Protein AF-A0A660Y8M9-F1 (afdb_monomer)

Sequence (947 aa):
TPVVTVMLRGKTYPSGSPDHHALIYLNDILVGDQVWDDQALVKSVSDRESPFRLSSAKLVDGENWLGVVLPGDEASAGAGDAVYLNWFEVEYPRLYWAEDDYIEFTKPKTGPNGLYHFVIGGFTSPNIEVYKKGISKITGTAIQFVEGKQQKEGYYQVSFQDAIYQEHTEYIALTPDRKKSPVSVSIDSCSHWKSPEWGADYLLITHENFYETAERLAQFRRSQSLQVQLVDVQDIYDEFNDGITSPEAIHRFLKYAYTHWDPAPTYVLLIGDGTWDYKSAIHHGHNFIPVPMVQTYKWGSAATDHIYALVSGDDLLPDLLVGRLPVSTNTELEPILDKIIQSESQPKMGRWRGKALFIGGAGSQFRDQCEGLISDFVPPEFDVTRLYLDKDAPKAYFGGTQDLIDTIDEGVSLITFLGHGGGAIWSDASLMRFGDVKRLHNAKRLPFILSFTCFTGAFDEARGSLGEEFLAAANRGAIGFLGSSGLGWVWNDYWFAQSLMFALFQEENETLGSSIAAGKIDFLSKHSGVTAHDIVHMFSLLGDPATRLGFPSGDIKVALDSKAYSKGSPVRVEGALRVPASGTAEVRAFDAEGASFGRQDVSLTDGQFSASLLIPESASRGIGQVKVYAQSSESEGADWIGQAKLAVDTLLVTGIQLFPEAPLYSDSVWVQAEVWDQRDIKAIWCVFPSKEDSVAMLLNEGLWRTERPLVGTSPGEEVPFHLSVLDAENAIHTTSSFRFRVRRGGELVVEDVFLAGEQEVLLSARIGNYGDGPSEADEVVFFLGDPANGGERIGAARVPSLTAGEPYVPFSEELEYRSAPGTGPGTTSSEAASAIVSVPLRALEGRVDWPLIGEQTIFVQVCGRTYSNWITVDRFDVTPEAGIGGAATGADRNLRLSIGPDEVSAPGVLRIVGDPDVVVSTQPDFSPVRLPGYPEGAVYTVSFSDS

pLDDT: mean 82.8, std 19.84, range [25.81, 98.88]

Mean predicted aligned error: 15.91 Å

Secondary structure (DSSP, 8-state):
--EEEEEEEE----SSSS-EEEEEEETTEEEEEEEE-TT-EEEEEE-SSSTTPPPGGGS-SS---EEEE----STTGGG---EEEEEEEEE----SB-BTTEEEEES-TTPPSEEEEEEEEEESSS--EEEETTTEEE-S-EEEEE---TTPPPEEEEEEEEEE-STT-EEEEE-GGGPPPPS---------TT-TT---SEEEEE-HHHHHHHHHHHHHHHHTT--EEEEEHHHHHHHHHTT---HHHHHHHHHHHHHHSSSPP-EEEEES---TTTTSSS--S--SS---EEEETTTEEEE-SGGGG--SSSSS--SSEEEEE--SSHHHHHHHHHHHHHHHHS---SGGGGEEEEEE-SSHHHHHHHHHHHHHHS-TTSEEEEEE--TTS-TTTB--HHHHHHHHHH--SEEEEES-EETTEETTTT-EEHHHHTT---TT---EEEEESSSTT-TTSTT--HHHHHHHSTTSS-SEEEEESS---TTHHHHHHHHHHHHHTSTT--BHHHHHHHHHHHHHHH--SHHHHHHHHHEEEES-TT-B--PPB---EEEES-SEE-TT-EEEEEEE-SS---EEEEEEEE-TT--EEEEEEEEEBTTEEEEEEEPPTTSPSEEEEEEEEEEESSSTT-EEEEEEEEEESS-EEEEEEEESSS-BTT--BEEEEEEE-TT-EEEEEEEEGGGTEEEEEEEETTEEEESS-B--PPTT-EEEEEEEEEETTS-EEEPPPEEEEPB----EEEEEEEEE-SSS-EEEEEEEE-SSSPPPPEEEEEEES-GGGTPEEEEEEEEPP--S----------------------------SEEEEEEE----SS------EEEEEEEEEETTEEEEEEEEEE-----SS--PPPP---SSS--EE---TTS-SS--------STT-----PPEEEE---TTS-TTS-EEEE----

Foldseek 3Di:
DKKKKWKKFWQFQFPDVQQFWKFKDKLNQGQFTDTHHDRDIDMGMADPPDPSHDDPVSDDDPDMDIDIDGPCPGPRPPVPTDMDTPDMDMDDDDDLEDDPQKDKDDPPLPDDFFKDKDKHKHAPDQQKWKDFPPPGTDPPWDKDWDCDDDPDHIIIMIIDMDGGDDSPTMMMMGHPVPDDDPPDDDDDDADPLLDLAAAWQEEEEFAPQCQVVCVLVQVLVVVVVTRYDYHHVQNLCVPQPVSDQDVVSLLSSLLSQQVRYVVRYAFYEYEFFEAPPLPDPVPLLGHTHYFDWDQAGRNGTFTFPQSSQCNDDPDSAGVHQYAYARDNHVLLVNLLSVLLSCCPVFADDDLQLLEEEEEAAEDVLSVVLSVVLCVPQRDPLGHYAAAYCHPPPDPRRHDAQVVVQVVVQVAHAEYEYQYEAEFAADYPRRRDGLVSQLVHNNQSRAYEYEYQYAQQVLSNDSVGGVQNSQSSHHRTHHNKYWDFRGGGDNVLSSLLSSLLSNLLPDPVQFWQRSSNSSSLVSQPQPDDDRNNSNVSGGTHMHHGRRRGSLRAAAFKDKDWPAQEDEAQDKTKIKIFGPAFAWFKKWKWKAAPVRHTQDIDIFIQGGRITMDIGHHHPPGDFFKIKMKMKTDGPPDRRHIHIYMDIHGYQDKDKDPWAWVVNAAALQDFIKIKIQIGDPQAFPWKWKAFPVVRDIFTWDDDPRMTMGPGGDHRDDAFDWTWIWMWTQGPVRDTDIDPIDIHTHWNAWDKDWDDFAWDDDQFTKGKIKIAGATQAKDAKWKKWKFFPDVVVVTHTQDMDIGHIFGYDGDDDDDDDDDDDDDDDDDDDDDDDDDHGMDIDIDTRDDPPDDDPPVQPDWTWMWMAIPRDIDIDTDRDDDDDPDPDDDDDDDWDDPDDFGWDFAAQVGDPDDDADDDDDDPPDDDDDGWDWDWDDDPPDDGRRTIGTDDDDD

Radius of gyration: 37.7 Å; Cα contacts (8 Å, |Δi|>4): 2106; chains: 1; bounding box: 96×72×108 Å

Nearest PDB structures (foldseek):
  4tkx-assembly1_L  TM=6.629E-01  e=9.336E-23  Porphyromonas gingivalis
  6xi3-assembly1_AAA  TM=2.956E-01  e=1.641E-10  Marinobacter nauticus ATCC 49840
  6ej9-assembly1_A  TM=6.302E-01  e=2.362E+00  Homo sapiens
  6ej8-assembly1_A  TM=5.516E-01  e=1.721E+00  Homo sapiens
  6eja-assembly1_A  TM=5.578E-01  e=2.241E+00  Homo sapiens

Solvent-accessible surface area (backbone atoms only — not comparable to full-atom values): 52775 Å² total; per-residue (Å²): 110,28,32,41,37,38,34,38,26,35,50,39,70,42,68,59,81,58,34,44,54,42,40,29,24,48,63,88,37,61,35,36,78,47,73,43,52,50,64,42,78,45,79,41,65,8,31,88,87,33,96,30,48,52,55,65,89,61,62,57,89,79,85,75,49,80,43,79,42,69,82,65,78,50,95,16,43,88,70,58,79,47,71,43,81,76,52,72,49,78,51,61,91,73,74,63,52,27,55,92,33,34,38,76,48,60,72,63,88,91,55,76,74,42,81,44,76,51,68,34,36,50,19,86,54,83,61,67,46,39,34,39,67,100,74,46,74,63,75,87,60,49,73,45,81,45,83,45,66,92,93,44,76,56,30,19,28,45,30,47,72,52,76,42,81,58,94,84,51,42,32,39,40,30,30,75,88,67,58,83,72,76,97,73,85,80,90,81,81,84,76,66,82,90,43,59,88,42,50,18,44,30,38,37,38,24,32,75,92,43,44,77,68,49,47,58,54,46,54,53,46,38,74,71,76,39,45,60,42,81,40,50,48,64,54,38,13,44,75,55,41,81,55,44,87,48,39,66,11,52,40,52,46,50,32,46,39,52,74,50,24,64,53,39,48,44,33,35,32,36,44,31,13,21,25,82,59,67,85,48,90,76,64,89,78,38,69,60,40,55,51,43,69,43,82,33,87,78,71,32,81,24,48,31,57,42,66,67,10,47,60,61,88,96,63,91,55,62,71,36,24,52,15,28,44,66,33,80,44,63,84,38,42,52,39,34,51,52,50,58,52,39,54,72,77,59,43,65,83,56,71,30,38,41,18,37,37,39,33,14,19,76,41,65,66,30,40,53,52,44,52,48,47,47,73,75,48,49,62,84,51,45,45,80,44,62,39,24,51,22,87,85,47,61,76,91,30,44,56,50,44,65,56,51,44,54,49,43,41,72,25,26,27,36,35,39,39,33,38,55,42,35,33,53,31,39,26,92,85,59,46,42,39,68,79,50,53,73,71,42,67,15,53,77,32,46,18,39,36,41,41,42,22,19,18,25,34,22,56,38,43,97,84,54,15,40,39,48,51,26,39,42,34,68,68,22,44,32,65,28,28,36,12,16,23,34,83,56,43,87,62,61,41,48,52,41,48,50,26,32,42,51,25,56,71,38,89,89,27,56,21,50,16,54,12,50,44,48,8,47,46,52,28,55,75,76,41,75,58,72,69,47,56,36,50,55,34,22,48,32,42,42,24,57,19,78,42,61,67,66,61,49,42,74,55,34,50,49,44,57,83,59,44,29,40,51,64,69,38,72,47,43,39,39,36,38,43,86,54,79,40,41,33,42,29,40,43,35,31,27,28,43,82,62,51,74,62,33,76,48,80,36,65,25,51,72,19,31,37,67,49,76,38,53,38,48,83,82,55,47,71,32,65,20,36,37,40,34,43,33,38,45,74,80,50,94,74,50,43,31,24,17,48,35,72,32,11,28,73,37,65,32,77,44,76,72,44,48,41,57,78,75,29,42,37,87,44,60,40,32,52,33,28,32,75,34,56,78,62,48,79,70,47,39,29,45,35,26,73,88,71,79,44,71,31,52,38,44,80,53,99,80,31,34,28,40,74,57,56,52,69,88,53,50,61,63,36,75,46,46,30,29,45,39,36,29,34,64,87,70,50,78,46,70,54,74,75,47,72,49,60,23,33,50,33,40,35,79,43,83,43,73,77,46,79,42,70,94,90,55,59,20,49,30,34,34,37,36,26,79,9,75,27,54,31,73,65,46,58,38,36,36,20,48,40,56,64,93,78,73,28,48,77,77,44,63,44,76,42,70,59,29,50,45,70,76,82,93,71,96,64,87,77,89,79,79,88,73,85,83,88,82,85,86,82,91,83,92,80,94,71,78,51,50,47,69,49,64,33,74,68,69,78,64,92,71,83,77,85,70,82,54,77,52,79,40,53,39,24,42,31,45,93,87,48,78,44,79,46,77,49,70,47,85,63,89,80,80,77,80,77,89,83,88,84,82,88,88,85,74,95,56,105,63,73,82,59,82,49,62,79,85,72,74,92,65,97,76,83,89,79,88,86,65,71,97,87,65,84,84,88,74,87,63,54,76,46,69,47,77,53,95,94,56,66,82,59,36,29,46,50,60,51,79,80,97,126

Structure (mmCIF, N/CA/C/O backbone):
data_AF-A0A660Y8M9-F1
#
_entry.id   AF-A0A660Y8M9-F1
#
loop_
_atom_site.group_PDB
_atom_site.id
_atom_site.type_symbol
_atom_site.label_atom_id
_atom_site.label_alt_id
_atom_site.label_comp_id
_atom_site.label_asym_id
_atom_site.label_entity_id
_atom_site.label_seq_id
_atom_site.pdbx_PDB_ins_code
_atom_site.Cartn_x
_atom_site.Cartn_y
_atom_site.Cartn_z
_atom_site.occupancy
_atom_site.B_iso_or_equiv
_atom_site.auth_seq_id
_atom_site.auth_comp_id
_atom_site.auth_asym_id
_atom_site.auth_atom_id
_atom_site.pdbx_PDB_model_num
ATOM 1 N N . THR A 1 1 ? 20.859 17.075 -45.872 1.00 79.56 1 THR A N 1
ATOM 2 C CA . THR A 1 1 ? 21.191 17.809 -44.640 1.00 79.56 1 THR A CA 1
ATOM 3 C C . THR A 1 1 ? 21.002 16.858 -43.488 1.00 79.56 1 THR A C 1
ATOM 5 O O . THR A 1 1 ? 20.074 16.062 -43.594 1.00 79.56 1 THR A O 1
ATOM 8 N N . PRO A 1 2 ? 21.885 16.855 -42.481 1.00 89.56 2 PRO A N 1
ATOM 9 C CA . PRO A 1 2 ? 21.642 16.127 -41.249 1.00 89.56 2 PRO A CA 1
ATOM 10 C C . PRO A 1 2 ? 20.318 16.563 -40.613 1.00 89.56 2 PRO A C 1
ATOM 12 O O . PRO A 1 2 ? 19.949 17.730 -40.737 1.00 89.56 2 PRO A O 1
ATOM 15 N N . VAL A 1 3 ? 19.633 15.638 -39.957 1.00 92.12 3 VAL A N 1
ATOM 16 C CA . VAL A 1 3 ? 18.477 15.892 -39.105 1.00 92.12 3 VAL A CA 1
ATOM 17 C C . VAL A 1 3 ? 18.879 15.524 -37.687 1.00 92.12 3 VAL A C 1
ATOM 19 O O . VAL A 1 3 ? 19.321 14.401 -37.457 1.00 92.12 3 VAL A O 1
ATOM 22 N N . VAL A 1 4 ? 18.761 16.463 -36.753 1.00 94.31 4 VAL A N 1
ATOM 23 C CA . VAL A 1 4 ? 19.013 16.218 -35.328 1.00 94.31 4 VAL A CA 1
ATOM 24 C C . VAL A 1 4 ? 17.680 16.247 -34.607 1.00 94.31 4 VAL A C 1
ATOM 26 O O . VAL A 1 4 ? 16.990 17.261 -34.643 1.00 94.31 4 VAL A O 1
ATOM 29 N N . THR A 1 5 ? 17.320 15.154 -33.949 1.00 95.94 5 THR A N 1
ATOM 30 C CA . THR A 1 5 ? 16.122 15.084 -33.112 1.00 95.94 5 THR A CA 1
ATOM 31 C C . THR A 1 5 ? 16.538 14.857 -31.672 1.00 95.94 5 THR A C 1
ATOM 33 O O . THR A 1 5 ? 17.334 13.964 -31.400 1.00 95.94 5 THR A O 1
ATOM 36 N N . VAL A 1 6 ? 16.012 15.651 -30.744 1.00 96.56 6 VAL A N 1
ATOM 37 C CA . VAL A 1 6 ? 16.320 15.551 -29.313 1.00 96.56 6 VAL A CA 1
ATOM 38 C C . VAL A 1 6 ? 15.019 15.544 -28.531 1.00 96.56 6 VAL A C 1
ATOM 40 O O . VAL A 1 6 ? 14.171 16.412 -28.726 1.00 96.56 6 VAL A O 1
ATOM 43 N N . MET A 1 7 ? 14.869 14.561 -27.651 1.00 96.50 7 MET A N 1
ATOM 44 C CA . MET A 1 7 ? 13.738 14.444 -26.743 1.00 96.50 7 MET A CA 1
ATOM 45 C C . MET A 1 7 ? 14.196 14.774 -25.326 1.00 96.50 7 MET A C 1
ATOM 47 O O . MET A 1 7 ? 15.053 14.082 -24.766 1.00 96.50 7 MET A O 1
ATOM 51 N N . LEU A 1 8 ? 13.607 15.814 -24.745 1.00 94.31 8 LEU A N 1
ATOM 52 C CA . LEU A 1 8 ? 13.849 16.235 -23.369 1.00 94.31 8 LEU A CA 1
ATOM 53 C C . LEU A 1 8 ? 12.577 16.071 -22.538 1.00 94.31 8 LEU A C 1
ATOM 55 O O . LEU A 1 8 ? 11.473 15.950 -23.072 1.00 94.31 8 LEU A O 1
ATOM 59 N N . ARG A 1 9 ? 12.741 16.067 -21.219 1.00 90.25 9 ARG A N 1
ATOM 60 C CA . ARG A 1 9 ? 11.638 16.112 -20.262 1.00 90.25 9 ARG A CA 1
ATOM 61 C C . ARG A 1 9 ? 11.937 17.114 -19.160 1.00 90.25 9 ARG A C 1
ATOM 63 O O . ARG A 1 9 ? 13.045 17.089 -18.624 1.00 90.25 9 ARG A O 1
ATOM 70 N N . GLY A 1 10 ? 10.960 17.924 -18.770 1.00 87.44 10 GLY A N 1
ATOM 71 C CA . GLY A 1 10 ? 11.074 18.723 -17.549 1.00 87.44 10 GLY A CA 1
ATOM 72 C C . GLY A 1 10 ? 11.268 17.832 -16.316 1.00 87.44 10 GLY A C 1
ATOM 73 O O . GLY A 1 10 ? 10.621 16.788 -16.184 1.00 87.44 10 GLY A O 1
ATOM 74 N N . LYS A 1 11 ? 12.195 18.195 -15.425 1.00 83.88 11 LYS A N 1
ATOM 75 C CA . LYS A 1 11 ? 12.365 17.537 -14.117 1.00 83.88 11 LYS A CA 1
ATOM 76 C C . LYS A 1 11 ? 11.693 18.341 -13.012 1.00 83.88 11 LYS A C 1
ATOM 78 O O . LYS A 1 11 ? 11.084 17.755 -12.120 1.00 83.88 11 LYS A O 1
ATOM 83 N N . THR A 1 12 ? 11.878 19.652 -13.025 1.00 76.81 12 THR A N 1
ATOM 84 C CA . THR A 1 12 ? 11.382 20.561 -11.988 1.00 76.81 12 THR A CA 1
ATOM 85 C C . THR A 1 12 ? 9.964 21.040 -12.295 1.00 76.81 12 THR A C 1
ATOM 87 O O . THR A 1 12 ? 9.396 20.684 -13.317 1.00 76.81 12 THR A O 1
ATOM 90 N N . TYR A 1 13 ? 9.371 21.773 -11.352 1.00 74.56 13 TYR A N 1
ATOM 91 C CA . TYR A 1 13 ? 8.044 22.382 -11.496 1.00 74.56 13 TYR A CA 1
ATOM 92 C C . TYR A 1 13 ? 8.093 23.831 -10.962 1.00 74.56 13 TYR A C 1
ATOM 94 O O . TYR A 1 13 ? 7.508 24.123 -9.908 1.00 74.56 13 TYR A O 1
ATOM 102 N N . PRO A 1 14 ? 8.958 24.701 -11.525 1.00 66.62 14 PRO A N 1
ATOM 103 C CA . PRO A 1 14 ? 9.130 26.058 -11.025 1.00 66.62 14 PRO A CA 1
ATOM 104 C C . PRO A 1 14 ? 7.883 26.919 -11.296 1.00 66.62 14 PRO A C 1
ATOM 106 O O . PRO A 1 14 ? 7.032 26.604 -12.114 1.00 66.62 14 PRO A O 1
ATOM 109 N N . SER A 1 15 ? 7.724 28.024 -10.566 1.00 61.47 15 SER A N 1
ATOM 110 C CA . SER A 1 15 ? 6.578 28.917 -10.767 1.00 61.47 15 SER A CA 1
ATOM 111 C C . SER A 1 15 ? 6.763 29.768 -12.027 1.00 61.47 15 SER A C 1
ATOM 113 O O . SER A 1 15 ? 7.664 30.604 -12.044 1.00 61.47 15 SER A O 1
ATOM 115 N N . GLY A 1 16 ? 5.901 29.625 -13.029 1.00 64.94 16 GLY A N 1
ATOM 116 C CA . GLY A 1 16 ? 5.933 30.398 -14.277 1.00 64.94 16 GLY A CA 1
ATOM 117 C C . GLY A 1 16 ? 5.236 29.636 -15.401 1.00 64.94 16 GLY A C 1
ATOM 118 O O . GLY A 1 16 ? 4.817 28.510 -15.179 1.00 64.94 16 GLY A O 1
ATOM 119 N N . SER A 1 17 ? 5.055 30.272 -16.557 1.00 71.25 17 SER A N 1
ATOM 120 C CA . SER A 1 17 ? 4.674 29.588 -17.797 1.00 71.25 17 SER A CA 1
ATOM 121 C C . SER A 1 17 ? 5.155 30.424 -18.992 1.00 71.25 17 SER A C 1
ATOM 123 O O . SER A 1 17 ? 4.740 31.590 -19.092 1.00 71.25 17 SER A O 1
ATOM 125 N N . PRO A 1 18 ? 6.044 29.898 -19.863 1.00 76.12 18 PRO A N 1
ATOM 126 C CA . PRO A 1 18 ? 6.728 28.602 -19.761 1.00 76.12 18 PRO A CA 1
ATOM 127 C C . PRO A 1 18 ? 7.673 28.517 -18.544 1.00 76.12 18 PRO A C 1
ATOM 129 O O . PRO A 1 18 ? 8.187 29.537 -18.077 1.00 76.12 18 PRO A O 1
ATOM 132 N N . ASP A 1 19 ? 7.886 27.321 -18.001 1.00 78.94 19 ASP A N 1
ATOM 133 C CA . ASP A 1 19 ? 8.683 27.099 -16.788 1.00 78.94 19 ASP A CA 1
ATOM 134 C C . ASP A 1 19 ? 10.072 26.474 -17.058 1.00 78.94 19 ASP A C 1
ATOM 136 O O . ASP A 1 19 ? 10.961 26.588 -16.207 1.00 78.94 19 ASP A O 1
ATOM 140 N N . HIS A 1 20 ? 10.280 25.938 -18.267 1.00 87.31 20 HIS A N 1
ATOM 141 C CA . HIS A 1 20 ? 11.532 25.391 -18.789 1.00 87.31 20 HIS A CA 1
ATOM 142 C C . HIS A 1 20 ? 11.974 26.089 -20.081 1.00 87.31 20 HIS A C 1
ATOM 144 O O . HIS A 1 20 ? 11.162 26.324 -20.977 1.00 87.31 20 HIS A O 1
ATOM 150 N N . HIS A 1 21 ? 13.285 26.314 -20.226 1.00 91.06 21 HIS A N 1
ATOM 151 C CA . HIS A 1 21 ? 13.906 26.762 -21.478 1.00 91.06 21 HIS A CA 1
ATOM 152 C C . HIS A 1 21 ? 15.229 26.018 -21.707 1.00 91.06 21 HIS A C 1
ATOM 154 O O . HIS A 1 21 ? 16.137 26.069 -20.879 1.00 91.06 21 HIS A O 1
ATOM 160 N N . ALA A 1 22 ? 15.359 25.314 -22.835 1.00 92.81 22 ALA A N 1
ATOM 161 C CA . ALA A 1 22 ? 16.558 24.561 -23.188 1.00 92.81 22 ALA A CA 1
ATOM 162 C C . ALA A 1 22 ? 17.096 24.921 -24.577 1.00 92.81 22 ALA A C 1
ATOM 164 O O . ALA A 1 22 ? 16.439 24.724 -25.602 1.00 92.81 22 ALA A O 1
ATOM 165 N N . LEU A 1 23 ? 18.360 25.340 -24.599 1.00 95.12 23 LEU A N 1
ATOM 166 C CA . LEU A 1 23 ? 19.163 25.528 -25.800 1.00 95.12 23 LEU A CA 1
ATOM 167 C C . LEU A 1 23 ? 19.993 24.269 -26.058 1.00 95.12 23 LEU A C 1
ATOM 169 O O . LEU A 1 23 ? 20.750 23.809 -25.202 1.00 95.12 23 LEU A O 1
ATOM 173 N N . ILE A 1 24 ? 19.863 23.706 -27.251 1.00 96.69 24 ILE A N 1
ATOM 174 C CA . ILE A 1 24 ? 20.450 22.421 -27.622 1.00 96.69 24 ILE A CA 1
ATOM 175 C C . ILE A 1 24 ? 21.529 22.658 -28.668 1.00 96.69 24 ILE A C 1
ATOM 177 O O . ILE A 1 24 ? 21.263 23.228 -29.725 1.00 96.69 24 ILE A O 1
ATOM 181 N N . TYR A 1 25 ? 22.737 22.176 -28.402 1.00 96.06 25 TYR A N 1
ATOM 182 C CA . TYR A 1 25 ? 23.909 22.349 -29.250 1.00 96.06 25 TYR A CA 1
ATOM 183 C C . TYR A 1 25 ? 24.465 21.005 -29.709 1.00 96.06 25 TYR A C 1
ATOM 185 O O . TYR A 1 25 ? 24.567 20.076 -28.915 1.00 96.06 25 TYR A O 1
ATOM 193 N N . LEU A 1 26 ? 24.899 20.918 -30.966 1.00 94.94 26 LEU A N 1
ATOM 194 C CA . LEU A 1 26 ? 25.715 19.817 -31.475 1.00 94.94 26 LEU A CA 1
ATOM 195 C C . LEU A 1 26 ? 27.014 20.385 -32.054 1.00 94.94 26 LEU A C 1
ATOM 197 O O . LEU A 1 26 ? 26.974 21.160 -33.011 1.00 94.94 26 LEU A O 1
ATOM 201 N N . ASN A 1 27 ? 28.158 20.024 -31.466 1.00 92.75 27 ASN A N 1
ATOM 202 C CA . ASN A 1 27 ? 29.480 20.590 -31.783 1.00 92.75 27 ASN A CA 1
ATOM 203 C C . ASN A 1 27 ? 29.478 22.131 -31.800 1.00 92.75 27 ASN A C 1
ATOM 205 O O . ASN A 1 27 ? 29.869 22.755 -32.790 1.00 92.75 27 ASN A O 1
ATOM 209 N N . ASP A 1 28 ? 28.970 22.735 -30.723 1.00 90.12 28 ASP A N 1
ATOM 210 C CA . ASP A 1 28 ? 28.823 24.188 -30.535 1.00 90.12 28 ASP A CA 1
ATOM 211 C C . ASP A 1 28 ? 27.866 24.890 -31.519 1.00 90.12 28 ASP A C 1
ATOM 213 O O . ASP A 1 28 ? 27.766 26.119 -31.533 1.00 90.12 28 ASP A O 1
ATOM 217 N N . ILE A 1 29 ? 27.130 24.140 -32.346 1.00 93.62 29 ILE A N 1
ATOM 218 C CA . ILE A 1 29 ? 26.091 24.683 -33.225 1.00 93.62 29 ILE A CA 1
ATOM 219 C C . ILE A 1 29 ? 24.740 24.529 -32.550 1.00 93.62 29 ILE A C 1
ATOM 221 O O . ILE A 1 29 ? 24.348 23.411 -32.235 1.00 93.62 29 ILE A O 1
ATOM 225 N N . LEU A 1 30 ? 24.022 25.638 -32.366 1.00 95.06 30 LEU A N 1
ATOM 226 C CA . LEU A 1 30 ? 22.648 25.614 -31.875 1.00 95.06 30 LEU A CA 1
ATOM 227 C C . LEU A 1 30 ? 21.774 24.853 -32.881 1.00 95.06 30 LEU A C 1
ATOM 229 O O . LEU A 1 30 ? 21.647 25.272 -34.032 1.00 95.06 30 LEU A O 1
ATOM 233 N N . VAL A 1 31 ? 21.217 23.730 -32.438 1.00 95.31 31 VAL A N 1
ATOM 234 C CA . VAL A 1 31 ? 20.316 22.844 -33.187 1.00 95.31 31 VAL A CA 1
ATOM 235 C C . VAL A 1 31 ? 18.908 22.817 -32.589 1.00 95.31 31 VAL A C 1
ATOM 237 O O . VAL A 1 31 ? 18.003 22.241 -33.176 1.00 95.31 31 VAL A O 1
ATOM 240 N N . GLY A 1 32 ? 18.673 23.459 -31.450 1.00 94.69 32 GLY A N 1
ATOM 241 C CA . GLY A 1 32 ? 17.330 23.583 -30.900 1.00 94.69 32 GLY A CA 1
ATOM 242 C C . GLY A 1 32 ? 17.235 24.662 -29.839 1.00 94.69 32 GLY A C 1
ATOM 243 O O . GLY A 1 32 ? 18.204 24.924 -29.138 1.00 94.69 32 GLY A O 1
ATOM 244 N N . ASP A 1 33 ? 16.055 25.249 -29.737 1.00 94.62 33 ASP A N 1
ATOM 245 C CA . ASP A 1 33 ? 15.663 26.251 -28.752 1.00 94.62 33 ASP A CA 1
ATOM 246 C C . ASP A 1 33 ? 14.213 25.911 -28.391 1.00 94.62 33 ASP A C 1
ATOM 248 O O . ASP A 1 33 ? 13.348 25.901 -29.273 1.00 94.62 33 ASP A O 1
ATOM 252 N N . GLN A 1 34 ? 13.994 25.441 -27.165 1.00 93.12 34 GLN A N 1
ATOM 253 C CA . GLN A 1 34 ? 12.720 24.876 -26.728 1.00 93.12 34 GLN A CA 1
ATOM 254 C C . GLN A 1 34 ? 12.289 25.482 -25.405 1.00 93.12 34 GLN A C 1
ATOM 256 O O . GLN A 1 34 ? 13.069 25.484 -24.456 1.00 93.12 34 GLN A O 1
ATOM 261 N N . VAL A 1 35 ? 11.020 25.876 -25.333 1.00 90.88 35 VAL A N 1
ATOM 262 C CA . VAL A 1 35 ? 10.342 26.263 -24.095 1.00 90.88 35 VAL A CA 1
ATOM 263 C C . VAL A 1 35 ? 9.124 25.375 -23.884 1.00 90.88 35 VAL A C 1
ATOM 265 O O . VAL A 1 35 ? 8.421 25.045 -24.842 1.00 90.88 35 VAL A O 1
ATOM 268 N N . TRP A 1 36 ? 8.897 24.942 -22.651 1.00 90.38 36 TRP A N 1
ATOM 269 C CA . TRP A 1 36 ? 7.735 24.132 -22.286 1.00 90.38 36 TRP A CA 1
ATOM 270 C C . TRP A 1 36 ? 7.407 24.307 -20.806 1.00 90.38 36 TRP A C 1
ATOM 272 O O . TRP A 1 36 ? 8.152 24.961 -20.081 1.00 90.38 36 TRP A O 1
ATOM 282 N N . ASP A 1 37 ? 6.275 23.737 -20.400 1.00 85.50 37 ASP A N 1
ATOM 283 C CA . ASP A 1 37 ? 5.803 23.748 -19.022 1.00 85.50 37 ASP A CA 1
ATOM 284 C C . ASP A 1 37 ? 5.874 22.365 -18.387 1.00 85.50 37 ASP A C 1
ATOM 286 O O . ASP A 1 37 ? 5.661 21.340 -19.052 1.00 85.50 37 ASP A O 1
ATOM 290 N N . ASP A 1 38 ? 6.078 22.356 -17.075 1.00 83.06 38 ASP A N 1
ATOM 291 C CA . ASP A 1 38 ? 5.980 21.206 -16.203 1.00 83.06 38 ASP A CA 1
ATOM 292 C C . ASP A 1 38 ? 6.954 20.076 -16.594 1.00 83.06 38 ASP A C 1
ATOM 294 O O . ASP A 1 38 ? 7.883 20.187 -17.398 1.00 83.06 38 ASP A O 1
ATOM 298 N N . GLN A 1 39 ? 6.698 18.880 -16.068 1.00 85.56 39 GLN A N 1
ATOM 299 C CA . GLN A 1 39 ? 7.431 17.667 -16.422 1.00 85.56 39 GLN A CA 1
ATOM 300 C C . GLN A 1 39 ? 7.008 17.074 -17.784 1.00 85.56 39 GLN A C 1
ATOM 302 O O . GLN A 1 39 ? 7.039 15.845 -17.967 1.00 85.56 39 GLN A O 1
ATOM 307 N N . ALA A 1 40 ? 6.582 17.916 -18.732 1.00 87.00 40 ALA A N 1
ATOM 308 C CA . ALA A 1 40 ? 6.181 17.503 -20.071 1.00 87.00 40 ALA A CA 1
ATOM 309 C C . ALA A 1 40 ? 7.374 16.987 -20.891 1.00 87.00 40 ALA A C 1
ATOM 311 O O . ALA A 1 40 ? 8.535 17.331 -20.646 1.00 87.00 40 ALA A O 1
ATOM 312 N N . LEU A 1 41 ? 7.076 16.125 -21.868 1.00 90.56 41 LEU A N 1
ATOM 313 C CA . LEU A 1 41 ? 8.034 15.720 -22.894 1.00 90.56 41 LEU A CA 1
ATOM 314 C C . LEU A 1 41 ? 8.056 16.772 -24.001 1.00 90.56 41 LEU A C 1
ATOM 316 O O . LEU A 1 41 ? 7.004 17.144 -24.518 1.00 90.56 41 LEU A O 1
ATOM 320 N N . VAL A 1 42 ? 9.252 17.181 -24.412 1.00 93.81 42 VAL A N 1
ATOM 321 C CA . VAL A 1 42 ? 9.452 18.109 -25.525 1.00 93.81 42 VAL A CA 1
ATOM 322 C C . VAL A 1 42 ? 10.358 17.481 -26.578 1.00 93.81 42 VAL A C 1
ATOM 324 O O . VAL A 1 42 ? 11.417 16.923 -26.278 1.00 93.81 42 VAL A O 1
ATOM 327 N N . LYS A 1 43 ? 9.932 17.571 -27.839 1.00 95.75 43 LYS A N 1
ATOM 328 C CA . LYS A 1 43 ? 10.675 17.070 -28.996 1.00 95.75 43 LYS A CA 1
ATOM 329 C C . LYS A 1 43 ? 11.201 18.244 -29.813 1.00 95.75 43 LYS A C 1
ATOM 331 O O . LYS A 1 43 ? 10.427 18.946 -30.453 1.00 95.75 43 LYS A O 1
ATOM 336 N N . SER A 1 44 ? 12.518 18.399 -29.854 1.00 94.44 44 SER A N 1
ATOM 337 C CA . SER A 1 44 ? 13.202 19.358 -30.720 1.00 94.44 44 SER A CA 1
ATOM 338 C C . SER A 1 44 ? 13.670 18.678 -32.002 1.00 94.44 44 SER A C 1
ATOM 340 O O . SER A 1 44 ? 14.302 17.622 -31.937 1.00 94.44 44 SER A O 1
ATOM 342 N N . VAL A 1 45 ? 13.384 19.272 -33.163 1.00 94.25 45 VAL A N 1
ATOM 343 C CA . VAL A 1 45 ? 13.826 18.767 -34.473 1.00 94.25 45 VAL A CA 1
ATOM 344 C C . VAL A 1 45 ? 14.562 19.869 -35.238 1.00 94.25 45 VAL A C 1
ATOM 346 O O . VAL A 1 45 ? 13.999 20.913 -35.568 1.00 94.25 45 VAL A O 1
ATOM 349 N N . SER A 1 46 ? 15.827 19.615 -35.561 1.00 92.81 46 SER A N 1
ATOM 350 C CA . SER A 1 46 ? 16.633 20.392 -36.502 1.00 92.81 46 SER A CA 1
ATOM 351 C C . SER A 1 46 ? 16.679 19.666 -37.833 1.00 92.81 46 SER A C 1
ATOM 353 O O . SER A 1 46 ? 17.463 18.734 -38.001 1.00 92.81 46 SER A O 1
ATOM 355 N N . ASP A 1 47 ? 15.841 20.067 -38.781 1.00 88.56 47 ASP A N 1
ATOM 356 C CA . ASP A 1 47 ? 15.866 19.558 -40.148 1.00 88.56 47 ASP A CA 1
ATOM 357 C C . ASP A 1 47 ? 16.218 20.668 -41.156 1.00 88.56 47 ASP A C 1
ATOM 359 O O . ASP A 1 47 ? 16.828 21.683 -40.817 1.00 88.56 47 ASP A O 1
ATOM 363 N N . ARG A 1 48 ? 15.893 20.462 -42.436 1.00 83.69 48 ARG A N 1
ATOM 364 C CA . ARG A 1 48 ? 16.179 21.442 -43.492 1.00 83.69 48 ARG A CA 1
ATOM 365 C C . ARG A 1 48 ? 15.361 22.732 -43.355 1.00 83.69 48 ARG A C 1
ATOM 367 O O . ARG A 1 48 ? 15.860 23.777 -43.776 1.00 83.69 48 ARG A O 1
ATOM 374 N N . GLU A 1 49 ? 14.156 22.637 -42.805 1.00 85.50 49 GLU A N 1
ATOM 375 C CA . GLU A 1 49 ? 13.209 23.745 -42.652 1.00 85.50 49 GLU A CA 1
ATOM 376 C C . GLU A 1 49 ? 13.412 24.475 -41.313 1.00 85.50 49 GLU A C 1
ATOM 378 O O . GLU A 1 49 ? 12.975 25.610 -41.146 1.00 85.50 49 GLU A O 1
ATOM 383 N N . SER A 1 50 ? 14.131 23.857 -40.369 1.00 85.81 50 SER A N 1
ATOM 384 C CA . SER A 1 50 ? 14.485 24.472 -39.090 1.00 85.81 50 SER A CA 1
ATOM 385 C C . SER A 1 50 ? 15.435 25.678 -39.244 1.00 85.81 50 SER A C 1
ATOM 387 O O . SER A 1 50 ? 16.435 25.602 -39.974 1.00 85.81 50 SER A O 1
ATOM 389 N N . PRO A 1 51 ? 15.215 26.780 -38.494 1.00 86.50 51 PRO A N 1
ATOM 390 C CA . PRO A 1 51 ? 16.161 27.899 -38.428 1.00 86.50 51 PRO A CA 1
ATOM 391 C C . PRO A 1 51 ? 17.501 27.502 -37.782 1.00 86.50 51 PRO A C 1
ATOM 393 O O . PRO A 1 51 ? 18.512 28.170 -37.996 1.00 86.50 51 PRO A O 1
ATOM 396 N N . PHE A 1 52 ? 17.531 26.381 -37.054 1.00 88.00 52 PHE A N 1
ATOM 397 C CA . PHE A 1 52 ? 18.699 25.841 -36.354 1.00 88.00 52 PHE A CA 1
ATOM 398 C C . PHE A 1 52 ? 19.365 24.687 -37.119 1.00 88.00 52 PHE A C 1
ATOM 400 O O . PHE A 1 52 ? 19.945 23.778 -36.526 1.00 88.00 52 PHE A O 1
ATOM 407 N N . ARG A 1 53 ? 19.248 24.675 -38.453 1.00 85.62 53 ARG A N 1
ATOM 408 C CA . ARG A 1 53 ? 19.735 23.576 -39.300 1.00 85.62 53 ARG A CA 1
ATOM 409 C C . ARG A 1 53 ? 21.238 23.319 -39.161 1.00 85.62 53 ARG A C 1
ATOM 411 O O . ARG A 1 53 ? 22.071 24.222 -39.298 1.00 85.62 53 ARG A O 1
ATOM 418 N N . LEU A 1 54 ? 21.599 22.047 -39.023 1.00 88.69 54 LEU A N 1
ATOM 419 C CA . LEU A 1 54 ? 22.991 21.608 -39.012 1.00 88.69 54 LEU A CA 1
ATOM 420 C C . LEU A 1 54 ? 23.536 21.434 -40.439 1.00 88.69 54 LEU A C 1
ATOM 422 O O . LEU A 1 54 ? 22.930 20.786 -41.289 1.00 88.69 54 LEU A O 1
ATOM 426 N N . SER A 1 55 ? 24.729 21.961 -40.716 1.00 87.12 55 SER A N 1
ATOM 427 C CA . SER A 1 55 ? 25.469 21.617 -41.938 1.00 87.12 55 SER A CA 1
ATOM 428 C C . SER A 1 55 ? 26.240 20.312 -41.744 1.00 87.12 55 SER A C 1
ATOM 430 O O . SER A 1 55 ? 26.891 20.141 -40.718 1.00 87.12 55 SER A O 1
ATOM 432 N N . SER A 1 56 ? 26.278 19.432 -42.753 1.00 84.81 56 SER A N 1
ATOM 433 C CA . SER A 1 56 ? 27.111 18.214 -42.716 1.00 84.81 56 SER A CA 1
ATOM 434 C C . SER A 1 56 ? 28.586 18.499 -42.411 1.00 84.81 56 SER A C 1
ATOM 436 O O . SER A 1 56 ? 29.249 17.652 -41.836 1.00 84.81 56 SER A O 1
ATOM 438 N N . ALA A 1 57 ? 29.096 19.691 -42.745 1.00 86.00 57 ALA A N 1
ATOM 439 C CA . ALA A 1 57 ? 30.474 20.096 -42.448 1.00 86.00 57 ALA A CA 1
ATOM 440 C C . ALA A 1 57 ? 30.745 20.372 -40.954 1.00 86.00 57 ALA A C 1
ATOM 442 O O . ALA A 1 57 ? 31.877 20.675 -40.586 1.00 86.00 57 ALA A O 1
ATOM 443 N N . LYS A 1 58 ? 29.703 20.360 -40.116 1.00 88.81 58 LYS A N 1
ATOM 444 C CA . LYS A 1 58 ? 29.788 20.551 -38.664 1.00 88.81 58 LYS A CA 1
ATOM 445 C C . LYS A 1 58 ? 29.777 19.237 -37.894 1.00 88.81 58 LYS A C 1
ATOM 447 O O . LYS A 1 58 ? 30.146 19.244 -36.726 1.00 88.81 58 LYS A O 1
ATOM 452 N N . LEU A 1 59 ? 29.395 18.135 -38.539 1.00 89.31 59 LEU A N 1
ATOM 453 C CA . LEU A 1 59 ? 29.665 16.801 -38.021 1.00 89.31 59 LEU A CA 1
ATOM 454 C C . LEU A 1 59 ? 31.140 16.499 -38.257 1.00 89.31 59 LEU A C 1
ATOM 456 O O . LEU A 1 59 ? 31.658 16.736 -39.353 1.00 89.31 59 LEU A O 1
ATOM 460 N N . VAL A 1 60 ? 31.809 16.018 -37.221 1.00 87.50 60 VAL A N 1
ATOM 461 C CA . VAL A 1 60 ? 33.211 15.615 -37.299 1.00 87.50 60 VAL A CA 1
ATOM 462 C C . VAL A 1 60 ? 33.299 14.100 -37.290 1.00 87.50 60 VAL A C 1
ATOM 464 O O . VAL A 1 60 ? 32.450 13.416 -36.721 1.00 87.50 60 VAL A O 1
ATOM 467 N N . ASP A 1 61 ? 34.322 13.590 -37.962 1.00 80.75 61 ASP A N 1
ATOM 468 C CA . ASP A 1 61 ? 34.687 12.183 -37.889 1.00 80.75 61 ASP A CA 1
ATOM 469 C C . ASP A 1 61 ? 35.143 11.855 -36.456 1.00 80.75 61 ASP A C 1
ATOM 471 O O . ASP A 1 61 ? 35.917 12.616 -35.869 1.00 80.75 61 ASP A O 1
ATOM 475 N N . GLY A 1 62 ? 34.632 10.768 -35.876 1.00 84.75 62 GLY A N 1
ATOM 476 C CA . GLY A 1 62 ? 34.857 10.422 -34.469 1.00 84.75 62 GLY A CA 1
ATOM 477 C C . GLY A 1 62 ? 33.878 11.082 -33.484 1.00 84.75 62 GLY A C 1
ATOM 478 O O . GLY A 1 62 ? 32.658 11.000 -33.641 1.00 84.75 62 GLY A O 1
ATOM 479 N N . GLU A 1 63 ? 34.403 11.673 -32.407 1.00 88.62 63 GLU A N 1
ATOM 480 C CA . GLU A 1 63 ? 33.598 12.162 -31.278 1.00 88.62 63 GLU A CA 1
ATOM 481 C C . GLU A 1 63 ? 32.844 13.460 -31.604 1.00 88.62 63 GLU A C 1
ATOM 483 O O . GLU A 1 63 ? 33.435 14.463 -32.000 1.00 88.62 63 GLU A O 1
ATOM 488 N N . ASN A 1 64 ? 31.529 13.452 -31.374 1.00 91.38 64 ASN A N 1
ATOM 489 C CA . ASN A 1 64 ? 30.647 14.613 -31.496 1.00 91.38 64 ASN A CA 1
ATOM 490 C C . ASN A 1 64 ? 29.997 14.895 -30.128 1.00 91.38 64 ASN A C 1
ATOM 492 O O . ASN A 1 64 ? 29.702 13.961 -29.383 1.00 91.38 64 ASN A O 1
ATOM 496 N N . TRP A 1 65 ? 29.751 16.166 -29.803 1.00 93.31 65 TRP A N 1
ATOM 497 C CA . TRP A 1 65 ? 29.268 16.601 -28.486 1.00 93.31 65 TRP A CA 1
ATOM 498 C C . TRP A 1 65 ? 27.867 17.205 -28.566 1.00 93.31 65 TRP A C 1
ATOM 500 O O . TRP A 1 65 ? 27.679 18.235 -29.215 1.00 93.31 65 TRP A O 1
ATOM 510 N N . LEU A 1 66 ? 26.904 16.587 -27.875 1.00 94.69 66 LEU A N 1
ATOM 511 C CA . LEU A 1 66 ? 25.580 17.159 -27.626 1.00 94.69 66 LEU A CA 1
ATOM 512 C C . LEU A 1 66 ? 25.600 17.920 -26.293 1.00 94.69 66 LEU A C 1
ATOM 514 O O . LEU A 1 66 ? 25.881 17.335 -25.249 1.00 94.69 66 LEU A O 1
ATOM 518 N N . GLY A 1 67 ? 25.288 19.211 -26.329 1.00 95.00 67 GLY A N 1
ATOM 519 C CA . GLY A 1 67 ? 25.137 20.059 -25.150 1.00 95.00 67 GLY A CA 1
ATOM 520 C C . GLY A 1 67 ? 23.690 20.502 -24.977 1.00 95.00 67 GLY A C 1
ATOM 521 O O . GLY A 1 67 ? 23.054 20.913 -25.942 1.00 95.00 67 GLY A O 1
ATOM 522 N N . VAL A 1 68 ? 23.181 20.455 -23.748 1.00 94.69 68 VAL A N 1
ATOM 523 C CA . VAL A 1 68 ? 21.899 21.065 -23.371 1.00 94.69 68 VAL A CA 1
ATOM 524 C C . VAL A 1 68 ? 22.202 22.142 -22.339 1.00 94.69 68 VAL A C 1
ATOM 526 O O . VAL A 1 68 ? 22.821 21.863 -21.313 1.00 94.69 68 VAL A O 1
ATOM 529 N N . VAL A 1 69 ? 21.817 23.377 -22.639 1.00 93.25 69 VAL A N 1
ATOM 530 C CA . VAL A 1 69 ? 22.055 24.553 -21.803 1.00 93.25 69 VAL A CA 1
ATOM 531 C C . VAL A 1 69 ? 20.710 25.101 -21.358 1.00 93.25 69 VAL A C 1
ATOM 533 O O . VAL A 1 69 ? 19.866 25.404 -22.195 1.00 93.25 69 VAL A O 1
ATOM 536 N N . LEU A 1 70 ? 20.537 25.246 -20.046 1.00 90.94 70 LEU A N 1
ATOM 537 C CA . LEU A 1 70 ? 19.396 25.926 -19.439 1.00 90.94 70 LEU A CA 1
ATOM 538 C C . LEU A 1 70 ? 19.846 27.360 -19.114 1.00 90.94 70 LEU A C 1
ATOM 540 O O . LEU A 1 70 ? 20.638 27.539 -18.181 1.00 90.94 70 LEU A O 1
ATOM 544 N N . PRO A 1 71 ? 19.465 28.375 -19.913 1.00 88.06 71 PRO A N 1
ATOM 545 C CA . PRO A 1 71 ? 20.007 29.729 -19.794 1.00 88.06 71 PRO A CA 1
ATOM 546 C C . PRO A 1 71 ? 19.550 30.462 -18.524 1.00 88.06 71 PRO A C 1
ATOM 548 O O . PRO A 1 71 ? 20.228 31.398 -18.097 1.00 88.06 71 PRO A O 1
ATOM 551 N N . GLY A 1 72 ? 18.451 30.025 -17.896 1.00 79.94 72 GLY A N 1
ATOM 552 C CA . GLY A 1 72 ? 17.928 30.619 -16.661 1.00 79.94 72 GLY A CA 1
ATOM 553 C C . GLY A 1 72 ? 17.379 32.038 -16.847 1.00 79.94 72 GLY A C 1
ATOM 554 O O . GLY A 1 72 ? 17.418 32.837 -15.912 1.00 79.94 72 GLY A O 1
ATOM 555 N N . ASP A 1 73 ? 16.935 32.365 -18.059 1.00 77.06 73 ASP A N 1
ATOM 556 C CA . ASP A 1 73 ? 16.342 33.646 -18.451 1.00 77.06 73 ASP A CA 1
ATOM 557 C C . ASP A 1 73 ? 14.817 33.694 -18.276 1.00 77.06 73 ASP A C 1
ATOM 559 O O . ASP A 1 73 ? 14.245 34.786 -18.257 1.00 77.06 73 ASP A O 1
ATOM 563 N N . GLU A 1 74 ? 14.170 32.547 -18.070 1.00 66.88 74 GLU A N 1
ATOM 564 C CA . GLU A 1 74 ? 12.759 32.490 -17.707 1.00 66.88 74 GLU A CA 1
ATOM 565 C C . GLU A 1 74 ? 12.516 33.067 -16.307 1.00 66.88 74 GLU A C 1
ATOM 567 O O . GLU A 1 74 ? 13.284 32.858 -15.358 1.00 66.88 74 GLU A O 1
ATOM 572 N N . ALA A 1 75 ? 11.402 33.793 -16.155 1.00 55.94 75 ALA A N 1
ATOM 573 C CA . ALA A 1 75 ? 11.026 34.474 -14.910 1.00 55.94 75 ALA A CA 1
ATOM 574 C C . ALA A 1 75 ? 10.896 33.519 -13.696 1.00 55.94 75 ALA A C 1
ATOM 576 O O . ALA A 1 75 ? 10.854 33.973 -12.549 1.00 55.94 75 ALA A O 1
ATOM 577 N N . SER A 1 76 ? 10.861 32.208 -13.953 1.00 52.91 76 SER A N 1
ATOM 578 C CA . SER A 1 76 ? 10.728 31.083 -13.027 1.00 52.91 76 SER A CA 1
ATOM 579 C C . SER A 1 76 ? 12.057 30.532 -12.472 1.00 52.91 76 SER A C 1
ATOM 581 O O . SER A 1 76 ? 12.032 29.743 -11.522 1.00 52.91 76 SER A O 1
ATOM 583 N N . ALA A 1 77 ? 13.226 30.967 -12.974 1.00 51.25 77 ALA A N 1
ATOM 584 C CA . ALA A 1 77 ? 14.550 30.392 -12.662 1.00 51.25 77 ALA A CA 1
ATOM 585 C C . ALA A 1 77 ? 14.986 30.460 -11.174 1.00 51.25 77 ALA A C 1
ATOM 587 O O . ALA A 1 77 ? 16.033 29.932 -10.793 1.00 51.25 77 ALA A O 1
ATOM 588 N N . GLY A 1 78 ? 14.176 31.064 -10.298 1.00 50.72 78 GLY A N 1
ATOM 589 C CA . GLY A 1 78 ? 14.416 31.148 -8.856 1.00 50.72 78 GLY A CA 1
ATOM 590 C C . GLY A 1 78 ? 14.392 29.811 -8.099 1.00 50.72 78 GLY A C 1
ATOM 591 O O . GLY A 1 78 ? 14.919 29.761 -6.988 1.00 50.72 78 GLY A O 1
ATOM 592 N N . ALA A 1 79 ? 13.830 28.735 -8.671 1.00 56.50 79 ALA A N 1
ATOM 593 C CA . ALA A 1 79 ? 13.803 27.397 -8.056 1.00 56.50 79 ALA A CA 1
ATOM 594 C C . ALA A 1 79 ? 14.849 26.407 -8.624 1.00 56.50 79 ALA A C 1
ATOM 596 O O . ALA A 1 79 ? 14.972 25.297 -8.108 1.00 56.50 79 ALA A O 1
ATOM 597 N N . GLY A 1 80 ? 15.650 26.822 -9.614 1.00 70.44 80 GLY A N 1
ATOM 598 C CA . GLY A 1 80 ? 16.560 25.949 -10.360 1.00 70.44 80 GLY A CA 1
ATOM 599 C C . GLY A 1 80 ? 15.814 25.144 -11.428 1.00 70.44 80 GLY A C 1
ATOM 600 O O . GLY A 1 80 ? 14.994 24.297 -11.099 1.00 70.44 80 GLY A O 1
ATOM 601 N N . ASP A 1 81 ? 16.102 25.421 -12.700 1.00 82.12 81 ASP A N 1
ATOM 602 C CA . ASP A 1 81 ? 15.602 24.660 -13.850 1.00 82.12 81 ASP A CA 1
ATOM 603 C C . ASP A 1 81 ? 16.432 23.371 -14.011 1.00 82.12 81 ASP A C 1
ATOM 605 O O . ASP A 1 81 ? 17.668 23.407 -13.975 1.00 82.12 81 ASP A O 1
ATOM 609 N N . ALA A 1 82 ? 15.768 22.222 -14.153 1.00 85.81 82 ALA A N 1
ATOM 610 C CA . ALA A 1 82 ? 16.411 20.967 -14.511 1.00 85.81 82 ALA A CA 1
ATOM 611 C C . ALA A 1 82 ? 15.574 20.171 -15.515 1.00 85.81 82 ALA A C 1
ATOM 613 O O . ALA A 1 82 ? 14.351 20.083 -15.409 1.00 85.81 82 ALA A O 1
ATOM 614 N N . VAL A 1 83 ? 16.262 19.495 -16.437 1.00 88.31 83 VAL A N 1
ATOM 615 C CA . VAL A 1 83 ? 15.650 18.678 -17.490 1.00 88.31 83 VAL A CA 1
ATOM 616 C C . VAL A 1 83 ? 16.373 17.338 -17.608 1.00 88.31 83 VAL A C 1
ATOM 618 O O . VAL A 1 83 ? 17.570 17.235 -17.334 1.00 88.31 83 VAL A O 1
ATOM 621 N N . TYR A 1 84 ? 15.653 16.304 -18.025 1.00 89.12 84 TYR A N 1
ATOM 622 C CA . TYR A 1 84 ? 16.209 15.002 -18.370 1.00 89.12 84 TYR A CA 1
ATOM 623 C C . TYR A 1 84 ? 16.353 14.866 -19.886 1.00 89.12 84 TYR A C 1
ATOM 625 O O . TYR A 1 84 ? 15.429 15.186 -20.634 1.00 89.12 84 TYR A O 1
ATOM 633 N N . LEU A 1 85 ? 17.492 14.335 -20.338 1.00 91.75 85 LEU A N 1
ATOM 634 C CA . LEU A 1 85 ? 17.640 13.838 -21.704 1.00 91.75 85 LEU A CA 1
ATOM 635 C C . LEU A 1 85 ? 17.005 12.449 -21.783 1.00 91.75 85 LEU A C 1
ATOM 637 O O . LEU A 1 85 ? 17.424 11.543 -21.067 1.00 91.75 85 LEU A O 1
ATOM 641 N N . ASN A 1 86 ? 16.012 12.287 -22.652 1.00 89.38 86 ASN A N 1
ATOM 642 C CA . ASN A 1 86 ? 15.391 10.990 -22.899 1.00 89.38 86 ASN A CA 1
ATOM 643 C C . ASN A 1 86 ? 16.174 10.240 -23.987 1.00 89.38 86 ASN A C 1
ATOM 645 O O . ASN A 1 86 ? 16.760 9.191 -23.736 1.00 89.38 86 ASN A O 1
ATOM 649 N N . TRP A 1 87 ? 16.263 10.827 -25.181 1.00 93.38 87 TRP A N 1
ATOM 650 C CA . TRP A 1 87 ? 17.063 10.305 -26.288 1.00 93.38 87 TRP A CA 1
ATOM 651 C C . TRP A 1 87 ? 17.425 11.419 -27.270 1.00 93.38 87 TRP A C 1
ATOM 653 O O . TRP A 1 87 ? 16.817 12.492 -27.275 1.00 93.38 87 TRP A O 1
ATOM 663 N N . PHE A 1 88 ? 18.403 11.149 -28.131 1.00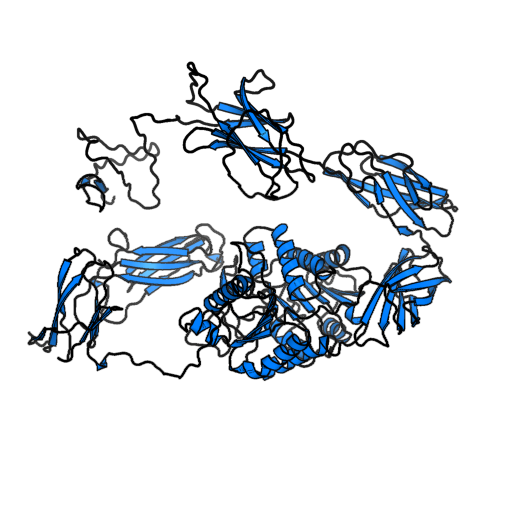 95.31 88 PHE A N 1
ATOM 664 C CA . PHE A 1 88 ? 18.657 11.957 -29.315 1.00 95.31 88 PHE A CA 1
ATOM 665 C C . PHE A 1 88 ? 19.048 11.079 -30.502 1.00 95.31 88 PHE A C 1
ATOM 667 O O . PHE A 1 88 ? 19.571 9.980 -30.333 1.00 95.31 88 PHE A O 1
ATOM 674 N N . GLU A 1 89 ? 18.793 11.579 -31.703 1.00 94.75 89 GLU A N 1
ATOM 675 C CA . GLU A 1 89 ? 19.092 10.917 -32.966 1.00 94.75 89 GLU A CA 1
ATOM 676 C C . GLU A 1 89 ? 19.697 11.923 -33.948 1.00 94.75 89 GLU A C 1
ATOM 678 O O . GLU A 1 89 ? 19.261 13.073 -34.024 1.00 94.75 89 GLU A O 1
ATOM 683 N N . VAL A 1 90 ? 20.700 11.481 -34.712 1.00 91.50 90 VAL A N 1
ATOM 684 C CA . VAL A 1 90 ? 21.299 12.257 -35.802 1.00 91.50 90 VAL A CA 1
ATOM 685 C C . VAL A 1 90 ? 21.237 11.436 -37.087 1.00 91.50 90 VAL A C 1
ATOM 687 O O . VAL A 1 90 ? 22.027 10.516 -37.291 1.00 91.50 90 VAL A O 1
ATOM 690 N N . GLU A 1 91 ? 20.320 11.785 -37.984 1.00 89.06 91 GLU A N 1
ATOM 691 C CA . GLU A 1 91 ? 20.227 11.189 -39.319 1.00 89.06 91 GLU A CA 1
ATOM 692 C C . GLU A 1 91 ? 21.056 12.028 -40.298 1.00 89.06 91 GLU A C 1
ATOM 694 O O . GLU A 1 91 ? 20.845 13.230 -40.410 1.00 89.06 91 GLU A O 1
ATOM 699 N N . TYR A 1 92 ? 21.997 11.445 -41.046 1.00 85.75 92 TYR A N 1
ATOM 700 C CA . TYR A 1 92 ? 22.787 12.197 -42.029 1.00 85.75 92 TYR A CA 1
ATOM 701 C C . TYR A 1 92 ? 23.172 11.355 -43.254 1.00 85.75 92 TYR A C 1
ATOM 703 O O . TYR A 1 92 ? 23.359 10.143 -43.147 1.00 85.75 92 TYR A O 1
ATOM 711 N N . PRO A 1 93 ? 23.326 11.973 -44.444 1.00 82.88 93 PRO A N 1
ATOM 712 C CA . PRO A 1 93 ? 23.847 11.270 -45.609 1.00 82.88 93 PRO A CA 1
ATOM 713 C C . PRO A 1 93 ? 25.288 10.821 -45.365 1.00 82.88 93 PRO A C 1
ATOM 715 O O . PRO A 1 93 ? 26.155 11.650 -45.082 1.00 82.88 93 PRO A O 1
ATOM 718 N N . ARG A 1 94 ? 25.551 9.527 -45.549 1.00 83.06 94 ARG A N 1
ATOM 719 C CA . ARG A 1 94 ? 26.898 8.950 -45.503 1.00 83.06 94 ARG A CA 1
ATOM 720 C C . ARG A 1 94 ? 27.229 8.220 -46.797 1.00 83.06 94 ARG A C 1
ATOM 722 O O . ARG A 1 94 ? 26.334 7.784 -47.521 1.00 83.06 94 ARG A O 1
ATOM 729 N N . LEU A 1 95 ? 28.517 8.099 -47.097 1.00 88.31 95 LEU A N 1
ATOM 730 C CA . LEU A 1 95 ? 28.981 7.300 -48.230 1.00 88.31 95 LEU A CA 1
ATOM 731 C C . LEU A 1 95 ? 28.795 5.805 -47.936 1.00 88.31 95 LEU A C 1
ATOM 733 O O . LEU A 1 95 ? 28.875 5.382 -46.786 1.00 88.31 95 LEU A O 1
ATOM 737 N N . TYR A 1 96 ? 28.617 4.995 -48.984 1.00 93.56 96 TYR A N 1
ATOM 738 C CA . TYR A 1 96 ? 28.754 3.536 -48.896 1.00 93.56 96 TYR A CA 1
ATOM 739 C C . TYR A 1 96 ? 30.236 3.166 -48.754 1.00 93.56 96 TYR A C 1
ATOM 741 O O . TYR A 1 96 ? 30.886 2.691 -49.688 1.00 93.56 96 TYR A O 1
ATOM 749 N N . TRP A 1 97 ? 30.782 3.470 -47.585 1.00 94.62 97 TRP A N 1
ATOM 750 C CA . TRP A 1 97 ? 32.184 3.322 -47.247 1.00 94.62 97 TRP A CA 1
ATOM 751 C C . TRP A 1 97 ? 32.303 2.659 -45.880 1.00 94.62 97 TRP A C 1
ATOM 753 O O . TRP A 1 97 ? 31.719 3.140 -44.912 1.00 94.62 97 TRP A O 1
ATOM 763 N N . ALA A 1 98 ? 33.009 1.535 -45.829 1.00 95.06 98 ALA A N 1
ATOM 764 C CA . ALA A 1 98 ? 33.286 0.826 -44.597 1.00 95.06 98 ALA A CA 1
ATOM 765 C C . ALA A 1 98 ? 34.348 1.547 -43.777 1.00 95.06 98 ALA A C 1
ATOM 767 O O . ALA A 1 98 ? 35.331 2.061 -44.312 1.00 95.06 98 ALA A O 1
ATOM 768 N N . GLU A 1 99 ? 34.130 1.554 -42.472 1.00 91.62 99 GLU A N 1
ATOM 769 C CA . GLU A 1 99 ? 35.041 2.086 -41.472 1.00 91.62 99 GLU A CA 1
ATOM 770 C C . GLU A 1 99 ? 35.357 0.957 -40.498 1.00 91.62 99 GLU A C 1
ATOM 772 O O . GLU A 1 99 ? 34.462 0.202 -40.112 1.00 91.62 99 GLU A O 1
ATOM 777 N N . ASP A 1 100 ? 36.640 0.765 -40.189 1.00 93.31 100 ASP A N 1
ATOM 778 C CA . ASP A 1 100 ? 37.124 -0.395 -39.434 1.00 93.31 100 ASP A CA 1
ATOM 779 C C . ASP A 1 100 ? 36.563 -1.732 -39.946 1.00 93.31 100 ASP A C 1
ATOM 781 O O . ASP A 1 100 ? 36.133 -2.592 -39.174 1.00 93.31 100 ASP A O 1
ATOM 785 N N . ASP A 1 101 ? 36.546 -1.893 -41.275 1.00 96.88 101 ASP A N 1
ATOM 786 C CA . ASP A 1 101 ? 36.019 -3.075 -41.963 1.00 96.88 101 ASP A CA 1
ATOM 787 C C . ASP A 1 101 ? 34.545 -3.397 -41.658 1.00 96.88 101 ASP A C 1
ATOM 789 O O . ASP A 1 101 ? 34.130 -4.558 -41.718 1.00 96.88 101 ASP A O 1
ATOM 793 N N . TYR A 1 102 ? 33.738 -2.383 -41.341 1.00 96.44 102 TYR A N 1
ATOM 794 C CA . TYR A 1 102 ? 32.327 -2.534 -40.999 1.00 96.44 102 TYR A CA 1
ATOM 795 C C . TYR A 1 102 ? 31.459 -1.418 -41.592 1.00 96.44 102 TYR A C 1
ATOM 797 O O . TYR A 1 102 ? 31.842 -0.250 -41.624 1.00 96.44 102 TYR A O 1
ATOM 805 N N . ILE A 1 103 ? 30.250 -1.764 -42.040 1.00 95.69 103 ILE A N 1
ATOM 806 C CA . ILE A 1 103 ? 29.218 -0.796 -42.427 1.00 95.69 103 ILE A CA 1
ATOM 807 C C . ILE A 1 103 ? 27.813 -1.403 -42.318 1.00 95.69 103 ILE A C 1
ATOM 809 O O . ILE A 1 103 ? 27.547 -2.468 -42.870 1.00 95.69 103 ILE A O 1
ATOM 813 N N . GLU A 1 104 ? 26.886 -0.685 -41.677 1.00 95.12 104 GLU A N 1
ATOM 814 C CA . GLU A 1 104 ? 25.434 -0.905 -41.812 1.00 95.12 104 GLU A CA 1
ATOM 815 C C . GLU A 1 104 ? 24.835 0.061 -42.830 1.00 95.12 104 GLU A C 1
ATOM 817 O O . GLU A 1 104 ? 25.158 1.244 -42.839 1.00 95.12 104 GLU A O 1
ATOM 822 N N . PHE A 1 105 ? 23.982 -0.382 -43.734 1.00 93.31 105 PHE A N 1
ATOM 823 C CA . PHE A 1 105 ? 23.472 0.524 -44.757 1.00 93.31 105 PHE A CA 1
ATOM 824 C C . PHE A 1 105 ? 22.117 0.090 -45.284 1.00 93.31 105 PHE A C 1
ATOM 826 O O . PHE A 1 105 ? 21.724 -1.067 -45.196 1.00 93.31 105 PHE A O 1
ATOM 833 N N . THR A 1 106 ? 21.413 1.042 -45.875 1.00 92.25 106 THR A N 1
ATOM 834 C CA . THR A 1 106 ? 20.122 0.842 -46.531 1.00 92.25 106 THR A CA 1
ATOM 835 C C . THR A 1 106 ? 20.217 1.306 -47.980 1.00 92.25 106 THR A C 1
ATOM 837 O O . THR A 1 106 ? 21.223 1.892 -48.405 1.00 92.25 106 THR A O 1
ATOM 840 N N . LYS A 1 107 ? 19.169 1.065 -48.775 1.00 90.56 107 LYS A N 1
ATOM 841 C CA . LYS A 1 107 ? 18.999 1.819 -50.025 1.00 90.56 107 LYS A CA 1
ATOM 842 C C . LYS A 1 107 ? 18.852 3.318 -49.709 1.00 90.56 107 LYS A C 1
ATOM 844 O O . LYS A 1 107 ? 18.411 3.657 -48.613 1.00 90.56 107 LYS A O 1
ATOM 849 N N . PRO A 1 108 ? 19.136 4.229 -50.654 1.00 85.88 108 PRO A N 1
ATOM 850 C CA . PRO A 1 108 ? 18.836 5.642 -50.454 1.00 85.88 108 PRO A CA 1
ATOM 851 C C . PRO A 1 108 ? 17.364 5.827 -50.052 1.00 85.88 108 PRO A C 1
ATOM 853 O O . PRO A 1 108 ? 16.480 5.256 -50.696 1.00 85.88 108 PRO A O 1
ATOM 856 N N . LYS A 1 109 ? 17.097 6.624 -49.007 1.00 80.56 109 LYS A N 1
ATOM 857 C CA . LYS A 1 109 ? 15.741 6.838 -48.456 1.00 80.56 109 LYS A CA 1
ATOM 858 C C . LYS A 1 109 ? 14.747 7.278 -49.538 1.00 80.56 109 LYS A C 1
ATOM 860 O O . LYS A 1 109 ? 13.653 6.742 -49.634 1.00 80.56 109 LYS A O 1
ATOM 865 N N . THR A 1 110 ? 15.182 8.162 -50.436 1.00 79.62 110 THR A N 1
ATOM 866 C CA . THR A 1 110 ? 14.398 8.663 -51.580 1.00 79.62 110 THR A CA 1
ATOM 867 C C . THR A 1 110 ? 14.438 7.764 -52.825 1.00 79.62 110 THR A C 1
ATOM 869 O O . THR A 1 110 ? 13.874 8.115 -53.860 1.00 79.62 110 THR A O 1
ATOM 872 N N . GLY A 1 111 ? 15.125 6.621 -52.769 1.00 83.06 111 GLY A N 1
ATOM 873 C CA . GLY A 1 111 ? 15.262 5.700 -53.894 1.00 83.06 111 GLY A CA 1
ATOM 874 C C . GLY A 1 111 ? 14.001 4.847 -54.114 1.00 83.06 111 GLY A C 1
ATOM 875 O O . GLY A 1 111 ? 13.436 4.342 -53.136 1.00 83.06 111 GLY A O 1
ATOM 876 N N . PRO A 1 112 ? 13.572 4.617 -55.374 1.00 88.38 112 PRO A N 1
ATOM 877 C CA . PRO A 1 112 ? 12.373 3.837 -55.686 1.00 88.38 112 PRO A CA 1
ATOM 878 C C . PRO A 1 112 ? 12.530 2.355 -55.323 1.00 88.38 112 PRO A C 1
ATOM 880 O O . PRO A 1 112 ? 13.637 1.828 -55.284 1.00 88.38 112 PRO A O 1
ATOM 883 N N . ASN A 1 113 ? 11.432 1.632 -55.119 1.00 91.38 113 ASN A N 1
ATOM 884 C CA . ASN A 1 113 ? 11.508 0.172 -55.014 1.00 91.38 113 ASN A CA 1
ATOM 885 C C . ASN A 1 113 ? 12.018 -0.432 -56.333 1.00 91.38 113 ASN A C 1
ATOM 887 O O . ASN A 1 113 ? 11.612 -0.001 -57.414 1.00 91.38 113 ASN A O 1
ATOM 891 N N . GLY A 1 114 ? 12.902 -1.426 -56.258 1.00 93.81 114 GLY A N 1
ATOM 892 C CA . GLY A 1 114 ? 13.474 -2.040 -57.454 1.00 93.81 114 GLY A CA 1
ATOM 893 C C . GLY A 1 114 ? 14.822 -2.715 -57.241 1.00 93.81 114 GLY A C 1
ATOM 894 O O . GLY A 1 114 ? 15.223 -3.013 -56.119 1.00 93.81 114 GLY A O 1
ATOM 895 N N . LEU A 1 115 ? 15.507 -2.984 -58.352 1.00 95.00 115 LEU A N 1
ATOM 896 C CA . LEU A 1 115 ? 16.830 -3.601 -58.358 1.00 95.00 115 LEU A CA 1
ATOM 897 C C . LEU A 1 115 ? 17.906 -2.548 -58.079 1.00 95.00 115 LEU A C 1
ATOM 899 O O . LEU A 1 115 ? 18.056 -1.595 -58.844 1.00 95.00 115 LEU A O 1
ATOM 903 N N . TYR A 1 116 ? 18.683 -2.763 -57.025 1.00 95.12 116 TYR A N 1
ATOM 904 C CA . TYR A 1 116 ? 19.819 -1.926 -56.663 1.00 95.12 116 TYR A CA 1
ATOM 905 C C . TYR A 1 116 ? 21.126 -2.636 -56.974 1.00 95.12 116 TYR A C 1
ATOM 907 O O . TYR A 1 116 ? 21.245 -3.844 -56.791 1.00 95.12 116 TYR A O 1
ATOM 915 N N . HIS A 1 117 ? 22.118 -1.867 -57.416 1.00 95.88 117 HIS A N 1
ATOM 916 C CA . HIS A 1 117 ? 23.506 -2.302 -57.487 1.00 95.88 117 HIS A CA 1
ATOM 917 C C . HIS A 1 117 ? 24.312 -1.517 -56.458 1.00 95.88 117 HIS A C 1
ATOM 919 O O . HIS A 1 117 ? 24.489 -0.307 -56.605 1.00 95.88 117 HIS A O 1
ATOM 925 N N . PHE A 1 118 ? 24.774 -2.198 -55.414 1.00 96.38 118 PHE A N 1
ATOM 926 C CA . PHE A 1 118 ? 25.611 -1.590 -54.387 1.00 96.38 118 PHE A CA 1
ATOM 927 C C . PHE A 1 118 ? 27.078 -1.783 -54.732 1.00 96.38 118 PHE A C 1
ATOM 929 O O . PHE A 1 118 ? 27.488 -2.868 -55.146 1.00 96.38 118 PHE A O 1
ATOM 936 N N . VAL A 1 119 ? 27.860 -0.728 -54.514 1.00 96.94 119 VAL A N 1
ATOM 937 C CA . VAL A 1 119 ? 29.321 -0.745 -54.555 1.00 96.94 119 VAL A CA 1
ATOM 938 C C . VAL A 1 119 ? 29.800 -0.083 -53.274 1.00 96.94 119 VAL A C 1
ATOM 940 O O . VAL A 1 119 ? 29.486 1.081 -53.030 1.00 96.94 119 VAL A O 1
ATOM 943 N N . ILE A 1 120 ? 30.508 -0.841 -52.446 1.00 97.25 120 ILE A N 1
ATOM 944 C CA . ILE A 1 120 ? 30.883 -0.441 -51.090 1.00 97.25 120 ILE A CA 1
ATOM 945 C C . ILE A 1 120 ? 32.396 -0.559 -50.966 1.00 97.25 120 ILE A C 1
ATOM 947 O O . ILE A 1 120 ? 32.932 -1.657 -51.111 1.00 97.25 120 ILE A O 1
ATOM 951 N N . GLY A 1 121 ? 33.072 0.565 -50.739 1.00 95.56 121 GLY A N 1
ATOM 952 C CA . GLY A 1 121 ? 34.529 0.636 -50.568 1.00 95.56 121 GLY A CA 1
ATOM 953 C C . GLY A 1 121 ? 34.953 0.680 -49.101 1.00 95.56 121 GLY A C 1
ATOM 954 O O . GLY A 1 121 ? 34.109 0.593 -48.217 1.00 95.56 121 GLY A O 1
ATOM 955 N N . GLY A 1 122 ? 36.250 0.862 -48.847 1.00 94.88 122 GLY A N 1
ATOM 956 C CA . GLY A 1 122 ? 36.787 1.129 -47.505 1.00 94.88 122 GLY A CA 1
ATOM 957 C C . GLY A 1 122 ? 37.291 -0.077 -46.712 1.00 94.88 122 GLY A C 1
ATOM 958 O O . GLY A 1 122 ? 37.796 0.109 -45.613 1.00 94.88 122 GLY A O 1
ATOM 959 N N . PHE A 1 123 ? 37.224 -1.293 -47.258 1.00 97.38 123 PHE A N 1
ATOM 960 C CA . PHE A 1 123 ? 37.716 -2.480 -46.554 1.00 97.38 123 PHE A CA 1
ATOM 961 C C . PHE A 1 123 ? 39.238 -2.631 -46.679 1.00 97.38 123 PHE A C 1
ATOM 963 O O . PHE A 1 123 ? 39.815 -2.411 -47.745 1.00 97.38 123 PHE A O 1
ATOM 970 N N . THR A 1 124 ? 39.900 -3.074 -45.619 1.00 96.06 124 THR A N 1
ATOM 971 C CA . THR A 1 124 ? 41.337 -3.374 -45.570 1.00 96.06 124 THR A CA 1
ATOM 972 C C . THR A 1 124 ? 41.653 -4.808 -46.014 1.00 96.06 124 THR A C 1
ATOM 974 O O . THR A 1 124 ? 42.791 -5.121 -46.368 1.00 96.06 124 THR A O 1
ATOM 977 N N . SER A 1 125 ? 40.635 -5.676 -46.073 1.00 95.50 125 SER A N 1
ATOM 978 C CA . SER A 1 125 ? 40.752 -7.106 -46.385 1.00 95.50 125 SER A CA 1
ATOM 979 C C . SER A 1 125 ? 39.785 -7.548 -47.495 1.00 95.50 125 SER A C 1
ATOM 981 O O . SER A 1 125 ? 38.660 -7.049 -47.564 1.00 95.50 125 SER A O 1
ATOM 983 N N . PRO A 1 126 ? 40.164 -8.525 -48.350 1.00 96.00 126 PRO A N 1
ATOM 984 C CA . PRO A 1 126 ? 39.272 -9.080 -49.368 1.00 96.00 126 PRO A CA 1
ATOM 985 C C . PRO A 1 126 ? 38.222 -10.042 -48.799 1.00 96.00 126 PRO A C 1
ATOM 987 O O . PRO A 1 126 ? 37.344 -10.476 -49.538 1.00 96.00 126 PRO A O 1
ATOM 990 N N . ASN A 1 127 ? 38.297 -10.429 -47.523 1.00 96.94 127 ASN A N 1
ATOM 991 C CA . ASN A 1 127 ? 37.349 -11.365 -46.917 1.00 96.94 127 ASN A CA 1
ATOM 992 C C . ASN A 1 127 ? 36.079 -10.628 -46.473 1.00 96.94 127 ASN A C 1
ATOM 994 O O . ASN A 1 127 ? 35.825 -10.506 -45.282 1.00 96.94 127 ASN A O 1
ATOM 998 N N . ILE A 1 128 ? 35.303 -10.109 -47.425 1.00 98.06 128 ILE A N 1
ATOM 999 C CA . ILE A 1 128 ? 34.111 -9.298 -47.145 1.00 98.06 128 ILE A CA 1
ATOM 1000 C C . ILE A 1 128 ? 32.860 -10.176 -47.197 1.00 98.06 128 ILE A C 1
ATOM 1002 O O . ILE A 1 128 ? 32.605 -10.872 -48.182 1.00 98.06 128 ILE A O 1
ATOM 1006 N N . GLU A 1 129 ? 32.046 -10.113 -46.150 1.00 97.69 129 GLU A N 1
ATOM 1007 C CA . GLU A 1 129 ? 30.737 -10.750 -46.087 1.00 97.69 129 GLU A CA 1
ATOM 1008 C C . GLU A 1 129 ? 29.636 -9.696 -46.074 1.00 97.69 129 GLU A C 1
ATOM 1010 O O . GLU A 1 129 ? 29.752 -8.679 -45.397 1.00 97.69 129 GLU A O 1
ATOM 1015 N N . VAL A 1 130 ? 28.551 -9.956 -46.804 1.00 97.94 130 VAL A N 1
ATOM 1016 C CA . VAL A 1 130 ? 27.382 -9.074 -46.855 1.00 97.94 130 VAL A CA 1
ATOM 1017 C C . VAL A 1 130 ? 26.168 -9.840 -46.348 1.00 97.94 130 VAL A C 1
ATOM 1019 O O . VAL A 1 130 ? 25.909 -10.963 -46.780 1.00 97.94 130 VAL A O 1
ATOM 1022 N N . TYR A 1 131 ? 25.416 -9.232 -45.443 1.00 97.25 131 TYR A N 1
ATOM 1023 C CA . TYR A 1 131 ? 24.201 -9.769 -44.846 1.00 97.25 131 TYR A CA 1
ATOM 1024 C C . TYR A 1 131 ? 23.049 -8.809 -45.090 1.00 97.25 131 TYR A C 1
ATOM 1026 O O . TYR A 1 131 ? 23.201 -7.601 -44.943 1.00 97.25 131 TYR A O 1
ATOM 1034 N N . LYS A 1 132 ? 21.885 -9.357 -45.424 1.00 96.12 132 LYS A N 1
ATOM 1035 C CA . LYS A 1 132 ? 20.601 -8.664 -45.354 1.00 96.12 132 LYS A CA 1
ATOM 1036 C C . LYS A 1 132 ? 20.022 -8.944 -43.967 1.00 96.12 132 LYS A C 1
ATOM 1038 O O . LYS A 1 132 ? 19.771 -10.115 -43.655 1.00 96.12 132 LYS A O 1
ATOM 1043 N N . LYS A 1 133 ? 19.906 -7.917 -43.116 1.00 93.75 133 LYS A N 1
ATOM 1044 C CA . LYS A 1 133 ? 19.559 -8.077 -41.688 1.00 93.75 133 LYS A CA 1
ATOM 1045 C C . LYS A 1 133 ? 18.225 -8.813 -41.550 1.00 93.75 133 LYS A C 1
ATOM 1047 O O . LYS A 1 133 ? 17.295 -8.567 -42.310 1.00 93.75 133 LYS A O 1
ATOM 1052 N N . GLY A 1 134 ? 18.177 -9.776 -40.629 1.00 88.38 134 GLY A N 1
ATOM 1053 C CA . GLY A 1 134 ? 16.999 -10.617 -40.380 1.00 88.38 134 GLY A CA 1
ATOM 1054 C C . GLY A 1 134 ? 16.638 -11.621 -41.485 1.00 88.38 134 GLY A C 1
ATOM 1055 O O . GLY A 1 134 ? 15.656 -12.336 -41.329 1.00 88.38 134 GLY A O 1
ATOM 1056 N N . ILE A 1 135 ? 17.394 -11.695 -42.592 1.00 92.12 135 ILE A N 1
ATOM 1057 C CA . ILE A 1 135 ? 17.031 -12.527 -43.752 1.00 92.12 135 ILE A CA 1
ATOM 1058 C C . ILE A 1 135 ? 18.124 -13.545 -44.090 1.00 92.12 135 ILE A C 1
ATOM 1060 O O . ILE A 1 135 ? 17.918 -14.746 -43.928 1.00 92.12 135 ILE A O 1
ATOM 1064 N N . SER A 1 136 ? 19.279 -13.110 -44.607 1.00 94.06 136 SER A N 1
ATOM 1065 C CA . SER A 1 136 ? 20.290 -14.046 -45.128 1.00 94.06 136 SER A CA 1
ATOM 1066 C C . SER A 1 136 ? 21.645 -13.401 -45.409 1.00 94.06 136 SER A C 1
ATOM 1068 O O . SER A 1 136 ? 21.742 -12.198 -45.654 1.00 94.06 136 SER A O 1
ATOM 1070 N N . LYS A 1 137 ? 22.689 -14.231 -45.509 1.00 95.81 137 LYS A N 1
ATOM 1071 C CA . LYS A 1 137 ? 23.967 -13.856 -46.132 1.00 95.81 137 LYS A CA 1
ATOM 1072 C C . LYS A 1 137 ? 23.809 -13.754 -47.656 1.00 95.81 137 LYS A C 1
ATOM 1074 O O . LYS A 1 137 ? 23.323 -14.689 -48.286 1.00 95.81 137 LYS A O 1
ATOM 1079 N N . ILE A 1 138 ? 24.256 -12.650 -48.249 1.00 95.94 138 ILE A N 1
ATOM 1080 C CA . ILE A 1 138 ? 24.333 -12.460 -49.702 1.00 95.94 138 ILE A CA 1
ATOM 1081 C C . ILE A 1 138 ? 25.565 -13.218 -50.218 1.00 95.94 138 ILE A C 1
ATOM 1083 O O . ILE A 1 138 ? 26.685 -13.024 -49.739 1.00 95.94 138 ILE A O 1
ATOM 1087 N N . THR A 1 139 ? 25.368 -14.081 -51.212 1.00 93.75 139 THR A N 1
ATOM 1088 C CA . THR A 1 139 ? 26.440 -14.841 -51.876 1.00 93.75 139 THR A CA 1
ATOM 1089 C C . THR A 1 139 ? 26.665 -14.352 -53.305 1.00 93.75 139 THR A C 1
ATOM 1091 O O . THR A 1 139 ? 25.763 -13.779 -53.906 1.00 93.75 139 THR A O 1
ATOM 1094 N N . GLY A 1 140 ? 27.841 -14.625 -53.881 1.00 91.56 140 GLY A N 1
ATOM 1095 C CA . GLY A 1 140 ? 28.155 -14.218 -55.259 1.00 91.56 140 GLY A CA 1
ATOM 1096 C C . GLY A 1 140 ? 28.508 -12.735 -55.398 1.00 91.56 140 GLY A C 1
ATOM 1097 O O . GLY A 1 140 ? 28.314 -12.153 -56.462 1.00 91.56 140 GLY A O 1
ATOM 1098 N N . THR A 1 141 ? 29.008 -12.120 -54.326 1.00 96.00 141 THR A N 1
ATOM 1099 C CA . THR A 1 141 ? 29.517 -10.750 -54.351 1.00 96.00 141 THR A CA 1
ATOM 1100 C C . THR A 1 141 ? 30.816 -10.674 -55.161 1.00 96.00 141 THR A C 1
ATOM 1102 O O . THR A 1 141 ? 31.625 -11.604 -55.161 1.00 96.00 141 THR A O 1
ATOM 1105 N N . ALA A 1 142 ? 31.027 -9.565 -55.867 1.00 97.38 142 ALA A N 1
ATOM 1106 C CA . ALA A 1 142 ? 32.267 -9.308 -56.589 1.00 97.38 142 ALA A CA 1
ATOM 1107 C C . ALA A 1 142 ? 33.175 -8.407 -55.749 1.00 97.38 142 ALA A C 1
ATOM 1109 O O . ALA A 1 142 ? 32.791 -7.291 -55.391 1.00 97.38 142 ALA A O 1
ATOM 1110 N N . ILE A 1 143 ? 34.373 -8.906 -55.444 1.00 97.44 143 ILE A N 1
ATOM 1111 C CA . ILE A 1 143 ? 35.371 -8.228 -54.614 1.00 97.44 143 ILE A CA 1
ATOM 1112 C C . ILE A 1 143 ? 36.513 -7.751 -55.502 1.00 97.44 143 ILE A C 1
ATOM 1114 O O . ILE A 1 143 ? 37.048 -8.516 -56.306 1.00 97.44 143 ILE A O 1
ATOM 1118 N N . GLN A 1 144 ? 36.888 -6.485 -55.357 1.00 96.94 144 GLN A N 1
ATOM 1119 C CA . GLN A 1 144 ? 37.934 -5.860 -56.158 1.00 96.94 144 GLN A CA 1
ATOM 1120 C C . GLN A 1 144 ? 38.856 -5.024 -55.273 1.00 96.94 144 GLN A C 1
ATOM 1122 O O . GLN A 1 144 ? 38.388 -4.276 -54.422 1.00 96.94 144 GLN A O 1
ATOM 1127 N N . PHE A 1 145 ? 40.165 -5.113 -55.509 1.00 96.06 145 PHE A N 1
ATOM 1128 C CA . PHE A 1 145 ? 41.127 -4.173 -54.940 1.00 96.06 145 PHE A CA 1
ATOM 1129 C C . PHE A 1 145 ? 41.167 -2.889 -55.778 1.00 96.06 145 PHE A C 1
ATOM 1131 O O . PHE A 1 145 ? 41.278 -2.943 -57.007 1.00 96.06 145 PHE A O 1
ATOM 1138 N N . VAL A 1 146 ? 41.079 -1.740 -55.117 1.00 94.69 146 VAL A N 1
ATOM 1139 C CA . VAL A 1 146 ? 41.164 -0.411 -55.719 1.00 94.69 146 VAL A CA 1
ATOM 1140 C C . VAL A 1 146 ? 42.463 0.245 -55.265 1.00 94.69 146 VAL A C 1
ATOM 1142 O O . VAL A 1 146 ? 42.673 0.495 -54.078 1.00 94.69 146 VAL A O 1
ATOM 1145 N N . GLU A 1 147 ? 43.341 0.539 -56.225 1.00 90.31 147 GLU A N 1
ATOM 1146 C CA . GLU A 1 147 ? 44.596 1.240 -55.955 1.00 90.31 147 GLU A CA 1
ATOM 1147 C C . GLU A 1 147 ? 44.335 2.666 -55.445 1.00 90.31 147 GLU A C 1
ATOM 1149 O O . GLU A 1 147 ? 43.585 3.444 -56.047 1.00 90.31 147 GLU A O 1
ATOM 1154 N N . GLY A 1 148 ? 44.987 3.021 -54.337 1.00 82.62 148 GLY A N 1
ATOM 1155 C CA . GLY A 1 148 ? 44.936 4.365 -53.775 1.00 82.62 148 GLY A CA 1
ATOM 1156 C C . GLY A 1 148 ? 45.635 5.393 -54.672 1.00 82.62 148 GLY A C 1
ATOM 1157 O O . GLY A 1 148 ? 46.633 5.107 -55.336 1.00 82.62 148 GLY A O 1
ATOM 1158 N N . LYS A 1 149 ? 45.115 6.624 -54.703 1.00 82.44 149 LYS A N 1
ATOM 1159 C CA . LYS A 1 149 ? 45.716 7.760 -55.425 1.00 82.44 149 LYS A CA 1
ATOM 1160 C C . LYS A 1 149 ? 46.215 8.809 -54.433 1.00 82.44 149 LYS A C 1
ATOM 1162 O O . LYS A 1 149 ? 45.577 9.032 -53.412 1.00 82.44 149 LYS A O 1
ATOM 1167 N N . GLN A 1 150 ? 47.319 9.484 -54.775 1.00 65.81 150 GLN A N 1
ATOM 1168 C CA . GLN A 1 150 ? 47.867 10.636 -54.037 1.00 65.81 150 GLN A CA 1
ATOM 1169 C C . GLN A 1 150 ? 48.018 10.393 -52.520 1.00 65.81 150 GLN A C 1
ATOM 1171 O O . GLN A 1 150 ? 47.369 11.052 -51.717 1.00 65.81 150 GLN A O 1
ATOM 1176 N N . GLN A 1 151 ? 48.892 9.453 -52.138 1.00 57.47 151 GLN A N 1
ATOM 1177 C CA . GLN A 1 151 ? 49.235 9.131 -50.737 1.00 57.47 151 GLN A CA 1
ATOM 1178 C C . GLN A 1 151 ? 48.111 8.517 -49.877 1.00 57.47 151 GLN A C 1
ATOM 1180 O O . GLN A 1 151 ? 48.309 8.342 -48.680 1.00 57.47 151 GLN A O 1
ATOM 1185 N N . LYS A 1 152 ? 46.968 8.131 -50.459 1.00 73.81 152 LYS A N 1
ATOM 1186 C CA . LYS A 1 152 ? 45.989 7.260 -49.786 1.00 73.81 152 LYS A CA 1
ATOM 1187 C C . LYS A 1 152 ? 46.334 5.786 -50.005 1.00 73.81 152 LYS A C 1
ATOM 1189 O O . LYS A 1 152 ? 46.746 5.422 -51.107 1.00 73.81 152 LYS A O 1
ATOM 1194 N N . GLU A 1 153 ? 46.150 4.956 -48.980 1.00 84.25 153 GLU A N 1
ATOM 1195 C CA . GLU A 1 153 ? 46.281 3.499 -49.097 1.00 84.25 153 GLU A CA 1
ATOM 1196 C C . GLU A 1 153 ? 45.207 2.918 -50.035 1.00 84.25 153 GLU A C 1
ATOM 1198 O O . GLU A 1 153 ? 44.151 3.520 -50.256 1.00 84.25 153 GLU A O 1
ATOM 1203 N N . GLY A 1 154 ? 45.510 1.773 -50.655 1.00 89.81 154 GLY A N 1
ATOM 1204 C CA . GLY A 1 154 ? 44.524 1.020 -51.434 1.00 89.81 154 GLY A CA 1
ATOM 1205 C C . GLY A 1 154 ? 43.525 0.310 -50.522 1.00 89.81 154 GLY A C 1
ATOM 1206 O O . GLY A 1 154 ? 43.818 0.057 -49.359 1.00 89.81 154 GLY A O 1
ATOM 1207 N N . TYR A 1 155 ? 42.353 -0.023 -51.053 1.00 95.25 155 TYR A N 1
ATOM 1208 C CA . TYR A 1 155 ? 41.266 -0.655 -50.300 1.00 95.25 155 TYR A CA 1
ATOM 1209 C C . TYR A 1 155 ? 40.575 -1.725 -51.142 1.00 95.25 155 TYR A C 1
ATOM 1211 O O . TYR A 1 155 ? 40.686 -1.749 -52.368 1.00 95.25 155 TYR A O 1
ATOM 1219 N N . TYR A 1 156 ? 39.827 -2.604 -50.493 1.00 97.56 156 TYR A N 1
ATOM 1220 C CA . TYR A 1 156 ? 38.925 -3.541 -51.140 1.00 97.56 156 TYR A CA 1
ATOM 1221 C C . TYR A 1 156 ? 37.515 -2.955 -51.201 1.00 97.56 156 TYR A C 1
ATOM 1223 O O . TYR A 1 156 ? 37.055 -2.272 -50.284 1.00 97.56 156 TYR A O 1
ATOM 1231 N N . GLN A 1 157 ? 36.829 -3.227 -52.305 1.00 97.19 157 GLN A N 1
ATOM 1232 C CA . GLN A 1 157 ? 35.419 -2.924 -52.487 1.00 97.19 157 GLN A CA 1
ATOM 1233 C C . GLN A 1 157 ? 34.632 -4.201 -52.755 1.00 97.19 157 GLN A C 1
ATOM 1235 O O . GLN A 1 157 ? 35.121 -5.107 -53.435 1.00 97.19 157 GLN A O 1
ATOM 1240 N N . VAL A 1 158 ? 33.399 -4.249 -52.260 1.00 98.00 158 VAL A N 1
ATOM 1241 C CA . VAL A 1 158 ? 32.427 -5.301 -52.555 1.00 98.00 158 VAL A CA 1
ATOM 1242 C C . VAL A 1 158 ? 31.294 -4.731 -53.399 1.00 98.00 158 VAL A C 1
ATOM 1244 O O . VAL A 1 158 ? 30.828 -3.615 -53.167 1.00 98.00 158 VAL A O 1
ATOM 1247 N N . SER A 1 159 ? 30.842 -5.498 -54.387 1.00 97.81 159 SER A N 1
ATOM 1248 C CA . SER A 1 159 ? 29.687 -5.149 -55.208 1.00 97.81 159 SER A CA 1
ATOM 1249 C C . SER A 1 159 ? 28.708 -6.309 -55.336 1.00 97.81 159 SER A C 1
ATOM 1251 O O . SER A 1 159 ? 29.103 -7.475 -55.421 1.00 97.81 159 SER A O 1
ATOM 1253 N N . PHE A 1 160 ? 27.417 -5.991 -55.307 1.00 97.12 160 PHE A N 1
ATOM 1254 C CA . PHE A 1 160 ? 26.335 -6.969 -55.416 1.00 97.12 160 PHE A CA 1
ATOM 1255 C C . PHE A 1 160 ? 25.047 -6.304 -55.907 1.00 97.12 160 PHE A C 1
ATOM 1257 O O . PHE A 1 160 ? 24.969 -5.080 -56.035 1.00 97.12 160 PHE A O 1
ATOM 1264 N N . GLN A 1 161 ? 24.044 -7.120 -56.222 1.00 96.19 161 GLN A N 1
ATOM 1265 C CA . GLN A 1 161 ? 22.707 -6.650 -56.564 1.00 96.19 161 GLN A CA 1
ATOM 1266 C C . GLN A 1 161 ? 21.679 -7.275 -55.630 1.00 96.19 161 GLN A C 1
ATOM 1268 O O . GLN A 1 161 ? 21.808 -8.443 -55.270 1.00 96.19 161 GLN A O 1
ATOM 1273 N N . ASP A 1 162 ? 20.661 -6.505 -55.260 1.00 95.12 162 ASP A N 1
ATOM 1274 C CA . ASP A 1 162 ? 19.493 -7.017 -54.546 1.00 95.12 162 ASP A CA 1
ATOM 1275 C C . ASP A 1 162 ? 18.232 -6.261 -54.982 1.00 95.12 162 ASP A C 1
ATOM 1277 O O . ASP A 1 162 ? 18.284 -5.073 -55.317 1.00 95.12 162 ASP A O 1
ATOM 1281 N N . ALA A 1 163 ? 17.101 -6.962 -55.006 1.00 93.56 163 ALA A N 1
ATOM 1282 C CA . ALA A 1 163 ? 15.802 -6.383 -55.313 1.00 93.56 163 ALA A CA 1
ATOM 1283 C C . ALA A 1 163 ? 15.115 -5.966 -54.008 1.00 93.56 163 ALA A C 1
ATOM 1285 O O . ALA A 1 163 ? 14.794 -6.794 -53.152 1.00 93.56 163 ALA A O 1
ATOM 1286 N N . ILE A 1 164 ? 14.906 -4.661 -53.850 1.00 93.50 164 ILE A N 1
ATOM 1287 C CA . ILE A 1 164 ? 14.434 -4.051 -52.611 1.00 93.50 164 ILE A CA 1
ATOM 1288 C C . ILE A 1 164 ? 13.036 -3.492 -52.826 1.00 93.50 164 ILE A C 1
ATOM 1290 O O . ILE A 1 164 ? 12.851 -2.509 -53.545 1.00 93.50 164 ILE A O 1
ATOM 1294 N N . TYR A 1 165 ? 12.060 -4.121 -52.175 1.00 89.19 165 TYR A N 1
ATOM 1295 C CA . TYR A 1 165 ? 10.651 -3.715 -52.204 1.00 89.19 165 TYR A CA 1
ATOM 1296 C C . TYR A 1 165 ? 10.118 -3.283 -50.833 1.00 89.19 165 TYR A C 1
ATOM 1298 O O . TYR A 1 165 ? 9.034 -2.714 -50.755 1.00 89.19 165 TYR A O 1
ATOM 1306 N N . GLN A 1 166 ? 10.877 -3.538 -49.765 1.00 85.38 166 GLN A N 1
ATOM 1307 C CA . GLN A 1 166 ? 10.572 -3.080 -48.413 1.00 85.38 166 GLN A CA 1
ATOM 1308 C C . GLN A 1 166 ? 11.418 -1.848 -48.103 1.00 85.38 166 GLN A C 1
ATOM 1310 O O . GLN A 1 166 ? 12.639 -1.865 -48.278 1.00 85.38 166 GLN A O 1
ATOM 1315 N N . GLU A 1 167 ? 10.765 -0.786 -47.640 1.00 77.25 167 GLU A N 1
ATOM 1316 C CA . GLU A 1 167 ? 11.381 0.528 -47.439 1.00 77.25 167 GLU A CA 1
ATOM 1317 C C . GLU A 1 167 ? 12.521 0.503 -46.408 1.00 77.25 167 GLU A C 1
ATOM 1319 O O . GLU A 1 167 ? 13.547 1.143 -46.622 1.00 77.25 167 GLU A O 1
ATOM 1324 N N . HIS A 1 168 ? 12.396 -0.342 -45.380 1.00 83.31 168 HIS A N 1
ATOM 1325 C CA . HIS A 1 168 ? 13.333 -0.482 -44.259 1.00 83.31 168 HIS A CA 1
ATOM 1326 C C . HIS A 1 168 ? 14.297 -1.670 -44.423 1.00 83.31 168 HIS A C 1
ATOM 1328 O O . HIS A 1 168 ? 14.693 -2.303 -43.451 1.00 83.31 168 HIS A O 1
ATOM 1334 N N . THR A 1 169 ? 14.653 -2.028 -45.660 1.00 92.06 169 THR A N 1
ATOM 1335 C CA . THR A 1 169 ? 15.631 -3.103 -45.877 1.00 92.06 169 THR A CA 1
ATOM 1336 C C . THR A 1 169 ? 17.029 -2.636 -45.480 1.00 92.06 169 THR A C 1
ATOM 1338 O O . THR A 1 169 ? 17.596 -1.747 -46.122 1.00 92.06 169 THR A O 1
ATOM 1341 N N . GLU A 1 170 ? 17.599 -3.291 -44.474 1.00 95.12 170 GLU A N 1
ATOM 1342 C CA . GLU A 1 170 ? 18.936 -3.007 -43.963 1.00 95.12 170 GLU A CA 1
ATOM 1343 C C . GLU A 1 170 ? 19.944 -4.111 -44.305 1.00 95.12 170 GLU A C 1
ATOM 1345 O O . GLU A 1 170 ? 19.630 -5.306 -44.354 1.00 95.12 170 GLU A O 1
ATOM 1350 N N . TYR A 1 171 ? 21.193 -3.701 -44.482 1.00 96.69 171 TYR A N 1
ATOM 1351 C CA . TYR A 1 171 ? 22.324 -4.563 -44.780 1.00 96.69 171 TYR A CA 1
ATOM 1352 C C . TYR A 1 171 ? 23.471 -4.304 -43.816 1.00 96.69 171 TYR A C 1
ATOM 1354 O O . TYR A 1 171 ? 23.639 -3.196 -43.312 1.00 96.69 171 TYR A O 1
ATOM 1362 N N . ILE A 1 172 ? 24.309 -5.319 -43.635 1.00 97.69 172 ILE A N 1
ATOM 1363 C CA . ILE A 1 172 ? 25.617 -5.198 -42.996 1.00 97.69 172 ILE A CA 1
ATOM 1364 C C . ILE A 1 172 ? 26.655 -5.750 -43.963 1.00 97.69 172 ILE A C 1
ATOM 1366 O O . ILE A 1 172 ? 26.484 -6.854 -44.479 1.00 97.69 172 ILE A O 1
ATOM 1370 N N . ALA A 1 173 ? 27.733 -5.012 -44.202 1.00 97.69 173 ALA A N 1
ATOM 1371 C CA . ALA A 1 173 ? 28.927 -5.545 -44.842 1.00 97.69 173 ALA A CA 1
ATOM 1372 C C . ALA A 1 173 ? 30.102 -5.447 -43.868 1.00 97.69 173 ALA A C 1
ATOM 1374 O O . ALA A 1 173 ? 30.347 -4.388 -43.293 1.00 97.69 173 ALA A O 1
ATOM 1375 N N . LEU A 1 174 ? 30.797 -6.562 -43.649 1.00 97.88 174 LEU A N 1
ATOM 1376 C CA . LEU A 1 174 ? 31.899 -6.628 -42.696 1.00 97.88 174 LEU A CA 1
ATOM 1377 C C . LEU A 1 174 ? 32.935 -7.692 -43.05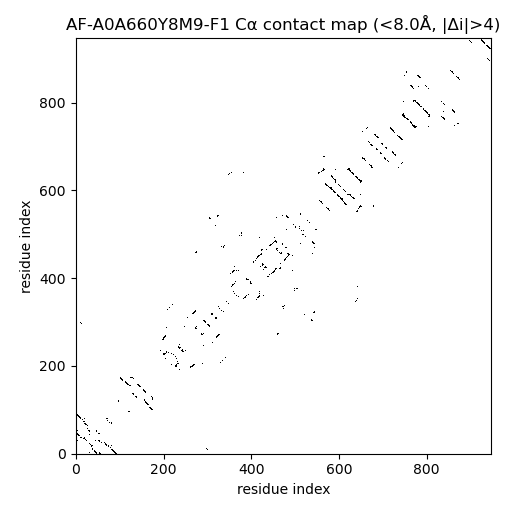8 1.00 97.88 174 LEU A C 1
ATOM 1379 O O . LEU A 1 174 ? 32.634 -8.640 -43.788 1.00 97.88 174 LEU A O 1
ATOM 1383 N N . THR A 1 175 ? 34.134 -7.584 -42.492 1.00 97.62 175 THR A N 1
ATOM 1384 C CA . THR A 1 175 ? 35.082 -8.708 -42.451 1.00 97.62 175 THR A CA 1
ATOM 1385 C C . THR A 1 175 ? 34.770 -9.642 -41.271 1.00 97.62 175 THR A C 1
ATOM 1387 O O . THR A 1 175 ? 34.225 -9.193 -40.261 1.00 97.62 175 THR A O 1
ATOM 1390 N N . PRO A 1 176 ? 35.095 -10.951 -41.345 1.00 94.81 176 PRO A N 1
ATOM 1391 C CA . PRO A 1 176 ? 34.827 -11.908 -40.271 1.00 94.81 176 PRO A CA 1
ATOM 1392 C C . PRO A 1 176 ? 35.317 -11.482 -38.882 1.00 94.81 176 PRO A C 1
ATOM 1394 O O . PRO A 1 176 ? 34.623 -11.754 -37.906 1.00 94.81 176 PRO A O 1
ATOM 1397 N N . ASP A 1 177 ? 36.447 -10.777 -38.797 1.00 94.00 177 ASP A N 1
ATOM 1398 C CA . ASP A 1 177 ? 37.046 -10.334 -37.529 1.00 94.00 177 ASP A CA 1
ATOM 1399 C C . ASP A 1 177 ? 36.222 -9.242 -36.824 1.00 94.00 177 ASP A C 1
ATOM 1401 O O . ASP A 1 177 ? 36.396 -9.000 -35.632 1.00 94.00 177 ASP A O 1
ATOM 1405 N N . ARG A 1 178 ? 35.287 -8.598 -37.538 1.00 95.50 178 ARG A N 1
ATOM 1406 C CA . ARG A 1 178 ? 34.345 -7.612 -36.982 1.00 95.50 178 ARG A CA 1
ATOM 1407 C C . ARG A 1 178 ? 33.035 -8.230 -36.499 1.00 95.50 178 ARG A C 1
ATOM 1409 O O . ARG A 1 178 ? 32.175 -7.507 -35.994 1.00 95.50 178 ARG A O 1
ATOM 1416 N N . LYS A 1 179 ? 32.848 -9.549 -36.633 1.00 92.19 179 LYS A N 1
ATOM 1417 C CA . LYS A 1 179 ? 31.685 -10.227 -36.048 1.00 92.19 179 LYS A CA 1
ATOM 1418 C C . LYS A 1 179 ? 31.762 -10.135 -34.531 1.00 92.19 179 LYS A C 1
ATOM 1420 O O . LYS A 1 179 ? 32.728 -10.585 -33.918 1.00 92.19 179 LYS A O 1
ATOM 1425 N N . LYS A 1 180 ? 30.708 -9.599 -33.918 1.00 88.75 180 LYS A N 1
ATOM 1426 C CA . LYS A 1 180 ? 30.556 -9.651 -32.465 1.00 88.75 180 LYS A CA 1
ATOM 1427 C C . LYS A 1 180 ? 30.405 -11.112 -32.043 1.00 88.75 180 LYS A C 1
ATOM 1429 O O . LYS A 1 180 ? 29.635 -11.858 -32.645 1.00 88.75 180 LYS A O 1
ATOM 1434 N N . SER A 1 181 ? 31.156 -11.507 -31.023 1.00 89.00 181 SER A N 1
ATOM 1435 C CA . SER A 1 181 ? 30.933 -12.768 -30.317 1.00 89.00 181 SER A CA 1
ATOM 1436 C C . SER A 1 181 ? 30.065 -12.489 -29.093 1.00 89.00 181 SER A C 1
ATOM 1438 O O . SER A 1 181 ? 30.187 -11.402 -28.519 1.00 89.00 181 SER A O 1
ATOM 1440 N N . PRO A 1 182 ? 29.190 -13.424 -28.690 1.00 87.94 182 PRO A N 1
ATOM 1441 C CA . PRO A 1 182 ? 28.492 -13.287 -27.421 1.00 87.94 182 PRO A CA 1
ATOM 1442 C C . PRO A 1 182 ? 29.519 -13.199 -26.284 1.00 87.94 182 PRO A C 1
ATOM 1444 O O . PRO A 1 182 ? 30.576 -13.830 -26.346 1.00 87.94 182 PRO A O 1
ATOM 1447 N N . VAL A 1 183 ? 29.215 -12.402 -25.257 1.00 85.75 183 VAL A N 1
ATOM 1448 C CA . VAL A 1 183 ? 30.081 -12.258 -24.072 1.00 85.75 183 VAL A CA 1
ATOM 1449 C C . VAL A 1 183 ? 30.211 -13.597 -23.339 1.00 85.75 183 VAL A C 1
ATOM 1451 O O . VAL A 1 183 ? 31.290 -13.952 -22.869 1.00 85.75 183 VAL A O 1
ATOM 1454 N N . SER A 1 184 ? 29.123 -14.362 -23.296 1.00 86.25 184 SER A N 1
ATOM 1455 C CA . SER A 1 184 ? 29.042 -15.704 -22.729 1.00 86.25 184 SER A CA 1
ATOM 1456 C C . SER A 1 184 ? 27.930 -16.503 -23.415 1.00 86.25 184 SER A C 1
ATOM 1458 O O . SER A 1 184 ? 27.066 -15.944 -24.089 1.00 86.25 184 SER A O 1
ATOM 1460 N N . VAL A 1 185 ? 27.974 -17.827 -23.263 1.00 87.62 185 VAL A N 1
ATOM 1461 C CA . VAL A 1 185 ? 26.902 -18.748 -23.660 1.00 87.62 185 VAL A CA 1
ATOM 1462 C C . VAL A 1 185 ? 26.734 -19.752 -22.526 1.00 87.62 185 VAL A C 1
ATOM 1464 O O . VAL A 1 185 ? 27.709 -20.394 -22.130 1.00 87.62 185 VAL A O 1
ATOM 1467 N N . SER A 1 186 ? 25.520 -19.879 -22.006 1.00 83.56 186 SER A N 1
ATOM 1468 C CA . SER A 1 186 ? 25.131 -20.851 -20.981 1.00 83.56 186 SER A CA 1
ATOM 1469 C C . SER A 1 186 ? 24.097 -21.828 -21.540 1.00 83.56 186 SER A C 1
ATOM 1471 O O . SER A 1 186 ? 23.472 -21.576 -22.570 1.00 83.56 186 SER A O 1
ATOM 1473 N N . ILE A 1 187 ? 23.963 -22.984 -20.887 1.00 86.25 187 ILE A N 1
ATOM 1474 C CA . ILE A 1 187 ? 22.860 -23.911 -21.151 1.00 86.25 187 ILE A CA 1
ATOM 1475 C C . ILE A 1 187 ? 21.672 -23.435 -20.321 1.00 86.25 187 ILE A C 1
ATOM 1477 O O . ILE A 1 187 ? 21.816 -23.287 -19.110 1.00 86.25 187 ILE A O 1
ATOM 1481 N N . ASP A 1 188 ? 20.536 -23.237 -20.979 1.00 83.75 188 ASP A N 1
ATOM 1482 C CA . ASP A 1 188 ? 19.249 -22.951 -20.352 1.00 83.75 188 ASP A CA 1
ATOM 1483 C C . ASP A 1 188 ? 18.412 -24.239 -20.204 1.00 83.75 188 ASP A C 1
ATOM 1485 O O . ASP A 1 188 ? 18.493 -25.146 -21.043 1.00 83.75 188 ASP A O 1
ATOM 1489 N N . SER A 1 189 ? 17.636 -24.327 -19.122 1.00 84.81 189 SER A N 1
ATOM 1490 C CA . SER A 1 189 ? 16.650 -25.385 -18.889 1.00 84.81 189 SER A CA 1
ATOM 1491 C C . SER A 1 189 ? 15.255 -24.800 -19.055 1.00 84.81 189 SER A C 1
ATOM 1493 O O . SER A 1 189 ? 14.676 -24.326 -18.088 1.00 84.81 189 SER A O 1
ATOM 1495 N N . CYS A 1 190 ? 14.720 -24.870 -20.275 1.00 84.38 190 CYS A N 1
ATOM 1496 C CA . CYS A 1 190 ? 13.485 -24.173 -20.616 1.00 84.38 190 CYS A CA 1
ATOM 1497 C C . CYS A 1 190 ? 12.318 -24.511 -19.677 1.00 84.38 190 CYS A C 1
ATOM 1499 O O . CYS A 1 190 ? 11.973 -25.681 -19.473 1.00 84.38 190 CYS A O 1
ATOM 1501 N N . SER A 1 191 ? 11.663 -23.461 -19.206 1.00 90.75 191 SER A N 1
ATOM 1502 C CA . SER A 1 191 ? 10.362 -23.482 -18.552 1.00 90.75 191 SER A CA 1
ATOM 1503 C C . SER A 1 191 ? 9.211 -23.557 -19.571 1.00 90.75 191 SER A C 1
ATOM 1505 O O . SER A 1 191 ? 9.405 -23.529 -20.795 1.00 90.75 191 SER A O 1
ATOM 1507 N N . HIS A 1 192 ? 7.993 -23.775 -19.061 1.00 93.38 192 HIS A N 1
ATOM 1508 C CA . HIS A 1 192 ? 6.761 -23.894 -19.852 1.00 93.38 192 HIS A CA 1
ATOM 1509 C C . HIS A 1 192 ? 5.607 -23.099 -19.223 1.00 93.38 192 HIS A C 1
ATOM 1511 O O . HIS A 1 192 ? 4.470 -23.577 -19.175 1.00 93.38 192 HIS A O 1
ATOM 1517 N N . TRP A 1 193 ? 5.881 -21.906 -18.700 1.00 95.25 193 TRP A N 1
ATOM 1518 C CA . TRP A 1 193 ? 4.905 -21.054 -18.015 1.00 95.25 193 TRP A CA 1
ATOM 1519 C C . TRP A 1 193 ? 3.793 -20.547 -18.942 1.00 95.25 193 TRP A C 1
ATOM 1521 O O . TRP A 1 193 ? 2.674 -20.305 -18.491 1.00 95.25 193 TRP A O 1
ATOM 1531 N N . LYS A 1 194 ? 4.037 -20.494 -20.258 1.00 94.62 194 LYS A N 1
ATOM 1532 C CA . LYS A 1 194 ? 2.989 -20.296 -21.281 1.00 94.62 194 LYS A CA 1
ATOM 1533 C C . LYS A 1 194 ? 2.067 -21.501 -21.510 1.00 94.62 194 LYS A C 1
ATOM 1535 O O . LYS A 1 194 ? 1.249 -21.472 -22.428 1.00 94.62 194 LYS A O 1
ATOM 1540 N N . SER A 1 195 ? 2.206 -22.590 -20.757 1.00 93.31 195 SER A N 1
ATOM 1541 C CA . SER A 1 195 ? 1.221 -23.672 -20.792 1.00 93.31 195 SER A CA 1
ATOM 1542 C C . SER A 1 195 ? -0.023 -23.270 -19.989 1.00 93.31 195 SER A C 1
ATOM 1544 O O . SER A 1 195 ? 0.119 -22.864 -18.835 1.00 93.31 195 SER A O 1
ATOM 1546 N N . PRO A 1 196 ? -1.244 -23.425 -20.530 1.00 89.69 196 PRO A N 1
ATOM 1547 C CA . PRO A 1 196 ? -2.476 -23.204 -19.771 1.00 89.69 196 PRO A CA 1
ATOM 1548 C C . PRO A 1 196 ? -2.786 -24.351 -18.790 1.00 89.69 196 PRO A C 1
ATOM 1550 O O . PRO A 1 196 ? -3.811 -24.330 -18.126 1.00 89.69 196 PRO A O 1
ATOM 1553 N N . GLU A 1 197 ? -1.938 -25.385 -18.712 1.00 93.06 197 GLU A N 1
ATOM 1554 C CA . GLU A 1 197 ? -2.098 -26.497 -17.760 1.00 93.06 197 GLU A CA 1
ATOM 1555 C C . GLU A 1 197 ? -1.694 -26.122 -16.324 1.00 93.06 197 GLU A C 1
ATOM 1557 O O . GLU A 1 197 ? -1.914 -26.897 -15.392 1.00 93.06 197 GLU A O 1
ATOM 1562 N N . TRP A 1 198 ? -1.076 -24.954 -16.147 1.00 95.69 198 TRP A N 1
ATOM 1563 C CA . TRP A 1 198 ? -0.711 -24.429 -14.840 1.00 95.69 198 TRP A CA 1
ATOM 1564 C C . TRP A 1 198 ? -1.901 -23.783 -14.121 1.00 95.69 198 TRP A C 1
ATOM 1566 O O . TRP A 1 198 ? -2.905 -23.397 -14.715 1.00 95.69 198 TRP A O 1
ATOM 1576 N N . GLY A 1 199 ? -1.737 -23.654 -12.807 1.00 96.69 199 GLY A N 1
ATOM 1577 C CA . GLY A 1 199 ? -2.675 -23.034 -11.878 1.00 96.69 199 GLY A CA 1
ATOM 1578 C C . GLY A 1 199 ? -1.940 -22.604 -10.615 1.00 96.69 199 GLY A C 1
ATOM 1579 O O . GLY A 1 199 ? -0.954 -23.252 -10.220 1.00 96.69 199 GLY A O 1
ATOM 1580 N N . ALA A 1 200 ? -2.399 -21.529 -9.982 1.00 97.69 200 ALA A N 1
ATOM 1581 C CA . ALA A 1 200 ? -1.871 -21.047 -8.711 1.00 97.69 200 ALA A CA 1
ATOM 1582 C C . ALA A 1 200 ? -2.902 -20.175 -7.991 1.00 97.69 200 ALA A C 1
ATOM 1584 O O . ALA A 1 200 ? -3.472 -19.293 -8.610 1.00 97.69 200 ALA A O 1
ATOM 1585 N N . ASP A 1 201 ? -3.059 -20.346 -6.681 1.00 98.38 201 ASP A N 1
ATOM 1586 C CA . ASP A 1 201 ? -3.652 -19.314 -5.821 1.00 98.38 201 ASP A CA 1
ATOM 1587 C C . ASP A 1 201 ? -2.589 -18.265 -5.451 1.00 98.38 201 ASP A C 1
ATOM 1589 O O . ASP A 1 201 ? -2.885 -17.080 -5.284 1.00 98.38 201 ASP A O 1
ATOM 1593 N N . TYR A 1 202 ? -1.333 -18.713 -5.328 1.00 98.75 202 TYR A N 1
ATOM 1594 C CA . TYR A 1 202 ? -0.198 -17.930 -4.850 1.00 98.75 202 TYR A CA 1
ATOM 1595 C C . TYR A 1 202 ? 1.016 -18.102 -5.771 1.00 98.75 202 TYR A C 1
ATOM 1597 O O . TYR A 1 202 ? 1.593 -19.189 -5.882 1.00 98.75 202 TYR A O 1
ATOM 1605 N N . LEU A 1 203 ? 1.436 -17.011 -6.403 1.00 98.69 203 LEU A N 1
ATOM 1606 C CA . LEU A 1 203 ? 2.666 -16.927 -7.182 1.00 98.69 203 LEU A CA 1
ATOM 1607 C C . LEU A 1 203 ? 3.781 -16.333 -6.327 1.00 98.69 203 LEU A C 1
ATOM 1609 O O . LEU A 1 203 ? 3.692 -15.192 -5.881 1.00 98.69 203 LEU A O 1
ATOM 1613 N N . LEU A 1 204 ? 4.854 -17.095 -6.134 1.00 98.75 204 LEU A N 1
ATOM 1614 C CA . LEU A 1 204 ? 6.092 -16.600 -5.549 1.00 98.75 204 LEU A CA 1
ATOM 1615 C C . LEU A 1 204 ? 7.115 -16.444 -6.674 1.00 98.75 204 LEU A C 1
ATOM 1617 O O . LEU A 1 204 ? 7.560 -17.441 -7.236 1.00 98.75 204 LEU A O 1
ATOM 1621 N N . ILE A 1 205 ? 7.502 -15.209 -6.985 1.00 98.81 205 ILE A N 1
ATOM 1622 C CA . ILE A 1 205 ? 8.489 -14.891 -8.023 1.00 98.81 205 ILE A CA 1
ATOM 1623 C C . ILE A 1 205 ? 9.778 -14.443 -7.340 1.00 98.81 205 ILE A C 1
ATOM 1625 O O . ILE A 1 205 ? 9.760 -13.543 -6.498 1.00 98.81 205 ILE A O 1
ATOM 1629 N N . THR A 1 206 ? 10.899 -15.070 -7.682 1.00 98.62 206 THR A N 1
ATOM 1630 C CA . THR A 1 206 ? 12.177 -14.827 -7.007 1.00 98.62 206 THR A CA 1
ATOM 1631 C C . THR A 1 206 ? 13.369 -15.006 -7.940 1.00 98.62 206 THR A C 1
ATOM 1633 O O . THR A 1 206 ? 13.267 -15.670 -8.964 1.00 98.62 206 THR A O 1
ATOM 1636 N N . HIS A 1 207 ? 14.513 -14.430 -7.587 1.00 97.31 207 HIS A N 1
ATOM 1637 C CA . HIS A 1 207 ? 15.781 -14.669 -8.283 1.00 97.31 207 HIS A CA 1
ATOM 1638 C C . HIS A 1 207 ? 16.436 -15.977 -7.791 1.00 97.31 207 HIS A C 1
ATOM 1640 O O . HIS A 1 207 ? 16.324 -16.302 -6.605 1.00 97.31 207 HIS A O 1
ATOM 1646 N N . GLU A 1 208 ? 17.193 -16.688 -8.645 1.00 95.44 208 GLU A N 1
ATOM 1647 C CA . GLU A 1 208 ? 17.859 -17.974 -8.323 1.00 95.44 208 GLU A CA 1
ATOM 1648 C C . GLU A 1 208 ? 18.573 -17.993 -6.951 1.00 95.44 208 GLU A C 1
ATOM 1650 O O . GLU A 1 208 ? 18.410 -18.925 -6.164 1.00 95.44 208 GLU A O 1
ATOM 1655 N N . ASN A 1 209 ? 19.289 -16.916 -6.607 1.00 96.44 209 ASN A N 1
ATOM 1656 C CA . ASN A 1 209 ? 19.982 -16.709 -5.329 1.00 96.44 209 ASN A CA 1
ATOM 1657 C C . ASN A 1 209 ? 19.116 -16.903 -4.073 1.00 96.44 209 ASN A C 1
ATOM 1659 O O . ASN A 1 209 ? 19.651 -17.217 -3.006 1.00 96.44 209 ASN A O 1
ATOM 1663 N N . PHE A 1 210 ? 17.805 -16.690 -4.173 1.00 98.38 210 PHE A N 1
ATOM 1664 C CA . PHE A 1 210 ? 16.858 -16.809 -3.066 1.00 98.38 210 PHE A CA 1
ATOM 1665 C C . PHE A 1 210 ? 15.927 -18.015 -3.216 1.00 98.38 210 PHE A C 1
ATOM 1667 O O . PHE A 1 210 ? 15.142 -18.275 -2.305 1.00 98.38 210 PHE A O 1
ATOM 1674 N N . TYR A 1 211 ? 15.991 -18.748 -4.332 1.00 97.94 211 TYR A N 1
ATOM 1675 C CA . TYR A 1 211 ? 15.023 -19.789 -4.690 1.00 97.94 211 TYR A CA 1
ATOM 1676 C C . TYR A 1 211 ? 14.917 -20.880 -3.613 1.00 97.94 211 TYR A C 1
ATOM 1678 O O . TYR A 1 211 ? 13.828 -21.169 -3.119 1.00 97.94 211 TYR A O 1
ATOM 1686 N N . GLU A 1 212 ? 16.054 -21.429 -3.167 1.00 98.25 212 GLU A N 1
ATOM 1687 C CA . GLU A 1 212 ? 16.089 -22.474 -2.130 1.00 98.25 212 GLU A CA 1
ATOM 1688 C C . GLU A 1 212 ? 15.521 -21.985 -0.785 1.00 98.25 212 GLU A C 1
ATOM 1690 O O . GLU A 1 212 ? 14.761 -22.694 -0.125 1.00 98.25 212 GLU A O 1
ATOM 1695 N N . THR A 1 213 ? 15.839 -20.753 -0.382 1.00 98.56 213 THR A N 1
ATOM 1696 C CA . THR A 1 213 ? 15.337 -20.165 0.870 1.00 98.56 213 THR A CA 1
ATOM 1697 C C . THR A 1 213 ? 13.843 -19.860 0.785 1.00 98.56 213 THR A C 1
ATOM 1699 O O . THR A 1 213 ? 13.103 -20.118 1.737 1.00 98.56 213 THR A O 1
ATOM 1702 N N . ALA A 1 214 ? 13.385 -19.337 -0.353 1.00 98.56 214 ALA A N 1
ATOM 1703 C CA . ALA A 1 214 ? 11.996 -18.967 -0.602 1.00 98.56 214 ALA A CA 1
ATOM 1704 C C . ALA A 1 214 ? 11.049 -20.178 -0.626 1.00 98.56 214 ALA A C 1
ATOM 1706 O O . ALA A 1 214 ? 9.893 -20.068 -0.208 1.00 98.56 214 ALA A O 1
ATOM 1707 N N . GLU A 1 215 ? 11.548 -21.355 -1.010 1.00 98.56 215 GLU A N 1
ATOM 1708 C CA . GLU A 1 215 ? 10.796 -22.614 -0.963 1.00 98.56 215 GLU A CA 1
ATOM 1709 C C . GLU A 1 215 ? 10.279 -22.937 0.454 1.00 98.56 215 GLU A C 1
ATOM 1711 O O . GLU A 1 215 ? 9.225 -23.557 0.598 1.00 98.56 215 GLU A O 1
ATOM 1716 N N . ARG A 1 216 ? 10.928 -22.434 1.519 1.00 98.44 216 ARG A N 1
ATOM 1717 C CA . ARG A 1 216 ? 10.408 -22.535 2.898 1.00 98.44 216 ARG A CA 1
ATOM 1718 C C . ARG A 1 216 ? 9.035 -21.874 3.047 1.00 98.44 216 ARG A C 1
ATOM 1720 O O . ARG A 1 216 ? 8.136 -22.460 3.651 1.00 98.44 216 ARG A O 1
ATOM 1727 N N . LEU A 1 217 ? 8.868 -20.664 2.509 1.00 98.69 217 LEU A N 1
ATOM 1728 C CA . LEU A 1 217 ? 7.590 -19.952 2.551 1.00 98.69 217 LEU A CA 1
ATOM 1729 C C . LEU A 1 217 ? 6.579 -20.603 1.608 1.00 98.69 217 LEU A C 1
ATOM 1731 O O . LEU A 1 217 ? 5.424 -20.776 1.989 1.00 98.69 217 LEU A O 1
ATOM 1735 N N . ALA A 1 218 ? 7.017 -21.042 0.425 1.00 98.69 218 ALA A N 1
ATOM 1736 C CA . ALA A 1 218 ? 6.151 -21.756 -0.507 1.00 98.69 218 ALA A CA 1
ATOM 1737 C C . ALA A 1 218 ? 5.555 -23.023 0.133 1.00 98.69 218 ALA A C 1
ATOM 1739 O O . ALA A 1 218 ? 4.347 -23.244 0.065 1.00 98.69 218 ALA A O 1
ATOM 1740 N N . GLN A 1 219 ? 6.361 -23.825 0.837 1.00 98.69 219 GLN A N 1
ATOM 1741 C CA . GLN A 1 219 ? 5.887 -25.000 1.581 1.00 98.69 219 GLN A CA 1
ATOM 1742 C C . GLN A 1 219 ? 4.920 -24.635 2.706 1.00 98.69 219 GLN A C 1
ATOM 1744 O O . GLN A 1 219 ? 3.913 -25.321 2.895 1.00 98.69 219 GLN A O 1
ATOM 1749 N N . PHE A 1 220 ? 5.191 -23.546 3.428 1.00 98.62 220 PHE A N 1
ATOM 1750 C CA . PHE A 1 220 ? 4.278 -23.053 4.452 1.00 98.62 220 PHE A CA 1
ATOM 1751 C C . PHE A 1 220 ? 2.916 -22.668 3.853 1.00 98.62 220 PHE A C 1
ATOM 1753 O O . PHE A 1 220 ? 1.889 -23.148 4.331 1.00 98.62 220 PHE A O 1
ATOM 1760 N N . ARG A 1 221 ? 2.890 -21.910 2.752 1.00 98.44 221 ARG A N 1
ATOM 1761 C CA . ARG A 1 221 ? 1.648 -21.536 2.053 1.00 98.44 221 ARG A CA 1
ATOM 1762 C C . ARG A 1 221 ? 0.919 -22.753 1.463 1.00 98.44 221 ARG A C 1
ATOM 1764 O O . ARG A 1 221 ? -0.296 -22.859 1.613 1.00 98.44 221 ARG A O 1
ATOM 1771 N N . ARG A 1 222 ? 1.639 -23.754 0.936 1.00 98.38 222 ARG A N 1
ATOM 1772 C CA . ARG A 1 222 ? 1.049 -25.049 0.521 1.00 98.38 222 ARG A CA 1
ATOM 1773 C C . ARG A 1 222 ? 0.401 -25.795 1.689 1.00 98.38 222 ARG A C 1
ATOM 1775 O O . ARG A 1 222 ? -0.643 -26.418 1.516 1.00 98.38 222 ARG A O 1
ATOM 1782 N N . SER A 1 223 ? 0.972 -25.711 2.896 1.00 97.88 223 SER A N 1
ATOM 1783 C CA . SER A 1 223 ? 0.379 -26.326 4.096 1.00 97.88 223 SER A CA 1
ATOM 1784 C C . SER A 1 223 ? -0.958 -25.692 4.508 1.00 97.88 223 SER A C 1
ATOM 1786 O O . SER A 1 223 ? -1.750 -26.326 5.203 1.00 97.88 223 SER A O 1
ATOM 1788 N N . GLN A 1 224 ? -1.240 -24.481 4.021 1.00 96.19 224 GLN A N 1
ATOM 1789 C CA . GLN A 1 224 ? -2.503 -23.762 4.200 1.00 96.19 224 GLN A CA 1
ATOM 1790 C C . GLN A 1 224 ? -3.493 -24.020 3.052 1.00 96.19 224 GLN A C 1
ATOM 1792 O O . GLN A 1 224 ? -4.466 -23.292 2.900 1.00 96.19 224 GLN A O 1
ATOM 1797 N N . SER A 1 225 ? -3.276 -25.091 2.278 1.00 96.38 225 SER A N 1
ATOM 1798 C CA . SER A 1 225 ? -4.115 -25.511 1.146 1.00 96.38 225 SER A CA 1
ATOM 1799 C C . SER A 1 225 ? -4.131 -24.547 -0.045 1.00 96.38 225 SER A C 1
ATOM 1801 O O . SER A 1 225 ? -5.033 -24.642 -0.869 1.00 96.38 225 SER A O 1
ATOM 1803 N N . LEU A 1 226 ? -3.134 -23.663 -0.164 1.00 97.56 226 LEU A N 1
ATOM 1804 C CA . LEU A 1 226 ? -2.939 -22.843 -1.361 1.00 97.56 226 LEU A CA 1
ATOM 1805 C C . LEU A 1 226 ? -2.156 -23.623 -2.425 1.00 97.56 226 LEU A C 1
ATOM 1807 O O . LEU A 1 226 ? -1.142 -24.267 -2.126 1.00 97.56 226 LEU A O 1
ATOM 1811 N N . GLN A 1 227 ? -2.572 -23.517 -3.684 1.00 98.31 227 GLN A N 1
ATOM 1812 C CA . GLN A 1 227 ? -1.780 -23.941 -4.832 1.00 98.31 227 GLN A CA 1
ATOM 1813 C C . GLN A 1 227 ? -0.679 -22.905 -5.089 1.00 98.31 227 GLN A C 1
ATOM 1815 O O . GLN A 1 227 ? -0.946 -21.790 -5.531 1.00 98.31 227 GLN A O 1
ATOM 1820 N N . VAL A 1 228 ? 0.572 -23.264 -4.785 1.00 98.56 228 VAL A N 1
ATOM 1821 C CA . VAL A 1 228 ? 1.716 -22.335 -4.830 1.00 98.56 228 VAL A CA 1
ATOM 1822 C C . VAL A 1 228 ? 2.699 -22.718 -5.931 1.00 98.56 228 VAL A C 1
ATOM 1824 O O . VAL A 1 228 ? 3.260 -23.823 -5.888 1.00 98.56 228 VAL A O 1
ATOM 1827 N N . GLN A 1 229 ? 2.994 -21.775 -6.828 1.00 98.31 229 GLN A N 1
ATOM 1828 C CA . GLN A 1 229 ? 4.108 -21.884 -7.776 1.00 98.31 229 GLN A CA 1
ATOM 1829 C C . GLN A 1 229 ? 5.270 -20.998 -7.334 1.00 98.31 229 GLN A C 1
ATOM 1831 O O . GLN A 1 229 ? 5.078 -19.824 -7.022 1.00 98.31 229 GLN A O 1
ATOM 1836 N N . LEU A 1 230 ? 6.468 -21.584 -7.311 1.00 98.44 230 LEU A N 1
ATOM 1837 C CA . LEU A 1 230 ? 7.727 -20.885 -7.077 1.00 98.44 230 LEU A CA 1
ATOM 1838 C C . LEU A 1 230 ? 8.442 -20.731 -8.421 1.00 98.44 230 LEU A C 1
ATOM 1840 O O . LEU A 1 230 ? 8.845 -21.726 -9.026 1.00 98.44 230 LEU A O 1
ATOM 1844 N N . VAL A 1 231 ? 8.566 -19.494 -8.884 1.00 98.19 231 VAL A N 1
ATOM 1845 C CA . VAL A 1 231 ? 9.000 -19.151 -10.239 1.00 98.19 231 VAL A CA 1
ATOM 1846 C C . VAL A 1 231 ? 10.327 -18.406 -10.168 1.00 98.19 231 VAL A C 1
ATOM 1848 O O . VAL A 1 231 ? 10.444 -17.418 -9.437 1.00 98.19 231 VAL A O 1
ATOM 1851 N N . ASP A 1 232 ? 11.319 -18.879 -10.925 1.00 97.50 232 ASP A N 1
ATOM 1852 C CA . ASP A 1 232 ? 12.539 -18.111 -11.156 1.00 97.50 232 ASP A CA 1
ATOM 1853 C C . ASP A 1 232 ? 12.208 -16.952 -12.099 1.00 97.50 232 ASP A C 1
ATOM 1855 O O . ASP A 1 232 ? 11.618 -17.136 -13.162 1.00 97.50 232 ASP A O 1
ATOM 1859 N N . VAL A 1 233 ? 12.557 -15.733 -11.714 1.00 97.50 233 VAL A N 1
ATOM 1860 C CA . VAL A 1 233 ? 12.285 -14.553 -12.531 1.00 97.50 233 VAL A CA 1
ATOM 1861 C C . VAL A 1 233 ? 13.030 -14.592 -13.874 1.00 97.50 233 VAL A C 1
ATOM 1863 O O . VAL A 1 233 ? 12.565 -13.986 -14.839 1.00 97.50 233 VAL A O 1
ATOM 1866 N N . GLN A 1 234 ? 14.139 -15.334 -13.974 1.00 95.38 234 GLN A N 1
ATOM 1867 C CA . GLN A 1 234 ? 14.852 -15.513 -15.240 1.00 95.38 234 GLN A CA 1
ATOM 1868 C C . GLN A 1 234 ? 13.991 -16.240 -16.286 1.00 95.38 234 GLN A C 1
ATOM 1870 O O . GLN A 1 234 ? 13.907 -15.776 -17.422 1.00 95.38 234 GLN A O 1
ATOM 1875 N N . ASP A 1 235 ? 13.248 -17.275 -15.880 1.00 96.50 235 ASP A N 1
ATOM 1876 C CA . ASP A 1 235 ? 12.297 -17.987 -16.749 1.00 96.50 235 ASP A CA 1
ATOM 1877 C C . ASP A 1 235 ? 11.238 -17.043 -17.338 1.00 96.50 235 ASP A C 1
ATOM 1879 O O . ASP A 1 235 ? 10.844 -17.144 -18.502 1.00 96.50 235 ASP A O 1
ATOM 1883 N N . ILE A 1 236 ? 10.780 -16.083 -16.529 1.00 97.75 236 ILE A N 1
ATOM 1884 C CA . ILE A 1 236 ? 9.819 -15.070 -16.967 1.00 97.75 236 ILE A CA 1
ATOM 1885 C C . ILE A 1 236 ? 10.438 -14.187 -18.054 1.00 97.75 236 ILE A C 1
ATOM 1887 O O . ILE A 1 236 ? 9.774 -13.884 -19.047 1.00 97.75 236 ILE A O 1
ATOM 1891 N N . TYR A 1 237 ? 11.694 -13.767 -17.897 1.00 95.81 237 TYR A N 1
ATOM 1892 C CA . TYR A 1 237 ? 12.370 -12.960 -18.914 1.00 95.81 237 TYR A CA 1
ATOM 1893 C C . TYR A 1 237 ? 12.531 -13.734 -20.219 1.00 95.81 237 TYR A C 1
ATOM 1895 O O . TYR A 1 237 ? 12.222 -13.193 -21.284 1.00 95.81 237 TYR A O 1
ATOM 1903 N N . ASP A 1 238 ? 12.959 -14.991 -20.138 1.00 94.12 238 ASP A N 1
ATOM 1904 C CA . ASP A 1 238 ? 13.187 -15.851 -21.299 1.00 94.12 238 ASP A CA 1
ATOM 1905 C C . ASP A 1 238 ? 11.889 -16.121 -22.069 1.00 94.12 238 ASP A C 1
ATOM 1907 O O . ASP A 1 238 ? 11.847 -15.965 -23.293 1.00 94.12 238 ASP A O 1
ATOM 1911 N N . GLU A 1 239 ? 10.791 -16.425 -21.373 1.00 95.56 239 GLU A N 1
ATOM 1912 C CA . GLU A 1 239 ? 9.513 -16.714 -22.025 1.00 95.56 239 GLU A CA 1
ATOM 1913 C C . GLU A 1 239 ? 8.738 -15.455 -22.452 1.00 95.56 239 GLU A C 1
ATOM 1915 O O . GLU A 1 239 ? 8.106 -15.461 -23.513 1.00 9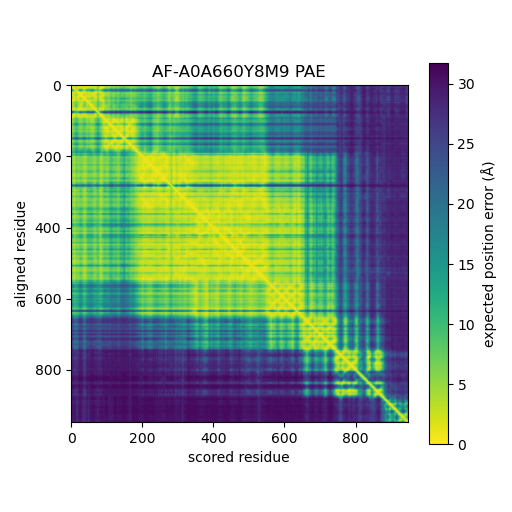5.56 239 GLU A O 1
ATOM 1920 N N . PHE A 1 240 ? 8.737 -14.372 -21.669 1.00 96.69 240 PHE A N 1
ATOM 1921 C CA . PHE A 1 240 ? 7.835 -13.222 -21.876 1.00 96.69 240 PHE A CA 1
ATOM 1922 C C . PHE A 1 240 ? 8.518 -11.963 -22.425 1.00 96.69 240 PHE A C 1
ATOM 1924 O O . PHE A 1 240 ? 7.828 -10.977 -22.721 1.00 96.69 240 PHE A O 1
ATOM 1931 N N . ASN A 1 241 ? 9.845 -11.983 -22.596 1.00 95.31 241 ASN A N 1
ATOM 1932 C CA . ASN A 1 241 ? 10.595 -10.849 -23.139 1.00 95.31 241 ASN A CA 1
ATOM 1933 C C . ASN A 1 241 ? 11.947 -11.227 -23.783 1.00 95.31 241 ASN A C 1
ATOM 1935 O O . ASN A 1 241 ? 12.895 -10.447 -23.707 1.00 95.31 241 ASN A O 1
ATOM 1939 N N . ASP A 1 242 ? 12.048 -12.407 -24.406 1.00 92.31 242 ASP A N 1
ATOM 1940 C CA . ASP A 1 242 ? 13.228 -12.862 -25.167 1.00 92.31 242 ASP A CA 1
ATOM 1941 C C . ASP A 1 242 ? 14.550 -12.842 -24.362 1.00 92.31 242 ASP A C 1
ATOM 1943 O O . ASP A 1 242 ? 15.626 -12.565 -24.899 1.00 92.31 242 ASP A O 1
ATOM 1947 N N . GLY A 1 243 ? 14.464 -13.083 -23.052 1.00 89.25 243 GLY A N 1
ATOM 1948 C CA . GLY A 1 243 ? 15.585 -13.066 -22.104 1.00 89.25 243 GLY A CA 1
ATOM 1949 C C . GLY A 1 243 ? 16.014 -11.670 -21.652 1.00 89.25 243 GLY A C 1
ATOM 1950 O O . GLY A 1 243 ? 16.981 -11.518 -20.906 1.00 89.25 243 GLY A O 1
ATOM 1951 N N . ILE A 1 244 ? 15.307 -10.620 -22.080 1.00 89.56 244 ILE A N 1
ATOM 1952 C CA . ILE A 1 244 ? 15.599 -9.240 -21.693 1.00 89.56 244 ILE A CA 1
ATOM 1953 C C . ILE A 1 244 ? 14.954 -8.955 -20.334 1.00 89.56 244 ILE A C 1
ATOM 1955 O O . ILE A 1 244 ? 13.730 -8.865 -20.212 1.00 89.56 244 ILE A O 1
ATOM 1959 N N . THR A 1 245 ? 15.787 -8.724 -19.322 1.00 90.94 245 THR A N 1
ATOM 1960 C CA . THR A 1 245 ? 15.368 -8.286 -17.986 1.00 90.94 245 THR A CA 1
ATOM 1961 C C . THR A 1 245 ? 14.524 -7.011 -18.059 1.00 90.94 245 THR A C 1
ATOM 1963 O O . THR A 1 245 ? 14.987 -5.963 -18.516 1.00 90.94 245 THR A O 1
ATOM 1966 N N . SER A 1 246 ? 13.266 -7.089 -17.619 1.00 92.75 246 SER A N 1
ATOM 1967 C CA . SER A 1 246 ? 12.332 -5.962 -17.661 1.00 92.75 246 SER A CA 1
ATOM 1968 C C . SER A 1 246 ? 11.146 -6.182 -16.720 1.00 92.75 246 SER A C 1
ATOM 1970 O O . SER A 1 246 ? 10.617 -7.297 -16.691 1.00 92.75 246 SER A O 1
ATOM 1972 N N . PRO A 1 247 ? 10.651 -5.138 -16.024 1.00 95.44 247 PRO A N 1
ATOM 1973 C CA . PRO A 1 247 ? 9.402 -5.243 -15.267 1.00 95.44 247 PRO A CA 1
ATOM 1974 C C . PRO A 1 247 ? 8.205 -5.588 -16.174 1.00 95.44 247 PRO A C 1
ATOM 1976 O O . PRO A 1 247 ? 7.287 -6.294 -15.774 1.00 95.44 247 PRO A O 1
ATOM 1979 N N . GLU A 1 248 ? 8.248 -5.184 -17.445 1.00 95.94 248 GLU A N 1
ATOM 1980 C CA . GLU A 1 248 ? 7.215 -5.504 -18.439 1.00 95.94 248 GLU A CA 1
ATOM 1981 C C . GLU A 1 248 ? 7.069 -7.020 -18.682 1.00 95.94 248 GLU A C 1
ATOM 1983 O O . GLU A 1 248 ? 5.970 -7.508 -18.930 1.00 95.94 248 GLU A O 1
ATOM 1988 N N . ALA A 1 249 ? 8.160 -7.791 -18.586 1.00 97.31 249 ALA A N 1
ATOM 1989 C CA . ALA A 1 249 ? 8.109 -9.248 -18.729 1.00 97.31 249 ALA A CA 1
ATOM 1990 C C . ALA A 1 249 ? 7.264 -9.884 -17.614 1.00 97.31 249 ALA A C 1
ATOM 1992 O O . ALA A 1 249 ? 6.432 -10.753 -17.869 1.00 97.31 249 ALA A O 1
ATOM 1993 N N . ILE A 1 250 ? 7.452 -9.391 -16.385 1.00 98.31 250 ILE A N 1
ATOM 1994 C CA . ILE A 1 250 ? 6.726 -9.828 -15.191 1.00 98.31 250 ILE A CA 1
ATOM 1995 C C . ILE A 1 250 ? 5.250 -9.459 -15.321 1.00 98.31 250 ILE A C 1
ATOM 1997 O O . ILE A 1 250 ? 4.394 -10.314 -15.115 1.00 98.31 250 ILE A O 1
ATOM 2001 N N . HIS A 1 251 ? 4.939 -8.231 -15.746 1.00 98.12 251 HIS A N 1
ATOM 2002 C CA . HIS A 1 251 ? 3.555 -7.809 -15.990 1.00 98.12 251 HIS A CA 1
ATOM 2003 C C . HIS A 1 251 ? 2.847 -8.695 -17.025 1.00 98.12 251 HIS A C 1
ATOM 2005 O O . HIS A 1 251 ? 1.750 -9.192 -16.767 1.00 98.12 251 HIS A O 1
ATOM 2011 N N . ARG A 1 252 ? 3.501 -8.991 -18.156 1.00 98.31 252 ARG A N 1
ATOM 2012 C CA . ARG A 1 252 ? 2.961 -9.897 -19.187 1.00 98.31 252 ARG A CA 1
ATOM 2013 C C . ARG A 1 252 ? 2.748 -11.315 -18.677 1.00 98.31 252 ARG A C 1
ATOM 2015 O O . ARG A 1 252 ? 1.743 -11.927 -19.033 1.00 98.31 252 ARG A O 1
ATOM 2022 N N . PHE A 1 253 ? 3.667 -11.834 -17.865 1.00 98.56 253 PHE A N 1
ATOM 2023 C CA . PHE A 1 253 ? 3.516 -13.141 -17.231 1.00 98.56 253 PHE A CA 1
ATOM 2024 C C . PHE A 1 253 ? 2.314 -13.170 -16.286 1.00 98.56 253 PHE A C 1
ATOM 2026 O O . PHE A 1 253 ? 1.467 -14.050 -16.418 1.00 98.56 253 PHE A O 1
ATOM 2033 N N . LEU A 1 254 ? 2.187 -12.184 -15.394 1.00 98.62 254 LEU A N 1
ATOM 2034 C CA . LEU A 1 254 ? 1.061 -12.092 -14.462 1.00 98.62 254 LEU A CA 1
ATOM 2035 C C . LEU A 1 254 ? -0.271 -11.966 -15.201 1.00 98.62 254 LEU A C 1
ATOM 2037 O O . LEU A 1 254 ? -1.216 -12.686 -14.886 1.00 98.62 254 LEU A O 1
ATOM 2041 N N . LYS A 1 255 ? -0.326 -11.134 -16.247 1.00 98.31 255 LYS A N 1
ATOM 2042 C CA . LYS A 1 255 ? -1.501 -11.020 -17.116 1.00 98.31 255 LYS A CA 1
ATOM 2043 C C . LYS A 1 255 ? -1.832 -12.333 -17.813 1.00 98.31 255 LYS A C 1
ATOM 2045 O O . LYS A 1 255 ? -3.001 -12.704 -17.886 1.00 98.31 255 LYS A O 1
ATOM 2050 N N . TYR A 1 256 ? -0.829 -13.055 -18.311 1.00 98.50 256 TYR A N 1
ATOM 2051 C CA . TYR A 1 256 ? -1.029 -14.364 -18.927 1.00 98.50 256 TYR A CA 1
ATOM 2052 C C . TYR A 1 256 ? -1.575 -15.385 -17.923 1.00 98.50 256 TYR A C 1
ATOM 2054 O O . TYR A 1 256 ? -2.594 -16.012 -18.203 1.00 98.50 256 TYR A O 1
ATOM 2062 N N . ALA A 1 257 ? -0.945 -15.508 -16.753 1.00 98.50 257 ALA A N 1
ATOM 2063 C CA . ALA A 1 257 ? -1.363 -16.423 -15.697 1.00 98.50 257 ALA A CA 1
ATOM 2064 C C . ALA A 1 257 ? -2.788 -16.109 -15.218 1.00 98.50 257 ALA A C 1
ATOM 2066 O O . ALA A 1 257 ? -3.627 -17.002 -15.179 1.00 98.50 257 ALA A O 1
ATOM 2067 N N . TYR A 1 258 ? -3.101 -14.837 -14.959 1.00 98.19 258 TYR A N 1
ATOM 2068 C CA . TYR A 1 258 ? -4.447 -14.393 -14.580 1.00 98.19 258 TYR A CA 1
ATOM 2069 C C . TYR A 1 258 ? -5.520 -14.786 -15.604 1.00 98.19 258 TYR A C 1
ATOM 2071 O O . TYR A 1 258 ? -6.634 -15.147 -15.241 1.00 98.19 258 TYR A O 1
ATOM 2079 N N . THR A 1 259 ? -5.187 -14.736 -16.895 1.00 97.50 259 THR A N 1
ATOM 2080 C CA . THR A 1 259 ? -6.156 -14.968 -17.975 1.00 97.50 259 THR A CA 1
ATOM 2081 C C . THR A 1 259 ? -6.267 -16.423 -18.429 1.00 97.50 259 THR A C 1
ATOM 2083 O O . THR A 1 259 ? -7.301 -16.789 -18.987 1.00 97.50 259 THR A O 1
ATOM 2086 N N . HIS A 1 260 ? -5.231 -17.247 -18.237 1.00 97.69 260 HIS A N 1
ATOM 2087 C CA . HIS A 1 260 ? -5.153 -18.584 -18.846 1.00 97.69 260 HIS A CA 1
ATOM 2088 C C . HIS A 1 260 ? -4.963 -19.737 -17.859 1.00 97.69 260 HIS A C 1
ATOM 2090 O O . HIS A 1 260 ? -5.135 -20.883 -18.273 1.00 97.69 260 HIS A O 1
ATOM 2096 N N . TRP A 1 261 ? -4.571 -19.479 -16.612 1.00 97.75 261 TRP A N 1
ATOM 2097 C CA . TRP A 1 261 ? -4.346 -20.534 -15.621 1.00 97.75 261 TRP A CA 1
ATOM 2098 C C . TRP A 1 261 ? -5.611 -20.825 -14.810 1.00 97.75 261 TRP A C 1
ATOM 2100 O O . TRP A 1 261 ? -6.450 -19.946 -14.618 1.00 97.75 261 TRP A O 1
ATOM 2110 N N . ASP A 1 262 ? -5.734 -22.060 -14.316 1.00 96.12 262 ASP A N 1
ATOM 2111 C CA . ASP A 1 262 ? -6.844 -22.492 -13.458 1.00 96.12 262 ASP A CA 1
ATOM 2112 C C . ASP A 1 262 ? -6.318 -23.280 -12.235 1.00 96.12 262 ASP A C 1
ATOM 2114 O O . ASP A 1 262 ? -5.767 -24.375 -12.401 1.00 96.12 262 ASP A O 1
ATOM 2118 N N . PRO A 1 263 ? -6.440 -22.747 -11.002 1.00 96.81 263 PRO A N 1
ATOM 2119 C CA . PRO A 1 263 ? -6.976 -21.423 -10.681 1.00 96.81 263 PRO A CA 1
ATOM 2120 C C . PRO A 1 263 ? -6.057 -20.290 -11.162 1.00 96.81 263 PRO A C 1
ATOM 2122 O O . PRO A 1 263 ? -4.836 -20.459 -11.273 1.00 96.81 263 PRO A O 1
ATOM 2125 N N . ALA A 1 264 ? -6.660 -19.128 -11.419 1.00 97.50 264 ALA A N 1
ATOM 2126 C CA . ALA A 1 264 ? -5.938 -17.885 -11.660 1.00 97.50 264 ALA A CA 1
ATOM 2127 C C . ALA A 1 264 ? -5.313 -17.360 -10.348 1.00 97.50 264 ALA A C 1
ATOM 2129 O O . ALA A 1 264 ? -5.946 -17.461 -9.291 1.00 97.50 264 ALA A O 1
ATOM 2130 N N . PRO A 1 265 ? -4.102 -16.769 -10.398 1.00 98.06 265 PRO A N 1
ATOM 2131 C CA . PRO A 1 265 ? -3.433 -16.227 -9.219 1.00 98.06 265 PRO A CA 1
ATOM 2132 C C . PRO A 1 265 ? -4.276 -15.183 -8.494 1.00 98.06 265 PRO A C 1
ATOM 2134 O O . PRO A 1 265 ? -4.869 -14.308 -9.114 1.00 98.06 265 PRO A O 1
ATOM 2137 N N . THR A 1 266 ? -4.271 -15.258 -7.163 1.00 98.00 266 THR A N 1
ATOM 2138 C CA . THR A 1 266 ? -4.839 -14.237 -6.270 1.00 98.00 266 THR A CA 1
ATOM 2139 C C . THR A 1 266 ? -3.727 -13.454 -5.578 1.00 98.00 266 THR A C 1
ATOM 2141 O O . THR A 1 266 ? -3.778 -12.229 -5.510 1.00 98.00 266 THR A O 1
ATOM 2144 N N . TYR A 1 267 ? -2.694 -14.148 -5.093 1.00 98.75 267 TYR A N 1
ATOM 2145 C CA . TYR A 1 267 ? -1.547 -13.552 -4.408 1.00 98.75 267 TYR A CA 1
ATOM 2146 C C . TYR A 1 267 ? -0.298 -13.587 -5.286 1.00 98.75 267 TYR A C 1
ATOM 2148 O O . TYR A 1 267 ? 0.007 -14.611 -5.900 1.00 98.75 267 TYR A O 1
ATOM 2156 N N . VAL A 1 268 ? 0.465 -12.496 -5.279 1.00 98.88 268 VAL A N 1
ATOM 2157 C CA . VAL A 1 268 ? 1.787 -12.407 -5.908 1.00 98.88 268 VAL A CA 1
ATOM 2158 C C . VAL A 1 268 ? 2.783 -11.864 -4.892 1.00 98.88 268 VAL A C 1
ATOM 2160 O O . VAL A 1 268 ? 2.650 -10.732 -4.427 1.00 98.88 268 VAL A O 1
ATOM 2163 N N . LEU A 1 269 ? 3.801 -12.656 -4.567 1.00 98.88 269 LEU A N 1
ATOM 2164 C CA . LEU A 1 269 ? 4.925 -12.221 -3.747 1.00 98.88 269 LEU A CA 1
ATOM 2165 C C . LEU A 1 269 ? 6.203 -12.167 -4.576 1.00 98.88 269 LEU A C 1
ATOM 2167 O O . LEU A 1 269 ? 6.646 -13.177 -5.123 1.00 98.88 269 LEU A O 1
ATOM 2171 N N . LEU A 1 270 ? 6.818 -10.989 -4.604 1.00 98.81 270 LEU A N 1
ATOM 2172 C CA . LEU A 1 270 ? 8.132 -10.762 -5.196 1.00 98.81 270 LEU A CA 1
ATOM 2173 C C . LEU A 1 270 ? 9.201 -10.889 -4.105 1.00 98.81 270 LEU A C 1
ATOM 2175 O O . LEU A 1 270 ? 9.133 -10.181 -3.101 1.00 98.81 270 LEU A O 1
ATOM 2179 N N . ILE A 1 271 ? 10.191 -11.764 -4.277 1.00 98.62 271 ILE A N 1
ATOM 2180 C CA . ILE A 1 271 ? 11.333 -11.888 -3.357 1.00 98.62 271 ILE A CA 1
ATOM 2181 C C . ILE A 1 271 ? 12.607 -11.479 -4.085 1.00 98.62 271 ILE A C 1
ATOM 2183 O O . ILE A 1 271 ? 13.124 -12.192 -4.943 1.00 98.62 271 ILE A O 1
ATOM 2187 N N . GLY A 1 272 ? 13.109 -10.306 -3.727 1.00 96.12 272 GLY A N 1
ATOM 2188 C CA . GLY A 1 272 ? 14.259 -9.703 -4.374 1.00 96.12 272 GLY A CA 1
ATOM 2189 C C . GLY A 1 272 ? 14.122 -8.193 -4.424 1.00 96.12 272 GLY A C 1
ATOM 2190 O O . GLY A 1 272 ? 13.054 -7.644 -4.715 1.00 96.12 272 GLY A O 1
ATOM 2191 N N . ASP A 1 273 ? 15.225 -7.535 -4.112 1.00 92.94 273 ASP A N 1
ATOM 2192 C CA . ASP A 1 273 ? 15.333 -6.088 -4.173 1.00 92.94 273 ASP A CA 1
ATOM 2193 C C . ASP A 1 273 ? 15.355 -5.567 -5.622 1.00 92.94 273 ASP A C 1
ATOM 2195 O O . ASP A 1 273 ? 15.579 -6.327 -6.578 1.00 92.94 273 ASP A O 1
ATOM 2199 N N . GLY A 1 274 ? 15.080 -4.279 -5.789 1.00 90.38 274 GLY A N 1
ATOM 2200 C CA . GLY A 1 274 ? 14.995 -3.616 -7.081 1.00 90.38 274 GLY A CA 1
ATOM 2201 C C . GLY A 1 274 ? 15.705 -2.267 -7.091 1.00 90.38 274 GLY A C 1
ATOM 2202 O O . GLY A 1 274 ? 16.136 -1.755 -6.067 1.00 90.38 274 GLY A O 1
ATOM 2203 N N . THR A 1 275 ? 15.861 -1.663 -8.269 1.00 89.88 275 THR A N 1
ATOM 2204 C CA . THR A 1 275 ? 16.464 -0.327 -8.359 1.00 89.88 275 THR A CA 1
ATOM 2205 C C . THR A 1 275 ? 15.837 0.533 -9.446 1.00 89.88 275 THR A C 1
ATOM 2207 O O . THR A 1 275 ? 15.453 0.027 -10.505 1.00 89.88 275 THR A O 1
ATOM 2210 N N . TRP A 1 276 ? 15.787 1.847 -9.213 1.00 85.81 276 TRP A N 1
ATOM 2211 C CA . TRP A 1 276 ? 15.329 2.821 -10.207 1.00 85.81 276 TRP A CA 1
ATOM 2212 C C . TRP A 1 276 ? 16.221 2.852 -11.456 1.00 85.81 276 TRP A C 1
ATOM 2214 O O . TRP A 1 276 ? 15.745 3.194 -12.538 1.00 85.81 276 TRP A O 1
ATOM 2224 N N . ASP A 1 277 ? 17.495 2.458 -11.332 1.00 84.00 277 ASP A N 1
ATOM 2225 C CA . ASP A 1 277 ? 18.475 2.433 -12.426 1.00 84.00 277 ASP A CA 1
ATOM 2226 C C . ASP A 1 277 ? 18.705 1.020 -13.001 1.00 84.00 277 ASP A C 1
ATOM 2228 O O . ASP A 1 277 ? 19.826 0.609 -13.308 1.00 84.00 277 ASP A O 1
ATOM 2232 N N . TYR A 1 278 ? 17.640 0.222 -13.141 1.00 82.75 278 TYR A N 1
ATOM 2233 C CA . TYR A 1 278 ? 17.758 -1.186 -13.553 1.00 82.75 278 TYR A CA 1
ATOM 2234 C C . TYR A 1 278 ? 18.314 -1.382 -14.979 1.00 82.75 278 TYR A C 1
ATOM 2236 O O . TYR A 1 278 ? 18.682 -2.498 -15.344 1.00 82.75 278 TYR A O 1
ATOM 2244 N N . LYS A 1 279 ? 18.380 -0.314 -15.790 1.00 80.31 279 LYS A N 1
ATOM 2245 C CA . LYS A 1 279 ? 18.907 -0.326 -17.169 1.00 80.31 279 LYS A CA 1
ATOM 2246 C C . LYS A 1 279 ? 20.396 0.021 -17.267 1.00 80.31 279 LYS A C 1
ATOM 2248 O O . LYS A 1 279 ? 20.986 -0.174 -18.330 1.00 80.31 279 LYS A O 1
ATOM 2253 N N . SER A 1 280 ? 21.001 0.566 -16.214 1.00 71.12 280 SER A N 1
ATOM 2254 C CA . SER A 1 280 ? 22.417 0.934 -16.221 1.00 71.12 280 SER A CA 1
ATOM 2255 C C . SER A 1 280 ? 23.315 -0.283 -16.044 1.00 71.12 280 SER A C 1
ATOM 2257 O O . SER A 1 280 ? 23.011 -1.197 -15.285 1.00 71.12 280 SER A O 1
ATOM 2259 N N . ALA A 1 281 ? 24.470 -0.266 -16.715 1.00 55.91 281 ALA A N 1
ATOM 2260 C CA . ALA A 1 281 ? 25.518 -1.273 -16.540 1.00 55.91 281 ALA A CA 1
ATOM 2261 C C . ALA A 1 281 ? 26.207 -1.186 -15.162 1.00 55.91 281 ALA A C 1
ATOM 2263 O O . ALA A 1 281 ? 26.926 -2.104 -14.766 1.00 55.91 281 ALA A O 1
ATOM 2264 N N . ILE A 1 282 ? 26.014 -0.080 -14.431 1.00 54.34 282 ILE A N 1
ATOM 2265 C CA . ILE A 1 282 ? 26.504 0.108 -13.063 1.00 54.34 282 ILE A CA 1
ATOM 2266 C C . ILE A 1 282 ? 25.409 -0.391 -12.120 1.00 54.34 282 ILE A C 1
ATOM 2268 O O . ILE A 1 282 ? 24.740 0.380 -11.441 1.00 54.34 282 ILE A O 1
ATOM 2272 N N . HIS A 1 283 ? 25.191 -1.704 -12.096 1.00 56.97 283 HIS A N 1
ATOM 2273 C CA . HIS A 1 283 ? 24.293 -2.293 -11.113 1.00 56.97 283 HIS A CA 1
ATOM 2274 C C . HIS A 1 283 ? 24.870 -2.0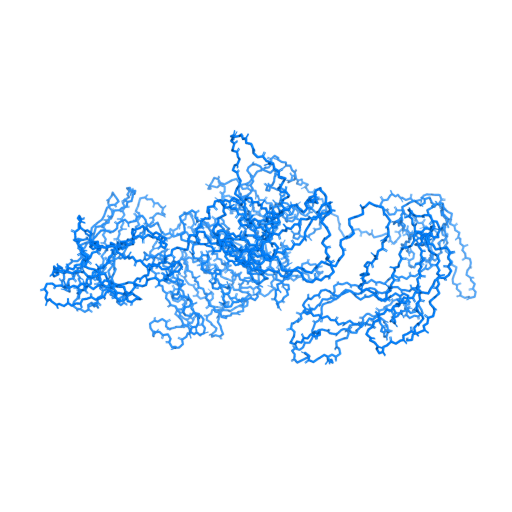29 -9.720 1.00 56.97 283 HIS A C 1
ATOM 2276 O O . HIS A 1 283 ? 25.969 -2.485 -9.403 1.00 56.97 283 HIS A O 1
ATOM 2282 N N . HIS A 1 284 ? 24.128 -1.330 -8.861 1.00 59.16 284 HIS A N 1
ATOM 2283 C CA . HIS A 1 284 ? 24.537 -1.085 -7.475 1.00 59.16 284 HIS A CA 1
ATOM 2284 C C . HIS A 1 284 ? 24.582 -2.362 -6.609 1.00 59.16 284 HIS A C 1
ATOM 2286 O O . HIS A 1 284 ? 24.800 -2.264 -5.412 1.00 59.16 284 HIS A O 1
ATOM 2292 N N . GLY A 1 285 ? 24.424 -3.556 -7.197 1.00 64.00 285 GLY A N 1
ATOM 2293 C CA . GLY A 1 285 ? 24.452 -4.845 -6.500 1.00 64.00 285 GLY A CA 1
ATOM 2294 C C . GLY A 1 285 ? 23.110 -5.279 -5.903 1.00 64.00 285 GLY A C 1
ATOM 2295 O O . GLY A 1 285 ? 23.070 -6.310 -5.243 1.00 64.00 285 GLY A O 1
ATOM 2296 N N . HIS A 1 286 ? 22.037 -4.523 -6.159 1.00 75.94 286 HIS A N 1
ATOM 2297 C CA . HIS A 1 286 ? 20.732 -4.659 -5.494 1.00 75.94 286 HIS A CA 1
ATOM 2298 C C . HIS A 1 286 ? 19.546 -4.825 -6.473 1.00 75.94 286 HIS A C 1
ATOM 2300 O O . HIS A 1 286 ? 18.400 -4.644 -6.095 1.00 75.94 286 HIS A O 1
ATOM 2306 N N . ASN A 1 287 ? 19.790 -5.149 -7.751 1.00 87.56 287 ASN A N 1
ATOM 2307 C CA . ASN A 1 287 ? 18.726 -5.312 -8.754 1.00 87.56 287 ASN A CA 1
ATOM 2308 C C . ASN A 1 287 ? 18.467 -6.793 -9.059 1.00 87.56 287 ASN A C 1
ATOM 2310 O O . ASN A 1 287 ? 19.041 -7.333 -10.005 1.00 87.56 287 ASN A O 1
ATOM 2314 N N . PHE A 1 288 ? 17.628 -7.442 -8.255 1.00 93.62 288 PHE A N 1
ATOM 2315 C CA . PHE A 1 288 ? 17.248 -8.849 -8.434 1.00 93.62 288 PHE A CA 1
ATOM 2316 C C . PHE A 1 288 ? 15.929 -8.985 -9.195 1.00 93.62 288 PHE A C 1
ATOM 2318 O O . PHE A 1 288 ? 15.798 -9.847 -10.062 1.00 93.62 288 PHE A O 1
ATOM 2325 N N . ILE A 1 289 ? 14.967 -8.108 -8.898 1.00 95.00 289 ILE A N 1
ATOM 2326 C CA . ILE A 1 289 ? 13.688 -8.014 -9.604 1.00 95.00 289 ILE A CA 1
ATOM 2327 C C . ILE A 1 289 ? 13.460 -6.540 -9.973 1.00 95.00 289 ILE A C 1
ATOM 2329 O O . ILE A 1 289 ? 13.142 -5.744 -9.082 1.00 95.00 289 ILE A O 1
ATOM 2333 N N . PRO A 1 290 ? 13.582 -6.166 -11.263 1.00 92.38 290 PRO A N 1
ATOM 2334 C CA . PRO A 1 290 ? 13.332 -4.816 -11.744 1.00 92.38 290 PRO A CA 1
ATOM 2335 C C . PRO A 1 290 ? 11.965 -4.286 -11.324 1.00 92.38 290 PRO A C 1
ATOM 2337 O O . PRO A 1 290 ? 10.972 -5.018 -11.251 1.00 92.38 290 PRO A O 1
ATOM 2340 N N . VAL A 1 291 ? 11.918 -2.979 -11.099 1.00 91.62 291 VAL A N 1
ATOM 2341 C CA . VAL A 1 291 ? 10.734 -2.288 -10.593 1.00 91.62 291 VAL A CA 1
ATOM 2342 C C . VAL A 1 291 ? 10.175 -1.400 -11.699 1.00 91.62 291 VAL A C 1
ATOM 2344 O O . VAL A 1 291 ? 10.946 -0.689 -12.356 1.00 91.62 291 VAL A O 1
ATOM 2347 N N . PRO A 1 292 ? 8.859 -1.431 -11.963 1.00 94.00 292 PRO A N 1
ATOM 2348 C CA . PRO A 1 292 ? 8.266 -0.475 -12.867 1.00 94.00 292 PRO A CA 1
ATOM 2349 C C . PRO A 1 292 ? 8.275 0.907 -12.211 1.00 94.00 292 PRO A C 1
ATOM 2351 O O . PRO A 1 292 ? 8.043 1.068 -11.013 1.00 94.00 292 PRO A O 1
ATOM 2354 N N . MET A 1 293 ? 8.569 1.911 -13.031 1.00 92.19 293 MET A N 1
ATOM 2355 C CA . MET A 1 293 ? 8.645 3.301 -12.606 1.00 92.19 293 MET A CA 1
ATOM 2356 C C . MET A 1 293 ? 7.484 4.070 -13.224 1.00 92.19 293 MET A C 1
ATOM 2358 O O . MET A 1 293 ? 7.274 3.999 -14.437 1.00 92.19 293 MET A O 1
ATOM 2362 N N . VAL A 1 294 ? 6.762 4.831 -12.408 1.00 91.50 294 VAL A N 1
ATOM 2363 C CA . VAL A 1 294 ? 5.707 5.747 -12.859 1.00 91.50 294 VAL A CA 1
ATOM 2364 C C . VAL A 1 294 ? 6.149 7.189 -12.691 1.00 91.50 294 VAL A C 1
ATOM 2366 O O . VAL A 1 294 ? 6.907 7.517 -11.780 1.00 91.50 294 VAL A O 1
ATOM 2369 N N . GLN A 1 295 ? 5.674 8.066 -13.572 1.00 88.25 295 GLN A N 1
ATOM 2370 C CA . GLN A 1 295 ? 5.853 9.497 -13.372 1.00 88.25 295 GLN A CA 1
ATOM 2371 C C . GLN A 1 295 ? 4.761 10.013 -12.436 1.00 88.25 295 GLN A C 1
ATOM 2373 O O . GLN A 1 295 ? 3.595 10.020 -12.817 1.00 88.25 295 GLN A O 1
ATOM 2378 N N . THR A 1 296 ? 5.157 10.520 -11.275 1.00 89.81 296 THR A N 1
ATOM 2379 C CA . THR A 1 296 ? 4.271 11.148 -10.299 1.00 89.81 296 THR A CA 1
ATOM 2380 C C . THR A 1 296 ? 4.415 12.662 -10.307 1.00 89.81 296 THR A C 1
ATOM 2382 O O . THR A 1 296 ? 5.495 13.209 -10.568 1.00 89.81 296 THR A O 1
ATOM 2385 N N . TYR A 1 297 ? 3.345 13.358 -9.944 1.00 86.00 297 TYR A N 1
ATOM 2386 C CA . TYR A 1 297 ? 3.306 14.811 -9.883 1.00 86.00 297 TYR A CA 1
ATOM 2387 C C . TYR A 1 297 ? 4.390 15.384 -8.951 1.00 86.00 297 TYR A C 1
ATOM 2389 O O . TYR A 1 297 ? 4.575 14.934 -7.818 1.00 86.00 297 TYR A O 1
ATOM 2397 N N . LYS A 1 298 ? 5.114 16.404 -9.435 1.00 82.00 298 LYS A N 1
ATOM 2398 C CA . LYS A 1 298 ? 6.252 17.114 -8.803 1.00 82.00 298 LYS A CA 1
ATOM 2399 C C . LYS A 1 298 ? 7.511 16.305 -8.491 1.00 82.00 298 LYS A C 1
ATOM 2401 O O . LYS A 1 298 ? 8.598 16.865 -8.584 1.00 82.00 298 LYS A O 1
ATOM 2406 N N . TRP A 1 299 ? 7.405 15.040 -8.100 1.00 84.88 299 TRP A N 1
ATOM 2407 C CA . TRP A 1 299 ? 8.582 14.219 -7.796 1.00 84.88 299 TRP A CA 1
ATOM 2408 C C . TRP A 1 299 ? 9.259 13.684 -9.058 1.00 84.88 299 TRP A C 1
ATOM 2410 O O . TRP A 1 299 ? 10.485 13.666 -9.162 1.00 84.88 299 TRP A O 1
ATOM 2420 N N . GLY A 1 300 ? 8.456 13.299 -10.046 1.00 84.81 300 GLY A N 1
ATOM 2421 C CA . GLY A 1 300 ? 8.920 12.588 -11.221 1.00 84.81 300 GLY A CA 1
ATOM 2422 C C . GLY A 1 300 ? 8.882 11.077 -11.032 1.00 84.81 300 GLY A C 1
ATOM 2423 O O . GLY A 1 300 ? 7.849 10.535 -10.673 1.00 84.81 300 GLY A O 1
ATOM 2424 N N . SER A 1 301 ? 9.969 10.378 -11.340 1.00 87.06 301 SER A N 1
ATOM 2425 C CA . SER A 1 301 ? 9.977 8.912 -11.372 1.00 87.06 301 SER A CA 1
ATOM 2426 C C . SER A 1 301 ? 9.873 8.305 -9.964 1.00 87.06 301 SER A C 1
ATOM 2428 O O . SER A 1 301 ? 10.747 8.552 -9.135 1.00 87.06 301 SER A O 1
ATOM 2430 N N . ALA A 1 302 ? 8.857 7.477 -9.714 1.00 92.50 302 ALA A N 1
ATOM 2431 C CA . ALA A 1 302 ? 8.668 6.724 -8.472 1.00 92.50 302 ALA A CA 1
ATOM 2432 C C . ALA A 1 302 ? 8.489 5.227 -8.757 1.00 92.50 302 ALA A C 1
ATOM 2434 O O . ALA A 1 302 ? 7.810 4.847 -9.715 1.00 92.50 302 ALA A O 1
ATOM 2435 N N . ALA A 1 303 ? 9.087 4.382 -7.921 1.00 94.62 303 ALA A N 1
ATOM 2436 C CA . ALA A 1 303 ? 8.900 2.937 -7.968 1.00 94.62 303 ALA A CA 1
ATOM 2437 C C . ALA A 1 303 ? 7.471 2.535 -7.595 1.00 94.62 303 ALA A C 1
ATOM 2439 O O . ALA A 1 303 ? 6.838 3.159 -6.743 1.00 94.62 303 ALA A O 1
ATOM 2440 N N . THR A 1 304 ? 6.953 1.470 -8.195 1.00 95.94 304 THR A N 1
ATOM 2441 C CA . THR A 1 304 ? 5.635 0.935 -7.843 1.00 95.94 304 THR A CA 1
ATOM 2442 C C . THR A 1 304 ? 5.583 -0.564 -8.073 1.00 95.94 304 THR A C 1
ATOM 2444 O O . THR A 1 304 ? 6.090 -1.039 -9.077 1.00 95.94 304 THR A O 1
ATOM 2447 N N . ASP A 1 305 ? 4.927 -1.314 -7.191 1.00 96.94 305 ASP A N 1
ATOM 2448 C CA . ASP A 1 305 ? 4.482 -2.679 -7.509 1.00 96.94 305 ASP A CA 1
ATOM 2449 C C . ASP A 1 305 ? 2.983 -2.726 -7.859 1.00 96.94 305 ASP A C 1
ATOM 2451 O O . ASP A 1 305 ? 2.476 -3.768 -8.263 1.00 96.94 305 ASP A O 1
ATOM 2455 N N . HIS A 1 306 ? 2.261 -1.597 -7.771 1.00 97.12 306 HIS A N 1
ATOM 2456 C CA . HIS A 1 306 ? 0.826 -1.532 -8.086 1.00 97.12 306 HIS A CA 1
ATOM 2457 C C . HIS A 1 306 ? 0.545 -1.903 -9.542 1.00 97.12 306 HIS A C 1
ATOM 2459 O O . HIS A 1 306 ? -0.459 -2.541 -9.814 1.00 97.12 306 HIS A O 1
ATOM 2465 N N . ILE A 1 307 ? 1.461 -1.588 -10.466 1.00 97.00 307 ILE A N 1
ATOM 2466 C CA . ILE A 1 307 ? 1.346 -1.984 -11.881 1.00 97.00 307 ILE A CA 1
ATOM 2467 C C . ILE A 1 307 ? 1.199 -3.500 -12.036 1.00 97.00 307 ILE A C 1
ATOM 2469 O O . ILE A 1 307 ? 0.446 -3.951 -12.892 1.00 97.00 307 ILE A O 1
ATOM 2473 N N . TYR A 1 308 ? 1.861 -4.297 -11.195 1.00 98.06 308 TYR A N 1
ATOM 2474 C CA . TYR A 1 308 ? 1.740 -5.753 -11.242 1.00 98.06 308 TYR A CA 1
ATOM 2475 C C . TYR A 1 308 ? 0.361 -6.261 -10.820 1.00 98.06 308 TYR A C 1
ATOM 2477 O O . TYR A 1 308 ? 0.035 -7.405 -11.121 1.00 98.06 308 TYR A O 1
ATOM 2485 N N . ALA A 1 309 ? -0.448 -5.426 -10.166 1.00 98.00 309 ALA A N 1
ATOM 2486 C CA . ALA A 1 309 ? -1.827 -5.740 -9.831 1.00 98.00 309 ALA A CA 1
ATOM 2487 C C . ALA A 1 309 ? -2.823 -5.406 -10.951 1.00 98.00 309 ALA A C 1
ATOM 2489 O O . ALA A 1 309 ? -3.947 -5.881 -10.877 1.00 98.00 309 ALA A O 1
ATOM 2490 N N . LEU A 1 310 ? -2.434 -4.613 -11.958 1.00 97.75 310 LEU A N 1
ATOM 2491 C CA . LEU A 1 310 ? -3.318 -4.116 -13.022 1.00 97.75 310 LEU A CA 1
ATOM 2492 C C . LEU A 1 310 ? -3.221 -5.020 -14.255 1.00 97.75 310 LEU A C 1
ATOM 2494 O O . LEU A 1 310 ? -2.439 -4.753 -15.173 1.00 97.75 310 LEU A O 1
ATOM 2498 N N . VAL A 1 311 ? -3.942 -6.138 -14.266 1.00 97.56 311 VAL A N 1
ATOM 2499 C CA . VAL A 1 311 ? -3.824 -7.164 -15.324 1.00 97.56 311 VAL A CA 1
ATOM 2500 C C . VAL A 1 311 ? -5.084 -7.310 -16.176 1.00 97.56 311 VAL A C 1
ATOM 2502 O O . VAL A 1 311 ? -5.006 -7.839 -17.293 1.00 97.56 311 VAL A O 1
ATOM 2505 N N . SER A 1 312 ? -6.211 -6.786 -15.706 1.00 96.06 312 SER A N 1
ATOM 2506 C CA . SER A 1 312 ? -7.503 -6.724 -16.377 1.00 96.06 312 SER A CA 1
ATOM 2507 C C . SER A 1 312 ? -8.016 -5.282 -16.406 1.00 96.06 312 SER A C 1
ATOM 2509 O O . SER A 1 312 ? -7.718 -4.486 -15.528 1.00 96.06 312 SER A O 1
ATOM 2511 N N . GLY A 1 313 ? -8.774 -4.933 -17.447 1.00 91.56 313 GLY A N 1
ATOM 2512 C CA . GLY A 1 313 ? -9.239 -3.558 -17.648 1.00 91.56 313 GLY A CA 1
ATOM 2513 C C . GLY A 1 313 ? -8.142 -2.579 -18.094 1.00 91.56 313 GLY A C 1
ATOM 2514 O O . GLY A 1 313 ? -6.983 -2.949 -18.293 1.00 91.56 313 GLY A O 1
ATOM 2515 N N . ASP A 1 314 ? -8.555 -1.333 -18.325 1.00 91.12 314 ASP A N 1
ATOM 2516 C CA . ASP A 1 314 ? -7.681 -0.170 -18.544 1.00 91.12 314 ASP A CA 1
ATOM 2517 C C . ASP A 1 314 ? -7.987 0.857 -17.445 1.00 91.12 314 ASP A C 1
ATOM 2519 O O . ASP A 1 314 ? -8.545 1.929 -17.684 1.00 91.12 314 ASP A O 1
ATOM 2523 N N . ASP A 1 315 ? -7.738 0.447 -16.201 1.00 92.38 315 ASP A N 1
ATOM 2524 C CA . ASP A 1 315 ? -8.027 1.216 -14.996 1.00 92.38 315 ASP A CA 1
ATOM 2525 C C . ASP A 1 315 ? -6.937 1.017 -13.919 1.00 92.38 315 ASP A C 1
ATOM 2527 O O . ASP A 1 315 ? -5.887 0.419 -14.161 1.00 92.38 315 ASP A O 1
ATOM 2531 N N . LEU A 1 316 ? -7.142 1.618 -12.742 1.00 94.38 316 LEU A N 1
ATOM 2532 C CA . LEU A 1 316 ? -6.196 1.590 -11.618 1.00 94.38 316 LEU A CA 1
ATOM 2533 C C . LEU A 1 316 ? -6.616 0.632 -10.493 1.00 94.38 316 LEU A C 1
ATOM 2535 O O . LEU A 1 316 ? -6.012 0.662 -9.411 1.00 94.38 316 LEU A O 1
ATOM 2539 N N . LEU A 1 317 ? -7.652 -0.179 -10.708 1.00 96.38 317 LEU A N 1
ATOM 2540 C CA . LEU A 1 317 ? -8.175 -1.102 -9.713 1.00 96.38 317 LEU A CA 1
ATOM 2541 C C . LEU A 1 317 ? -7.305 -2.371 -9.681 1.00 96.38 317 LEU A C 1
ATOM 2543 O O . LEU A 1 317 ? -7.016 -2.955 -10.718 1.00 96.38 317 LEU A O 1
ATOM 2547 N N . PRO A 1 318 ? -6.838 -2.804 -8.498 1.00 97.50 318 PRO A N 1
ATOM 2548 C CA . PRO A 1 318 ? -6.008 -3.998 -8.393 1.00 97.50 318 PRO A CA 1
ATOM 2549 C C . PRO A 1 318 ? -6.825 -5.282 -8.612 1.00 97.50 318 PRO A C 1
ATOM 2551 O O . PRO A 1 318 ? -7.765 -5.548 -7.865 1.00 97.50 318 PRO A O 1
ATOM 2554 N N . ASP A 1 319 ? -6.395 -6.119 -9.556 1.00 98.19 319 ASP A N 1
ATOM 2555 C CA . ASP A 1 319 ? -6.925 -7.471 -9.800 1.00 98.19 319 ASP A CA 1
ATOM 2556 C C . ASP A 1 319 ? -6.183 -8.558 -9.005 1.00 98.19 319 ASP A C 1
ATOM 2558 O O . ASP A 1 319 ? -6.713 -9.646 -8.776 1.00 98.19 319 ASP A O 1
ATOM 2562 N N . LEU A 1 320 ? -4.936 -8.276 -8.611 1.00 98.56 320 LEU A N 1
ATOM 2563 C CA . LEU A 1 320 ? -4.054 -9.183 -7.872 1.00 98.56 320 LEU A CA 1
ATOM 2564 C C . LEU A 1 320 ? -3.611 -8.561 -6.544 1.00 98.56 320 LEU A C 1
ATOM 2566 O O . LEU A 1 320 ? -3.406 -7.351 -6.425 1.00 98.56 320 LEU A O 1
ATOM 2570 N N . LEU A 1 321 ? -3.382 -9.409 -5.542 1.00 98.62 321 LEU A N 1
ATOM 2571 C CA . LEU A 1 321 ? -2.860 -9.011 -4.238 1.00 98.62 321 LEU A CA 1
ATOM 2572 C C . LEU A 1 321 ? -1.331 -9.101 -4.252 1.00 98.62 321 LEU A C 1
ATOM 2574 O O . LEU A 1 321 ? -0.763 -10.183 -4.097 1.00 98.62 321 LEU A O 1
ATOM 2578 N N . VAL A 1 322 ? -0.665 -7.962 -4.446 1.00 98.69 322 VAL A N 1
ATOM 2579 C CA . VAL A 1 322 ? 0.793 -7.891 -4.636 1.00 98.69 322 VAL A CA 1
ATOM 2580 C C . VAL A 1 322 ? 1.508 -7.423 -3.367 1.00 98.69 322 VAL A C 1
ATOM 2582 O O . VAL A 1 322 ? 1.101 -6.448 -2.732 1.00 98.69 322 VAL A O 1
ATOM 2585 N N . GLY A 1 323 ? 2.609 -8.090 -3.019 1.00 98.56 323 GLY A N 1
ATOM 2586 C CA . GLY A 1 323 ? 3.575 -7.615 -2.028 1.00 98.56 323 GLY A CA 1
ATOM 2587 C C . GLY A 1 323 ? 5.011 -7.980 -2.404 1.00 98.56 323 GLY A C 1
ATOM 2588 O O . GLY A 1 323 ? 5.249 -8.821 -3.275 1.00 98.56 323 GLY A O 1
ATOM 2589 N N . ARG A 1 324 ? 5.979 -7.339 -1.745 1.00 98.50 324 ARG A N 1
ATOM 2590 C CA . ARG A 1 324 ? 7.412 -7.537 -1.997 1.00 98.50 324 ARG A CA 1
ATOM 2591 C C . ARG A 1 324 ? 8.193 -7.768 -0.710 1.00 98.50 324 ARG A C 1
ATOM 2593 O O . ARG A 1 324 ? 7.996 -7.067 0.279 1.00 98.50 324 ARG A O 1
ATOM 2600 N N . LEU A 1 325 ? 9.138 -8.705 -0.747 1.00 98.44 325 LEU A N 1
ATOM 2601 C CA . LEU A 1 325 ? 10.240 -8.818 0.207 1.00 98.44 325 LEU A CA 1
ATOM 2602 C C . LEU A 1 325 ? 11.512 -8.257 -0.463 1.00 98.44 325 LEU A C 1
ATOM 2604 O O . LEU A 1 325 ? 12.193 -8.998 -1.178 1.00 98.44 325 LEU A O 1
ATOM 2608 N N . PRO A 1 326 ? 11.812 -6.956 -0.293 1.00 96.19 326 PRO A N 1
ATOM 2609 C CA . PRO A 1 326 ? 13.017 -6.330 -0.844 1.00 96.19 326 PRO A CA 1
ATOM 2610 C C . PRO A 1 326 ? 14.249 -6.817 -0.074 1.00 96.19 326 PRO A C 1
ATOM 2612 O O . PRO A 1 326 ? 14.525 -6.383 1.042 1.00 96.19 326 PRO A O 1
ATOM 2615 N N . VAL A 1 327 ? 14.940 -7.811 -0.630 1.00 95.38 327 VAL A N 1
ATOM 2616 C CA . VAL A 1 327 ? 16.120 -8.431 -0.017 1.00 95.38 327 VAL A CA 1
ATOM 2617 C C . VAL A 1 327 ? 17.238 -8.559 -1.031 1.00 95.38 327 VAL A C 1
ATOM 2619 O O . VAL A 1 327 ? 17.011 -8.875 -2.201 1.00 95.38 327 VAL A O 1
ATOM 2622 N N . SER A 1 328 ? 18.460 -8.360 -0.553 1.00 93.19 328 SER A N 1
ATOM 2623 C CA . SER A 1 328 ? 19.681 -8.509 -1.335 1.00 93.19 328 SER A CA 1
ATOM 2624 C C . SER A 1 328 ? 20.492 -9.742 -0.937 1.00 93.19 328 SER A C 1
ATOM 2626 O O . SER A 1 328 ? 21.375 -10.175 -1.678 1.00 93.19 328 SER A O 1
ATOM 2628 N N . THR A 1 329 ? 20.200 -10.348 0.220 1.00 94.81 329 THR A N 1
ATOM 2629 C CA . THR A 1 329 ? 20.879 -11.560 0.703 1.00 94.81 329 THR A CA 1
ATOM 2630 C C . THR A 1 329 ? 19.934 -12.535 1.416 1.00 94.81 329 THR A C 1
ATOM 2632 O O . THR A 1 329 ? 18.937 -12.140 2.016 1.00 94.81 329 THR A O 1
ATOM 2635 N N . ASN A 1 330 ? 20.290 -13.827 1.446 1.00 96.56 330 ASN A N 1
ATOM 2636 C CA . ASN A 1 330 ? 19.559 -14.817 2.253 1.00 96.56 330 ASN A CA 1
ATOM 2637 C C . ASN A 1 330 ? 19.589 -14.498 3.762 1.00 96.56 330 ASN A C 1
ATOM 2639 O O . ASN A 1 330 ? 18.640 -14.814 4.471 1.00 96.56 330 ASN A O 1
ATOM 2643 N N . THR A 1 331 ? 20.627 -13.805 4.245 1.00 95.31 331 THR A N 1
ATOM 2644 C CA . THR A 1 331 ? 20.725 -13.339 5.640 1.00 95.31 331 THR A CA 1
ATOM 2645 C C . THR A 1 331 ? 19.634 -12.322 6.002 1.00 95.31 331 THR A C 1
ATOM 2647 O O . THR A 1 331 ? 19.252 -12.230 7.167 1.00 95.31 331 THR A O 1
ATOM 2650 N N . GLU A 1 332 ? 19.132 -11.560 5.027 1.00 95.50 332 GLU A N 1
ATOM 2651 C CA . GLU A 1 332 ? 17.989 -10.650 5.198 1.00 95.50 332 GLU A CA 1
ATOM 2652 C C . GLU A 1 332 ? 16.657 -11.382 5.022 1.00 95.50 332 GLU A C 1
ATOM 2654 O O . GLU A 1 332 ? 15.707 -11.113 5.755 1.00 95.50 332 GLU A O 1
ATOM 2659 N N . LEU A 1 333 ? 16.593 -12.336 4.087 1.00 98.00 333 LEU A N 1
ATOM 2660 C CA . LEU A 1 333 ? 15.379 -13.097 3.795 1.00 98.00 333 LEU A CA 1
ATOM 2661 C C . LEU A 1 333 ? 14.972 -14.029 4.941 1.00 98.00 333 LEU A C 1
ATOM 2663 O O . LEU A 1 333 ? 13.803 -14.054 5.326 1.00 98.00 333 LEU A O 1
ATOM 2667 N N . GLU A 1 334 ? 15.914 -14.784 5.509 1.00 97.88 334 GLU A N 1
ATOM 2668 C CA . GLU A 1 334 ? 15.623 -15.782 6.546 1.00 97.88 334 GLU A CA 1
ATOM 2669 C C . GLU A 1 334 ? 14.842 -15.205 7.743 1.00 97.88 334 GLU A C 1
ATOM 2671 O O . GLU A 1 334 ? 13.793 -15.766 8.076 1.00 97.88 334 GLU A O 1
ATOM 2676 N N . PRO A 1 335 ? 15.253 -14.075 8.361 1.00 97.12 335 PRO A N 1
ATOM 2677 C CA . PRO A 1 335 ? 14.495 -13.486 9.459 1.00 97.12 335 PRO A CA 1
ATOM 2678 C C . PRO A 1 335 ? 13.093 -13.011 9.069 1.00 97.12 335 PRO A C 1
ATOM 2680 O O . PRO A 1 335 ? 12.197 -13.029 9.912 1.00 97.12 335 PRO A O 1
ATOM 2683 N N . ILE A 1 336 ? 12.885 -12.578 7.823 1.00 98.50 336 ILE A N 1
ATOM 2684 C CA . ILE A 1 336 ? 11.564 -12.164 7.334 1.00 98.50 336 ILE A CA 1
ATOM 2685 C C . ILE A 1 336 ? 10.641 -13.381 7.256 1.00 98.50 336 ILE A C 1
ATOM 2687 O O . ILE A 1 336 ? 9.538 -13.353 7.807 1.00 98.50 336 ILE A O 1
ATOM 2691 N N . LEU A 1 337 ? 11.116 -14.472 6.646 1.00 98.56 337 LEU A N 1
ATOM 2692 C CA . LEU A 1 337 ? 10.353 -15.717 6.542 1.00 98.56 337 LEU A CA 1
ATOM 2693 C C . LEU A 1 337 ? 10.041 -16.301 7.922 1.00 98.56 337 LEU A C 1
ATOM 2695 O O . LEU A 1 337 ? 8.915 -16.732 8.164 1.00 98.56 337 LEU A O 1
ATOM 2699 N N . ASP A 1 338 ? 11.002 -16.264 8.848 1.00 97.88 338 ASP A N 1
ATOM 2700 C CA . ASP A 1 338 ? 10.797 -16.717 10.226 1.00 97.88 338 ASP A CA 1
ATOM 2701 C C . ASP A 1 338 ? 9.678 -15.933 10.919 1.00 97.88 338 ASP A C 1
ATOM 2703 O O . ASP A 1 338 ? 8.858 -16.531 11.616 1.00 97.88 338 ASP A O 1
ATOM 2707 N N . LYS A 1 339 ? 9.603 -14.610 10.712 1.00 97.69 339 LYS A N 1
ATOM 2708 C CA . LYS A 1 339 ? 8.537 -13.766 11.272 1.00 97.69 339 LYS A CA 1
ATOM 2709 C C . LYS A 1 339 ? 7.162 -14.120 10.705 1.00 97.69 339 LYS A C 1
ATOM 2711 O O . LYS A 1 339 ? 6.236 -14.284 11.497 1.00 97.69 339 LYS A O 1
ATOM 2716 N N . ILE A 1 340 ? 7.048 -14.263 9.381 1.00 98.00 340 ILE A N 1
ATOM 2717 C CA . ILE A 1 340 ? 5.793 -14.611 8.686 1.00 98.00 340 ILE A CA 1
ATOM 2718 C C . ILE A 1 340 ? 5.307 -16.000 9.113 1.00 98.00 340 ILE A C 1
ATOM 2720 O O . ILE A 1 340 ? 4.175 -16.169 9.557 1.00 98.00 340 ILE A O 1
ATOM 2724 N N . ILE A 1 341 ? 6.179 -17.007 9.053 1.00 97.75 341 ILE A N 1
ATOM 2725 C CA . ILE A 1 341 ? 5.808 -18.382 9.405 1.00 97.75 341 ILE A CA 1
ATOM 2726 C C . ILE A 1 341 ? 5.463 -18.471 10.895 1.00 97.75 341 ILE A C 1
ATOM 2728 O O . ILE A 1 341 ? 4.487 -19.122 11.268 1.00 97.75 341 ILE A O 1
ATOM 2732 N N . GLN A 1 342 ? 6.232 -17.822 11.776 1.00 95.00 342 GLN A N 1
ATOM 2733 C CA . GLN A 1 342 ? 5.976 -17.864 13.217 1.00 95.00 342 GLN A CA 1
ATOM 2734 C C . GLN A 1 342 ? 4.680 -17.154 13.610 1.00 95.00 342 GLN A C 1
ATOM 2736 O O . GLN A 1 342 ? 3.994 -17.646 14.508 1.00 95.00 342 GLN A O 1
ATOM 2741 N N . SER A 1 343 ? 4.348 -16.016 12.991 1.00 94.25 343 SER A N 1
ATOM 2742 C CA . SER A 1 343 ? 3.137 -15.266 13.342 1.00 94.25 343 SER A CA 1
ATOM 2743 C C . SER A 1 343 ? 1.867 -16.066 13.067 1.00 94.25 343 SER A C 1
ATOM 2745 O O . SER A 1 343 ? 0.906 -15.918 13.811 1.00 94.25 343 SER A O 1
ATOM 2747 N N . GLU A 1 344 ? 1.876 -16.941 12.062 1.00 94.12 344 GLU A N 1
ATOM 2748 C CA . GLU A 1 344 ? 0.703 -17.722 11.665 1.00 94.12 344 GLU A CA 1
ATOM 2749 C C . GLU A 1 344 ? 0.710 -19.161 12.199 1.00 94.12 344 GLU A C 1
ATOM 2751 O O . GLU A 1 344 ? -0.346 -19.688 12.537 1.00 94.12 344 GLU A O 1
ATOM 2756 N N . SER A 1 345 ? 1.877 -19.802 12.325 1.00 93.50 345 SER A N 1
ATOM 2757 C CA . SER A 1 345 ? 1.970 -21.173 12.860 1.00 93.50 345 SER A CA 1
ATOM 2758 C C . SER A 1 345 ? 1.993 -21.235 14.387 1.00 93.50 345 SER A C 1
ATOM 2760 O O . SER A 1 345 ? 1.571 -22.232 14.967 1.00 93.50 345 SER A O 1
ATOM 2762 N N . GLN A 1 346 ? 2.515 -20.199 15.053 1.00 91.62 346 GLN A N 1
ATOM 2763 C CA . GLN A 1 346 ? 2.640 -20.125 16.513 1.00 91.62 346 GLN A CA 1
ATOM 2764 C C . GLN A 1 346 ? 2.344 -18.702 17.015 1.00 91.62 346 GLN A C 1
ATOM 2766 O O . GLN A 1 346 ? 3.207 -18.067 17.644 1.00 91.62 346 GLN A O 1
ATOM 2771 N N . PRO A 1 347 ? 1.133 -18.176 16.746 1.00 91.38 347 PRO A N 1
ATOM 2772 C CA . PRO A 1 347 ? 0.775 -16.813 17.105 1.00 91.38 347 PRO A CA 1
ATOM 2773 C C . PRO A 1 347 ? 0.880 -16.602 18.619 1.00 91.38 347 PRO A C 1
ATOM 2775 O O . PRO A 1 347 ? 0.373 -17.381 19.432 1.00 91.38 347 PRO A O 1
ATOM 2778 N N . LYS A 1 348 ? 1.522 -15.506 19.030 1.00 92.38 348 LYS A N 1
ATOM 2779 C CA . LYS A 1 348 ? 1.569 -15.117 20.441 1.00 92.38 348 LYS A CA 1
ATOM 2780 C C . LYS A 1 348 ? 0.259 -14.435 20.821 1.00 92.38 348 LYS A C 1
ATOM 2782 O O . LYS A 1 348 ? 0.096 -13.244 20.570 1.00 92.38 348 LYS A O 1
ATOM 2787 N N . MET A 1 349 ? -0.637 -15.170 21.477 1.00 92.06 349 MET A N 1
ATOM 2788 C CA . MET A 1 349 ? -1.865 -14.591 22.030 1.00 92.06 349 MET A CA 1
ATOM 2789 C C . MET A 1 349 ? -1.548 -13.462 23.014 1.00 92.06 349 MET A C 1
ATOM 2791 O O . MET A 1 349 ? -0.558 -13.498 23.755 1.00 92.06 349 MET A O 1
ATOM 2795 N N . GLY A 1 350 ? -2.409 -12.455 23.028 1.00 92.81 350 GLY A N 1
ATOM 2796 C CA . GLY A 1 350 ? -2.423 -11.419 24.045 1.00 92.81 350 GLY A CA 1
ATOM 2797 C C . GLY A 1 350 ? -3.113 -10.154 23.558 1.00 92.81 350 GLY A C 1
ATOM 2798 O O . GLY A 1 350 ? -3.200 -9.888 22.364 1.00 92.81 350 GLY A O 1
ATOM 2799 N N . ARG A 1 351 ? -3.495 -9.303 24.515 1.00 92.44 351 ARG A N 1
ATOM 2800 C CA . ARG A 1 351 ? -4.185 -8.021 24.270 1.00 92.44 351 ARG A CA 1
ATOM 2801 C C . ARG A 1 351 ? -3.510 -7.115 23.241 1.00 92.44 351 ARG A C 1
ATOM 2803 O O . ARG A 1 351 ? -4.175 -6.276 22.653 1.00 92.44 351 ARG A O 1
ATOM 2810 N N . TRP A 1 352 ? -2.199 -7.267 23.044 1.00 95.75 352 TRP A N 1
ATOM 2811 C CA . TRP A 1 352 ? -1.441 -6.524 22.039 1.00 95.75 352 TRP A CA 1
ATOM 2812 C C . TRP A 1 352 ? -2.035 -6.675 20.628 1.00 95.75 352 TRP A C 1
ATOM 2814 O O . TRP A 1 352 ? -1.937 -5.739 19.842 1.00 95.75 352 TRP A O 1
ATOM 2824 N N . ARG A 1 353 ? -2.696 -7.807 20.331 1.00 95.56 353 ARG A N 1
ATOM 2825 C CA . ARG A 1 353 ? -3.369 -8.067 19.049 1.00 95.56 353 ARG A CA 1
ATOM 2826 C C . ARG A 1 353 ? -4.559 -7.137 18.796 1.00 95.56 353 ARG A C 1
ATOM 2828 O O . ARG A 1 353 ? -4.848 -6.815 17.650 1.00 95.56 353 ARG A O 1
ATOM 2835 N N . GLY A 1 354 ? -5.208 -6.668 19.863 1.00 95.56 354 GLY A N 1
ATOM 2836 C CA . GLY A 1 354 ? -6.269 -5.660 19.831 1.00 95.56 354 GLY A CA 1
ATOM 2837 C C . GLY A 1 354 ? -5.789 -4.266 20.245 1.00 95.56 354 GLY A C 1
ATOM 2838 O O . GLY A 1 354 ? -6.602 -3.484 20.728 1.00 95.56 354 GLY A O 1
ATOM 2839 N N . LYS A 1 355 ? -4.484 -3.958 20.144 1.00 97.31 355 LYS A N 1
ATOM 2840 C CA . LYS A 1 355 ? -3.918 -2.643 20.494 1.00 97.31 355 LYS A CA 1
ATOM 2841 C C . LYS A 1 355 ? -3.381 -1.949 19.241 1.00 97.31 355 LYS A C 1
ATOM 2843 O O . LYS A 1 355 ? -2.472 -2.467 18.596 1.00 97.31 355 LYS A O 1
ATOM 2848 N N . ALA A 1 356 ? -3.896 -0.760 18.943 1.00 98.12 356 ALA A N 1
ATOM 2849 C CA . ALA A 1 356 ? -3.459 0.078 17.829 1.00 98.12 356 ALA A CA 1
ATOM 2850 C C . ALA A 1 356 ? -2.738 1.334 18.340 1.00 98.12 356 ALA A C 1
ATOM 2852 O O . ALA A 1 356 ? -3.137 1.926 19.346 1.00 98.12 356 ALA A O 1
ATOM 2853 N N . LEU A 1 357 ? -1.677 1.748 17.650 1.00 98.62 357 LEU A N 1
ATOM 2854 C CA . LEU A 1 357 ? -0.917 2.964 17.930 1.00 98.62 357 LEU A CA 1
ATOM 2855 C C . LEU A 1 357 ? -1.095 3.969 16.790 1.00 98.62 357 LEU A C 1
ATOM 2857 O O . LEU A 1 357 ? -0.788 3.666 15.640 1.00 98.62 357 LEU A O 1
ATOM 2861 N N . PHE A 1 358 ? -1.522 5.181 17.132 1.00 98.62 358 PHE A N 1
ATOM 2862 C CA . PHE A 1 358 ? -1.620 6.307 16.208 1.00 98.62 358 PHE A CA 1
ATOM 2863 C C . PHE A 1 358 ? -0.570 7.352 16.551 1.00 98.62 358 PHE A C 1
ATOM 2865 O O . PHE A 1 358 ? -0.471 7.805 17.697 1.00 98.62 358 PHE A O 1
ATOM 2872 N N . ILE A 1 359 ? 0.222 7.713 15.547 1.00 98.44 359 ILE A N 1
ATOM 2873 C CA . ILE A 1 359 ? 1.349 8.621 15.677 1.00 98.44 359 ILE A CA 1
ATOM 2874 C C . ILE A 1 359 ? 1.108 9.841 14.796 1.00 98.44 359 ILE A C 1
ATOM 2876 O O . ILE A 1 359 ? 1.104 9.746 13.569 1.00 98.44 359 ILE A O 1
ATOM 2880 N N . GLY A 1 360 ? 0.958 10.994 15.441 1.00 97.25 360 GLY A N 1
ATOM 2881 C CA . GLY A 1 360 ? 0.877 12.290 14.776 1.00 97.25 360 GLY A CA 1
ATOM 2882 C C . GLY A 1 360 ? 2.240 12.971 14.786 1.00 97.25 360 GLY A C 1
ATOM 2883 O O . GLY A 1 360 ? 2.808 13.214 15.857 1.00 97.25 360 GLY A O 1
ATOM 2884 N N . GLY A 1 361 ? 2.761 13.281 13.599 1.00 94.12 361 GLY A N 1
ATOM 2885 C CA . GLY A 1 361 ? 3.989 14.047 13.407 1.00 94.12 361 GLY A CA 1
ATOM 2886 C C . GLY A 1 361 ? 3.923 15.459 14.001 1.00 94.12 361 GLY A C 1
ATOM 2887 O O . GLY A 1 361 ? 2.974 15.845 14.682 1.00 94.12 361 GLY A O 1
ATOM 2888 N N . ALA A 1 362 ? 4.966 16.256 13.766 1.00 87.38 362 ALA A N 1
ATOM 2889 C CA . ALA A 1 362 ? 4.993 17.627 14.264 1.00 87.38 362 ALA A CA 1
ATOM 2890 C C . ALA A 1 362 ? 3.878 18.470 13.609 1.00 87.38 362 ALA A C 1
ATOM 2892 O O . ALA A 1 362 ? 3.835 18.598 12.389 1.00 87.38 362 ALA A O 1
ATOM 2893 N N . GLY A 1 363 ? 3.004 19.061 14.429 1.00 86.19 363 GLY A N 1
ATOM 2894 C CA . GLY A 1 363 ? 1.909 19.934 13.991 1.00 86.19 363 GLY A CA 1
ATOM 2895 C C . GLY A 1 363 ? 0.522 19.407 14.369 1.00 86.19 363 GLY A C 1
ATOM 2896 O O . GLY A 1 363 ? 0.255 18.208 14.305 1.00 86.19 363 GLY A O 1
ATOM 2897 N N . SER A 1 364 ? -0.383 20.318 14.741 1.00 88.25 364 SER A N 1
ATOM 2898 C CA . SER A 1 364 ? -1.731 19.964 15.210 1.00 88.25 364 SER A CA 1
ATOM 2899 C C . SER A 1 364 ? -2.567 19.229 14.159 1.00 88.25 364 SER A C 1
ATOM 2901 O O . SER A 1 364 ? -3.413 18.421 14.516 1.00 88.25 364 SER A O 1
ATOM 2903 N N . GLN A 1 365 ? -2.303 19.455 12.868 1.00 91.94 365 GLN A N 1
ATOM 2904 C CA . GLN A 1 365 ? -3.033 18.816 11.773 1.00 91.94 365 GLN A CA 1
ATOM 2905 C C . GLN A 1 365 ? -2.925 17.285 11.805 1.00 91.94 365 GLN A C 1
ATOM 2907 O O . GLN A 1 365 ? -3.944 16.611 11.705 1.00 91.94 365 GLN A O 1
ATOM 2912 N N . PHE A 1 366 ? -1.723 16.729 11.993 1.00 94.44 366 PHE A N 1
ATOM 2913 C CA . PHE A 1 366 ? -1.531 15.274 12.032 1.00 94.44 366 PHE A CA 1
ATOM 2914 C C . PHE A 1 366 ? -2.159 14.641 13.276 1.00 94.44 366 PHE A C 1
ATOM 2916 O O . PHE A 1 366 ? -2.698 13.538 13.209 1.00 94.44 366 PHE A O 1
ATOM 2923 N N . ARG A 1 367 ? -2.130 15.354 14.409 1.00 94.38 367 ARG A N 1
ATOM 2924 C CA . ARG A 1 367 ? -2.852 14.968 15.628 1.00 94.38 367 ARG A CA 1
ATOM 2925 C C . ARG A 1 367 ? -4.357 14.906 15.366 1.00 94.38 367 ARG A C 1
ATOM 2927 O O . ARG A 1 367 ? -4.984 13.906 15.692 1.00 94.38 367 ARG A O 1
ATOM 2934 N N . ASP A 1 368 ? -4.923 15.954 14.774 1.00 91.38 368 ASP A N 1
ATOM 2935 C CA . ASP A 1 368 ? -6.363 16.043 14.521 1.00 91.38 368 ASP A CA 1
ATOM 2936 C C . ASP A 1 368 ? -6.818 14.975 13.509 1.00 91.38 368 ASP A C 1
ATOM 2938 O O . ASP A 1 368 ? -7.859 14.351 13.697 1.00 91.38 368 ASP A O 1
ATOM 2942 N N . GLN A 1 369 ? -5.999 14.693 12.490 1.00 95.19 369 GLN A N 1
ATOM 2943 C CA . GLN A 1 369 ? -6.201 13.575 11.563 1.00 95.19 369 GLN A CA 1
ATOM 2944 C C . GLN A 1 369 ? -6.164 12.216 12.280 1.00 95.19 369 GLN A C 1
ATOM 2946 O O . GLN A 1 369 ? -7.044 11.389 12.060 1.00 95.19 369 GLN A O 1
ATOM 2951 N N . CYS A 1 370 ? -5.203 11.981 13.182 1.00 98.00 370 CYS A N 1
ATOM 2952 C CA . CYS A 1 370 ? -5.175 10.755 13.986 1.00 98.00 370 CYS A CA 1
ATOM 2953 C C . CYS A 1 370 ? -6.446 10.596 14.829 1.00 98.00 370 CYS A C 1
ATOM 2955 O O . CYS A 1 370 ? -7.021 9.512 14.847 1.00 98.00 370 CYS A O 1
ATOM 2957 N N . GLU A 1 371 ? -6.909 11.655 15.503 1.00 94.88 371 GLU A N 1
ATOM 2958 C CA . GLU A 1 371 ? -8.153 11.584 16.282 1.00 94.88 371 GLU A CA 1
ATOM 2959 C C . GLU A 1 371 ? -9.372 11.295 15.401 1.00 94.88 371 GLU A C 1
ATOM 2961 O O . GLU A 1 371 ? -10.226 10.522 15.825 1.00 94.88 371 GLU A O 1
ATOM 2966 N N . GLY A 1 372 ? -9.423 11.837 14.177 1.00 92.81 372 GLY A N 1
ATOM 2967 C CA . GLY A 1 372 ? -10.457 11.504 13.192 1.00 92.81 372 GLY A CA 1
ATOM 2968 C C . GLY A 1 372 ? -10.430 10.031 12.774 1.00 92.81 372 GLY A C 1
ATOM 2969 O O . GLY A 1 372 ? -11.466 9.371 12.775 1.00 92.81 372 GLY A O 1
ATOM 2970 N N . LEU A 1 373 ? -9.246 9.465 12.499 1.00 97.31 373 LEU A N 1
ATOM 2971 C CA . LEU A 1 373 ? -9.129 8.028 12.205 1.00 97.31 373 LEU A CA 1
ATOM 2972 C C . LEU A 1 373 ? -9.614 7.169 13.378 1.00 97.31 373 LEU A C 1
ATOM 2974 O O . LEU A 1 373 ? -10.326 6.184 13.183 1.00 97.31 373 LEU A O 1
ATOM 2978 N N . ILE A 1 374 ? -9.236 7.556 14.598 1.00 96.56 374 ILE A N 1
ATOM 2979 C CA . ILE A 1 374 ? -9.611 6.842 15.818 1.00 96.56 374 ILE A CA 1
ATOM 2980 C C . ILE A 1 374 ? -11.121 6.894 16.045 1.00 96.56 374 ILE A C 1
ATOM 2982 O O . ILE A 1 374 ? -11.707 5.868 16.383 1.00 96.56 374 ILE A O 1
ATOM 2986 N N . SER A 1 375 ? -11.748 8.065 15.911 1.00 91.56 375 SER A N 1
ATOM 2987 C CA . SER A 1 375 ? -13.175 8.220 16.201 1.00 91.56 375 SER A CA 1
ATOM 2988 C C . SER A 1 375 ? -14.066 7.532 15.180 1.00 91.56 375 SER A C 1
ATOM 2990 O O . SER A 1 375 ? -15.114 7.009 15.561 1.00 91.56 375 SER A O 1
ATOM 2992 N N . ASP A 1 376 ? -13.658 7.548 13.912 1.00 89.44 376 ASP A N 1
ATOM 2993 C CA . ASP A 1 376 ? -14.553 7.218 12.805 1.00 89.44 376 ASP A CA 1
ATOM 2994 C C . ASP A 1 376 ? -14.376 5.776 12.314 1.00 89.44 376 ASP A C 1
ATOM 2996 O O . ASP A 1 376 ? -15.328 5.201 11.789 1.00 89.44 376 ASP A O 1
ATOM 3000 N N . PHE A 1 377 ? -13.190 5.175 12.498 1.00 94.62 377 PHE A N 1
ATOM 3001 C CA . PHE A 1 377 ? -12.867 3.879 11.885 1.00 94.62 377 PHE A CA 1
ATOM 3002 C C . PHE A 1 377 ? -12.367 2.806 12.852 1.00 94.62 377 PHE A C 1
ATOM 3004 O O . PHE A 1 377 ? -12.492 1.626 12.540 1.00 94.62 377 PHE A O 1
ATOM 3011 N N . VAL A 1 378 ? -11.795 3.165 14.007 1.00 95.62 378 VAL A N 1
ATOM 3012 C CA . VAL A 1 378 ? -11.261 2.156 14.936 1.00 95.62 378 VAL A CA 1
ATOM 3013 C C . VAL A 1 378 ? -12.394 1.563 15.778 1.00 95.62 378 VAL A C 1
ATOM 3015 O O . VAL A 1 378 ? -13.057 2.309 16.506 1.00 95.62 378 VAL A O 1
ATOM 3018 N N . PRO A 1 379 ? -12.602 0.231 15.760 1.00 93.81 379 PRO A N 1
ATOM 3019 C CA . PRO A 1 379 ? -13.632 -0.394 16.577 1.00 93.81 379 PRO A CA 1
ATOM 3020 C C . PRO A 1 379 ? -13.399 -0.114 18.071 1.00 93.81 379 PRO A C 1
ATOM 3022 O O . PRO A 1 379 ? -12.263 -0.219 18.547 1.00 93.81 379 PRO A O 1
ATOM 3025 N N . PRO A 1 380 ? -14.438 0.233 18.852 1.00 91.31 380 PRO A N 1
ATOM 3026 C CA . PRO A 1 380 ? -14.286 0.630 20.255 1.00 91.31 380 PRO A CA 1
ATOM 3027 C C . PRO A 1 380 ? -13.722 -0.482 21.160 1.00 91.31 380 PRO A C 1
ATOM 3029 O O . PRO A 1 380 ? -13.215 -0.201 22.251 1.00 91.31 380 PRO A O 1
ATOM 3032 N N . GLU A 1 381 ? -13.782 -1.737 20.719 1.00 93.62 381 GLU A N 1
ATOM 3033 C CA . GLU A 1 381 ? -13.179 -2.902 21.367 1.00 93.62 381 GLU A CA 1
ATOM 3034 C C . GLU A 1 381 ? -11.640 -2.837 21.366 1.00 93.62 381 GLU A C 1
ATOM 3036 O O . GLU A 1 381 ? -11.009 -3.378 22.278 1.00 93.62 381 GLU A O 1
ATOM 3041 N N . PHE A 1 382 ? -11.024 -2.141 20.400 1.00 95.31 382 PHE A N 1
ATOM 3042 C CA . PHE A 1 382 ? -9.570 -1.979 20.316 1.00 95.31 382 PHE A CA 1
ATOM 3043 C C . PHE A 1 382 ? -9.041 -1.002 21.365 1.00 95.31 382 PHE A C 1
ATOM 3045 O O . PHE A 1 382 ? -9.626 0.043 21.660 1.00 95.31 382 PHE A O 1
ATOM 3052 N N . ASP A 1 383 ? -7.876 -1.311 21.922 1.00 94.31 383 ASP A N 1
ATOM 3053 C CA . ASP A 1 383 ? -7.112 -0.404 22.768 1.00 94.31 383 ASP A CA 1
ATOM 3054 C C . ASP A 1 383 ? -6.288 0.558 21.914 1.00 94.31 383 ASP A C 1
ATOM 3056 O O . ASP A 1 383 ? -5.360 0.165 21.213 1.00 94.31 383 ASP A O 1
ATOM 3060 N N . VAL A 1 384 ? -6.602 1.847 22.010 1.00 95.50 384 VAL A N 1
ATOM 3061 C CA . VAL A 1 384 ? -5.933 2.888 21.230 1.00 95.50 384 VAL A CA 1
ATOM 3062 C C . VAL A 1 384 ? -4.868 3.580 22.066 1.00 95.50 384 VAL A C 1
ATOM 3064 O O . VAL A 1 384 ? -5.154 4.149 23.120 1.00 95.50 384 VAL A O 1
ATOM 3067 N N . THR A 1 385 ? -3.638 3.568 21.563 1.00 96.69 385 THR A N 1
ATOM 3068 C CA . THR A 1 385 ? -2.505 4.337 22.087 1.00 96.69 385 THR A CA 1
ATOM 3069 C C . THR A 1 385 ? -2.205 5.497 21.151 1.00 96.69 385 THR A C 1
ATOM 3071 O O . THR A 1 385 ? -2.296 5.358 19.933 1.00 96.69 385 THR A O 1
ATOM 3074 N N . ARG A 1 386 ? -1.850 6.646 21.721 1.00 97.12 386 ARG A N 1
ATOM 3075 C CA . ARG A 1 386 ? -1.552 7.877 20.987 1.00 97.12 386 ARG A CA 1
ATOM 3076 C C . ARG A 1 386 ? -0.133 8.313 21.291 1.00 97.12 386 ARG A C 1
ATOM 3078 O O . ARG A 1 386 ? 0.266 8.292 22.454 1.00 97.12 386 ARG A O 1
ATOM 3085 N N . LEU A 1 387 ? 0.585 8.743 20.265 1.00 97.62 387 LEU A N 1
ATOM 3086 C CA . LEU A 1 387 ? 1.884 9.385 20.402 1.00 97.62 387 LEU A CA 1
ATOM 3087 C C . LEU A 1 387 ? 1.941 10.605 19.484 1.00 97.62 387 LEU A C 1
ATOM 3089 O O . LEU A 1 387 ? 1.987 10.482 18.263 1.00 97.62 387 LEU A O 1
ATOM 3093 N N . TYR A 1 388 ? 1.944 11.794 20.068 1.00 97.12 388 TYR A N 1
ATOM 3094 C CA . TYR A 1 388 ? 1.926 13.052 19.337 1.00 97.12 388 TYR A CA 1
ATOM 3095 C C . TYR A 1 388 ? 3.206 13.836 19.569 1.00 97.12 388 TYR A C 1
ATOM 3097 O O . TYR A 1 388 ? 3.678 13.983 20.694 1.00 97.12 388 TYR A O 1
ATOM 3105 N N . LEU A 1 389 ? 3.753 14.367 18.479 1.00 94.44 389 LEU A N 1
ATOM 3106 C CA . LEU A 1 389 ? 4.933 15.230 18.510 1.00 94.44 389 LEU A CA 1
ATOM 3107 C C . LEU A 1 389 ? 4.555 16.714 18.579 1.00 94.44 389 LEU A C 1
ATOM 3109 O O . LEU A 1 389 ? 5.418 17.580 18.720 1.00 94.44 389 LEU A O 1
ATOM 3113 N N . ASP A 1 390 ? 3.260 17.013 18.491 1.00 88.94 390 ASP A N 1
ATOM 3114 C CA . ASP A 1 390 ? 2.708 18.330 18.763 1.00 88.94 390 ASP A CA 1
ATOM 3115 C C . ASP A 1 390 ? 2.837 18.672 20.256 1.00 88.94 390 ASP A C 1
ATOM 3117 O O . ASP A 1 390 ? 2.216 18.048 21.113 1.00 88.94 390 ASP A O 1
ATOM 3121 N N . LYS A 1 391 ? 3.624 19.704 20.567 1.00 84.88 391 LYS A N 1
ATOM 3122 C CA . LYS A 1 391 ? 3.845 20.210 21.933 1.00 84.88 391 LYS A CA 1
ATOM 3123 C C . LYS A 1 391 ? 2.564 20.679 22.633 1.00 84.88 391 LYS A C 1
ATOM 3125 O O . LYS A 1 391 ? 2.552 20.768 23.860 1.00 84.88 391 LYS A O 1
ATOM 3130 N N . ASP A 1 392 ? 1.533 21.021 21.859 1.00 87.88 392 ASP A N 1
ATOM 3131 C CA . ASP A 1 392 ? 0.247 21.497 22.365 1.00 87.88 392 ASP A CA 1
ATOM 3132 C C . ASP A 1 392 ? -0.748 20.336 22.571 1.00 87.88 392 ASP A C 1
ATOM 3134 O O . ASP A 1 392 ? -1.867 20.549 23.045 1.00 87.88 392 ASP A O 1
ATOM 3138 N N . ALA A 1 393 ? -0.348 19.094 22.264 1.00 89.00 393 ALA A N 1
ATOM 3139 C CA . ALA A 1 393 ? -1.123 17.901 22.573 1.00 89.00 393 ALA A CA 1
ATOM 3140 C C . ALA A 1 393 ? -1.260 17.685 24.096 1.00 89.00 393 ALA A C 1
ATOM 3142 O O . ALA A 1 393 ? -0.412 18.127 24.882 1.00 89.00 393 ALA A O 1
ATOM 3143 N N . PRO A 1 394 ? -2.301 16.957 24.552 1.00 89.06 394 PRO A N 1
ATOM 3144 C CA . PRO A 1 394 ? -2.401 16.543 25.946 1.00 89.06 394 PRO A CA 1
ATOM 3145 C C . PRO A 1 394 ? -1.111 15.862 26.412 1.00 89.06 394 PRO A C 1
ATOM 3147 O O . PRO A 1 394 ? -0.597 14.970 25.740 1.00 89.06 394 PRO A O 1
ATOM 3150 N N . LYS A 1 395 ? -0.605 16.240 27.594 1.00 88.88 395 LYS A N 1
ATOM 3151 C CA . LYS A 1 395 ? 0.680 15.737 28.120 1.00 88.88 395 LYS A CA 1
ATOM 3152 C C . LYS A 1 395 ? 0.779 14.211 28.183 1.00 88.88 395 LYS A C 1
ATOM 3154 O O . LYS A 1 395 ? 1.881 13.691 28.129 1.00 88.88 395 LYS A O 1
ATOM 3159 N N . ALA A 1 396 ? -0.351 13.519 28.323 1.00 88.19 396 ALA A N 1
ATOM 3160 C CA . ALA A 1 396 ? -0.408 12.060 28.343 1.00 88.19 396 ALA A CA 1
ATOM 3161 C C . ALA A 1 396 ? -0.090 11.413 26.982 1.00 88.19 396 ALA A C 1
ATOM 3163 O O . ALA A 1 396 ? 0.234 10.233 26.944 1.00 88.19 396 ALA A O 1
ATOM 3164 N N . TYR A 1 397 ? -0.206 12.166 25.886 1.00 92.75 397 TYR A N 1
ATOM 3165 C CA . TYR A 1 397 ? 0.011 11.688 24.519 1.00 92.75 397 TYR A CA 1
ATOM 3166 C C . TYR A 1 397 ? 1.268 12.286 23.881 1.00 92.75 397 TYR A C 1
ATOM 3168 O O . TYR A 1 397 ? 1.695 11.814 22.835 1.00 92.75 397 TYR A O 1
ATOM 3176 N N . PHE A 1 398 ? 1.866 13.317 24.484 1.00 94.19 398 PHE A N 1
ATOM 3177 C CA . PHE A 1 398 ? 3.113 13.899 23.996 1.00 94.19 398 PHE A CA 1
ATOM 3178 C C . PHE A 1 398 ? 4.311 13.000 24.330 1.00 94.19 398 PHE A C 1
ATOM 3180 O O . PHE A 1 398 ? 4.518 12.674 25.498 1.00 94.19 398 PHE A O 1
ATOM 3187 N N . GLY A 1 399 ? 5.130 12.654 23.333 1.00 93.31 399 GLY A N 1
ATOM 3188 C CA . GLY A 1 399 ? 6.307 11.803 23.532 1.00 93.31 399 GLY A CA 1
ATOM 3189 C C . GLY A 1 399 ? 7.281 11.802 22.352 1.00 93.31 399 GLY A C 1
ATOM 3190 O O . GLY A 1 399 ? 7.092 12.510 21.361 1.00 93.31 399 GLY A O 1
ATOM 3191 N N . GLY A 1 400 ? 8.355 11.021 22.473 1.00 95.06 400 GLY A N 1
ATOM 3192 C CA . GLY A 1 400 ? 9.425 10.922 21.478 1.00 95.06 400 GLY A CA 1
ATOM 3193 C C . GLY A 1 400 ? 9.885 9.488 21.210 1.00 95.06 400 GLY A C 1
ATOM 3194 O O . GLY A 1 400 ? 9.166 8.521 21.441 1.00 95.06 400 GLY A O 1
ATOM 3195 N N . THR A 1 401 ? 11.115 9.339 20.710 1.00 97.06 401 THR A N 1
ATOM 3196 C CA . THR A 1 401 ? 11.668 8.048 20.259 1.00 97.06 401 THR A CA 1
ATOM 3197 C C . THR A 1 401 ? 11.648 6.960 21.330 1.00 97.06 401 THR A C 1
ATOM 3199 O O . THR A 1 401 ? 11.389 5.805 21.011 1.00 97.06 401 THR A O 1
ATOM 3202 N N . GLN A 1 402 ? 11.936 7.294 22.595 1.00 97.19 402 GLN A N 1
ATOM 3203 C CA . GLN A 1 402 ? 11.938 6.287 23.660 1.00 97.19 402 GLN A CA 1
ATOM 3204 C C . GLN A 1 402 ? 10.518 5.809 23.978 1.00 97.19 402 GLN A C 1
ATOM 3206 O O . GLN A 1 402 ? 10.311 4.604 24.046 1.00 97.19 402 GLN A O 1
ATOM 3211 N N . ASP A 1 403 ? 9.547 6.722 24.070 1.00 96.88 403 ASP A N 1
ATOM 3212 C CA . ASP A 1 403 ? 8.138 6.371 24.287 1.00 96.88 403 ASP A CA 1
ATOM 3213 C C . ASP A 1 403 ? 7.600 5.496 23.143 1.00 96.88 403 ASP A C 1
ATOM 3215 O O . ASP A 1 403 ? 6.861 4.538 23.378 1.00 96.88 403 ASP A O 1
ATOM 3219 N N . LEU A 1 404 ? 8.020 5.776 21.900 1.00 98.00 404 LEU A N 1
ATOM 3220 C CA . LEU A 1 404 ? 7.701 4.943 20.740 1.00 98.00 404 LEU A CA 1
ATOM 3221 C C . LEU A 1 404 ? 8.281 3.530 20.872 1.00 98.00 404 LEU A C 1
ATOM 3223 O O . LEU A 1 404 ? 7.552 2.557 20.694 1.00 98.00 404 LEU A O 1
ATOM 3227 N N . ILE A 1 405 ? 9.575 3.409 21.184 1.00 98.44 405 ILE A N 1
ATOM 3228 C CA . ILE A 1 405 ? 10.237 2.107 21.361 1.00 98.44 405 ILE A CA 1
ATOM 3229 C C . ILE A 1 405 ? 9.563 1.316 22.481 1.00 98.44 405 ILE A C 1
ATOM 3231 O O . ILE A 1 405 ? 9.217 0.157 22.272 1.00 98.44 405 ILE A O 1
ATOM 3235 N N . ASP A 1 406 ? 9.313 1.947 23.629 1.00 98.19 406 ASP A N 1
ATOM 3236 C CA . ASP A 1 406 ? 8.667 1.301 24.773 1.00 98.19 406 ASP A CA 1
ATOM 3237 C C . ASP A 1 406 ? 7.254 0.822 24.400 1.00 98.19 406 ASP A C 1
ATOM 3239 O O . ASP A 1 406 ? 6.882 -0.314 24.692 1.00 98.19 406 ASP A O 1
ATOM 3243 N N . THR A 1 407 ? 6.493 1.635 23.658 1.00 98.00 407 THR A N 1
ATOM 3244 C CA . THR A 1 407 ? 5.148 1.267 23.185 1.00 98.00 407 THR A CA 1
ATOM 3245 C C . THR A 1 407 ? 5.175 0.083 22.213 1.00 98.00 407 THR A C 1
ATOM 3247 O O . THR A 1 407 ? 4.341 -0.821 22.320 1.00 98.00 407 THR A O 1
ATOM 3250 N N . ILE A 1 408 ? 6.128 0.056 21.275 1.00 98.31 408 ILE A N 1
ATOM 3251 C CA . ILE A 1 408 ? 6.306 -1.069 20.344 1.00 98.31 408 ILE A CA 1
ATOM 3252 C C . ILE A 1 408 ? 6.725 -2.333 21.113 1.00 98.31 408 ILE A C 1
ATOM 3254 O O . ILE A 1 408 ? 6.196 -3.416 20.854 1.00 98.31 408 ILE A O 1
ATOM 3258 N N . ASP A 1 409 ? 7.608 -2.202 22.103 1.00 98.12 409 ASP A N 1
ATOM 3259 C CA . ASP A 1 409 ? 8.117 -3.307 22.924 1.00 98.12 409 ASP A CA 1
ATOM 3260 C C . ASP A 1 409 ? 7.062 -3.883 23.881 1.00 98.12 409 ASP A C 1
ATOM 3262 O O . ASP A 1 409 ? 7.086 -5.082 24.187 1.00 98.12 409 ASP A O 1
ATOM 3266 N N . GLU A 1 410 ? 6.090 -3.083 24.323 1.00 96.38 410 GLU A N 1
ATOM 3267 C CA . GLU A 1 410 ? 4.883 -3.570 25.003 1.00 96.38 410 GLU A CA 1
ATOM 3268 C C . GLU A 1 410 ? 4.017 -4.438 24.076 1.00 96.38 410 GLU A C 1
ATOM 3270 O O . GLU A 1 410 ? 3.438 -5.443 24.515 1.00 96.38 410 GLU A O 1
ATOM 3275 N N . GLY A 1 411 ? 4.010 -4.111 22.784 1.00 96.56 411 GLY A N 1
ATOM 3276 C CA . GLY A 1 411 ? 3.305 -4.813 21.720 1.00 96.56 411 GLY A CA 1
ATOM 3277 C C . GLY A 1 411 ? 2.052 -4.076 21.266 1.00 96.56 411 GLY A C 1
ATOM 3278 O O . GLY A 1 411 ? 1.190 -3.736 22.077 1.00 96.56 411 GLY A O 1
ATOM 3279 N N . VAL A 1 412 ? 1.940 -3.913 19.951 1.00 97.19 412 VAL A N 1
ATOM 3280 C CA . VAL A 1 412 ? 0.794 -3.364 19.215 1.00 97.19 412 VAL A CA 1
ATOM 3281 C C . VAL A 1 412 ? 0.642 -4.151 17.912 1.00 97.19 412 VAL A C 1
ATOM 3283 O O . VAL A 1 412 ? 1.636 -4.668 17.400 1.00 97.19 412 VAL A O 1
ATOM 3286 N N . SER A 1 413 ? -0.578 -4.289 17.400 1.00 96.94 413 SER A N 1
ATOM 3287 C CA . SER A 1 413 ? -0.855 -5.001 16.143 1.00 96.94 413 SER A CA 1
ATOM 3288 C C . SER A 1 413 ? -0.889 -4.085 14.931 1.00 96.94 413 SER A C 1
ATOM 3290 O O . SER A 1 413 ? -0.547 -4.516 13.834 1.00 96.94 413 SER A O 1
ATOM 3292 N N . LEU A 1 414 ? -1.247 -2.819 15.131 1.00 98.50 414 LEU A N 1
ATOM 3293 C CA . LEU A 1 414 ? -1.335 -1.814 14.081 1.00 98.50 414 LEU A CA 1
ATOM 3294 C C . LEU A 1 414 ? -0.617 -0.540 14.520 1.00 98.50 414 LEU A C 1
ATOM 3296 O O . LEU A 1 414 ? -0.837 -0.054 15.632 1.00 98.50 414 LEU A O 1
ATOM 3300 N N . ILE A 1 415 ? 0.219 0.011 13.645 1.00 98.75 415 ILE A N 1
ATOM 3301 C CA . ILE A 1 415 ? 0.816 1.340 13.811 1.00 98.75 415 ILE A CA 1
ATOM 3302 C C . ILE A 1 415 ? 0.421 2.189 12.613 1.00 98.75 415 ILE A C 1
ATOM 3304 O O . ILE A 1 415 ? 0.702 1.810 11.483 1.00 98.75 415 ILE A O 1
ATOM 3308 N N . THR A 1 416 ? -0.169 3.351 12.866 1.00 98.69 416 THR A N 1
ATOM 3309 C CA . THR A 1 416 ? -0.449 4.358 11.840 1.00 98.69 416 THR A CA 1
ATOM 3310 C C . THR A 1 416 ? 0.380 5.599 12.123 1.00 98.69 416 THR A C 1
ATOM 3312 O O . THR A 1 416 ? 0.233 6.211 13.180 1.00 98.69 416 THR A O 1
ATOM 3315 N N . PHE A 1 417 ? 1.252 5.973 11.189 1.00 98.50 417 PHE A N 1
ATOM 3316 C CA . PHE A 1 417 ? 2.026 7.209 11.241 1.00 98.50 417 PHE A CA 1
ATOM 3317 C C . PHE A 1 417 ? 1.510 8.191 10.191 1.00 98.50 417 PHE A C 1
ATOM 3319 O O . PHE A 1 417 ? 1.511 7.861 9.011 1.00 98.50 417 PHE A O 1
ATOM 3326 N N . LEU A 1 418 ? 1.119 9.392 10.623 1.00 97.56 418 LEU A N 1
ATOM 3327 C CA . LEU A 1 418 ? 0.773 10.532 9.770 1.00 97.56 418 LEU A CA 1
ATOM 3328 C C . LEU A 1 418 ? 1.749 11.669 10.070 1.00 97.56 418 LEU A C 1
ATOM 3330 O O . LEU A 1 418 ? 1.801 12.163 11.200 1.00 97.56 418 LEU A O 1
ATOM 3334 N N . GLY A 1 419 ? 2.538 12.099 9.088 1.00 95.00 419 GLY A N 1
ATOM 3335 C CA . GLY A 1 419 ? 3.504 13.168 9.326 1.00 95.00 419 GLY A CA 1
ATOM 3336 C C . GLY A 1 419 ? 4.501 13.401 8.204 1.00 95.00 419 GLY A C 1
ATOM 3337 O O . GLY A 1 419 ? 4.493 12.733 7.173 1.00 95.00 419 GLY A O 1
ATOM 3338 N N . HIS A 1 420 ? 5.423 14.333 8.441 1.00 93.44 420 HIS A N 1
ATOM 3339 C CA . HIS A 1 420 ? 6.628 14.463 7.625 1.00 93.44 420 HIS A CA 1
ATOM 3340 C C . HIS A 1 420 ? 7.592 13.301 7.868 1.00 93.44 420 HIS A C 1
ATOM 3342 O O . HIS A 1 420 ? 7.601 12.678 8.933 1.00 93.44 420 HIS A O 1
ATOM 3348 N N . GLY A 1 421 ? 8.428 13.031 6.879 1.00 90.50 421 GLY A N 1
ATOM 3349 C CA . GLY A 1 421 ? 9.357 11.919 6.885 1.00 90.50 421 GLY A CA 1
ATOM 3350 C C . GLY A 1 421 ? 10.251 11.971 5.660 1.00 90.50 421 GLY A C 1
ATOM 3351 O O . GLY A 1 421 ? 10.105 12.819 4.779 1.00 90.50 421 GLY A O 1
ATOM 3352 N N . GLY A 1 422 ? 11.203 11.057 5.632 1.00 85.81 422 GLY A N 1
ATOM 3353 C CA . GLY A 1 422 ? 12.034 10.786 4.470 1.00 85.81 422 GLY A CA 1
ATOM 3354 C C . GLY A 1 422 ? 12.448 9.326 4.496 1.00 85.81 422 GLY A C 1
ATOM 3355 O O . GLY A 1 422 ? 12.207 8.645 5.493 1.00 85.81 422 GLY A O 1
ATOM 3356 N N . GLY A 1 423 ? 13.109 8.851 3.439 1.00 84.81 423 GLY A N 1
ATOM 3357 C CA . GLY A 1 423 ? 13.312 7.414 3.219 1.00 84.81 423 GLY A CA 1
ATOM 3358 C C . GLY A 1 423 ? 13.824 6.632 4.431 1.00 84.81 423 GLY A C 1
ATOM 3359 O O . GLY A 1 423 ? 13.394 5.511 4.660 1.00 84.81 423 GLY A O 1
ATOM 3360 N N . ALA A 1 424 ? 14.645 7.255 5.284 1.00 89.06 424 ALA A N 1
ATOM 3361 C CA . ALA A 1 424 ? 15.231 6.635 6.473 1.00 89.06 424 ALA A CA 1
ATOM 3362 C C . ALA A 1 424 ? 14.701 7.139 7.834 1.00 89.06 424 ALA A C 1
ATOM 3364 O O . ALA A 1 424 ? 15.336 6.868 8.862 1.00 89.06 424 ALA A O 1
ATOM 3365 N N . ILE A 1 425 ? 13.631 7.946 7.871 1.00 92.62 425 ILE A N 1
ATOM 3366 C CA . ILE A 1 425 ? 13.213 8.645 9.094 1.00 92.62 425 ILE A CA 1
ATOM 3367 C C . ILE A 1 425 ? 11.718 8.981 9.158 1.00 92.62 425 ILE A C 1
ATOM 3369 O O . ILE A 1 425 ? 11.144 9.510 8.209 1.00 92.62 425 ILE A O 1
ATOM 3373 N N . TRP A 1 426 ? 11.115 8.777 10.330 1.00 94.88 426 TRP A N 1
ATOM 3374 C CA . TRP A 1 426 ? 9.835 9.397 10.684 1.00 94.88 426 TRP A CA 1
ATOM 3375 C C . TRP A 1 426 ? 10.039 10.716 11.420 1.00 94.88 426 TRP A C 1
ATOM 3377 O O . TRP A 1 426 ? 10.754 10.759 12.425 1.00 94.88 426 TRP A O 1
ATOM 3387 N N . SER A 1 427 ? 9.312 11.747 10.982 1.00 90.62 427 SER A N 1
ATOM 3388 C CA . SER A 1 427 ? 9.263 13.098 11.548 1.00 90.62 427 SER A CA 1
ATOM 3389 C C . SER A 1 427 ? 10.573 13.886 11.481 1.00 90.62 427 SER A C 1
ATOM 3391 O O . SER A 1 427 ? 11.666 13.370 11.718 1.00 90.62 427 SER A O 1
ATOM 3393 N N . ASP A 1 428 ? 10.454 15.199 11.287 1.00 81.56 428 ASP A N 1
ATOM 3394 C CA . ASP A 1 428 ? 11.570 16.149 11.394 1.00 81.56 428 ASP A CA 1
ATOM 3395 C C . ASP A 1 428 ? 12.201 16.144 12.798 1.00 81.56 428 ASP A C 1
ATOM 3397 O O . ASP A 1 428 ? 13.385 16.434 12.973 1.00 81.56 428 ASP A O 1
ATOM 3401 N N . ALA A 1 429 ? 11.434 15.729 13.812 1.00 85.12 429 ALA A N 1
ATOM 3402 C CA . ALA A 1 429 ? 11.920 15.525 15.176 1.00 85.12 429 ALA A CA 1
ATOM 3403 C C . ALA A 1 429 ? 12.722 14.225 15.354 1.00 85.12 429 ALA A C 1
ATOM 3405 O O . ALA A 1 429 ? 13.141 13.915 16.467 1.00 85.12 429 ALA A O 1
ATOM 3406 N N . SER A 1 430 ? 12.958 13.474 14.274 1.00 90.94 430 SER A N 1
ATOM 3407 C CA . SER A 1 430 ? 13.752 12.248 14.278 1.00 90.94 430 SER A CA 1
ATOM 3408 C C . SER A 1 430 ? 13.195 11.134 15.155 1.00 90.94 430 SER A C 1
ATOM 3410 O O . SER A 1 430 ? 13.926 10.511 15.922 1.00 90.94 430 SER A O 1
ATOM 3412 N N . LEU A 1 431 ? 11.895 10.886 15.027 1.00 95.88 431 LEU A N 1
ATOM 3413 C CA . LEU A 1 431 ? 11.151 9.981 15.891 1.00 95.88 431 LEU A CA 1
ATOM 3414 C C . LEU A 1 431 ? 11.626 8.527 15.786 1.00 95.88 431 LEU A C 1
ATOM 3416 O O . LEU A 1 431 ? 11.760 7.863 16.809 1.00 95.88 431 LEU A O 1
ATOM 3420 N N . MET A 1 432 ? 11.886 8.050 14.569 1.00 97.12 432 MET A N 1
ATOM 3421 C CA . MET A 1 432 ? 12.341 6.685 14.288 1.00 97.12 432 MET A CA 1
ATOM 3422 C C . MET A 1 432 ? 13.326 6.706 13.120 1.00 97.12 432 MET A C 1
ATOM 3424 O O . MET A 1 432 ? 13.021 7.293 12.084 1.00 97.12 432 MET A O 1
ATOM 3428 N N . ARG A 1 433 ? 14.496 6.081 13.283 1.00 96.19 433 ARG A N 1
ATOM 3429 C CA . ARG A 1 433 ? 15.555 5.933 12.265 1.00 96.19 433 ARG A CA 1
ATOM 3430 C C . ARG A 1 433 ? 16.007 4.473 12.182 1.00 96.19 433 ARG A C 1
ATOM 3432 O O . ARG A 1 433 ? 15.715 3.689 13.080 1.00 96.19 433 ARG A O 1
ATOM 3439 N N . PHE A 1 434 ? 16.844 4.128 11.200 1.00 95.25 434 PHE A N 1
ATOM 3440 C CA . PHE A 1 434 ? 17.396 2.765 11.072 1.00 95.25 434 PHE A CA 1
ATOM 3441 C C . PHE A 1 434 ? 18.052 2.235 12.356 1.00 95.25 434 PHE A C 1
ATOM 3443 O O . PHE A 1 434 ? 17.831 1.102 12.774 1.00 95.25 434 PHE A O 1
ATOM 3450 N N . GLY A 1 435 ? 18.843 3.075 13.033 1.00 95.94 435 GLY A N 1
ATOM 3451 C CA . GLY A 1 435 ? 19.490 2.695 14.292 1.00 95.94 435 GLY A CA 1
ATOM 3452 C C . GLY A 1 435 ? 18.506 2.421 15.435 1.00 95.94 435 GLY A C 1
ATOM 3453 O O . GLY A 1 435 ? 18.837 1.665 16.348 1.00 95.94 435 GLY A O 1
ATOM 3454 N N . ASP A 1 436 ? 17.306 3.000 15.379 1.00 97.56 436 ASP A N 1
ATOM 3455 C CA . ASP A 1 436 ? 16.282 2.848 16.410 1.00 97.56 436 ASP A CA 1
ATOM 3456 C C . ASP A 1 436 ? 15.481 1.556 16.254 1.00 97.56 436 ASP A C 1
ATOM 3458 O O . ASP A 1 436 ? 15.172 0.917 17.258 1.00 97.56 436 ASP A O 1
ATOM 3462 N N . VAL A 1 437 ? 15.268 1.081 15.023 1.00 97.56 437 VAL A N 1
ATOM 3463 C CA . VAL A 1 437 ? 14.655 -0.237 14.756 1.00 97.56 437 VAL A CA 1
ATOM 3464 C C . VAL A 1 437 ? 15.446 -1.364 15.436 1.00 97.56 437 VAL A C 1
ATOM 3466 O O . VAL A 1 437 ? 14.882 -2.300 16.007 1.00 97.56 437 VAL A O 1
ATOM 3469 N N . LYS A 1 438 ? 16.778 -1.239 15.483 1.00 96.25 438 LYS A N 1
ATOM 3470 C CA . LYS A 1 438 ? 17.671 -2.207 16.145 1.00 96.25 438 LYS A CA 1
ATOM 3471 C C . LYS A 1 438 ? 17.474 -2.261 17.663 1.00 96.25 438 LYS A C 1
ATOM 3473 O O . LYS A 1 438 ? 17.822 -3.265 18.283 1.00 96.25 438 LYS A O 1
ATOM 3478 N N . ARG A 1 439 ? 16.894 -1.217 18.264 1.00 97.62 439 ARG A N 1
ATOM 3479 C CA . ARG A 1 439 ? 16.624 -1.114 19.708 1.00 97.62 439 ARG A CA 1
ATOM 3480 C C . ARG A 1 439 ? 15.311 -1.780 20.128 1.00 97.62 439 ARG A C 1
ATOM 3482 O O . ARG A 1 439 ? 15.076 -1.863 21.326 1.00 97.62 439 ARG A O 1
ATOM 3489 N N . LEU A 1 440 ? 14.494 -2.259 19.188 1.00 98.31 440 LEU A N 1
ATOM 3490 C CA . LEU A 1 440 ? 13.200 -2.888 19.474 1.00 98.31 440 LEU A CA 1
ATOM 3491 C C . LEU A 1 440 ? 13.347 -4.303 20.061 1.00 98.31 440 LEU A C 1
ATOM 3493 O O . LEU A 1 440 ? 14.145 -5.103 19.581 1.00 98.31 440 LEU A O 1
ATOM 3497 N N . HIS A 1 441 ? 12.523 -4.651 21.041 1.00 97.62 441 HIS A N 1
ATOM 3498 C CA . HIS A 1 441 ? 12.395 -5.959 21.696 1.00 97.62 441 HIS A CA 1
ATOM 3499 C C . HIS A 1 441 ? 10.968 -6.529 21.584 1.00 97.62 441 HIS A C 1
ATOM 3501 O O . HIS A 1 441 ? 10.497 -7.294 22.437 1.00 97.62 441 HIS A O 1
ATOM 3507 N N . ASN A 1 442 ? 10.268 -6.213 20.497 1.00 97.19 442 ASN A N 1
ATOM 3508 C CA . ASN A 1 442 ? 8.896 -6.640 20.227 1.00 97.19 442 ASN A CA 1
ATOM 3509 C C . ASN A 1 442 ? 8.778 -8.038 19.584 1.00 97.19 442 ASN A C 1
ATOM 3511 O O . ASN A 1 442 ? 7.838 -8.316 18.841 1.00 97.19 442 ASN A O 1
ATOM 3515 N N . ALA A 1 443 ? 9.701 -8.953 19.893 1.00 94.50 443 ALA A N 1
ATOM 3516 C CA . ALA A 1 443 ? 9.679 -10.316 19.365 1.00 94.50 443 ALA A CA 1
ATOM 3517 C C . ALA A 1 443 ? 8.299 -10.979 19.545 1.00 94.50 443 ALA A C 1
ATOM 3519 O O . ALA A 1 443 ? 7.714 -10.955 20.640 1.00 94.50 443 ALA A O 1
ATOM 3520 N N . LYS A 1 444 ? 7.796 -11.587 18.461 1.00 93.81 444 LYS A N 1
ATOM 3521 C CA . LYS A 1 444 ? 6.469 -12.226 18.359 1.00 93.81 444 LYS A CA 1
ATOM 3522 C C . LYS A 1 444 ? 5.261 -11.288 18.530 1.00 93.81 444 LYS A C 1
ATOM 3524 O O . LYS A 1 444 ? 4.144 -11.776 18.640 1.00 93.81 444 LYS A O 1
ATOM 3529 N N . ARG A 1 445 ? 5.471 -9.972 18.617 1.00 96.38 445 ARG A N 1
ATOM 3530 C CA . ARG A 1 445 ? 4.436 -8.928 18.732 1.00 96.38 445 ARG A CA 1
ATOM 3531 C C . ARG A 1 445 ? 4.682 -7.899 17.636 1.00 96.38 445 ARG A C 1
ATOM 3533 O O . ARG A 1 445 ? 5.109 -6.775 17.894 1.00 96.38 445 ARG A O 1
ATOM 3540 N N . LEU A 1 446 ? 4.562 -8.377 16.405 1.00 97.38 446 LEU A N 1
ATOM 3541 C CA . LEU A 1 446 ? 4.979 -7.664 15.209 1.00 97.38 446 LEU A CA 1
ATOM 3542 C C . LEU A 1 446 ? 3.775 -6.900 14.647 1.00 97.38 446 LEU A C 1
ATOM 3544 O O . LEU A 1 446 ? 2.807 -7.549 14.253 1.00 97.38 446 LEU A O 1
ATOM 3548 N N . PRO A 1 447 ? 3.807 -5.560 14.623 1.00 98.00 447 PRO A N 1
ATOM 3549 C CA . PRO A 1 447 ? 2.737 -4.773 14.038 1.00 98.00 447 PRO A CA 1
ATOM 3550 C C . PRO A 1 447 ? 2.756 -4.842 12.515 1.00 98.00 447 PRO A C 1
ATOM 3552 O O . PRO A 1 447 ? 3.819 -4.977 11.898 1.00 98.00 447 PRO A O 1
ATOM 3555 N N . PHE A 1 448 ? 1.584 -4.647 11.920 1.00 98.69 448 PHE A N 1
ATOM 3556 C CA . PHE A 1 448 ? 1.474 -4.084 10.584 1.00 98.69 448 PHE A CA 1
ATOM 3557 C C . PHE A 1 448 ? 1.598 -2.557 10.679 1.00 98.69 448 PHE A C 1
ATOM 3559 O O . PHE A 1 448 ? 0.988 -1.928 11.549 1.00 98.69 448 PHE A O 1
ATOM 3566 N N . ILE A 1 449 ? 2.435 -1.964 9.829 1.00 98.81 449 ILE A N 1
ATOM 3567 C CA . ILE A 1 449 ? 2.732 -0.531 9.862 1.00 98.81 449 ILE A CA 1
ATOM 3568 C C . ILE A 1 449 ? 2.162 0.147 8.621 1.00 98.81 449 ILE A C 1
ATOM 3570 O O . ILE A 1 449 ? 2.457 -0.254 7.498 1.00 98.81 449 ILE A O 1
ATOM 3574 N N . LEU A 1 450 ? 1.408 1.219 8.840 1.00 98.75 450 LEU A N 1
ATOM 3575 C CA . LEU A 1 450 ? 0.926 2.139 7.822 1.00 98.75 450 LEU A CA 1
ATOM 3576 C C . LEU A 1 450 ? 1.674 3.462 7.956 1.00 98.75 450 LEU A C 1
ATOM 3578 O O . LEU A 1 450 ? 1.511 4.193 8.938 1.00 98.75 450 LEU A O 1
ATOM 3582 N N . SER A 1 451 ? 2.528 3.745 6.981 1.00 98.19 451 SER A N 1
ATOM 3583 C CA . SER A 1 451 ? 3.437 4.886 6.993 1.00 98.19 451 SER A CA 1
ATOM 3584 C C . SER A 1 451 ? 3.000 5.923 5.962 1.00 98.19 451 SER A C 1
ATOM 3586 O O . SER A 1 451 ? 3.438 5.904 4.812 1.00 98.19 451 SER A O 1
ATOM 3588 N N . PHE A 1 452 ? 2.130 6.840 6.383 1.00 97.88 452 PHE A N 1
ATOM 3589 C CA . PHE A 1 452 ? 1.604 7.931 5.561 1.00 97.88 452 PHE A CA 1
ATOM 3590 C C . PHE A 1 452 ? 2.566 9.122 5.577 1.00 97.88 452 PHE A C 1
ATOM 3592 O O . PHE A 1 452 ? 2.397 10.094 6.322 1.00 97.88 452 PHE A O 1
ATOM 3599 N N . THR A 1 453 ? 3.658 8.963 4.826 1.00 95.69 453 THR A N 1
ATOM 3600 C CA . THR A 1 453 ? 4.740 9.942 4.703 1.00 95.69 453 THR A CA 1
ATOM 3601 C C . THR A 1 453 ? 5.633 9.661 3.488 1.00 95.69 453 THR A C 1
ATOM 3603 O O . THR A 1 453 ? 5.548 8.594 2.878 1.00 95.69 453 THR A O 1
ATOM 3606 N N . CYS A 1 454 ? 6.535 10.588 3.157 1.00 95.44 454 CYS A N 1
ATOM 3607 C CA . CYS A 1 454 ? 7.403 10.491 1.982 1.00 95.44 454 CYS A CA 1
ATOM 3608 C C . CYS A 1 454 ? 8.454 9.363 2.095 1.00 95.44 454 CYS A C 1
ATOM 3610 O O . CYS A 1 454 ? 9.107 9.221 3.132 1.00 95.44 454 CYS A O 1
ATOM 3612 N N . PHE A 1 455 ? 8.684 8.630 0.999 1.00 95.62 455 PHE A N 1
ATOM 3613 C CA . PHE A 1 455 ? 9.826 7.725 0.733 1.00 95.62 455 PHE A CA 1
ATOM 3614 C C . PHE A 1 455 ? 10.074 6.541 1.682 1.00 95.62 455 PHE A C 1
ATOM 3616 O O . PHE A 1 455 ? 11.007 5.771 1.473 1.00 95.62 455 PHE A O 1
ATOM 3623 N N . THR A 1 456 ? 9.290 6.356 2.744 1.00 96.62 456 THR A N 1
ATOM 3624 C CA . THR A 1 456 ? 9.542 5.273 3.721 1.00 96.62 456 THR A CA 1
ATOM 3625 C C . THR A 1 456 ? 9.346 3.858 3.168 1.00 96.62 456 THR A C 1
ATOM 3627 O O . THR A 1 456 ? 9.748 2.907 3.836 1.00 96.62 456 THR A O 1
ATOM 3630 N N . GLY A 1 457 ? 8.768 3.730 1.970 1.00 95.88 457 GLY A N 1
ATOM 3631 C CA . GLY A 1 457 ? 8.709 2.506 1.171 1.00 95.88 457 GLY A CA 1
ATOM 3632 C C . GLY A 1 457 ? 9.427 2.625 -0.180 1.00 95.88 457 GLY A C 1
ATOM 3633 O O . GLY A 1 457 ? 9.047 1.923 -1.106 1.00 95.88 457 GLY A O 1
ATOM 3634 N N . ALA A 1 458 ? 10.410 3.521 -0.332 1.00 94.44 458 ALA A N 1
ATOM 3635 C CA . ALA A 1 458 ? 11.236 3.636 -1.542 1.00 94.44 458 ALA A CA 1
ATOM 3636 C C . ALA A 1 458 ? 12.297 2.522 -1.594 1.00 94.44 458 ALA A C 1
ATOM 3638 O O . ALA A 1 458 ? 13.479 2.751 -1.342 1.00 94.44 458 ALA A O 1
ATOM 3639 N N . PHE A 1 459 ? 11.838 1.299 -1.862 1.00 92.50 459 PHE A N 1
ATOM 3640 C CA . PHE A 1 459 ? 12.661 0.086 -1.928 1.00 92.50 459 PHE A CA 1
ATOM 3641 C C . PHE A 1 459 ? 13.573 0.022 -3.164 1.00 92.50 459 PHE A C 1
ATOM 3643 O O . PHE A 1 459 ? 14.311 -0.926 -3.345 1.00 92.50 459 PHE A O 1
ATOM 3650 N N . ASP A 1 460 ? 13.510 1.008 -4.052 1.00 91.69 460 ASP A N 1
ATOM 3651 C CA . ASP A 1 460 ? 14.336 1.113 -5.254 1.00 91.69 460 ASP A CA 1
ATOM 3652 C C . ASP A 1 460 ? 15.639 1.908 -5.035 1.00 91.69 460 ASP A C 1
ATOM 3654 O O . ASP A 1 460 ? 16.499 1.988 -5.926 1.00 91.69 460 ASP A O 1
ATOM 3658 N N . GLU A 1 461 ? 15.797 2.528 -3.863 1.00 87.69 461 GLU A N 1
ATOM 3659 C CA . GLU A 1 461 ? 16.977 3.310 -3.508 1.00 87.69 461 GLU A CA 1
ATOM 3660 C C . GLU A 1 461 ? 18.084 2.443 -2.894 1.00 87.69 461 GLU A C 1
ATOM 3662 O O . GLU A 1 461 ? 17.894 1.778 -1.884 1.00 87.69 461 GLU A O 1
ATOM 3667 N N . ALA A 1 462 ? 19.320 2.583 -3.388 1.00 81.81 462 ALA A N 1
ATOM 3668 C CA . ALA A 1 462 ? 20.484 1.831 -2.893 1.00 81.81 462 ALA A CA 1
ATOM 3669 C C . ALA A 1 462 ? 20.812 2.027 -1.394 1.00 81.81 462 ALA A C 1
ATOM 3671 O O . ALA A 1 462 ? 21.631 1.305 -0.831 1.00 81.81 462 ALA A O 1
ATOM 3672 N N . ARG A 1 463 ? 20.239 3.046 -0.742 1.00 82.31 463 ARG A N 1
ATOM 3673 C CA . ARG A 1 463 ? 20.394 3.278 0.702 1.00 82.31 463 ARG A CA 1
ATOM 3674 C C . ARG A 1 463 ? 19.497 2.356 1.543 1.00 82.31 463 ARG A C 1
ATOM 3676 O O . ARG A 1 463 ? 19.771 2.210 2.738 1.00 82.31 463 ARG A O 1
ATOM 3683 N N . GLY A 1 464 ? 18.450 1.797 0.944 1.00 87.06 464 GLY A N 1
ATOM 3684 C CA . GLY A 1 464 ? 17.324 1.185 1.633 1.00 87.06 464 GLY A CA 1
ATOM 3685 C C . GLY A 1 464 ? 16.388 2.219 2.269 1.00 87.06 464 GLY A C 1
ATOM 3686 O O . GLY A 1 464 ? 16.733 3.389 2.486 1.00 87.06 464 GLY A O 1
ATOM 3687 N N . SER A 1 465 ? 15.197 1.752 2.608 1.00 94.50 465 SER A N 1
ATOM 3688 C CA . SER A 1 465 ? 14.085 2.489 3.196 1.00 94.50 465 SER A CA 1
ATOM 3689 C C . SER A 1 465 ? 13.808 2.054 4.639 1.00 94.50 465 SER A C 1
ATOM 3691 O O . SER A 1 465 ? 14.283 1.032 5.138 1.00 94.50 465 SER A O 1
ATOM 3693 N N . LEU A 1 466 ? 13.032 2.859 5.367 1.00 96.81 466 LEU A N 1
ATOM 3694 C CA . LEU A 1 466 ? 12.658 2.548 6.746 1.00 96.81 466 LEU A CA 1
ATOM 3695 C C . LEU A 1 466 ? 11.801 1.283 6.811 1.00 96.81 466 LEU A C 1
ATOM 3697 O O . LEU A 1 466 ? 11.970 0.494 7.741 1.00 96.81 466 LEU A O 1
ATOM 3701 N N . GLY A 1 467 ? 10.938 1.065 5.817 1.00 97.19 467 GLY A N 1
ATOM 3702 C CA . GLY A 1 467 ? 10.154 -0.157 5.693 1.00 97.19 467 GLY A CA 1
ATOM 3703 C C . GLY A 1 467 ? 11.021 -1.408 5.541 1.00 97.19 467 GLY A C 1
ATOM 3704 O O . GLY A 1 467 ? 10.778 -2.390 6.245 1.00 97.19 467 GLY A O 1
ATOM 3705 N N . GLU A 1 468 ? 12.076 -1.353 4.724 1.00 96.56 468 GLU A N 1
ATOM 3706 C CA . GLU A 1 468 ? 13.055 -2.444 4.594 1.00 96.56 468 GLU A CA 1
ATOM 3707 C C . GLU A 1 468 ? 13.739 -2.771 5.920 1.00 96.56 468 GLU A C 1
ATOM 3709 O O . GLU A 1 468 ? 13.784 -3.934 6.317 1.00 96.56 468 GLU A O 1
ATOM 3714 N N . GLU A 1 469 ? 14.203 -1.762 6.665 1.00 96.94 469 GLU A N 1
ATOM 3715 C CA . GLU A 1 469 ? 14.849 -1.997 7.962 1.00 96.94 469 GLU A CA 1
ATOM 3716 C C . GLU A 1 469 ? 13.870 -2.629 8.972 1.00 96.94 469 GLU A C 1
ATOM 3718 O O . GLU A 1 469 ? 14.235 -3.567 9.683 1.00 96.94 469 GLU A O 1
ATOM 3723 N N . PHE A 1 470 ? 12.610 -2.174 9.031 1.00 98.00 470 PHE A N 1
ATOM 3724 C CA . PHE A 1 470 ? 11.582 -2.790 9.887 1.00 98.00 470 PHE A CA 1
ATOM 3725 C C . PHE A 1 470 ? 11.294 -4.247 9.507 1.00 98.00 470 PHE A C 1
ATOM 3727 O O . PHE A 1 470 ? 11.043 -5.079 10.393 1.00 98.00 470 PHE A O 1
ATOM 3734 N N . LEU A 1 471 ? 11.306 -4.559 8.212 1.00 97.12 471 LEU A N 1
ATOM 3735 C CA . LEU A 1 471 ? 11.027 -5.894 7.702 1.00 97.12 471 LEU A CA 1
ATOM 3736 C C . LEU A 1 471 ? 12.225 -6.831 7.917 1.00 97.12 471 LEU A C 1
ATOM 3738 O O . LEU A 1 471 ? 12.047 -7.895 8.504 1.00 97.12 471 LEU A O 1
ATOM 3742 N N . ALA A 1 472 ? 13.444 -6.424 7.573 1.00 95.75 472 ALA A N 1
ATOM 3743 C CA . ALA A 1 472 ? 14.652 -7.247 7.689 1.00 95.75 472 ALA A CA 1
ATOM 3744 C C . ALA A 1 472 ? 15.142 -7.445 9.139 1.00 95.75 472 ALA A C 1
ATOM 3746 O O . ALA A 1 472 ? 15.916 -8.363 9.423 1.00 95.75 472 ALA A O 1
ATOM 3747 N N . ALA A 1 473 ? 14.700 -6.615 10.093 1.00 96.44 473 ALA A N 1
ATOM 3748 C CA . ALA A 1 473 ? 15.160 -6.709 11.476 1.00 96.44 473 ALA A CA 1
ATOM 3749 C C . ALA A 1 473 ? 14.796 -8.055 12.138 1.00 96.44 473 ALA A C 1
ATOM 3751 O O . ALA A 1 473 ? 13.634 -8.373 12.406 1.00 96.44 473 ALA A O 1
ATOM 3752 N N . ALA A 1 474 ? 15.822 -8.837 12.483 1.00 96.38 474 ALA A N 1
ATOM 3753 C CA . ALA A 1 474 ? 15.642 -10.170 13.043 1.00 96.38 474 ALA A CA 1
ATOM 3754 C C . ALA A 1 474 ? 14.967 -10.162 14.426 1.00 96.38 474 ALA A C 1
ATOM 3756 O O . ALA A 1 474 ? 15.404 -9.477 15.363 1.00 96.38 474 ALA A O 1
ATOM 3757 N N . ASN A 1 475 ? 13.925 -10.993 14.567 1.00 94.50 475 ASN A N 1
ATOM 3758 C CA . ASN A 1 475 ? 13.124 -11.163 15.786 1.00 94.50 475 ASN A CA 1
ATOM 3759 C C . ASN A 1 475 ? 12.519 -9.856 16.344 1.00 94.50 475 ASN A C 1
ATOM 3761 O O . ASN A 1 475 ? 12.248 -9.774 17.543 1.00 94.50 475 ASN A O 1
ATOM 3765 N N . ARG A 1 476 ? 12.337 -8.826 15.511 1.00 97.44 476 ARG A N 1
ATOM 3766 C CA . ARG A 1 476 ? 11.780 -7.518 15.892 1.00 97.44 476 ARG A CA 1
ATOM 3767 C C . ARG A 1 476 ? 11.209 -6.796 14.667 1.00 97.44 476 ARG A C 1
ATOM 3769 O O . ARG A 1 476 ? 11.155 -7.361 13.574 1.00 97.44 476 ARG A O 1
ATOM 3776 N N . GLY A 1 477 ? 10.795 -5.548 14.850 1.00 97.75 477 GLY A N 1
ATOM 3777 C CA . GLY A 1 477 ? 10.319 -4.707 13.756 1.00 97.75 477 GLY A CA 1
ATOM 3778 C C . GLY A 1 477 ? 8.871 -5.027 13.402 1.00 97.75 477 GLY A C 1
ATOM 3779 O O . GLY A 1 477 ? 8.052 -5.136 14.310 1.00 97.75 477 GLY A O 1
ATOM 3780 N N . ALA A 1 478 ? 8.555 -5.169 12.116 1.00 98.06 478 ALA A N 1
ATOM 3781 C CA . ALA A 1 478 ? 7.181 -5.304 11.619 1.00 98.06 478 ALA A CA 1
ATOM 3782 C C . ALA A 1 478 ? 6.904 -6.671 10.974 1.00 98.06 478 ALA A C 1
ATOM 3784 O O . ALA A 1 478 ? 7.843 -7.377 10.591 1.00 98.06 478 ALA A O 1
ATOM 3785 N N . ILE A 1 479 ? 5.620 -7.032 10.856 1.00 98.00 479 ILE A N 1
ATOM 3786 C CA . ILE A 1 479 ? 5.168 -8.179 10.045 1.00 98.00 479 ILE A CA 1
ATOM 3787 C C . ILE A 1 479 ? 4.934 -7.784 8.580 1.00 98.00 479 ILE A C 1
ATOM 3789 O O . ILE A 1 479 ? 5.086 -8.604 7.684 1.00 98.00 479 ILE A O 1
ATOM 3793 N N . GLY A 1 480 ? 4.619 -6.510 8.352 1.00 98.38 480 GLY A N 1
ATOM 3794 C CA . GLY A 1 480 ? 4.481 -5.890 7.043 1.00 98.38 480 GLY A CA 1
ATOM 3795 C C . GLY A 1 480 ? 4.506 -4.370 7.179 1.00 98.38 480 GLY A C 1
ATOM 3796 O O . GLY A 1 480 ? 4.266 -3.828 8.266 1.00 98.38 480 GLY A O 1
ATOM 3797 N N . PHE A 1 481 ? 4.806 -3.688 6.084 1.00 98.75 481 PHE A N 1
ATOM 3798 C CA . PHE A 1 481 ? 4.940 -2.240 6.042 1.00 98.75 481 PHE A CA 1
ATOM 3799 C C . PHE A 1 481 ? 4.327 -1.709 4.748 1.00 98.75 481 PHE A C 1
ATOM 3801 O O . PHE A 1 481 ? 4.764 -2.072 3.660 1.00 98.75 481 PHE A O 1
ATOM 3808 N N . LEU A 1 482 ? 3.323 -0.844 4.859 1.00 98.69 482 LEU A N 1
ATOM 3809 C CA . LEU A 1 482 ? 2.796 -0.084 3.733 1.00 98.69 482 LEU A CA 1
ATOM 3810 C C . LEU A 1 482 ? 3.400 1.320 3.769 1.00 98.69 482 LEU A C 1
ATOM 3812 O O . LEU A 1 482 ? 3.193 2.064 4.731 1.00 98.69 482 LEU A O 1
ATOM 3816 N N . GLY A 1 483 ? 4.139 1.682 2.725 1.00 97.50 483 GLY A N 1
ATOM 3817 C CA . GLY A 1 483 ? 4.809 2.977 2.635 1.00 97.50 483 GLY A CA 1
ATOM 3818 C C . GLY A 1 483 ? 4.869 3.508 1.212 1.00 97.50 483 GLY A C 1
ATOM 3819 O O . GLY A 1 483 ? 4.771 2.745 0.253 1.00 97.50 483 GLY A O 1
ATOM 3820 N N . SER A 1 484 ? 5.036 4.825 1.101 1.00 97.19 484 SER A N 1
ATOM 3821 C CA . SER A 1 484 ? 5.200 5.516 -0.178 1.00 97.19 484 SER A CA 1
ATOM 3822 C C . SER A 1 484 ? 6.641 5.419 -0.685 1.00 97.19 484 SER A C 1
ATOM 3824 O O . SER A 1 484 ? 7.583 5.649 0.083 1.00 97.19 484 SER A O 1
ATOM 3826 N N . SER A 1 485 ? 6.811 5.138 -1.975 1.00 95.88 485 SER A N 1
ATOM 3827 C CA . SER A 1 485 ? 8.074 5.269 -2.716 1.00 95.88 485 SER A CA 1
ATOM 3828 C C . SER A 1 485 ? 8.376 6.704 -3.168 1.00 95.88 485 SER A C 1
ATOM 3830 O O . SER A 1 485 ? 9.469 6.981 -3.654 1.00 95.88 485 SER A O 1
ATOM 3832 N N . GLY A 1 486 ? 7.426 7.631 -3.011 1.00 94.00 486 GLY A N 1
ATOM 3833 C CA . GLY A 1 486 ? 7.525 9.001 -3.510 1.00 94.00 486 GLY A CA 1
ATOM 3834 C C . GLY A 1 486 ? 7.100 10.059 -2.491 1.00 94.00 486 GLY A C 1
ATOM 3835 O O . GLY A 1 486 ? 7.180 9.864 -1.272 1.00 94.00 486 GLY A O 1
ATOM 3836 N N . LEU A 1 487 ? 6.651 11.213 -2.994 1.00 92.00 487 LEU A N 1
ATOM 3837 C CA . LEU A 1 487 ? 6.172 12.324 -2.166 1.00 92.00 487 LEU A CA 1
ATOM 3838 C C . LEU A 1 487 ? 4.814 12.001 -1.523 1.00 92.00 487 LEU A C 1
ATOM 3840 O O . LEU A 1 487 ? 3.865 11.642 -2.211 1.00 92.00 487 LEU A O 1
ATOM 3844 N N . GLY A 1 488 ? 4.716 12.192 -0.207 1.00 89.62 488 GLY A N 1
ATOM 3845 C CA . GLY A 1 488 ? 3.453 12.160 0.532 1.00 89.62 488 GLY A CA 1
ATOM 3846 C C . GLY A 1 488 ? 2.722 13.503 0.484 1.00 89.62 488 GLY A C 1
ATOM 3847 O O . GLY A 1 488 ? 3.342 14.572 0.428 1.00 89.62 488 GLY A O 1
ATOM 3848 N N . TRP A 1 489 ? 1.393 13.457 0.538 1.00 87.94 489 TRP A N 1
ATOM 3849 C CA . TRP A 1 489 ? 0.516 14.624 0.485 1.00 87.94 489 TRP A CA 1
ATOM 3850 C C . TRP A 1 489 ? -0.411 14.650 1.691 1.00 87.94 489 TRP A C 1
ATOM 3852 O O . TRP A 1 489 ? -1.281 13.802 1.827 1.00 87.94 489 TRP A O 1
ATOM 3862 N N . VAL A 1 490 ? -0.307 15.695 2.515 1.00 87.88 490 VAL A N 1
ATOM 3863 C CA . VAL A 1 490 ? -0.976 15.784 3.828 1.00 87.88 490 VAL A CA 1
ATOM 3864 C C . VAL A 1 490 ? -2.463 15.388 3.828 1.00 87.88 490 VAL A C 1
ATOM 3866 O O . VAL A 1 490 ? -2.928 14.770 4.783 1.00 87.88 490 VAL A O 1
ATOM 3869 N N . TRP A 1 491 ? -3.221 15.749 2.787 1.00 88.94 491 TRP A N 1
ATOM 3870 C CA . TRP A 1 491 ? -4.643 15.406 2.687 1.00 88.94 491 TRP A CA 1
ATOM 3871 C C . TRP A 1 491 ? -4.915 14.100 1.942 1.00 88.94 491 TRP A C 1
ATOM 3873 O O . TRP A 1 491 ? -5.728 13.318 2.420 1.00 88.94 491 TRP A O 1
ATOM 3883 N N . ASN A 1 492 ? -4.231 13.831 0.826 1.00 91.38 492 ASN A N 1
ATOM 3884 C CA . ASN A 1 492 ? -4.469 12.595 0.075 1.00 91.38 492 ASN A CA 1
ATOM 3885 C C . ASN A 1 492 ? -3.989 11.362 0.849 1.00 91.38 492 ASN A C 1
ATOM 3887 O O . ASN A 1 492 ? -4.677 10.349 0.856 1.00 91.38 492 ASN A O 1
ATOM 3891 N N . ASP A 1 493 ? -2.875 11.479 1.574 1.00 95.44 493 ASP A N 1
ATOM 3892 C CA . ASP A 1 493 ? -2.391 10.448 2.489 1.00 95.44 493 ASP A CA 1
ATOM 3893 C C . ASP A 1 493 ? -3.427 10.171 3.590 1.00 95.44 493 ASP A C 1
ATOM 3895 O O . ASP A 1 493 ? -3.695 9.019 3.917 1.00 95.44 493 ASP A O 1
ATOM 3899 N N . TYR A 1 494 ? -4.056 11.218 4.136 1.00 96.50 494 TYR A N 1
ATOM 3900 C CA . TYR A 1 494 ? -5.107 11.082 5.146 1.00 96.50 494 TYR A CA 1
ATOM 3901 C C . TYR A 1 494 ? -6.379 10.430 4.588 1.00 96.50 494 TYR A C 1
ATOM 3903 O O . TYR A 1 494 ? -6.934 9.539 5.224 1.00 96.50 494 TYR A O 1
ATOM 3911 N N . TRP A 1 495 ? -6.826 10.818 3.394 1.00 96.00 495 TRP A N 1
ATOM 3912 C CA . TRP A 1 495 ? -7.980 10.201 2.730 1.00 96.00 495 TRP A CA 1
ATOM 3913 C C . TRP A 1 495 ? -7.733 8.733 2.374 1.00 96.00 495 TRP A C 1
ATOM 3915 O O . TRP A 1 495 ? -8.605 7.877 2.553 1.00 96.00 495 TRP A O 1
ATOM 3925 N N . PHE A 1 496 ? -6.516 8.411 1.939 1.00 98.38 496 PHE A N 1
ATOM 3926 C CA . PHE A 1 496 ? -6.120 7.028 1.725 1.00 98.38 496 PHE A CA 1
ATOM 3927 C C . PHE A 1 496 ? -6.051 6.254 3.047 1.00 98.38 496 PHE A C 1
ATOM 3929 O O . PHE A 1 496 ? -6.522 5.121 3.114 1.00 98.38 496 PHE A O 1
ATOM 3936 N N . ALA A 1 497 ? -5.578 6.881 4.129 1.00 98.44 497 ALA A N 1
ATOM 3937 C CA . ALA A 1 497 ? -5.614 6.296 5.467 1.00 98.44 497 ALA A CA 1
ATOM 3938 C C . ALA A 1 497 ? -7.040 5.996 5.940 1.00 98.44 497 ALA A C 1
ATOM 3940 O O . ALA A 1 497 ? -7.266 4.931 6.504 1.00 98.44 497 ALA A O 1
ATOM 3941 N N . GLN A 1 498 ? -8.009 6.878 5.681 1.00 97.31 498 GLN A N 1
ATOM 3942 C CA . GLN A 1 498 ? -9.425 6.626 5.981 1.00 97.31 498 GLN A CA 1
ATOM 3943 C C . GLN A 1 498 ? -9.945 5.392 5.229 1.00 97.31 498 GLN A C 1
ATOM 3945 O O . GLN A 1 498 ? -10.550 4.512 5.839 1.00 97.31 498 GLN A O 1
ATOM 3950 N N . SER A 1 499 ? -9.648 5.300 3.930 1.00 97.62 499 SER A N 1
ATOM 3951 C CA . SER A 1 499 ? -10.071 4.181 3.073 1.00 97.62 499 SER A CA 1
ATOM 3952 C C . SER A 1 499 ? -9.430 2.855 3.512 1.00 97.62 499 SER A C 1
ATOM 3954 O O . SER A 1 499 ? -10.093 1.822 3.601 1.00 97.62 499 SER A O 1
ATOM 3956 N N . LEU A 1 500 ? -8.147 2.885 3.888 1.00 97.94 500 LEU A N 1
ATOM 3957 C CA . LEU A 1 500 ? -7.442 1.728 4.442 1.00 97.94 500 LEU A CA 1
ATOM 3958 C C . LEU A 1 500 ? -7.950 1.327 5.825 1.00 97.94 500 LEU A C 1
ATOM 3960 O O . LEU A 1 500 ? -8.140 0.140 6.065 1.00 97.94 500 LEU A O 1
ATOM 3964 N N . MET A 1 501 ? -8.178 2.277 6.737 1.00 97.06 501 MET A N 1
ATOM 3965 C CA . MET A 1 501 ? -8.743 1.979 8.059 1.00 97.06 501 MET A CA 1
ATOM 3966 C C . MET A 1 501 ? -10.116 1.326 7.919 1.00 97.06 501 MET A C 1
ATOM 3968 O O . MET A 1 501 ? -10.375 0.317 8.568 1.00 97.06 501 MET A O 1
ATOM 3972 N N . PHE A 1 502 ? -10.965 1.864 7.040 1.00 94.75 502 PHE A N 1
ATOM 3973 C CA . PHE A 1 502 ? -12.261 1.271 6.735 1.00 94.75 502 PHE A CA 1
ATOM 3974 C C . PHE A 1 502 ? -12.121 -0.182 6.272 1.00 94.75 502 PHE A C 1
ATOM 3976 O O . PHE A 1 502 ? -12.803 -1.047 6.816 1.00 94.75 502 PHE A O 1
ATOM 3983 N N . ALA A 1 503 ? -11.216 -0.453 5.325 1.00 96.62 503 ALA A N 1
ATOM 3984 C CA . ALA A 1 503 ? -10.995 -1.789 4.781 1.00 96.62 503 ALA A CA 1
ATOM 3985 C C . ALA A 1 503 ? -10.407 -2.778 5.804 1.00 96.62 503 ALA A C 1
ATOM 3987 O O . ALA A 1 503 ? -10.855 -3.921 5.859 1.00 96.62 503 ALA A O 1
ATOM 3988 N N . LEU A 1 504 ? -9.442 -2.353 6.627 1.00 95.94 504 LEU A N 1
ATOM 3989 C CA . LEU A 1 504 ? -8.729 -3.205 7.595 1.00 95.94 504 LEU A CA 1
ATOM 3990 C C . LEU A 1 504 ? -9.622 -3.794 8.689 1.00 95.94 504 LEU A C 1
ATOM 3992 O O . LEU A 1 504 ? -9.281 -4.830 9.256 1.00 95.94 504 LEU A O 1
ATOM 3996 N N . PHE A 1 505 ? -10.720 -3.118 9.025 1.00 93.19 505 PHE A N 1
ATOM 3997 C CA . PHE A 1 505 ? -11.654 -3.564 10.058 1.00 93.19 505 PHE A CA 1
ATOM 3998 C C . PHE A 1 505 ? -12.919 -4.230 9.488 1.00 93.19 505 PHE A C 1
ATOM 4000 O O . PHE A 1 505 ? -13.820 -4.542 10.265 1.00 93.19 505 PHE A O 1
ATOM 4007 N N . GLN A 1 506 ? -12.993 -4.475 8.171 1.00 89.31 506 GLN A N 1
ATOM 4008 C CA . GLN A 1 506 ? -14.051 -5.310 7.584 1.00 89.31 506 GLN A CA 1
ATOM 4009 C C . GLN A 1 506 ? -13.758 -6.798 7.797 1.00 89.31 506 GLN A C 1
ATOM 4011 O O . GLN A 1 506 ? -12.613 -7.233 7.660 1.00 89.31 506 GLN A O 1
ATOM 4016 N N . GLU A 1 507 ? -14.795 -7.586 8.087 1.00 79.50 507 GLU A N 1
ATOM 4017 C CA . GLU A 1 507 ? -14.660 -9.024 8.358 1.00 79.50 507 GLU A CA 1
ATOM 4018 C C . GLU A 1 507 ? -14.162 -9.806 7.129 1.00 79.50 507 GLU A C 1
ATOM 4020 O O . GLU A 1 507 ? -13.451 -10.796 7.278 1.00 79.50 507 GLU A O 1
ATOM 4025 N N . GLU A 1 508 ? -14.470 -9.348 5.913 1.00 83.62 508 GLU A N 1
ATOM 4026 C CA . GLU A 1 508 ? -14.081 -9.999 4.656 1.00 83.62 508 GLU A CA 1
ATOM 4027 C C . GLU A 1 508 ? -12.588 -9.829 4.313 1.00 83.62 508 GLU A C 1
ATOM 4029 O O . GLU A 1 508 ? -12.049 -10.560 3.479 1.00 83.62 508 GLU A O 1
ATOM 4034 N N . ASN A 1 509 ? -11.895 -8.882 4.955 1.00 88.69 509 ASN A N 1
ATOM 4035 C CA . ASN A 1 509 ? -10.507 -8.535 4.657 1.00 88.69 509 ASN A CA 1
ATOM 4036 C C . ASN A 1 509 ? -9.537 -9.164 5.668 1.00 88.69 509 ASN A C 1
ATOM 4038 O O . ASN A 1 509 ? -8.981 -8.499 6.536 1.00 88.69 509 ASN A O 1
ATOM 4042 N N . GLU A 1 510 ? -9.283 -10.467 5.536 1.00 89.00 510 GLU A N 1
ATOM 4043 C CA . GLU A 1 510 ? -8.468 -11.200 6.520 1.00 89.00 510 GLU A CA 1
ATOM 4044 C C . GLU A 1 510 ? -6.942 -11.023 6.357 1.00 89.00 510 GLU A C 1
ATOM 4046 O O . GLU A 1 510 ? -6.180 -11.265 7.303 1.00 89.00 510 GLU A O 1
ATOM 4051 N N . THR A 1 511 ? -6.475 -10.630 5.164 1.00 97.38 511 THR A N 1
ATOM 4052 C CA . THR A 1 511 ? -5.043 -10.563 4.811 1.00 97.38 511 THR A CA 1
ATOM 4053 C C . THR A 1 511 ? -4.555 -9.137 4.571 1.00 97.38 511 THR A C 1
ATOM 4055 O O . THR A 1 511 ? -5.344 -8.237 4.271 1.00 97.38 511 THR A O 1
ATOM 4058 N N . LEU A 1 512 ? -3.238 -8.921 4.668 1.00 98.44 512 LEU A N 1
ATOM 4059 C CA . LEU A 1 512 ? -2.616 -7.634 4.341 1.00 98.44 512 LEU A CA 1
ATOM 4060 C C . LEU A 1 512 ? -2.938 -7.216 2.901 1.00 98.44 512 LEU A C 1
ATOM 4062 O O . LEU A 1 512 ? -3.347 -6.081 2.670 1.00 98.44 512 LEU A O 1
ATOM 4066 N N . GLY A 1 513 ? -2.803 -8.141 1.947 1.00 98.31 513 GLY A N 1
ATOM 4067 C CA . GLY A 1 513 ? -3.063 -7.889 0.532 1.00 98.31 513 GLY A CA 1
ATOM 4068 C C . GLY A 1 513 ? -4.515 -7.502 0.266 1.00 98.31 513 GLY A C 1
ATOM 4069 O O . GLY A 1 513 ? -4.758 -6.452 -0.326 1.00 98.31 513 GLY A O 1
ATOM 4070 N N . SER A 1 514 ? -5.477 -8.299 0.749 1.00 97.94 514 SER A N 1
ATOM 4071 C CA . SER A 1 514 ? -6.910 -8.039 0.525 1.00 97.94 514 SER A CA 1
ATOM 4072 C C . SER A 1 514 ? -7.348 -6.700 1.121 1.00 97.94 514 SER A C 1
ATOM 4074 O O . SER A 1 514 ? -8.047 -5.932 0.466 1.00 97.94 514 SER A O 1
ATOM 4076 N N . SER A 1 515 ? -6.854 -6.369 2.318 1.00 98.00 515 SER A N 1
ATOM 4077 C CA . SER A 1 515 ? -7.147 -5.092 2.981 1.00 98.00 515 SER A CA 1
ATOM 4078 C C . SER A 1 515 ? -6.611 -3.892 2.202 1.00 98.00 515 SER A C 1
ATOM 4080 O O . SER A 1 515 ? -7.290 -2.874 2.076 1.00 98.00 515 SER A O 1
ATOM 4082 N N . ILE A 1 516 ? -5.392 -3.999 1.664 1.00 98.50 516 ILE A N 1
ATOM 4083 C CA . ILE A 1 516 ? -4.775 -2.924 0.877 1.00 98.50 516 ILE A CA 1
ATOM 4084 C C . ILE A 1 516 ? -5.495 -2.755 -0.459 1.00 98.50 516 ILE A C 1
ATOM 4086 O O . ILE A 1 516 ? -5.776 -1.623 -0.845 1.00 98.50 516 ILE A O 1
ATOM 4090 N N . ALA A 1 517 ? -5.822 -3.852 -1.147 1.00 98.19 517 ALA A N 1
ATOM 4091 C CA . ALA A 1 517 ? -6.572 -3.806 -2.398 1.00 98.19 517 ALA A CA 1
ATOM 4092 C C . ALA A 1 517 ? -7.949 -3.157 -2.198 1.00 98.19 517 ALA A C 1
ATOM 4094 O O . ALA A 1 517 ? -8.267 -2.185 -2.881 1.00 98.19 517 ALA A O 1
ATOM 4095 N N . ALA A 1 518 ? -8.712 -3.604 -1.194 1.00 98.00 518 ALA A N 1
ATOM 4096 C CA . ALA A 1 518 ? -10.003 -3.014 -0.847 1.00 98.00 518 ALA A CA 1
ATOM 4097 C C . ALA A 1 518 ? -9.884 -1.525 -0.478 1.00 98.00 518 ALA A C 1
ATOM 4099 O O . ALA A 1 518 ? -10.679 -0.712 -0.942 1.00 98.00 518 ALA A O 1
ATOM 4100 N N . GLY A 1 519 ? -8.857 -1.141 0.290 1.00 98.06 519 GLY A N 1
ATOM 4101 C CA . GLY A 1 519 ? -8.602 0.260 0.631 1.00 98.06 519 GLY A CA 1
ATOM 4102 C C . GLY A 1 519 ? -8.244 1.128 -0.581 1.00 98.06 519 GLY A C 1
ATOM 4103 O O . GLY A 1 519 ? -8.670 2.279 -0.650 1.00 98.06 519 GLY A O 1
ATOM 4104 N N . LYS A 1 520 ? -7.503 0.593 -1.561 1.00 98.38 520 LYS A N 1
ATOM 4105 C CA . LYS A 1 520 ? -7.218 1.290 -2.829 1.00 98.38 520 LYS A CA 1
ATOM 4106 C C . LYS A 1 520 ? -8.474 1.445 -3.688 1.00 98.38 520 LYS A C 1
ATOM 4108 O O . LYS A 1 520 ? -8.682 2.524 -4.235 1.00 98.38 520 LYS A O 1
ATOM 4113 N N . ILE A 1 521 ? -9.313 0.412 -3.772 1.00 96.75 521 ILE A N 1
ATOM 4114 C CA . ILE A 1 521 ? -10.590 0.456 -4.505 1.00 96.75 521 ILE A CA 1
ATOM 4115 C C . ILE A 1 521 ? -11.520 1.510 -3.889 1.00 96.75 521 ILE A C 1
ATOM 4117 O O . ILE A 1 521 ? -12.014 2.388 -4.595 1.00 96.75 521 ILE A O 1
ATOM 4121 N N . ASP A 1 522 ? -11.705 1.477 -2.567 1.00 94.94 522 ASP A N 1
ATOM 4122 C CA . ASP A 1 522 ? -12.532 2.450 -1.844 1.00 94.94 522 ASP A CA 1
ATOM 4123 C C . ASP A 1 522 ? -12.009 3.885 -2.029 1.00 94.94 522 ASP A C 1
ATOM 4125 O O . ASP A 1 522 ? -12.787 4.798 -2.311 1.00 94.94 522 ASP A O 1
ATOM 4129 N N . PHE A 1 523 ? -10.687 4.075 -1.985 1.00 96.25 523 PHE A N 1
ATOM 4130 C CA . PHE A 1 523 ? -10.058 5.372 -2.226 1.00 96.25 523 PHE A CA 1
ATOM 4131 C C . PHE A 1 523 ? -10.315 5.887 -3.647 1.00 96.25 523 PHE A C 1
ATOM 4133 O O . PHE A 1 523 ? -10.761 7.022 -3.810 1.00 96.25 523 PHE A O 1
ATOM 4140 N N . LEU A 1 524 ? -10.093 5.060 -4.673 1.00 93.31 524 LEU A N 1
ATOM 4141 C CA . LEU A 1 524 ? -10.302 5.444 -6.075 1.00 93.31 524 LEU A CA 1
ATOM 4142 C C . LEU A 1 524 ? -11.777 5.691 -6.411 1.00 93.31 524 LEU A C 1
ATOM 4144 O O . LEU A 1 524 ? -12.069 6.530 -7.257 1.00 93.31 524 LEU A O 1
ATOM 4148 N N . SER A 1 525 ? -12.718 5.045 -5.714 1.00 85.81 525 SER A N 1
ATOM 4149 C CA . SER A 1 525 ? -14.149 5.350 -5.883 1.00 85.81 525 SER A CA 1
ATOM 4150 C C . SER A 1 525 ? -14.557 6.725 -5.334 1.00 85.81 525 SER A C 1
ATOM 4152 O O . SER A 1 525 ? -15.598 7.260 -5.708 1.00 85.81 525 SER A O 1
ATOM 4154 N N . LYS A 1 526 ? -13.749 7.308 -4.438 1.00 83.81 526 LYS A N 1
ATOM 4155 C CA . LYS A 1 526 ? -14.037 8.582 -3.752 1.00 83.81 526 LYS A CA 1
ATOM 4156 C C . LYS A 1 526 ? -13.154 9.728 -4.235 1.00 83.81 526 LYS A C 1
ATOM 4158 O O . LYS A 1 526 ? -13.517 10.893 -4.065 1.00 83.81 526 LYS A O 1
ATOM 4163 N N . HIS A 1 527 ? -11.992 9.412 -4.802 1.00 81.50 527 HIS A N 1
ATOM 4164 C CA . HIS A 1 527 ? -10.953 10.374 -5.141 1.00 81.50 527 HIS A CA 1
ATOM 4165 C C . HIS A 1 527 ? -10.410 10.126 -6.548 1.00 81.50 527 HIS A C 1
ATOM 4167 O O . HIS A 1 527 ? -9.993 9.025 -6.889 1.00 81.50 527 HIS A O 1
ATOM 4173 N N . SER A 1 528 ? -10.353 11.192 -7.346 1.00 82.44 528 SER A N 1
ATOM 4174 C CA . SER A 1 528 ? -9.875 11.177 -8.729 1.00 82.44 528 SER A CA 1
ATOM 4175 C C . SER A 1 528 ? -8.773 12.214 -8.960 1.00 82.44 528 SER A C 1
ATOM 4177 O O . SER A 1 528 ? -8.594 13.147 -8.174 1.00 82.44 528 SER A O 1
ATOM 4179 N N . GLY A 1 529 ? -8.084 12.107 -10.095 1.00 81.94 529 GLY A N 1
ATOM 4180 C CA . GLY A 1 529 ? -7.082 13.075 -10.539 1.00 81.94 529 GLY A CA 1
ATOM 4181 C C . GLY A 1 529 ? -5.650 12.642 -10.237 1.00 81.94 529 GLY A C 1
ATOM 4182 O O . GLY A 1 529 ? -5.410 11.646 -9.557 1.00 81.94 529 GLY A O 1
ATOM 4183 N N . VAL A 1 530 ? -4.688 13.413 -10.755 1.00 85.38 530 VAL A N 1
ATOM 4184 C CA . VAL A 1 530 ? -3.273 13.005 -10.828 1.00 85.38 530 VAL A CA 1
ATOM 4185 C C . VAL A 1 530 ? -2.725 12.577 -9.468 1.00 85.38 530 VAL A C 1
ATOM 4187 O O . VAL A 1 530 ? -2.135 11.513 -9.353 1.00 85.38 530 VAL A O 1
ATOM 4190 N N . THR A 1 531 ? -2.988 13.342 -8.406 1.00 88.25 531 THR A N 1
ATOM 4191 C CA . THR A 1 531 ? -2.466 12.998 -7.078 1.00 88.25 531 THR A CA 1
ATOM 4192 C C . THR A 1 531 ? -3.119 11.751 -6.480 1.00 88.25 531 THR A C 1
ATOM 4194 O O . THR A 1 531 ? -2.443 11.006 -5.782 1.00 88.25 531 THR A O 1
ATOM 4197 N N . ALA A 1 532 ? -4.398 11.478 -6.755 1.00 89.38 532 ALA A N 1
ATOM 4198 C CA . ALA A 1 532 ? -5.027 10.231 -6.314 1.00 89.38 532 ALA A CA 1
ATOM 4199 C C . ALA A 1 532 ? -4.393 9.020 -7.022 1.00 89.38 532 ALA A C 1
ATOM 4201 O O . ALA A 1 532 ? -4.097 8.012 -6.380 1.00 89.38 532 ALA A O 1
ATOM 4202 N N . HIS A 1 533 ? -4.103 9.153 -8.319 1.00 93.44 533 HIS A N 1
ATOM 4203 C CA . HIS A 1 533 ? -3.416 8.120 -9.096 1.00 93.44 533 HIS A CA 1
ATOM 4204 C C . HIS A 1 533 ? -1.989 7.895 -8.572 1.00 93.44 533 HIS A C 1
ATOM 4206 O O . HIS A 1 533 ? -1.570 6.756 -8.366 1.00 93.44 533 HIS A O 1
ATOM 4212 N N . ASP A 1 534 ? -1.266 8.977 -8.271 1.00 94.69 534 ASP A N 1
ATOM 4213 C CA . ASP A 1 534 ? 0.073 8.900 -7.689 1.00 94.69 534 ASP A CA 1
ATOM 4214 C C . ASP A 1 534 ? 0.059 8.122 -6.366 1.00 94.69 534 ASP A C 1
ATOM 4216 O O . ASP A 1 534 ? 0.904 7.255 -6.159 1.00 94.69 534 ASP A O 1
ATOM 4220 N N . ILE A 1 535 ? -0.905 8.386 -5.474 1.00 95.69 535 ILE A N 1
ATOM 4221 C CA . ILE A 1 535 ? -1.002 7.710 -4.169 1.00 95.69 535 ILE A CA 1
ATOM 4222 C C . ILE A 1 535 ? -1.130 6.194 -4.334 1.00 95.69 535 ILE A C 1
ATOM 4224 O O . ILE A 1 535 ? -0.372 5.445 -3.712 1.00 95.69 535 ILE A O 1
ATOM 4228 N N . VAL A 1 536 ? -2.036 5.713 -5.190 1.00 96.75 536 VAL A N 1
ATOM 4229 C CA . VAL A 1 536 ? -2.221 4.260 -5.351 1.00 96.75 536 VAL A CA 1
ATOM 4230 C C . VAL A 1 536 ? -1.014 3.577 -5.984 1.00 96.75 536 VAL A C 1
ATOM 4232 O O . VAL A 1 536 ? -0.736 2.425 -5.646 1.00 96.75 536 VAL A O 1
ATOM 4235 N N . HIS A 1 537 ? -0.256 4.276 -6.832 1.00 96.88 537 HIS A N 1
ATOM 4236 C CA . HIS A 1 537 ? 1.000 3.753 -7.360 1.00 96.88 537 HIS A CA 1
ATOM 4237 C C . HIS A 1 537 ? 2.129 3.766 -6.326 1.00 96.88 537 HIS A C 1
ATOM 4239 O O . HIS A 1 537 ? 2.844 2.772 -6.200 1.00 96.88 537 HIS A O 1
ATOM 4245 N N . MET A 1 538 ? 2.303 4.858 -5.581 1.00 96.06 538 MET A N 1
ATOM 4246 C CA . MET A 1 538 ? 3.448 5.020 -4.682 1.00 96.06 538 MET A CA 1
ATOM 4247 C C . MET A 1 538 ? 3.362 4.132 -3.438 1.00 96.06 538 MET A C 1
ATOM 4249 O O . MET A 1 538 ? 4.395 3.703 -2.928 1.00 96.06 538 MET A O 1
ATOM 4253 N N . PHE A 1 539 ? 2.159 3.844 -2.930 1.00 97.81 539 PHE A N 1
ATOM 4254 C CA . PHE A 1 539 ? 1.995 3.007 -1.742 1.00 97.81 539 PHE A CA 1
ATOM 4255 C C . PHE A 1 539 ? 2.035 1.512 -2.091 1.00 97.81 539 PHE A C 1
ATOM 4257 O O . PHE A 1 539 ? 1.088 0.955 -2.660 1.00 97.81 539 PHE A O 1
ATOM 4264 N N . SER A 1 540 ? 3.130 0.857 -1.697 1.00 96.38 540 SER A N 1
ATOM 4265 C CA . SER A 1 540 ? 3.380 -0.573 -1.927 1.00 96.38 540 SER A CA 1
ATOM 4266 C C . SER A 1 540 ? 3.489 -1.345 -0.609 1.00 96.38 540 SER A C 1
ATOM 4268 O O . SER A 1 540 ? 3.938 -0.804 0.406 1.00 96.38 540 SER A O 1
ATOM 4270 N N . LEU A 1 541 ? 3.062 -2.613 -0.620 1.00 98.56 541 LEU A N 1
ATOM 4271 C CA . LEU A 1 541 ? 3.218 -3.525 0.513 1.00 98.56 541 LEU A CA 1
ATOM 4272 C C . LEU A 1 541 ? 4.626 -4.126 0.508 1.00 98.56 541 LEU A C 1
ATOM 4274 O O . LEU A 1 541 ? 4.949 -4.955 -0.342 1.00 98.56 541 LEU A O 1
ATOM 4278 N N . LEU A 1 542 ? 5.421 -3.777 1.516 1.00 98.62 542 LEU A N 1
ATOM 4279 C CA . LEU A 1 542 ? 6.624 -4.516 1.878 1.00 98.62 542 LEU A CA 1
ATOM 4280 C C . LEU A 1 542 ? 6.234 -5.607 2.881 1.00 98.62 542 LEU A C 1
ATOM 4282 O O . LEU A 1 542 ? 5.972 -5.335 4.056 1.00 98.62 542 LEU A O 1
ATOM 4286 N N . GLY A 1 543 ? 6.129 -6.839 2.401 1.00 98.38 543 GLY A N 1
ATOM 4287 C CA . GLY A 1 543 ? 5.609 -7.979 3.147 1.00 98.38 543 GLY A CA 1
ATOM 4288 C C . GLY A 1 543 ? 4.908 -8.992 2.245 1.00 98.38 543 GLY A C 1
ATOM 4289 O O . GLY A 1 543 ? 4.731 -8.774 1.049 1.00 98.38 543 GLY A O 1
ATOM 4290 N N . ASP A 1 544 ? 4.502 -10.111 2.838 1.00 98.75 544 ASP A N 1
ATOM 4291 C CA . ASP A 1 544 ? 3.748 -11.154 2.141 1.00 98.75 544 ASP A CA 1
ATOM 4292 C C . ASP A 1 544 ? 2.243 -10.811 2.127 1.00 98.75 544 ASP A C 1
ATOM 4294 O O . ASP A 1 544 ? 1.648 -10.699 3.208 1.00 98.75 544 ASP A O 1
ATOM 4298 N N . PRO A 1 545 ? 1.609 -10.662 0.943 1.00 98.69 545 PRO A N 1
ATOM 4299 C CA . PRO A 1 545 ? 0.210 -10.254 0.825 1.00 98.69 545 PRO A CA 1
ATOM 4300 C C . PRO A 1 545 ? -0.775 -11.269 1.413 1.00 98.69 545 PRO A C 1
ATOM 4302 O O . PRO A 1 545 ? -1.864 -10.863 1.815 1.00 98.69 545 PRO A O 1
ATOM 4305 N N . ALA A 1 546 ? -0.411 -12.552 1.526 1.00 98.44 546 ALA A N 1
ATOM 4306 C CA . ALA A 1 546 ? -1.267 -13.566 2.152 1.00 98.44 546 ALA A CA 1
ATOM 4307 C C . ALA A 1 546 ? -1.184 -13.572 3.686 1.00 98.44 546 ALA A C 1
ATOM 4309 O O . ALA A 1 546 ? -1.911 -14.322 4.339 1.00 98.44 546 ALA A O 1
ATOM 4310 N N . THR A 1 547 ? -0.315 -12.747 4.279 1.00 98.12 547 THR A N 1
ATOM 4311 C CA . THR A 1 547 ? -0.191 -12.678 5.736 1.00 98.12 547 THR A CA 1
ATOM 4312 C C . THR A 1 547 ? -1.492 -12.193 6.356 1.00 98.12 547 THR A C 1
ATOM 4314 O O . THR A 1 547 ? -2.040 -11.169 5.948 1.00 98.12 547 THR A O 1
ATOM 4317 N N . ARG A 1 548 ? -1.987 -12.908 7.367 1.00 95.31 548 ARG A N 1
ATOM 4318 C CA . ARG A 1 548 ? -3.194 -12.507 8.103 1.00 95.31 548 ARG A CA 1
ATOM 4319 C C . ARG A 1 548 ? -2.910 -11.303 9.004 1.00 95.31 548 ARG A C 1
ATOM 4321 O O . ARG A 1 548 ? -1.871 -11.263 9.661 1.00 95.31 548 ARG A O 1
ATOM 4328 N N . LEU A 1 549 ? -3.862 -10.371 9.116 1.00 92.44 549 LEU A N 1
ATOM 4329 C CA . LEU A 1 549 ? -3.754 -9.212 10.026 1.00 92.44 549 LEU A CA 1
ATOM 4330 C C . LEU A 1 549 ? -3.566 -9.626 11.491 1.00 92.44 549 LEU A C 1
ATOM 4332 O O . LEU A 1 549 ? -2.925 -8.930 12.276 1.00 92.44 549 LEU A O 1
ATOM 4336 N N . GLY A 1 550 ? -4.137 -10.772 11.866 1.00 88.50 550 GLY A N 1
ATOM 4337 C CA . GLY A 1 550 ? -4.007 -11.309 13.212 1.00 88.50 550 GLY A CA 1
ATOM 4338 C C . GLY A 1 550 ? -4.740 -10.478 14.265 1.00 88.50 550 GLY A C 1
ATOM 4339 O O . GLY A 1 550 ? -4.375 -10.551 15.436 1.00 88.50 550 GLY A O 1
ATOM 4340 N N . PHE A 1 551 ? -5.778 -9.724 13.908 1.00 93.94 551 PHE A N 1
ATOM 4341 C CA . PHE A 1 551 ? -6.670 -9.110 14.892 1.00 93.94 551 PHE A CA 1
ATOM 4342 C C . PHE A 1 551 ? -7.478 -10.180 15.653 1.00 93.94 551 PHE A C 1
ATOM 4344 O O . PHE A 1 551 ? -7.749 -11.246 15.094 1.00 93.94 551 PHE A O 1
ATOM 4351 N N . PRO A 1 552 ? -7.814 -9.953 16.936 1.00 93.38 552 PRO A N 1
ATOM 4352 C CA . PRO A 1 552 ? -8.726 -10.825 17.672 1.00 93.38 552 PRO A CA 1
ATOM 4353 C C . PRO A 1 552 ? -10.154 -10.651 17.139 1.00 93.38 552 PRO A C 1
ATOM 4355 O O . PRO A 1 552 ? -10.528 -9.559 16.709 1.00 93.38 552 PRO A O 1
ATOM 4358 N N . SER A 1 553 ? -10.970 -11.703 17.198 1.00 91.19 553 SER A N 1
ATOM 4359 C CA . SER A 1 553 ? -12.356 -11.628 16.713 1.00 91.19 553 SER A CA 1
ATOM 4360 C C . SER A 1 553 ? -13.231 -10.740 17.617 1.00 91.19 553 SER A C 1
ATOM 4362 O O . SER A 1 553 ? -13.162 -10.828 18.843 1.00 91.19 553 SER A O 1
ATOM 4364 N N . GLY A 1 554 ? -14.111 -9.928 17.024 1.00 86.75 554 GLY A N 1
ATOM 4365 C CA . GLY A 1 554 ? -15.098 -9.089 17.723 1.00 86.75 554 GLY A CA 1
ATOM 4366 C C . GLY A 1 554 ? -16.344 -9.829 18.239 1.00 86.75 554 GLY A C 1
ATOM 4367 O O . GLY A 1 554 ? -17.389 -9.215 18.441 1.00 86.75 554 GLY A O 1
ATOM 4368 N N . ASP A 1 555 ? -16.287 -11.151 18.426 1.00 88.25 555 ASP A N 1
ATOM 4369 C CA . ASP A 1 555 ? -17.470 -11.984 18.700 1.00 88.25 555 ASP A CA 1
ATOM 4370 C C . ASP A 1 555 ? -17.932 -12.031 20.172 1.00 88.25 555 ASP A C 1
ATOM 4372 O O . ASP A 1 555 ? -18.870 -12.775 20.491 1.00 88.25 555 ASP A O 1
ATOM 4376 N N . ILE A 1 556 ? -17.320 -11.272 21.094 1.00 94.25 556 ILE A N 1
ATOM 4377 C CA . ILE A 1 556 ? -17.787 -11.243 22.490 1.00 94.25 556 ILE A CA 1
ATOM 4378 C C . ILE A 1 556 ? -18.994 -10.312 22.618 1.00 94.25 556 ILE A C 1
ATOM 4380 O O . ILE A 1 556 ? -18.870 -9.088 22.583 1.00 94.25 556 ILE A O 1
ATOM 4384 N N . LYS A 1 557 ? -20.167 -10.879 22.906 1.00 95.31 557 LYS A N 1
ATOM 4385 C CA . LYS A 1 557 ? -21.306 -10.092 23.393 1.00 95.31 557 LYS A CA 1
ATOM 4386 C C . LYS A 1 557 ? -21.110 -9.800 24.873 1.00 95.31 557 LYS A C 1
ATOM 4388 O O . LYS A 1 557 ? -21.181 -10.722 25.681 1.00 95.31 557 LYS A O 1
ATOM 4393 N N . VAL A 1 558 ? -20.882 -8.535 25.219 1.00 95.69 558 VAL A N 1
ATOM 4394 C CA . VAL A 1 558 ? -20.732 -8.082 26.608 1.00 95.69 558 VAL A CA 1
ATOM 4395 C C . VAL A 1 558 ? -22.050 -7.479 27.092 1.00 95.69 558 VAL A C 1
ATOM 4397 O O . VAL A 1 558 ? -22.535 -6.489 26.546 1.00 95.69 558 VAL A O 1
ATOM 4400 N N . ALA A 1 559 ? -22.632 -8.080 28.123 1.00 95.19 559 ALA A N 1
ATOM 4401 C CA . ALA A 1 559 ? -23.838 -7.619 28.791 1.00 95.19 559 ALA A CA 1
ATOM 4402 C C . ALA A 1 559 ? -23.499 -7.088 30.187 1.00 95.19 559 ALA A C 1
ATOM 4404 O O . ALA A 1 559 ? -22.692 -7.663 30.917 1.00 95.19 559 ALA A O 1
ATOM 4405 N N . LEU A 1 560 ? -24.137 -5.980 30.553 1.00 94.19 560 LEU A N 1
ATOM 4406 C CA . LEU A 1 560 ? -24.034 -5.372 31.874 1.00 94.19 560 LEU A CA 1
ATOM 4407 C C . LEU A 1 560 ? -25.385 -5.491 32.588 1.00 94.19 560 LEU A C 1
ATOM 4409 O O . LEU A 1 560 ? -26.431 -5.396 31.942 1.00 94.19 560 LEU A O 1
ATOM 4413 N N . ASP A 1 561 ? -25.375 -5.680 33.908 1.00 91.50 561 ASP A N 1
ATOM 4414 C CA . ASP A 1 561 ? -26.603 -5.784 34.716 1.00 91.50 561 ASP A CA 1
ATOM 4415 C C . ASP A 1 561 ? -27.404 -4.474 34.803 1.00 91.50 561 ASP A C 1
ATOM 4417 O O . ASP A 1 561 ? -28.609 -4.484 35.053 1.00 91.50 561 ASP A O 1
ATOM 4421 N N . SER A 1 562 ? -26.740 -3.350 34.557 1.00 88.50 562 SER A N 1
ATOM 4422 C CA . SER A 1 562 ? -27.317 -2.030 34.323 1.00 88.50 562 SER A CA 1
ATOM 4423 C C . SER A 1 562 ? -26.480 -1.319 33.255 1.00 88.50 562 SER A C 1
ATOM 4425 O O . SER A 1 562 ? -25.393 -1.757 32.897 1.00 88.50 562 SER A O 1
ATOM 4427 N N . LYS A 1 563 ? -26.955 -0.191 32.729 1.00 86.00 563 LYS A N 1
ATOM 4428 C CA . LYS A 1 563 ? -26.139 0.683 31.866 1.00 86.00 563 LYS A CA 1
ATOM 4429 C C . LYS A 1 563 ? -25.791 2.022 32.518 1.00 86.00 563 LYS A C 1
ATOM 4431 O O . LYS A 1 563 ? -24.954 2.751 31.994 1.00 86.00 563 LYS A O 1
ATOM 4436 N N . ALA A 1 564 ? -26.391 2.325 33.668 1.00 89.31 564 ALA A N 1
ATOM 4437 C CA . ALA A 1 564 ? -26.098 3.499 34.482 1.00 89.31 564 ALA A CA 1
ATOM 4438 C C . ALA A 1 564 ? -25.801 3.067 35.922 1.00 89.31 564 ALA A C 1
ATOM 4440 O O . ALA A 1 564 ? -26.539 2.268 36.511 1.00 89.31 564 ALA A O 1
ATOM 4441 N N . TYR A 1 565 ? -24.715 3.596 36.476 1.00 91.06 565 TYR A N 1
ATOM 4442 C CA . TYR A 1 565 ? -24.143 3.204 37.757 1.00 91.06 565 TYR A CA 1
ATOM 4443 C C . TYR A 1 565 ? -23.820 4.421 38.620 1.00 91.06 565 TYR A C 1
ATOM 4445 O O . TYR A 1 565 ? -23.380 5.447 38.104 1.00 91.06 565 TYR A O 1
ATOM 4453 N N . SER A 1 566 ? -23.993 4.284 39.935 1.00 90.06 566 SER A N 1
ATOM 4454 C CA . SER A 1 566 ? -23.446 5.230 40.904 1.00 90.06 566 SER A CA 1
ATOM 4455 C C . SER A 1 566 ? -22.043 4.804 41.304 1.00 90.06 566 SER A C 1
ATOM 4457 O O . SER A 1 566 ? -21.733 3.604 41.345 1.00 90.06 566 SER A O 1
ATOM 4459 N N . LYS A 1 567 ? -21.216 5.765 41.700 1.00 92.50 567 LYS A N 1
ATOM 4460 C CA . LYS A 1 567 ? -19.979 5.468 42.436 1.00 92.50 567 LYS A CA 1
ATOM 4461 C C . LYS A 1 567 ? -20.255 4.556 43.638 1.00 92.50 567 LYS A C 1
ATOM 4463 O O . LYS A 1 567 ? -21.323 4.602 44.248 1.00 92.50 567 LYS A O 1
ATOM 4468 N N . GLY A 1 568 ? -19.328 3.643 43.910 1.00 91.25 568 GLY A N 1
ATOM 4469 C CA . GLY A 1 568 ? -19.466 2.607 44.936 1.00 91.25 568 GLY A CA 1
ATOM 4470 C C . GLY A 1 568 ? -20.341 1.410 44.541 1.00 91.25 568 GLY A C 1
ATOM 4471 O O . GLY A 1 568 ? -20.410 0.443 45.301 1.00 91.25 568 GLY A O 1
ATOM 4472 N N . SER A 1 569 ? -20.988 1.421 43.368 1.00 91.19 569 SER A N 1
ATOM 4473 C CA . SER A 1 569 ? -21.792 0.286 42.889 1.00 91.19 569 SER A CA 1
ATOM 4474 C C . SER A 1 569 ? -20.929 -0.766 42.176 1.00 91.19 569 SER A C 1
ATOM 4476 O O . SER A 1 569 ? -19.967 -0.404 41.491 1.00 91.19 569 SER A O 1
ATOM 4478 N N . PRO A 1 570 ? -21.248 -2.069 42.298 1.00 94.06 570 PRO A N 1
ATOM 4479 C CA . PRO A 1 570 ? -20.637 -3.099 41.469 1.00 94.06 570 PRO A CA 1
ATOM 4480 C C . PRO A 1 570 ? -21.248 -3.095 40.060 1.00 94.06 570 PRO A C 1
ATOM 4482 O O . PRO A 1 570 ? -22.466 -3.073 39.910 1.00 94.06 570 PRO A O 1
ATOM 4485 N N . VAL A 1 571 ? -20.396 -3.172 39.043 1.00 94.69 571 VAL A N 1
ATOM 4486 C CA . VAL A 1 571 ? -20.747 -3.451 37.647 1.00 94.69 571 VAL A CA 1
ATOM 4487 C C . VAL A 1 571 ? -20.618 -4.951 37.440 1.00 94.69 571 VAL A C 1
ATOM 4489 O O . VAL A 1 571 ? -19.499 -5.476 37.494 1.00 94.69 571 VAL A O 1
ATOM 4492 N N . ARG A 1 572 ? -21.734 -5.652 37.227 1.00 96.25 572 ARG A N 1
ATOM 4493 C CA . ARG A 1 572 ? -21.694 -7.073 36.870 1.00 96.25 572 ARG A CA 1
ATOM 4494 C C . ARG A 1 572 ? -21.635 -7.194 35.362 1.00 96.25 572 ARG A C 1
ATOM 4496 O O . ARG A 1 572 ? -22.473 -6.647 34.651 1.00 96.25 572 ARG A O 1
ATOM 4503 N N . VAL A 1 573 ? -20.626 -7.913 34.902 1.00 97.31 573 VAL A N 1
ATOM 4504 C CA . VAL A 1 573 ? -20.337 -8.122 33.491 1.00 97.31 573 VAL A CA 1
ATOM 4505 C C . VAL A 1 573 ? -20.570 -9.590 33.194 1.00 97.31 573 VAL A C 1
ATOM 4507 O O . VAL A 1 573 ? -19.964 -10.450 33.831 1.00 97.31 573 VAL A O 1
ATOM 4510 N N . GLU A 1 574 ? -21.424 -9.877 32.226 1.00 97.56 574 GLU A N 1
ATOM 4511 C CA . GLU A 1 574 ? -21.576 -11.201 31.634 1.00 97.56 574 GLU A CA 1
ATOM 4512 C C . GLU A 1 574 ? -21.101 -11.128 30.190 1.00 97.56 574 GLU A C 1
ATOM 4514 O O . GLU A 1 574 ? -21.389 -10.164 29.482 1.00 97.56 574 GLU A O 1
ATOM 4519 N N . GLY A 1 575 ? -20.359 -12.131 29.741 1.00 95.94 575 GLY A N 1
ATOM 4520 C CA . GLY A 1 575 ? -19.984 -12.215 28.340 1.00 95.94 575 GLY A CA 1
ATOM 4521 C C . GLY A 1 575 ? -20.235 -13.585 27.762 1.00 95.94 575 GLY A C 1
ATOM 4522 O O . GLY A 1 575 ? -20.087 -14.598 28.447 1.00 95.94 575 GLY A O 1
ATOM 4523 N N . ALA A 1 576 ? -20.621 -13.587 26.491 1.00 95.25 576 ALA A N 1
ATOM 4524 C CA . ALA A 1 576 ? -20.894 -14.786 25.721 1.00 95.25 576 ALA A CA 1
ATOM 4525 C C . ALA A 1 576 ? -20.236 -14.695 24.340 1.00 95.25 576 ALA A C 1
ATOM 4527 O O . ALA A 1 576 ? -20.422 -13.714 23.615 1.00 95.25 576 ALA A O 1
ATOM 4528 N N . LEU A 1 577 ? -19.490 -15.734 23.977 1.00 93.06 577 LEU A N 1
ATOM 4529 C CA . LEU A 1 577 ? -18.979 -15.967 22.632 1.00 93.06 577 LEU A CA 1
ATOM 4530 C C . LEU A 1 577 ? -20.061 -16.595 21.751 1.00 93.06 577 LEU A C 1
ATOM 4532 O O . LEU A 1 577 ? -20.949 -17.301 22.233 1.00 93.06 577 LEU A O 1
ATOM 4536 N N . ARG A 1 578 ? -19.959 -16.391 20.435 1.00 87.06 578 ARG A N 1
ATOM 4537 C CA . ARG A 1 578 ? -20.803 -17.100 19.454 1.00 87.06 578 ARG A CA 1
ATOM 4538 C C . ARG A 1 578 ? -20.458 -18.586 19.337 1.00 87.06 578 ARG A C 1
ATOM 4540 O O . ARG A 1 578 ? -21.309 -19.379 18.941 1.00 87.06 578 ARG A O 1
ATOM 4547 N N . VAL A 1 579 ? -19.224 -18.949 19.680 1.00 86.12 579 VAL A N 1
ATOM 4548 C CA . VAL A 1 579 ? -18.697 -20.313 19.606 1.00 86.12 579 VAL A CA 1
ATOM 4549 C C . VAL A 1 579 ? -18.342 -20.833 21.003 1.00 86.12 579 VAL A C 1
ATOM 4551 O O . VAL A 1 579 ? -17.795 -20.076 21.809 1.00 86.12 579 VAL A O 1
ATOM 4554 N N . PRO A 1 580 ? -18.620 -22.114 21.309 1.00 89.56 580 PRO A N 1
ATOM 4555 C CA . PRO A 1 580 ? -18.130 -22.750 22.527 1.00 89.56 580 PRO A CA 1
ATOM 4556 C C . PRO A 1 580 ? -16.601 -22.696 22.601 1.00 89.56 580 PRO A C 1
ATOM 4558 O O . PRO A 1 580 ? -15.919 -23.158 21.687 1.00 89.56 580 PRO A O 1
ATOM 4561 N N . ALA A 1 581 ? -16.061 -22.146 23.688 1.00 91.50 581 ALA A N 1
ATOM 4562 C CA . ALA A 1 581 ? -14.627 -22.161 23.967 1.00 91.50 581 ALA A CA 1
ATOM 4563 C C . ALA A 1 581 ? -14.351 -22.113 25.475 1.00 91.50 581 ALA A C 1
ATOM 4565 O O . ALA A 1 581 ? -15.105 -21.506 26.238 1.00 91.50 581 ALA A O 1
ATOM 4566 N N . SER A 1 582 ? -13.241 -22.713 25.899 1.00 93.50 582 SER A N 1
ATOM 4567 C CA . SER A 1 582 ? -12.743 -22.627 27.275 1.00 93.50 582 SER A CA 1
ATOM 4568 C C . SER A 1 582 ? -11.411 -21.884 27.315 1.00 93.50 582 SER A C 1
ATOM 4570 O O . SER A 1 582 ? -10.602 -21.999 26.394 1.00 93.50 582 SER A O 1
ATOM 4572 N N . GLY A 1 583 ? -11.156 -21.140 28.389 1.00 94.50 583 GLY A N 1
ATOM 4573 C CA . GLY A 1 583 ? -9.906 -20.405 28.564 1.00 94.50 583 GLY A CA 1
ATOM 4574 C C . GLY A 1 583 ? -9.996 -19.316 29.626 1.00 94.50 583 GLY A C 1
ATOM 4575 O O . GLY A 1 583 ? -10.503 -19.539 30.728 1.00 94.50 583 GLY A O 1
ATOM 4576 N N . THR A 1 584 ? -9.504 -18.122 29.305 1.00 95.44 584 THR A N 1
ATOM 4577 C CA . THR A 1 584 ? -9.471 -16.977 30.230 1.00 95.44 584 THR A CA 1
ATOM 4578 C C . THR A 1 584 ? -10.028 -15.728 29.571 1.00 95.44 584 THR A C 1
ATOM 4580 O O . THR A 1 584 ? -9.675 -15.450 28.426 1.00 95.44 584 THR A O 1
ATOM 4583 N N . ALA A 1 585 ? -10.812 -14.946 30.309 1.00 96.62 585 ALA A N 1
ATOM 4584 C CA . ALA A 1 585 ? -11.244 -13.610 29.920 1.00 96.62 585 ALA A CA 1
ATOM 4585 C C . ALA A 1 585 ? -10.727 -12.579 30.928 1.00 96.62 585 ALA A C 1
ATOM 4587 O O . ALA A 1 585 ? -10.925 -12.713 32.134 1.00 96.62 585 ALA A O 1
ATOM 4588 N N . GLU A 1 586 ? -10.064 -11.544 30.432 1.00 97.12 586 GLU A N 1
ATOM 4589 C CA . GLU A 1 586 ? -9.713 -10.360 31.201 1.00 97.12 586 GLU A CA 1
ATOM 4590 C C . GLU A 1 586 ? -10.779 -9.289 30.969 1.00 97.12 586 GLU A C 1
ATOM 4592 O O . GLU A 1 586 ? -10.971 -8.831 29.842 1.00 97.12 586 GLU A O 1
ATOM 4597 N N . VAL A 1 587 ? -11.427 -8.851 32.045 1.00 97.75 587 VAL A N 1
ATOM 4598 C CA . VAL A 1 587 ? -12.430 -7.783 32.037 1.00 97.75 587 VAL A CA 1
ATOM 4599 C C . VAL A 1 587 ? -11.824 -6.534 32.666 1.00 97.75 587 VAL A C 1
ATOM 4601 O O . VAL A 1 587 ? -11.397 -6.560 33.823 1.00 97.75 587 VAL A O 1
ATOM 4604 N N . ARG A 1 588 ? -11.785 -5.430 31.920 1.00 96.88 588 ARG A N 1
ATOM 4605 C CA . ARG A 1 588 ? -11.309 -4.117 32.380 1.00 96.88 588 ARG A CA 1
ATOM 4606 C C . ARG A 1 588 ? -12.420 -3.088 32.273 1.00 96.88 588 ARG A C 1
ATOM 4608 O O . ARG A 1 588 ? -13.152 -3.088 31.291 1.00 96.88 588 ARG A O 1
ATOM 4615 N N . ALA A 1 589 ? -12.514 -2.191 33.245 1.00 96.25 589 ALA A N 1
ATOM 4616 C CA . ALA A 1 589 ? -13.469 -1.091 33.225 1.00 96.25 589 ALA A CA 1
ATOM 4617 C C . ALA A 1 589 ? -12.758 0.257 33.358 1.00 96.25 589 ALA A C 1
ATOM 4619 O O . ALA A 1 589 ? -11.833 0.410 34.163 1.00 96.25 589 ALA A O 1
ATOM 4620 N N . PHE A 1 590 ? -13.212 1.213 32.556 1.00 95.19 590 PHE A N 1
ATOM 4621 C CA . PHE A 1 590 ? -12.646 2.544 32.399 1.00 95.19 590 PHE A CA 1
ATOM 4622 C C . PHE A 1 590 ? -13.738 3.590 32.577 1.00 95.19 590 PHE A C 1
ATOM 4624 O O . PHE A 1 590 ? -14.876 3.380 32.149 1.00 95.19 590 PHE A O 1
ATOM 4631 N N . ASP A 1 591 ? -13.403 4.704 33.217 1.00 93.81 591 ASP A N 1
ATOM 4632 C CA . ASP A 1 591 ? -14.319 5.831 33.373 1.00 93.81 591 ASP A CA 1
ATOM 4633 C C . ASP A 1 591 ? -14.342 6.733 32.127 1.00 93.81 591 ASP A C 1
ATOM 4635 O O . ASP A 1 591 ? -13.773 6.406 31.083 1.00 93.81 591 ASP A O 1
ATOM 4639 N N . ALA A 1 592 ? -15.031 7.869 32.232 1.00 90.25 592 ALA A N 1
ATOM 4640 C CA . ALA A 1 592 ? -15.225 8.802 31.126 1.00 90.25 592 ALA A CA 1
ATOM 4641 C C . ALA A 1 592 ? -13.955 9.526 30.656 1.00 90.25 592 ALA A C 1
ATOM 4643 O O . ALA A 1 592 ? -13.929 10.046 29.543 1.00 90.25 592 ALA A O 1
ATOM 4644 N N . GLU A 1 593 ? -12.906 9.560 31.480 1.00 88.69 593 GLU A N 1
ATOM 4645 C CA . GLU A 1 593 ? -11.596 10.107 31.105 1.00 88.69 593 GLU A CA 1
ATOM 4646 C C . GLU A 1 593 ? -10.645 9.006 30.610 1.00 88.69 593 GLU A C 1
ATOM 4648 O O . GLU A 1 593 ? -9.489 9.273 30.283 1.00 88.69 593 GLU A O 1
ATOM 4653 N N . GLY A 1 594 ? -11.126 7.760 30.531 1.00 88.19 594 GLY A N 1
ATOM 4654 C CA . GLY A 1 594 ? -10.337 6.598 30.137 1.00 88.19 594 GLY A CA 1
ATOM 4655 C C . GLY A 1 594 ? -9.465 6.040 31.262 1.00 88.19 594 GLY A C 1
ATOM 4656 O O . GLY A 1 594 ? -8.631 5.170 31.004 1.00 88.19 594 GLY A O 1
ATOM 4657 N N . ALA A 1 595 ? -9.639 6.488 32.510 1.00 89.44 595 ALA A N 1
ATOM 4658 C CA . ALA A 1 595 ? -8.894 5.944 33.635 1.00 89.44 595 ALA A CA 1
ATOM 4659 C C . ALA A 1 595 ? -9.445 4.561 34.011 1.00 89.44 595 ALA A C 1
ATOM 4661 O O . ALA A 1 595 ? -10.633 4.387 34.288 1.00 89.44 595 ALA A O 1
ATOM 4662 N N . SER A 1 596 ? -8.568 3.553 34.024 1.00 92.94 596 SER A N 1
ATOM 4663 C CA . SER A 1 596 ? -8.927 2.198 34.451 1.00 92.94 596 SER A CA 1
ATOM 4664 C C . SER A 1 596 ? -9.252 2.190 35.942 1.00 92.94 596 SER A C 1
ATOM 4666 O O . SER A 1 596 ? -8.398 2.529 36.761 1.00 92.94 596 SER A O 1
ATOM 4668 N N . PHE A 1 597 ? -10.437 1.710 36.309 1.00 93.06 597 PHE A N 1
ATOM 4669 C CA . PHE A 1 597 ? -10.862 1.599 37.706 1.00 93.06 597 PHE A CA 1
ATOM 4670 C C . PHE A 1 597 ? -11.103 0.162 38.176 1.00 93.06 597 PHE A C 1
ATOM 4672 O O . PHE A 1 597 ? -11.265 -0.080 39.371 1.00 93.06 597 PHE A O 1
ATOM 4679 N N . GLY A 1 598 ? -11.093 -0.806 37.261 1.00 92.25 598 GLY A N 1
ATOM 4680 C CA . GLY A 1 598 ? -11.264 -2.211 37.600 1.00 92.25 598 GLY A CA 1
ATOM 4681 C C . GLY A 1 598 ? -10.610 -3.126 36.578 1.00 92.25 598 GLY A C 1
ATOM 4682 O O . GLY A 1 598 ? -10.651 -2.857 35.380 1.00 92.25 598 GLY A O 1
ATOM 4683 N N . ARG A 1 599 ? -10.018 -4.220 37.061 1.00 95.56 599 ARG A N 1
ATOM 4684 C CA . ARG A 1 599 ? -9.526 -5.334 36.248 1.00 95.56 599 ARG A CA 1
ATOM 4685 C C . ARG A 1 599 ? -9.801 -6.637 36.982 1.00 95.56 599 ARG A C 1
ATOM 4687 O O . ARG A 1 599 ? -9.482 -6.743 38.166 1.00 95.56 599 ARG A O 1
ATOM 4694 N N . GLN A 1 600 ? -10.348 -7.618 36.280 1.00 97.31 600 GLN A N 1
ATOM 4695 C CA . GLN A 1 600 ? -10.561 -8.958 36.807 1.00 97.31 600 GLN A CA 1
ATOM 4696 C C . GLN A 1 600 ? -10.301 -9.997 35.718 1.00 97.31 600 GLN A C 1
ATOM 4698 O O . GLN A 1 600 ? -10.886 -9.926 34.641 1.00 97.31 600 GLN A O 1
ATOM 4703 N N . ASP A 1 601 ? -9.450 -10.972 36.028 1.00 97.00 601 ASP A N 1
ATOM 4704 C CA . ASP A 1 601 ? -9.264 -12.163 35.204 1.00 97.00 601 ASP A CA 1
ATOM 4705 C C . ASP A 1 601 ? -10.251 -13.240 35.673 1.00 97.00 601 ASP A C 1
ATOM 4707 O O . ASP A 1 601 ? -10.337 -13.542 36.869 1.00 97.00 601 ASP A O 1
ATOM 4711 N N . VAL A 1 602 ? -11.016 -13.804 34.743 1.00 97.31 602 VAL A N 1
ATOM 4712 C CA . VAL A 1 602 ? -12.038 -14.825 35.000 1.00 97.31 602 VAL A CA 1
ATOM 4713 C C . VAL A 1 602 ? -11.876 -16.002 34.042 1.00 97.31 602 VAL A C 1
ATOM 4715 O O . VAL A 1 602 ? -11.295 -15.882 32.963 1.00 97.31 602 VAL A O 1
ATOM 4718 N N . SER A 1 603 ? -12.373 -17.169 34.442 1.00 96.31 603 SER A N 1
ATOM 4719 C CA . SER A 1 603 ? -12.396 -18.340 33.567 1.00 96.31 603 SER A CA 1
ATOM 4720 C C . SER A 1 603 ? -13.491 -18.191 32.514 1.00 96.31 603 SER A C 1
ATOM 4722 O O . SER A 1 603 ? -14.628 -17.859 32.842 1.00 96.31 603 SER A O 1
ATOM 4724 N N . LEU A 1 604 ? -13.142 -18.478 31.264 1.00 95.12 604 LEU A N 1
ATOM 4725 C CA . LEU A 1 604 ? -14.079 -18.661 30.162 1.00 95.12 604 LEU A CA 1
ATOM 4726 C C . LEU A 1 604 ? -14.433 -20.150 30.103 1.00 95.12 604 LEU A C 1
ATOM 4728 O O . LEU A 1 604 ? -13.532 -20.985 30.029 1.00 95.12 604 LEU A O 1
ATOM 4732 N N . THR A 1 605 ? -15.715 -20.494 30.181 1.00 94.19 605 THR A N 1
ATOM 4733 C CA . THR A 1 605 ? -16.194 -21.886 30.119 1.00 94.19 605 THR A CA 1
ATOM 4734 C C . THR A 1 605 ? -17.381 -21.964 29.178 1.00 94.19 605 THR A C 1
ATOM 4736 O O . THR A 1 605 ? -18.346 -21.231 29.368 1.00 94.19 605 THR A O 1
ATOM 4739 N N . ASP A 1 606 ? -17.312 -22.843 28.175 1.00 92.38 606 ASP A N 1
ATOM 4740 C CA . ASP A 1 606 ? -18.375 -23.015 27.170 1.00 92.38 606 ASP A CA 1
ATOM 4741 C C . ASP A 1 606 ? -18.803 -21.684 26.514 1.00 92.38 606 ASP A C 1
ATOM 4743 O O . ASP A 1 606 ? -19.977 -21.383 26.316 1.00 92.38 606 ASP A O 1
ATOM 4747 N N . GLY A 1 607 ? -17.817 -20.823 26.246 1.00 92.62 607 GLY A N 1
ATOM 4748 C CA . GLY A 1 607 ? -18.012 -19.500 25.663 1.00 92.62 607 GLY A CA 1
ATOM 4749 C C . GLY A 1 607 ? -18.568 -18.446 26.623 1.00 92.62 607 GLY A C 1
ATOM 4750 O O . GLY A 1 607 ? -18.811 -17.329 26.182 1.00 92.62 607 GLY A O 1
ATOM 4751 N N . GLN A 1 608 ? -18.754 -18.747 27.910 1.00 96.38 608 GLN A N 1
ATOM 4752 C CA . GLN A 1 608 ? -19.353 -17.829 28.883 1.00 96.38 608 GLN A CA 1
ATOM 4753 C C . GLN A 1 608 ? -18.381 -17.425 29.993 1.00 96.38 608 GLN A C 1
ATOM 4755 O O . GLN A 1 608 ? -17.545 -18.218 30.436 1.00 96.38 608 GLN A O 1
ATOM 4760 N N . PHE A 1 609 ? -18.513 -16.189 30.477 1.00 97.31 609 PHE A N 1
ATOM 4761 C CA . PHE A 1 609 ? -17.821 -15.706 31.673 1.00 97.31 609 PHE A CA 1
ATOM 4762 C C . PHE A 1 609 ? -18.662 -14.680 32.442 1.00 97.31 609 PHE A C 1
ATOM 4764 O O . PHE A 1 609 ? -19.567 -14.051 31.893 1.00 97.31 609 PHE A O 1
ATOM 4771 N N . SER A 1 610 ? -18.327 -14.481 33.720 1.00 97.44 610 SER A N 1
ATOM 4772 C CA . SER A 1 610 ? -18.931 -13.449 34.565 1.00 97.44 610 SER A CA 1
ATOM 4773 C C . SER A 1 610 ? -17.881 -12.778 35.448 1.00 97.44 610 SER A C 1
ATOM 4775 O O . SER A 1 610 ? -17.026 -13.459 36.015 1.00 97.44 610 SER A O 1
ATOM 4777 N N . ALA A 1 611 ? -17.951 -11.454 35.574 1.00 97.56 611 ALA A N 1
ATOM 4778 C CA . ALA A 1 611 ? -17.065 -10.628 36.389 1.00 97.56 611 ALA A CA 1
ATOM 4779 C C . ALA A 1 611 ? -17.859 -9.568 37.173 1.00 97.56 611 ALA A C 1
ATOM 4781 O O . ALA A 1 611 ? -18.996 -9.240 36.836 1.00 97.56 611 ALA A O 1
ATOM 4782 N N . SER A 1 612 ? -17.260 -9.020 38.231 1.00 96.69 612 SER A N 1
ATOM 4783 C CA . SER A 1 612 ? -17.860 -7.966 39.055 1.00 96.69 612 SER A CA 1
ATOM 4784 C C . SER A 1 612 ? -16.800 -6.944 39.453 1.00 96.69 612 SER A C 1
ATOM 4786 O O . SER A 1 612 ? -15.929 -7.231 40.274 1.00 96.69 612 SER A O 1
ATOM 4788 N N . LEU A 1 613 ? -16.905 -5.730 38.917 1.00 96.00 613 LEU A N 1
ATOM 4789 C CA . LEU A 1 613 ? -15.943 -4.646 39.131 1.00 96.00 613 LEU A CA 1
ATOM 4790 C C . LEU A 1 613 ? -16.579 -3.523 39.955 1.00 96.00 613 LEU A C 1
ATOM 4792 O O . LEU A 1 613 ? -17.703 -3.122 39.684 1.00 96.00 613 LEU A O 1
ATOM 4796 N N . LEU A 1 614 ? -15.878 -3.006 40.965 1.00 95.44 614 LEU A N 1
ATOM 4797 C CA . LEU A 1 614 ? -16.382 -1.910 41.798 1.00 95.44 614 LEU A CA 1
ATOM 4798 C C . LEU A 1 614 ? -16.028 -0.557 41.175 1.00 95.44 614 LEU A C 1
ATOM 4800 O O . LEU A 1 614 ? -14.862 -0.326 40.860 1.00 95.44 614 LEU A O 1
ATOM 4804 N N . ILE A 1 615 ? -16.998 0.352 41.063 1.00 94.50 615 ILE A N 1
ATOM 4805 C CA . ILE A 1 615 ? -16.725 1.739 40.664 1.00 94.50 615 ILE A CA 1
ATOM 4806 C C . ILE A 1 615 ? -16.198 2.508 41.882 1.00 94.50 615 ILE A C 1
ATOM 4808 O O . ILE A 1 615 ? -16.930 2.652 42.862 1.00 94.50 615 ILE A O 1
ATOM 4812 N N . PRO A 1 616 ? -14.954 3.011 41.876 1.00 94.69 616 PRO A N 1
ATOM 4813 C CA . PRO A 1 616 ? -14.421 3.771 42.996 1.00 94.69 616 PRO A CA 1
ATOM 4814 C C . PRO A 1 616 ? -15.023 5.178 43.048 1.00 94.69 616 PRO A C 1
ATOM 4816 O O . PRO A 1 616 ? -15.406 5.754 42.033 1.00 94.69 616 PRO A O 1
ATOM 4819 N N . GLU A 1 617 ? -14.996 5.787 44.232 1.00 94.19 617 GLU A N 1
ATOM 4820 C CA . GLU A 1 617 ? -15.421 7.182 44.435 1.00 94.19 617 GLU A CA 1
ATOM 4821 C C . GLU A 1 617 ? -14.637 8.189 43.571 1.00 94.19 617 GLU A C 1
ATOM 4823 O O . GLU A 1 617 ? -15.135 9.259 43.207 1.00 94.19 617 GLU A O 1
ATOM 4828 N N . SER A 1 618 ? -13.401 7.837 43.210 1.00 93.12 618 SER A N 1
ATOM 4829 C CA . SER A 1 618 ? -12.526 8.649 42.366 1.00 93.12 618 SER A CA 1
ATOM 4830 C C . SER A 1 618 ? -12.857 8.591 40.875 1.00 93.12 618 SER A C 1
ATOM 4832 O O . SER A 1 618 ? -12.261 9.363 40.135 1.00 93.12 618 SER A O 1
ATOM 4834 N N . ALA A 1 619 ? -13.749 7.699 40.424 1.00 93.50 619 ALA A N 1
ATOM 4835 C CA . ALA A 1 619 ? -14.079 7.573 39.005 1.00 93.50 619 ALA A CA 1
ATOM 4836 C C . ALA A 1 619 ? -14.677 8.878 38.458 1.00 93.50 619 ALA A C 1
ATOM 4838 O O . ALA A 1 619 ? -15.513 9.516 39.115 1.00 93.50 619 ALA A O 1
ATOM 4839 N N . SER A 1 620 ? -14.272 9.274 37.254 1.00 93.81 620 SER A N 1
ATOM 4840 C CA . SER A 1 620 ? -14.840 10.447 36.596 1.00 93.81 620 SER A CA 1
ATOM 4841 C C . SER A 1 620 ? -16.285 10.196 36.166 1.00 93.81 620 SER A C 1
ATOM 4843 O O . SER A 1 620 ? -16.638 9.143 35.633 1.00 93.81 620 SER A O 1
ATOM 4845 N N . ARG A 1 621 ? -17.142 11.192 36.417 1.00 90.88 621 ARG A N 1
ATOM 4846 C CA . ARG A 1 621 ? -18.549 11.192 35.998 1.00 90.88 621 ARG A CA 1
ATOM 4847 C C . ARG A 1 621 ? -18.623 11.269 34.472 1.00 90.88 621 ARG A C 1
ATOM 4849 O O . ARG A 1 621 ? -17.979 12.132 33.884 1.00 90.88 621 ARG A O 1
ATOM 4856 N N . GLY A 1 622 ? -19.450 10.436 33.844 1.00 89.94 622 GLY A N 1
ATOM 4857 C CA . GLY A 1 622 ? -19.625 10.436 32.388 1.00 89.94 622 GLY A CA 1
ATOM 4858 C C . GLY A 1 622 ? -19.829 9.040 31.801 1.00 89.94 622 GLY A C 1
ATOM 4859 O O . GLY A 1 622 ? -20.170 8.100 32.519 1.00 89.94 622 GLY A O 1
ATOM 4860 N N . ILE A 1 623 ? -19.625 8.909 30.488 1.00 91.25 623 ILE A N 1
ATOM 4861 C CA . ILE A 1 623 ? -19.715 7.626 29.781 1.00 91.25 623 ILE A CA 1
ATOM 4862 C C . ILE A 1 623 ? -18.353 6.938 29.795 1.00 91.25 623 ILE A C 1
ATOM 4864 O O . ILE A 1 623 ? -17.433 7.380 29.116 1.00 91.25 623 ILE A O 1
ATOM 4868 N N . GLY A 1 624 ? -18.250 5.859 30.561 1.00 92.94 624 GLY A N 1
ATOM 4869 C CA . GLY A 1 624 ? -17.126 4.934 30.554 1.00 92.94 624 GLY A CA 1
ATOM 4870 C C . GLY A 1 624 ? -17.395 3.698 29.695 1.00 92.94 624 GLY A C 1
ATOM 4871 O O . GLY A 1 624 ? -18.357 3.623 28.923 1.00 92.94 624 GLY A O 1
ATOM 4872 N N . GLN A 1 625 ? -16.539 2.694 29.853 1.00 95.19 625 GLN A N 1
ATOM 4873 C CA . GLN A 1 625 ? -16.602 1.459 29.075 1.00 95.19 625 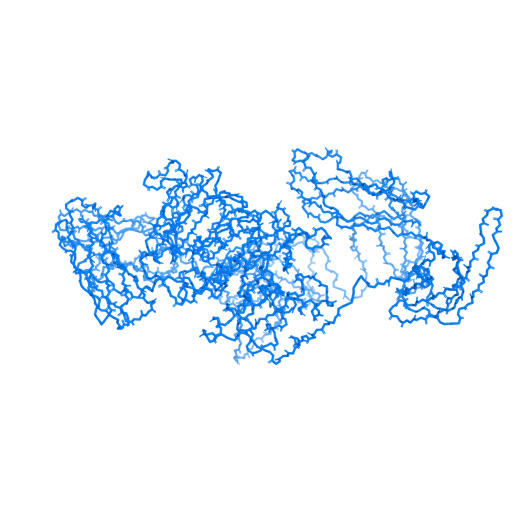GLN A CA 1
ATOM 4874 C C . GLN A 1 625 ? -16.016 0.266 29.824 1.00 95.19 625 GLN A C 1
ATOM 4876 O O . GLN A 1 625 ? -15.063 0.396 30.593 1.00 95.19 625 GLN A O 1
ATOM 4881 N N . VAL A 1 626 ? -16.567 -0.911 29.553 1.00 96.69 626 VAL A N 1
ATOM 4882 C CA . VAL A 1 626 ? -15.981 -2.205 29.888 1.00 96.69 626 VAL A CA 1
ATOM 4883 C C . VAL A 1 626 ? -15.394 -2.784 28.616 1.00 96.69 626 VAL A C 1
ATOM 4885 O O . VAL A 1 626 ? -16.101 -2.903 27.623 1.00 96.69 626 VAL A O 1
ATOM 4888 N N . LYS A 1 627 ? -14.125 -3.184 28.655 1.00 96.81 627 LYS A N 1
ATOM 4889 C CA . LYS A 1 627 ? -13.475 -3.931 27.579 1.00 96.81 627 LYS A CA 1
ATOM 4890 C C . LYS A 1 627 ? -13.096 -5.315 28.053 1.00 96.81 627 LYS A C 1
ATOM 4892 O O . LYS A 1 627 ? -12.641 -5.495 29.187 1.00 96.81 627 LYS A O 1
ATOM 4897 N N . VAL A 1 628 ? -13.242 -6.277 27.160 1.00 97.38 628 VAL A N 1
ATOM 4898 C CA . VAL A 1 628 ? -12.943 -7.678 27.417 1.00 97.38 628 VAL A CA 1
ATOM 4899 C C . VAL A 1 628 ? -11.954 -8.166 26.378 1.00 97.38 628 VAL A C 1
ATOM 4901 O O . VAL A 1 628 ? -12.128 -7.913 25.192 1.00 97.38 628 VAL A O 1
ATOM 4904 N N . TYR A 1 629 ? -10.938 -8.889 26.835 1.00 97.06 629 TYR A N 1
ATOM 4905 C CA . TYR A 1 629 ? -10.096 -9.722 25.986 1.00 97.06 629 TYR A CA 1
ATOM 4906 C C . TYR A 1 629 ? -10.189 -11.161 26.486 1.00 97.06 629 TYR A C 1
ATOM 4908 O O . TYR A 1 629 ? -9.886 -11.427 27.650 1.00 97.06 629 TYR A O 1
ATOM 4916 N N . ALA A 1 630 ? -10.603 -12.084 25.627 1.00 95.62 630 ALA A N 1
ATOM 4917 C CA . ALA A 1 630 ? -10.676 -13.504 25.935 1.00 95.62 630 ALA A CA 1
ATOM 4918 C C . ALA A 1 630 ? -9.718 -14.294 25.046 1.00 95.62 630 ALA A C 1
ATOM 4920 O O . ALA A 1 630 ? -9.487 -13.937 23.898 1.00 95.62 630 ALA A O 1
ATOM 4921 N N . GLN A 1 631 ? -9.169 -15.382 25.571 1.00 94.19 631 GLN A N 1
ATOM 4922 C CA . GLN A 1 631 ? -8.304 -16.289 24.820 1.00 94.19 631 GLN A CA 1
ATOM 4923 C C . GLN A 1 631 ? -8.610 -17.737 25.182 1.00 94.19 631 GLN A C 1
ATOM 4925 O O . GLN A 1 631 ? -8.924 -18.046 26.339 1.00 94.19 631 GLN A O 1
ATOM 4930 N N . SER A 1 632 ? -8.495 -18.613 24.191 1.00 92.31 632 SER A N 1
ATOM 4931 C CA . SER A 1 632 ? -8.713 -20.048 24.346 1.00 92.31 632 SER A CA 1
ATOM 4932 C C . SER A 1 632 ? -7.523 -20.732 25.018 1.00 92.31 632 SER A C 1
ATOM 4934 O O . SER A 1 632 ? -6.369 -20.365 24.794 1.00 92.31 632 SER A O 1
ATOM 4936 N N . SER A 1 633 ? -7.799 -21.754 25.827 1.00 86.19 633 SER A N 1
ATOM 4937 C CA . SER A 1 633 ? -6.789 -22.701 26.320 1.00 86.19 633 SER A CA 1
ATOM 4938 C C . SER A 1 633 ? -6.733 -24.002 25.516 1.00 86.19 633 SER A C 1
ATOM 4940 O O . SER A 1 633 ? -5.825 -24.799 25.731 1.00 86.19 633 SER A O 1
ATOM 4942 N N . GLU A 1 634 ? -7.714 -24.247 24.644 1.00 72.94 634 GLU A N 1
ATOM 4943 C CA . GLU A 1 634 ? -7.906 -25.532 23.951 1.00 72.94 634 GLU A CA 1
ATOM 4944 C C . GLU A 1 634 ? -7.532 -25.473 22.465 1.00 72.94 634 GLU A C 1
ATOM 4946 O O . GLU A 1 634 ? -7.032 -26.450 21.914 1.00 72.94 634 GLU A O 1
ATOM 4951 N N . SER A 1 635 ? -7.748 -24.325 21.822 1.00 62.19 635 SER A N 1
ATOM 4952 C CA . SER A 1 635 ? -7.379 -24.077 20.428 1.00 62.19 635 SER A CA 1
ATOM 4953 C C . SER A 1 635 ? -6.125 -23.213 20.384 1.00 62.19 635 SER A C 1
ATOM 4955 O O . SER A 1 635 ? -6.150 -22.070 20.852 1.00 62.19 635 SER A O 1
ATOM 4957 N N . GLU A 1 636 ? -5.040 -23.732 19.807 1.00 64.44 636 GLU A N 1
ATOM 4958 C CA . GLU A 1 636 ? -3.861 -22.924 19.500 1.00 64.44 636 GLU A CA 1
ATOM 4959 C C . GLU A 1 636 ? -4.287 -21.773 18.575 1.00 64.44 636 GLU A C 1
ATOM 4961 O O . GLU A 1 636 ? -4.655 -21.998 17.428 1.00 64.44 636 GLU A O 1
ATOM 4966 N N . GLY A 1 637 ? -4.291 -20.537 19.082 1.00 70.06 637 GLY A N 1
ATOM 4967 C CA . GLY A 1 637 ? -4.380 -19.356 18.223 1.00 70.06 637 GLY A CA 1
ATOM 4968 C C . GLY A 1 637 ? -5.658 -18.510 18.256 1.00 70.06 637 GLY A C 1
ATOM 4969 O O . GLY A 1 637 ? -5.694 -17.511 17.539 1.00 70.06 637 GLY A O 1
ATOM 4970 N N . ALA A 1 638 ? -6.675 -18.852 19.059 1.00 88.81 638 ALA A N 1
ATOM 4971 C CA . ALA A 1 638 ? -7.943 -18.108 19.081 1.00 88.81 638 ALA A CA 1
ATOM 4972 C C . ALA A 1 638 ? -8.070 -17.144 20.273 1.00 88.81 638 ALA A C 1
ATOM 4974 O O . ALA A 1 638 ? -7.940 -17.539 21.440 1.00 88.81 638 ALA A O 1
ATOM 4975 N N . ASP A 1 639 ? -8.384 -15.892 19.961 1.00 94.19 639 ASP A N 1
ATOM 4976 C CA . ASP A 1 639 ? -8.685 -14.824 20.902 1.00 94.19 639 ASP A CA 1
ATOM 4977 C C . ASP A 1 639 ? -9.808 -13.913 20.390 1.00 94.19 639 ASP A C 1
ATOM 4979 O O . ASP A 1 639 ? -10.105 -13.832 19.196 1.00 94.19 639 ASP A O 1
ATOM 4983 N N . TRP A 1 640 ? -10.462 -13.249 21.338 1.00 94.75 640 TRP A N 1
ATOM 4984 C CA . TRP A 1 640 ? -11.641 -12.431 21.102 1.00 94.75 640 TRP A CA 1
ATOM 4985 C C . TRP A 1 640 ? -11.578 -11.139 21.904 1.00 94.75 640 TRP A C 1
ATOM 4987 O O . TRP A 1 640 ? -11.003 -11.092 22.996 1.00 94.75 640 TRP A O 1
ATOM 4997 N N . ILE A 1 641 ? -12.227 -10.105 21.389 1.00 96.31 641 ILE A N 1
ATOM 4998 C CA . ILE A 1 641 ? -12.433 -8.828 22.062 1.00 96.31 641 ILE A CA 1
ATOM 4999 C C . ILE A 1 641 ? -13.911 -8.451 22.056 1.00 96.31 641 ILE A C 1
ATOM 5001 O O . ILE A 1 641 ? -14.686 -8.874 21.201 1.00 96.31 641 ILE A O 1
ATOM 5005 N N . GLY A 1 642 ? -14.312 -7.657 23.040 1.00 95.69 642 GLY A N 1
ATOM 5006 C CA . GLY A 1 642 ? -15.644 -7.071 23.089 1.00 95.69 642 GLY A CA 1
ATOM 5007 C C . GLY A 1 642 ? -15.702 -5.901 24.042 1.00 95.69 642 GLY A C 1
ATOM 5008 O O . GLY A 1 642 ? -14.796 -5.694 24.858 1.00 95.69 642 GLY A O 1
ATOM 5009 N N . GLN A 1 643 ? -16.786 -5.138 23.952 1.00 95.38 643 GLN A N 1
ATOM 5010 C CA . GLN A 1 643 ? -16.961 -3.961 24.783 1.00 95.38 643 GLN A CA 1
ATOM 5011 C C . GLN A 1 643 ? -18.429 -3.715 25.146 1.00 95.38 643 GLN A C 1
ATOM 5013 O O . GLN A 1 643 ? -19.344 -4.118 24.429 1.00 95.38 643 GLN A O 1
ATOM 5018 N N . ALA A 1 644 ? -18.651 -3.022 26.260 1.00 94.94 644 ALA A N 1
ATOM 5019 C CA . ALA A 1 644 ? -19.939 -2.440 26.618 1.00 94.94 644 ALA A CA 1
ATOM 5020 C C . ALA A 1 644 ? -19.773 -1.048 27.246 1.00 94.94 644 ALA A C 1
ATOM 5022 O O . ALA A 1 644 ? -18.985 -0.851 28.172 1.00 94.94 644 ALA A O 1
ATOM 5023 N N . LYS A 1 645 ? -20.572 -0.077 26.789 1.00 94.31 645 LYS A N 1
ATOM 5024 C CA . LYS A 1 645 ? -20.625 1.260 27.399 1.00 94.31 645 LYS A CA 1
ATOM 5025 C C . LYS A 1 645 ? -21.337 1.211 28.748 1.00 94.31 645 LYS A C 1
ATOM 5027 O O . LYS A 1 645 ? -22.343 0.519 28.894 1.00 94.31 645 LYS A O 1
ATOM 5032 N N . LEU A 1 646 ? -20.869 2.026 29.689 1.00 93.06 646 LEU A N 1
ATOM 5033 C CA . LEU A 1 646 ? -21.539 2.262 30.967 1.00 93.06 646 LEU A CA 1
ATOM 5034 C C . LEU A 1 646 ? -21.539 3.756 31.301 1.00 93.06 646 LEU A C 1
ATOM 5036 O O . LEU A 1 646 ? -20.624 4.480 30.923 1.00 93.06 646 LEU A O 1
ATOM 5040 N N . ALA A 1 647 ? -22.544 4.230 32.025 1.00 91.88 647 ALA A N 1
ATOM 5041 C CA . ALA A 1 647 ? -22.569 5.579 32.577 1.00 91.88 647 ALA A CA 1
ATOM 5042 C C . ALA A 1 647 ? -22.252 5.564 34.076 1.00 91.88 647 ALA A C 1
ATOM 5044 O O . ALA A 1 647 ? -22.789 4.736 34.810 1.00 91.88 647 ALA A O 1
ATOM 5045 N N . VAL A 1 648 ? -21.411 6.498 34.528 1.00 91.62 648 VAL A N 1
ATOM 5046 C CA . VAL A 1 648 ? -21.064 6.719 35.942 1.00 91.62 648 VAL A CA 1
ATOM 5047 C C . VAL A 1 648 ? -21.629 8.060 36.401 1.00 91.62 648 VAL A C 1
ATOM 5049 O O . VAL A 1 648 ? -21.264 9.098 35.845 1.00 91.62 648 VAL A O 1
ATOM 5052 N N . ASP A 1 649 ? -22.514 8.043 37.401 1.00 88.38 649 ASP A N 1
ATOM 5053 C CA . ASP A 1 649 ? -23.233 9.206 37.954 1.00 88.38 649 ASP A CA 1
ATOM 5054 C C . ASP A 1 649 ? -23.894 10.088 36.872 1.00 88.38 649 ASP A C 1
ATOM 5056 O O . ASP A 1 649 ? -24.018 11.310 36.993 1.00 88.38 649 ASP A O 1
ATOM 5060 N N . THR A 1 650 ? -24.287 9.489 35.753 1.00 86.44 650 THR A N 1
ATOM 5061 C CA . THR A 1 650 ? -24.948 10.167 34.638 1.00 86.44 650 THR A CA 1
ATOM 5062 C C . THR A 1 650 ? -25.881 9.192 33.930 1.00 86.44 650 THR A C 1
ATOM 5064 O O . THR 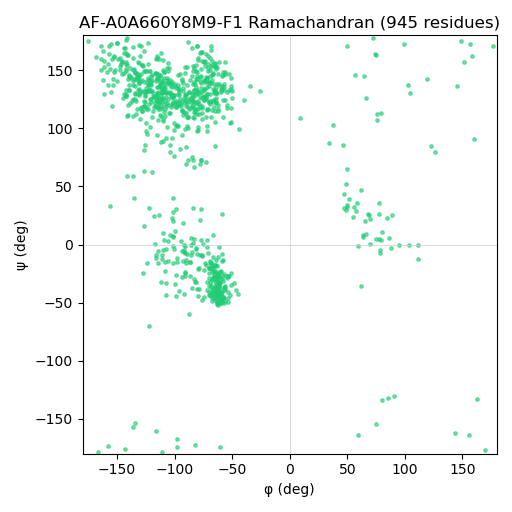A 1 650 ? -25.897 8.001 34.243 1.00 86.44 650 THR A O 1
ATOM 5067 N N . LEU A 1 651 ? -26.656 9.691 32.974 1.00 86.69 651 LEU A N 1
ATOM 5068 C CA . LEU A 1 651 ? -27.450 8.847 32.091 1.00 86.69 651 LEU A CA 1
ATOM 5069 C C . LEU A 1 651 ? -26.624 8.333 30.907 1.00 86.69 651 LEU A C 1
ATOM 5071 O O . LEU A 1 651 ? -25.683 8.997 30.464 1.00 86.69 651 LEU A O 1
ATOM 5075 N N . LEU A 1 652 ? -27.019 7.185 30.361 1.00 86.75 652 LEU A N 1
ATOM 5076 C CA . LEU A 1 652 ? -26.549 6.680 29.073 1.00 86.75 652 LEU A CA 1
ATOM 5077 C C . LEU A 1 652 ? -27.698 6.736 28.065 1.00 86.75 652 LEU A C 1
ATOM 5079 O O . LEU A 1 652 ? -28.749 6.136 28.290 1.00 86.75 652 LEU A O 1
ATOM 5083 N N . VAL A 1 653 ? -27.470 7.399 26.931 1.00 86.25 653 VAL A N 1
ATOM 5084 C CA . VAL A 1 653 ? -28.327 7.263 25.747 1.00 86.25 653 VAL A CA 1
ATOM 5085 C C . VAL A 1 653 ? -27.633 6.351 24.751 1.00 86.25 653 VAL A C 1
ATOM 5087 O O . VAL A 1 653 ? -26.470 6.563 24.407 1.00 86.25 653 VAL A O 1
ATOM 5090 N N . THR A 1 654 ? -28.342 5.328 24.298 1.00 85.94 654 THR A N 1
ATOM 5091 C CA . THR A 1 654 ? -27.868 4.385 23.284 1.00 85.94 654 THR A CA 1
ATOM 5092 C C . THR A 1 654 ? -29.020 3.991 22.361 1.00 85.94 654 THR A C 1
ATOM 5094 O O . THR A 1 654 ? -30.148 4.439 22.555 1.00 85.94 654 THR A O 1
ATOM 5097 N N . GLY A 1 655 ? -28.745 3.193 21.328 1.00 82.31 655 GLY A N 1
ATOM 5098 C CA . GLY A 1 655 ? -29.779 2.689 20.419 1.00 82.31 655 GLY A CA 1
ATOM 5099 C C . GLY A 1 655 ? -30.578 3.798 19.732 1.00 82.31 655 GLY A C 1
ATOM 5100 O O . GLY A 1 655 ? -31.786 3.664 19.567 1.00 82.31 655 GLY A O 1
ATOM 5101 N N . ILE A 1 656 ? -29.928 4.918 19.393 1.00 87.69 656 ILE A N 1
ATOM 5102 C CA . ILE A 1 656 ? -30.601 6.016 18.700 1.00 87.69 656 ILE A CA 1
ATOM 5103 C C . ILE A 1 656 ? -30.918 5.567 17.280 1.00 87.69 656 ILE A C 1
ATOM 5105 O O . ILE A 1 656 ? -30.019 5.186 16.536 1.00 87.69 656 ILE A O 1
ATOM 5109 N N . GLN A 1 657 ? -32.192 5.623 16.915 1.00 89.94 657 GLN A N 1
ATOM 5110 C CA . GLN A 1 657 ? -32.692 5.198 15.616 1.00 89.94 657 GLN A CA 1
ATOM 5111 C C . GLN A 1 657 ? -33.603 6.266 15.028 1.00 89.94 657 GLN A C 1
ATOM 5113 O O . GLN A 1 657 ? -34.381 6.913 15.734 1.00 89.94 657 GLN A O 1
ATOM 5118 N N . LEU A 1 658 ? -33.513 6.422 13.713 1.00 90.56 658 LEU A N 1
ATOM 5119 C CA . LEU A 1 658 ? -34.388 7.282 12.932 1.00 90.56 658 LEU A CA 1
ATOM 5120 C C . LEU A 1 658 ? -35.388 6.406 12.193 1.00 90.56 658 LEU A C 1
ATOM 5122 O O . LEU A 1 658 ? -35.040 5.335 11.701 1.00 90.56 658 LEU A O 1
ATOM 5126 N N . PHE A 1 659 ? -36.631 6.864 12.101 1.00 88.06 659 PHE A N 1
ATOM 5127 C CA . PHE A 1 659 ? -37.643 6.200 11.289 1.00 88.06 659 PHE A CA 1
ATOM 5128 C C . PHE A 1 659 ? -38.310 7.213 10.358 1.00 88.06 659 PHE A C 1
ATOM 5130 O O . PHE A 1 659 ? -39.016 8.093 10.861 1.00 88.06 659 PHE A O 1
ATOM 5137 N N . PRO A 1 660 ? -38.136 7.073 9.031 1.00 87.62 660 PRO A N 1
ATOM 5138 C CA . PRO A 1 660 ? -37.217 6.134 8.361 1.00 87.62 660 PRO A CA 1
ATOM 5139 C C . PRO A 1 660 ? -35.734 6.439 8.663 1.00 87.62 660 PRO A C 1
ATOM 5141 O O . PRO A 1 660 ? -35.394 7.571 8.995 1.00 87.62 660 PRO A O 1
ATOM 5144 N N . GLU A 1 661 ? -34.862 5.428 8.556 1.00 82.50 661 GLU A N 1
ATOM 5145 C CA . GLU A 1 661 ? -33.422 5.542 8.872 1.00 82.50 661 GLU A CA 1
ATOM 5146 C C . GLU A 1 661 ? -32.707 6.566 7.980 1.00 82.50 661 GLU A C 1
ATOM 5148 O O . GLU A 1 661 ? -31.800 7.272 8.417 1.00 82.50 661 GLU A O 1
ATOM 5153 N N . ALA A 1 662 ? -33.178 6.694 6.740 1.00 80.69 662 ALA A N 1
ATOM 5154 C CA . ALA A 1 662 ? -32.670 7.629 5.756 1.00 80.69 662 ALA A CA 1
ATOM 5155 C C . ALA A 1 662 ? -33.813 8.486 5.180 1.00 80.69 662 ALA A C 1
ATOM 5157 O O . ALA A 1 662 ? -34.358 8.156 4.125 1.00 80.69 662 ALA A O 1
ATOM 5158 N N . PRO A 1 663 ? -34.224 9.550 5.889 1.00 85.69 663 PRO A N 1
ATOM 5159 C CA . PRO A 1 663 ? -35.445 10.282 5.571 1.00 85.69 663 PRO A CA 1
ATOM 5160 C C . PRO A 1 663 ? -35.316 11.161 4.327 1.00 85.69 663 PRO A C 1
ATOM 5162 O O . PRO A 1 663 ? -34.362 11.923 4.210 1.00 85.69 663 PRO A O 1
ATOM 5165 N N . LEU A 1 664 ? -36.301 11.103 3.429 1.00 81.38 664 LEU A N 1
ATOM 5166 C CA . LEU A 1 664 ? -36.506 12.042 2.322 1.00 81.38 664 LEU A CA 1
ATOM 5167 C C . LEU A 1 664 ? -37.136 13.352 2.821 1.00 81.38 664 LEU A C 1
ATOM 5169 O O . LEU A 1 664 ? -37.710 13.418 3.907 1.00 81.38 664 LEU A O 1
ATOM 5173 N N . TYR A 1 665 ? -37.091 14.406 2.005 1.00 77.62 665 TYR A N 1
ATOM 5174 C CA . TYR A 1 665 ? -37.679 15.710 2.358 1.00 77.62 665 TYR A CA 1
ATOM 5175 C C . TYR A 1 665 ? -39.198 15.678 2.618 1.00 77.62 665 TYR A C 1
ATOM 5177 O O . TYR A 1 665 ? -39.734 16.545 3.305 1.00 77.62 665 TYR A O 1
ATOM 5185 N N . SER A 1 666 ? -39.908 14.696 2.059 1.00 80.12 666 SER A N 1
ATOM 5186 C CA . SER A 1 666 ? -41.340 14.486 2.294 1.00 80.12 666 SER A CA 1
ATOM 5187 C C . SER A 1 666 ? -41.635 13.650 3.540 1.00 80.12 666 SER A C 1
ATOM 5189 O O . SER A 1 666 ? -42.802 13.521 3.920 1.00 80.12 666 SER A O 1
ATOM 5191 N N . ASP A 1 667 ? -40.615 13.055 4.160 1.00 84.94 667 ASP A N 1
ATOM 5192 C CA . ASP A 1 667 ? -40.808 12.096 5.237 1.00 84.94 667 ASP A CA 1
ATOM 5193 C C . ASP A 1 667 ? -41.077 12.768 6.579 1.00 84.94 667 ASP A C 1
ATOM 5195 O O . ASP A 1 667 ? -40.584 13.841 6.924 1.00 84.94 667 ASP A O 1
ATOM 5199 N N . SER A 1 668 ? -41.872 12.067 7.378 1.00 90.44 668 SER A N 1
ATOM 5200 C CA . SER A 1 668 ? -42.063 12.352 8.793 1.00 90.44 668 SER A CA 1
ATOM 5201 C C . SER A 1 668 ? -41.002 11.609 9.597 1.00 90.44 668 SER A C 1
ATOM 5203 O O . SER A 1 668 ? -41.065 10.384 9.703 1.00 90.44 668 SER A O 1
ATOM 5205 N N . VAL A 1 669 ? -40.047 12.340 10.172 1.00 90.75 669 VAL A N 1
ATOM 5206 C CA . VAL A 1 669 ? -38.887 11.748 10.852 1.00 90.75 669 VAL A CA 1
ATOM 5207 C C . VAL A 1 669 ? -39.187 11.530 12.326 1.00 90.75 669 VAL A C 1
ATOM 5209 O O . VAL A 1 669 ? -39.446 12.474 13.072 1.00 90.75 669 VAL A O 1
ATOM 5212 N N . TRP A 1 670 ? -39.131 10.280 12.767 1.00 93.12 670 TRP A N 1
ATOM 5213 C CA . TRP A 1 670 ? -39.238 9.924 14.178 1.00 93.12 670 TRP A CA 1
ATOM 5214 C C . TRP A 1 670 ? -37.861 9.621 14.746 1.00 93.12 670 TRP A C 1
ATOM 5216 O O . TRP A 1 670 ? -37.075 8.927 14.107 1.00 93.12 670 TRP A O 1
ATOM 5226 N N . VAL A 1 671 ? -37.609 10.073 15.971 1.00 93.50 671 VAL A N 1
ATOM 5227 C CA . VAL A 1 671 ? -36.394 9.729 16.717 1.00 93.50 671 VAL A CA 1
ATOM 5228 C C . VAL A 1 671 ? -36.770 8.747 17.817 1.00 93.50 671 VAL A C 1
ATOM 5230 O O . VAL A 1 671 ? -37.732 8.978 18.556 1.00 93.50 671 VAL A O 1
ATOM 5233 N N . GLN A 1 672 ? -36.023 7.653 17.915 1.00 93.69 672 GLN A N 1
ATOM 5234 C CA . GLN A 1 672 ? -36.105 6.671 18.991 1.00 93.69 672 GLN A CA 1
ATOM 5235 C C . GLN A 1 672 ? -34.762 6.550 19.701 1.00 93.69 672 GLN A C 1
ATOM 5237 O O . GLN A 1 672 ? -33.730 6.746 19.070 1.00 93.69 672 GLN A O 1
ATOM 5242 N N . ALA A 1 673 ? -34.771 6.245 20.997 1.00 91.75 673 ALA A N 1
ATOM 5243 C CA . ALA A 1 673 ? -33.561 5.985 21.768 1.00 91.75 673 ALA A CA 1
ATOM 5244 C C . ALA A 1 673 ? -33.844 5.122 23.003 1.00 91.75 673 ALA A C 1
ATOM 5246 O O . ALA A 1 673 ? -34.908 5.216 23.621 1.00 91.75 673 ALA A O 1
ATOM 5247 N N . GLU A 1 674 ? -32.853 4.343 23.423 1.00 89.44 674 GLU A N 1
ATOM 5248 C CA . GLU A 1 674 ? -32.797 3.799 24.775 1.00 89.44 674 GLU A CA 1
ATOM 5249 C C . GLU A 1 674 ? -32.153 4.827 25.705 1.00 89.44 674 GLU A C 1
ATOM 5251 O O . GLU A 1 674 ? -31.052 5.316 25.439 1.00 89.44 674 GLU A O 1
ATOM 5256 N N . VAL A 1 675 ? -32.806 5.121 26.827 1.00 87.69 675 VAL A N 1
ATOM 5257 C CA . VAL A 1 675 ? -32.277 6.043 27.837 1.00 87.69 675 VAL A CA 1
ATOM 5258 C C . VAL A 1 675 ? -32.255 5.342 29.180 1.00 87.69 675 VAL A C 1
ATOM 5260 O O . VAL A 1 675 ? -33.283 4.873 29.665 1.00 87.69 675 VAL A O 1
ATOM 5263 N N . TRP A 1 676 ? -31.066 5.280 29.764 1.00 83.94 676 TRP A N 1
ATOM 5264 C CA . TRP A 1 676 ? -30.788 4.599 31.017 1.00 83.94 676 TRP A CA 1
ATOM 5265 C C . TRP A 1 676 ? -30.331 5.626 32.049 1.00 83.94 676 TRP A C 1
ATOM 5267 O O . TRP A 1 676 ? -29.307 6.277 31.856 1.00 83.94 676 TRP A O 1
ATOM 5277 N N . ASP A 1 677 ? -31.072 5.756 33.145 1.00 82.44 677 ASP A N 1
ATOM 5278 C CA . ASP A 1 677 ? -30.703 6.553 34.319 1.00 82.44 677 ASP A CA 1
ATOM 5279 C C . ASP A 1 677 ? -30.994 5.719 35.571 1.00 82.44 677 ASP A C 1
ATOM 5281 O O . ASP A 1 677 ? -31.922 4.911 35.597 1.00 82.44 677 ASP A O 1
ATOM 5285 N N . GLN A 1 678 ? -30.198 5.914 36.613 1.00 77.25 678 GLN A N 1
ATOM 5286 C CA . GLN A 1 678 ? -30.427 5.297 37.913 1.00 77.25 678 GLN A CA 1
ATOM 5287 C C . GLN A 1 678 ? -31.584 5.926 38.692 1.00 77.25 678 GLN A C 1
ATOM 5289 O O . GLN A 1 678 ? -32.103 5.303 39.614 1.00 77.25 678 GLN A O 1
ATOM 5294 N N . ARG A 1 679 ? -31.950 7.172 38.376 1.00 74.19 679 ARG A N 1
ATOM 5295 C CA . ARG A 1 679 ? -32.850 7.989 39.203 1.00 74.19 679 ARG A CA 1
ATOM 5296 C C . ARG A 1 679 ? -34.288 8.054 38.691 1.00 74.19 679 ARG A C 1
ATOM 5298 O O . ARG A 1 679 ? -35.003 8.950 39.110 1.00 74.19 679 ARG A O 1
ATOM 5305 N N . ASP A 1 680 ? -34.716 7.113 37.847 1.00 78.44 680 ASP A N 1
ATOM 5306 C CA . ASP A 1 680 ? -35.978 7.151 37.087 1.00 78.44 680 ASP A CA 1
ATOM 5307 C C . ASP A 1 680 ? -36.123 8.407 36.198 1.00 78.44 680 ASP A C 1
ATOM 5309 O O . ASP A 1 680 ? -35.693 9.519 36.515 1.00 78.44 680 ASP A O 1
ATOM 5313 N N . ILE A 1 681 ? -36.760 8.244 35.040 1.00 87.19 681 ILE A N 1
ATOM 5314 C CA . ILE A 1 681 ? -36.912 9.317 34.050 1.00 87.19 681 ILE A CA 1
ATOM 5315 C C . ILE A 1 681 ? -38.320 9.908 34.157 1.00 87.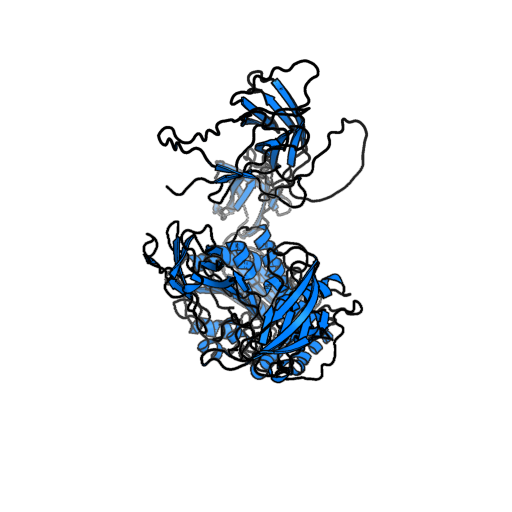19 681 ILE A C 1
ATOM 5317 O O . ILE A 1 681 ? -39.308 9.194 33.988 1.00 87.19 681 ILE A O 1
ATOM 5321 N N . LYS A 1 682 ? -38.429 11.220 34.404 1.00 88.94 682 LYS A N 1
ATOM 5322 C CA . LYS A 1 682 ? -39.721 11.931 34.436 1.00 88.94 682 LYS A CA 1
ATOM 5323 C C . LYS A 1 682 ? -40.234 12.266 33.046 1.00 88.94 682 LYS A C 1
ATOM 5325 O O . LYS A 1 682 ? -41.428 12.141 32.791 1.00 88.94 682 LYS A O 1
ATOM 5330 N N . ALA A 1 683 ? -39.353 12.762 32.185 1.00 90.94 683 ALA A N 1
ATOM 5331 C CA . ALA A 1 683 ? -39.695 13.170 30.831 1.00 90.94 683 ALA A CA 1
ATOM 5332 C C . ALA A 1 683 ? -38.439 13.257 29.966 1.00 90.94 683 ALA A C 1
ATOM 5334 O O . ALA A 1 683 ? -37.350 13.539 30.466 1.00 90.94 683 ALA A O 1
ATOM 5335 N N . ILE A 1 684 ? -38.612 13.056 28.663 1.00 94.19 684 ILE A N 1
ATOM 5336 C CA . ILE A 1 684 ? -37.569 13.267 27.663 1.00 94.19 684 ILE A CA 1
ATOM 5337 C C . ILE A 1 684 ? -38.142 14.134 26.552 1.00 94.19 684 ILE A C 1
ATOM 5339 O O . ILE A 1 684 ? -39.286 13.939 26.141 1.00 94.19 684 ILE A O 1
ATOM 5343 N N . TRP A 1 685 ? -37.339 15.062 26.047 1.00 94.62 685 TRP A N 1
ATOM 5344 C CA . TRP A 1 685 ? -37.625 15.817 24.836 1.00 94.62 685 TRP A CA 1
ATOM 5345 C C . TRP A 1 685 ? -36.507 15.606 23.831 1.00 94.62 685 TRP A C 1
ATOM 5347 O O . TRP A 1 685 ? -35.332 15.723 24.169 1.00 94.62 685 TRP A O 1
ATOM 5357 N N . CYS A 1 686 ? -36.876 15.345 22.585 1.00 94.62 686 CYS A N 1
ATOM 5358 C CA . CYS A 1 686 ? -35.984 15.500 21.453 1.00 94.62 686 CYS A CA 1
ATOM 5359 C C . CYS A 1 686 ? -36.058 16.956 20.994 1.00 94.62 686 CYS A C 1
ATOM 5361 O O . CYS A 1 686 ? -37.124 17.438 20.612 1.00 94.62 686 CYS A O 1
ATOM 5363 N N . VAL A 1 687 ? -34.941 17.663 21.067 1.00 94.19 687 VAL A N 1
ATOM 5364 C CA . VAL A 1 687 ? -34.826 19.076 20.712 1.00 94.19 687 VAL A CA 1
ATOM 5365 C C . VAL A 1 687 ? -34.114 19.173 19.373 1.00 94.19 687 VAL A C 1
ATOM 5367 O O . VAL A 1 687 ? -33.048 18.586 19.210 1.00 94.19 687 VAL A O 1
ATOM 5370 N N . PHE A 1 688 ? -34.681 19.932 18.439 1.00 90.88 688 PHE A N 1
ATOM 5371 C CA . PHE A 1 688 ? -34.157 20.202 17.101 1.00 90.88 688 PHE A CA 1
ATOM 5372 C C . PHE A 1 688 ? -33.754 21.681 17.014 1.00 90.88 688 PHE A C 1
ATOM 5374 O O . PHE A 1 688 ? -34.578 22.524 16.643 1.00 90.88 688 PHE A O 1
ATOM 5381 N N . PRO A 1 689 ? -32.506 22.044 17.375 1.00 85.56 689 PRO A N 1
ATOM 5382 C CA . PRO A 1 689 ? -32.106 23.444 17.510 1.00 85.56 689 PRO A CA 1
ATOM 5383 C C . PRO A 1 689 ? -32.239 24.242 16.212 1.00 85.56 689 PRO A C 1
ATOM 5385 O O . PRO A 1 689 ? -32.579 25.417 16.255 1.00 85.56 689 PRO A O 1
ATOM 5388 N N . SER A 1 690 ? -32.018 23.603 15.058 1.00 81.50 690 SER A N 1
ATOM 5389 C CA . SER A 1 690 ? -32.124 24.252 13.743 1.00 81.50 690 SER A CA 1
ATOM 5390 C C . SER A 1 690 ? -33.554 24.638 13.353 1.00 81.50 690 SER A C 1
ATOM 5392 O O . SER A 1 690 ? -33.738 25.432 12.435 1.00 81.50 690 SER A O 1
ATOM 5394 N N . LYS A 1 691 ? -34.564 24.086 14.033 1.00 78.62 691 LYS A N 1
ATOM 5395 C CA . LYS A 1 691 ? -35.989 24.323 13.756 1.00 78.62 691 LYS A CA 1
ATOM 5396 C C . LYS A 1 691 ? -36.718 24.996 14.920 1.00 78.62 691 LYS A C 1
ATOM 5398 O O . LYS A 1 691 ? -37.923 25.199 14.821 1.00 78.62 691 LYS A O 1
ATOM 5403 N N . GLU A 1 692 ? -36.009 25.294 16.013 1.00 80.25 692 GLU A N 1
ATOM 5404 C CA . GLU A 1 692 ? -36.594 25.716 17.296 1.00 80.25 692 GLU A CA 1
ATOM 5405 C C . GLU A 1 692 ? -37.770 24.816 17.749 1.00 80.25 692 GLU A C 1
ATOM 5407 O O . GLU A 1 692 ? -38.699 25.278 18.410 1.00 80.25 692 GLU A O 1
ATOM 5412 N N . ASP A 1 693 ? -37.738 23.518 17.409 1.00 81.25 693 ASP A N 1
ATOM 5413 C CA . ASP A 1 693 ? -38.781 22.552 17.784 1.00 81.25 693 ASP A CA 1
ATOM 5414 C C . ASP A 1 693 ? -38.281 21.636 18.910 1.00 81.25 693 ASP A C 1
ATOM 5416 O O . ASP A 1 693 ? -37.133 21.187 18.916 1.00 81.25 693 ASP A O 1
ATOM 5420 N N . SER A 1 694 ? -39.148 21.339 19.876 1.00 90.94 694 SER A N 1
ATOM 5421 C CA . SER A 1 694 ? -38.895 20.323 20.900 1.00 90.94 694 SER A CA 1
ATOM 5422 C C . SER A 1 694 ? -40.106 19.413 21.010 1.00 90.94 694 SER A C 1
ATOM 5424 O O . SER A 1 694 ? -41.253 19.857 21.111 1.00 90.94 694 SER A O 1
ATOM 5426 N N . VAL A 1 695 ? -39.848 18.114 20.957 1.00 94.50 695 VAL A N 1
ATOM 5427 C CA . VAL A 1 695 ? -40.879 17.087 20.894 1.00 94.50 695 VAL A CA 1
ATOM 5428 C C . VAL A 1 695 ? -40.704 16.155 22.077 1.00 94.50 695 VAL A C 1
ATOM 5430 O O . VAL A 1 695 ? -39.648 15.546 22.233 1.00 94.50 695 VAL A O 1
ATOM 5433 N N . ALA A 1 696 ? -41.734 16.040 22.917 1.00 95.12 696 ALA A N 1
ATOM 5434 C CA . ALA A 1 696 ? -41.740 15.068 24.004 1.00 95.12 696 ALA A CA 1
ATOM 5435 C C . ALA A 1 696 ? -41.553 13.651 23.446 1.00 95.12 696 ALA A C 1
ATOM 5437 O O . ALA A 1 696 ? -41.984 13.361 22.331 1.00 95.12 696 ALA A O 1
ATOM 5438 N N . MET A 1 697 ? -40.920 12.765 24.205 1.00 95.50 697 MET A N 1
ATOM 5439 C CA . MET A 1 697 ? -40.803 11.355 23.853 1.00 95.50 697 MET A CA 1
ATOM 5440 C C . MET A 1 697 ? -41.676 10.505 24.777 1.00 95.50 697 MET A C 1
ATOM 5442 O O . MET A 1 697 ? -41.796 10.784 25.969 1.00 95.50 697 MET A O 1
ATOM 5446 N N . LEU A 1 698 ? -42.273 9.455 24.222 1.00 93.00 698 LEU A N 1
ATOM 5447 C CA . LEU A 1 698 ? -43.104 8.478 24.910 1.00 93.00 698 LEU A CA 1
ATOM 5448 C C . LEU A 1 698 ? -42.372 7.138 24.977 1.00 93.00 698 LEU A C 1
ATOM 5450 O O . LEU A 1 698 ? -41.788 6.694 23.989 1.00 93.00 698 LEU A O 1
ATOM 5454 N N . LEU A 1 699 ? -42.426 6.497 26.141 1.00 90.00 699 LEU A N 1
ATOM 5455 C CA . LEU A 1 699 ? -41.847 5.178 26.364 1.00 90.00 699 LEU A CA 1
ATOM 5456 C C . LEU A 1 699 ? -42.778 4.088 25.811 1.00 90.00 699 LEU A C 1
ATOM 5458 O O . LEU A 1 699 ? -43.932 3.990 26.22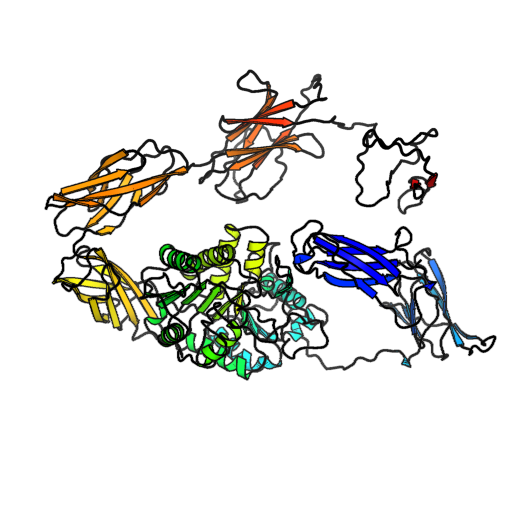9 1.00 90.00 699 LEU A O 1
ATOM 5462 N N . ASN A 1 700 ? -42.269 3.249 24.911 1.00 82.06 700 ASN A N 1
ATOM 5463 C CA . ASN A 1 700 ? -42.955 2.072 24.388 1.00 82.06 700 ASN A CA 1
ATOM 5464 C C . ASN A 1 700 ? -41.979 0.889 24.311 1.00 82.06 700 ASN A C 1
ATOM 5466 O O . ASN A 1 700 ? -40.926 1.007 23.696 1.00 82.06 700 ASN A O 1
ATOM 5470 N N . GLU A 1 701 ? -42.310 -0.232 24.960 1.00 81.25 701 GLU A N 1
ATOM 5471 C CA . GLU A 1 701 ? -41.485 -1.459 24.980 1.00 81.25 701 GLU A CA 1
ATOM 5472 C C . GLU A 1 701 ? -39.996 -1.234 25.339 1.00 81.25 701 GLU A C 1
ATOM 5474 O O . GLU A 1 701 ? -39.110 -1.924 24.849 1.00 81.25 701 GLU A O 1
ATOM 5479 N N . GLY A 1 702 ? -39.707 -0.269 26.223 1.00 78.19 702 GLY A N 1
ATOM 5480 C CA . GLY A 1 702 ? -38.339 0.045 26.667 1.00 78.19 702 GLY A CA 1
ATOM 5481 C C . GLY A 1 702 ? -37.590 1.068 25.802 1.00 78.19 702 GLY A C 1
ATOM 5482 O O . GLY A 1 702 ? -36.490 1.475 26.169 1.00 78.19 702 GLY A O 1
ATOM 5483 N N . LEU A 1 703 ? -38.195 1.541 24.709 1.00 87.56 703 LEU A N 1
ATOM 5484 C CA . LEU A 1 703 ? -37.652 2.577 23.828 1.00 87.56 703 LEU A CA 1
ATOM 5485 C C . LEU A 1 703 ? -38.440 3.880 23.973 1.00 87.56 703 LEU A C 1
ATOM 5487 O O . LEU A 1 703 ? -39.672 3.888 23.966 1.00 87.56 703 LEU A O 1
ATOM 5491 N N . TRP A 1 704 ? -37.738 5.004 24.072 1.00 92.44 704 TRP A N 1
ATOM 5492 C CA . TRP A 1 704 ? -38.349 6.327 24.007 1.00 92.44 704 TRP A CA 1
ATOM 5493 C C . TRP A 1 704 ? -38.458 6.746 22.550 1.00 92.44 704 TRP A C 1
ATOM 5495 O O . TRP A 1 704 ? -37.451 6.768 21.853 1.00 92.44 704 TRP A O 1
ATOM 5505 N N . ARG A 1 705 ? -39.654 7.115 22.087 1.00 94.00 705 ARG A N 1
ATOM 5506 C CA . ARG A 1 705 ? -39.906 7.630 20.731 1.00 94.00 705 ARG A CA 1
ATOM 5507 C C . ARG A 1 705 ? -40.522 9.013 20.799 1.00 94.00 705 ARG A C 1
ATOM 5509 O O . ARG A 1 705 ? -41.384 9.229 21.641 1.00 94.00 705 ARG A O 1
ATOM 5516 N N . THR A 1 706 ? -40.158 9.929 19.907 1.00 94.56 706 THR A N 1
ATOM 5517 C CA . THR A 1 706 ? -40.862 11.218 19.790 1.00 94.56 706 THR A CA 1
ATOM 5518 C C . THR A 1 706 ? -42.381 11.018 19.673 1.00 94.56 706 THR A C 1
ATOM 5520 O O . THR A 1 706 ? -42.839 10.136 18.960 1.00 94.56 706 THR A O 1
ATOM 5523 N N . GLU A 1 707 ? -43.177 11.811 20.392 1.00 95.06 707 GLU A N 1
ATOM 5524 C CA . GLU A 1 707 ? -44.650 11.746 20.411 1.00 95.06 707 GLU A CA 1
ATOM 5525 C C . GLU A 1 707 ? -45.250 12.087 19.042 1.00 95.06 707 GLU A C 1
ATOM 5527 O O . GLU A 1 707 ? -46.274 11.542 18.630 1.00 95.06 707 GLU A O 1
ATOM 5532 N N . ARG A 1 708 ? -44.572 12.976 18.319 1.00 93.25 708 ARG A N 1
ATOM 5533 C CA . ARG A 1 708 ? -44.865 13.354 16.940 1.00 93.25 708 ARG A CA 1
ATOM 5534 C C . ARG A 1 708 ? -43.578 13.317 16.109 1.00 93.25 708 ARG A C 1
ATOM 5536 O O . ARG A 1 708 ? -42.486 13.399 16.678 1.00 93.25 708 ARG A O 1
ATOM 5543 N N . PRO A 1 709 ? -43.668 13.177 14.783 1.00 91.56 709 PRO A N 1
ATOM 5544 C CA . PRO A 1 709 ? -42.492 13.276 13.937 1.00 91.56 709 PRO A CA 1
ATOM 5545 C C . PRO A 1 709 ? -42.049 14.734 13.797 1.00 91.56 709 PRO A C 1
ATOM 5547 O O . PRO A 1 709 ? -42.861 15.658 13.921 1.00 91.56 709 PRO A O 1
ATOM 5550 N N . LEU A 1 710 ? -40.772 14.932 13.479 1.00 91.06 710 LEU A N 1
ATOM 5551 C CA . LEU A 1 710 ? -40.317 16.174 12.872 1.00 91.06 710 LEU A CA 1
ATOM 5552 C C . LEU A 1 710 ? -40.817 16.222 11.420 1.00 91.06 710 LEU A C 1
ATOM 5554 O O . LEU A 1 710 ? -40.743 15.229 10.695 1.00 91.06 710 LEU A O 1
ATOM 5558 N N . VAL A 1 711 ? -41.329 17.381 11.012 1.00 86.56 711 VAL A N 1
ATOM 5559 C CA . VAL A 1 711 ? -41.851 17.653 9.665 1.00 86.56 711 VAL A CA 1
ATOM 5560 C C . VAL A 1 711 ? -41.236 18.942 9.115 1.00 86.56 711 VAL A C 1
ATOM 5562 O O . VAL A 1 711 ? -40.739 19.766 9.881 1.00 86.56 711 VAL A O 1
ATOM 5565 N N . GLY A 1 712 ? -41.300 19.150 7.797 1.00 78.62 712 GLY A N 1
ATOM 5566 C CA . GLY A 1 712 ? -40.840 20.401 7.174 1.00 78.62 712 GLY A CA 1
ATOM 5567 C C . GLY A 1 712 ? -39.317 20.508 7.047 1.00 78.62 712 GLY A C 1
ATOM 5568 O O . GLY A 1 712 ? -38.737 21.585 7.226 1.00 78.62 712 GLY A O 1
ATOM 5569 N N . THR A 1 713 ? -38.663 19.382 6.778 1.00 83.00 713 THR A N 1
ATOM 5570 C CA . THR A 1 713 ? -37.244 19.316 6.437 1.00 83.00 713 THR A CA 1
ATOM 5571 C C . THR A 1 713 ? -37.017 19.656 4.966 1.00 83.00 713 THR A C 1
ATOM 5573 O O . THR A 1 713 ? -37.843 19.354 4.104 1.00 83.00 713 THR A O 1
ATOM 5576 N N . SER A 1 714 ? -35.899 20.313 4.670 1.00 81.38 714 SER A N 1
ATOM 5577 C CA . SER A 1 714 ? -35.516 20.647 3.298 1.00 81.38 714 SER A CA 1
ATOM 5578 C C . SER A 1 714 ? -34.643 19.542 2.687 1.00 81.38 714 SER A C 1
ATOM 5580 O O . SER A 1 714 ? -33.846 18.933 3.404 1.00 81.38 714 SER A O 1
ATOM 5582 N N . PRO A 1 715 ? -34.724 19.300 1.365 1.00 76.75 715 PRO A N 1
ATOM 5583 C CA . PRO A 1 715 ? -33.799 18.412 0.661 1.00 76.75 715 PRO A CA 1
ATOM 5584 C C . PRO A 1 715 ? -32.331 18.749 0.970 1.00 76.75 715 PRO A C 1
ATOM 5586 O O . PRO A 1 715 ? -31.895 19.886 0.790 1.00 76.75 715 PRO A O 1
ATOM 5589 N N . GLY A 1 716 ? -31.553 17.762 1.419 1.00 75.00 716 GLY A N 1
ATOM 5590 C CA . GLY A 1 716 ? -30.127 17.913 1.717 1.00 75.00 716 GLY A CA 1
ATOM 5591 C C . GLY A 1 716 ? -29.807 18.611 3.036 1.00 75.00 716 GLY A C 1
ATOM 5592 O O . GLY A 1 716 ? -28.633 18.877 3.288 1.00 75.00 716 GLY A O 1
ATOM 5593 N N . GLU A 1 717 ? -30.813 18.932 3.849 1.00 83.81 717 GLU A N 1
ATOM 5594 C CA . GLU A 1 717 ? -30.628 19.566 5.151 1.00 83.81 717 GLU A CA 1
ATOM 5595 C C . GLU A 1 717 ? -29.967 18.602 6.146 1.00 83.81 717 GLU A C 1
ATOM 5597 O O . GLU A 1 717 ? -30.427 17.480 6.352 1.00 83.81 717 GLU A O 1
ATOM 5602 N N . GLU A 1 718 ? -28.901 19.061 6.799 1.00 85.69 718 GLU A N 1
ATOM 5603 C CA . GLU A 1 718 ? -28.336 18.436 7.997 1.00 85.69 718 GLU A CA 1
ATOM 5604 C C . GLU A 1 718 ? -29.113 18.939 9.217 1.00 85.69 718 GLU A C 1
ATOM 5606 O O . GLU A 1 718 ? -29.002 20.107 9.599 1.00 85.69 718 GLU A O 1
ATOM 5611 N N . VAL A 1 719 ? -29.912 18.071 9.833 1.00 89.25 719 VAL A N 1
ATOM 5612 C CA . VAL A 1 719 ? -30.762 18.419 10.974 1.00 89.25 719 VAL A CA 1
ATOM 5613 C C . VAL A 1 719 ? -30.093 17.957 12.271 1.00 89.25 719 VAL A C 1
ATOM 5615 O O . VAL A 1 719 ? -30.110 16.761 12.579 1.00 89.25 719 VAL A O 1
ATOM 5618 N N . PRO A 1 720 ? -29.506 18.871 13.067 1.00 92.12 720 PRO A N 1
ATOM 5619 C CA . PRO A 1 720 ? -29.036 18.534 14.399 1.00 92.12 720 PRO A CA 1
ATOM 5620 C C . PRO A 1 720 ? -30.208 18.311 15.358 1.00 92.12 720 PRO A C 1
ATOM 5622 O O . PRO A 1 720 ? -31.205 19.036 15.328 1.00 92.12 720 PRO A O 1
ATOM 5625 N N . PHE A 1 721 ? -30.058 17.353 16.267 1.00 93.31 721 PHE A N 1
ATOM 5626 C CA . PHE A 1 721 ? -30.969 17.151 17.388 1.00 93.31 721 PHE A CA 1
ATOM 5627 C C . PHE A 1 721 ? -30.229 16.662 18.630 1.00 93.31 721 PHE A C 1
ATOM 5629 O O . PHE A 1 721 ? -29.157 16.079 18.534 1.00 93.31 721 PHE A O 1
ATOM 5636 N N . HIS A 1 722 ? -30.789 16.873 19.813 1.00 92.75 722 HIS A N 1
ATOM 5637 C CA . HIS A 1 722 ? -30.284 16.295 21.059 1.00 92.75 722 HIS A CA 1
ATOM 5638 C C . HIS A 1 722 ? -31.446 15.876 21.951 1.00 92.75 722 HIS A C 1
ATOM 5640 O O . HIS A 1 722 ? -32.575 16.326 21.759 1.00 92.75 722 HIS A O 1
ATOM 5646 N N . LEU A 1 723 ? -31.176 15.031 22.941 1.00 93.50 723 LEU A N 1
ATOM 5647 C CA . LEU A 1 723 ? -32.173 14.651 23.932 1.00 93.50 723 LEU A CA 1
ATOM 5648 C C . LEU A 1 723 ? -31.944 15.444 25.217 1.00 93.50 723 LEU A C 1
ATOM 5650 O O . LEU A 1 723 ? -30.837 15.469 25.754 1.00 93.50 723 LEU A O 1
ATOM 5654 N N . SER A 1 724 ? -33.000 16.077 25.716 1.00 92.38 724 SER A N 1
ATOM 5655 C CA . SER A 1 724 ? -33.065 16.636 27.063 1.00 92.38 724 SER A CA 1
ATOM 5656 C C . SER A 1 724 ? -33.869 15.689 27.940 1.00 92.38 724 SER A C 1
ATOM 5658 O O . SER A 1 724 ? -35.030 15.411 27.657 1.00 92.38 724 SER A O 1
ATOM 5660 N N . VAL A 1 725 ? -33.259 15.194 29.008 1.00 90.94 725 VAL A N 1
ATOM 5661 C CA . VAL A 1 725 ? -33.836 14.218 29.932 1.00 90.94 725 VAL A CA 1
ATOM 5662 C C . VAL A 1 725 ? -34.019 14.889 31.286 1.00 90.94 725 VAL A C 1
ATOM 5664 O O . VAL A 1 725 ? -33.058 15.394 31.863 1.00 90.94 725 VAL A O 1
ATOM 5667 N N . LEU A 1 726 ? -35.249 14.902 31.793 1.00 90.19 726 LEU A N 1
ATOM 5668 C CA . LEU A 1 726 ? -35.565 15.314 33.157 1.00 90.19 726 LEU A CA 1
ATOM 5669 C C . LEU A 1 726 ? -35.596 14.073 34.048 1.00 90.19 726 LEU A C 1
ATOM 5671 O O . LEU A 1 726 ? -36.462 13.210 33.881 1.00 90.19 726 LEU A O 1
ATOM 5675 N N . ASP A 1 727 ? -34.673 14.001 35.000 1.00 84.69 727 ASP A N 1
ATOM 5676 C CA . ASP A 1 727 ? -34.635 12.920 35.990 1.00 84.69 727 ASP A CA 1
ATOM 5677 C C . ASP A 1 727 ? -35.639 13.151 37.139 1.00 84.69 727 ASP A C 1
ATOM 5679 O O . ASP A 1 727 ? -36.255 14.222 37.260 1.00 84.69 727 ASP A O 1
ATOM 5683 N N . ALA A 1 728 ? -35.837 12.157 38.013 1.00 82.88 728 ALA A N 1
ATOM 5684 C CA . ALA A 1 728 ? -36.769 12.296 39.135 1.00 82.88 728 ALA A CA 1
ATOM 5685 C C . ALA A 1 728 ? -36.376 13.370 40.164 1.00 82.88 728 ALA A C 1
ATOM 5687 O O . ALA A 1 728 ? -37.249 13.855 40.892 1.00 82.88 728 ALA A O 1
ATOM 5688 N N . GLU A 1 729 ? -35.126 13.826 40.187 1.00 83.38 729 GLU A N 1
ATOM 5689 C CA . GLU A 1 729 ? -34.639 14.899 41.065 1.00 83.38 729 GLU A CA 1
ATOM 5690 C C . GLU A 1 729 ? -34.867 16.301 40.473 1.00 83.38 729 GLU A C 1
ATOM 5692 O O . GLU A 1 729 ? -34.624 17.311 41.136 1.00 83.38 729 GLU A O 1
ATOM 5697 N N . ASN A 1 730 ? -35.453 16.373 39.276 1.00 83.81 730 ASN A N 1
ATOM 5698 C CA . ASN A 1 730 ? -35.661 17.581 38.477 1.00 83.81 730 ASN A CA 1
ATOM 5699 C C . ASN A 1 730 ? -34.372 18.188 37.901 1.00 83.81 730 ASN A C 1
ATOM 5701 O O . ASN A 1 730 ? -34.364 19.374 37.560 1.00 83.81 730 ASN A O 1
ATOM 5705 N N . ALA A 1 731 ? -33.296 17.412 37.770 1.00 82.69 731 ALA A N 1
ATOM 5706 C CA . ALA A 1 731 ? -32.150 17.841 36.982 1.00 82.69 731 ALA A CA 1
ATOM 5707 C C . ALA A 1 731 ? -32.409 17.555 35.497 1.00 82.69 731 ALA A C 1
ATOM 5709 O O . ALA A 1 731 ? -32.948 16.511 35.126 1.00 82.69 731 ALA A O 1
ATOM 5710 N N . ILE A 1 732 ? -32.030 18.513 34.650 1.00 86.44 732 ILE A N 1
ATOM 5711 C CA . ILE A 1 732 ? -32.091 18.378 33.195 1.00 86.44 732 ILE A CA 1
ATOM 5712 C C . ILE A 1 732 ? -30.703 17.983 32.709 1.00 86.44 732 ILE A C 1
ATOM 5714 O O . ILE A 1 732 ? -29.729 18.701 32.940 1.00 86.44 732 ILE A O 1
ATOM 5718 N N . HIS A 1 733 ? -30.628 16.855 32.018 1.00 85.12 733 HIS A N 1
ATOM 5719 C CA . HIS A 1 733 ? -29.422 16.359 31.370 1.00 85.12 733 HIS A CA 1
ATOM 5720 C C . HIS A 1 733 ? -29.608 16.461 29.866 1.00 85.12 733 HIS A C 1
ATOM 5722 O O . HIS A 1 733 ? -30.620 16.014 29.334 1.00 85.12 733 HIS A O 1
ATOM 5728 N N . THR A 1 734 ? -28.628 17.031 29.181 1.00 86.38 734 THR A N 1
ATOM 5729 C CA . THR A 1 734 ? -28.675 17.210 27.731 1.00 86.38 734 THR A CA 1
ATOM 5730 C C . THR A 1 734 ? -27.584 16.367 27.097 1.00 86.38 734 THR A C 1
ATOM 5732 O O . THR A 1 734 ? -26.424 16.458 27.500 1.00 86.38 734 THR A O 1
ATOM 5735 N N . THR A 1 735 ? -27.946 15.529 26.128 1.00 85.00 735 THR A N 1
ATOM 5736 C CA . THR A 1 735 ? -26.963 14.754 25.363 1.00 85.00 735 THR A CA 1
ATOM 5737 C C . THR A 1 735 ? -26.117 15.666 24.479 1.00 85.00 735 THR A C 1
ATOM 5739 O O . THR A 1 735 ? -26.471 16.815 24.210 1.00 85.00 735 THR A O 1
ATOM 5742 N N . SER A 1 736 ? -25.023 15.131 23.938 1.00 80.19 736 SER A N 1
ATOM 5743 C CA . SER A 1 736 ? -24.412 15.712 22.743 1.00 80.19 736 SER A CA 1
ATOM 5744 C C . SER A 1 736 ? -25.431 15.799 21.597 1.00 80.19 736 SER A C 1
ATOM 5746 O O . SER A 1 736 ? -26.436 15.079 21.574 1.00 80.19 736 SER A O 1
ATOM 5748 N N . SER A 1 737 ? -25.184 16.709 20.651 1.00 83.75 737 SER A N 1
ATOM 5749 C CA . SER A 1 737 ? -26.016 16.816 19.453 1.00 83.75 737 SER A CA 1
ATOM 5750 C C . SER A 1 737 ? -25.707 15.669 18.499 1.00 83.75 737 SER A C 1
ATOM 5752 O O . SER A 1 737 ? -24.570 15.499 18.062 1.00 83.75 737 SER A O 1
ATOM 5754 N N . PHE A 1 738 ? -26.742 14.930 18.142 1.00 88.69 738 PHE A N 1
ATOM 5755 C CA . PHE A 1 738 ? -26.804 14.039 16.995 1.00 88.69 738 PHE A CA 1
ATOM 5756 C C . PHE A 1 738 ? -27.192 14.838 15.755 1.00 88.69 738 PHE A C 1
ATOM 5758 O O . PHE A 1 738 ? -27.578 16.009 15.852 1.00 88.69 738 PHE A O 1
ATOM 5765 N N . ARG A 1 739 ? -27.067 14.219 14.584 1.00 89.62 739 ARG A N 1
ATOM 5766 C CA . ARG A 1 739 ? -27.495 14.794 13.309 1.00 89.62 739 ARG A CA 1
ATOM 5767 C C . ARG A 1 739 ? -28.084 13.701 12.445 1.00 89.62 739 ARG A C 1
ATOM 5769 O O . ARG A 1 739 ? -27.669 12.549 12.541 1.00 89.62 739 ARG A O 1
ATOM 5776 N N . PHE A 1 740 ? -29.015 14.084 11.593 1.00 88.38 740 PHE A N 1
ATOM 5777 C CA . PHE A 1 740 ? -29.386 13.272 10.451 1.00 88.38 740 PHE A CA 1
ATOM 5778 C C . PHE A 1 740 ? -29.482 14.144 9.218 1.00 88.38 740 PHE A C 1
ATOM 5780 O O . PHE A 1 740 ? -29.859 15.315 9.298 1.00 88.38 740 PHE A O 1
ATOM 5787 N N . ARG A 1 741 ? -29.141 13.558 8.077 1.00 84.62 741 ARG A N 1
ATOM 5788 C CA . ARG A 1 741 ? -29.252 14.229 6.794 1.00 84.62 741 ARG A CA 1
ATOM 5789 C C . ARG A 1 741 ? -30.552 13.833 6.127 1.00 84.62 741 ARG A C 1
ATOM 5791 O O . ARG A 1 741 ? -30.867 12.651 6.006 1.00 84.62 741 ARG A O 1
ATOM 5798 N N . VAL A 1 742 ? -31.292 14.838 5.692 1.00 83.56 742 VAL A N 1
ATOM 5799 C CA . VAL A 1 742 ? -32.500 14.662 4.898 1.00 83.56 742 VAL A CA 1
ATOM 5800 C C . VAL A 1 742 ? -32.055 14.443 3.466 1.00 83.56 742 VAL A C 1
ATOM 5802 O O . VAL A 1 742 ? -31.428 15.316 2.862 1.00 83.56 742 VAL A O 1
ATOM 5805 N N . ARG A 1 743 ? -32.358 13.271 2.928 1.00 76.75 743 ARG A N 1
ATOM 5806 C CA . ARG A 1 743 ? -32.016 12.918 1.562 1.00 76.75 743 ARG A CA 1
ATOM 5807 C C . ARG A 1 743 ? -32.745 13.827 0.576 1.00 76.75 743 ARG A C 1
ATOM 5809 O O . ARG A 1 743 ? -33.935 14.121 0.724 1.00 76.75 743 ARG A O 1
ATOM 5816 N N . ARG A 1 744 ? -32.005 14.290 -0.426 1.00 68.81 744 ARG A N 1
ATOM 5817 C CA . ARG A 1 744 ? -32.512 15.036 -1.581 1.00 68.81 744 ARG A CA 1
ATOM 5818 C C . ARG A 1 744 ? -33.392 14.174 -2.488 1.00 68.81 744 ARG A C 1
ATOM 5820 O O . ARG A 1 744 ? -34.257 14.730 -3.156 1.00 68.81 744 ARG A O 1
ATOM 5827 N N . GLY A 1 745 ? -33.229 12.848 -2.467 1.00 71.19 745 GLY A N 1
ATOM 5828 C CA . GLY A 1 7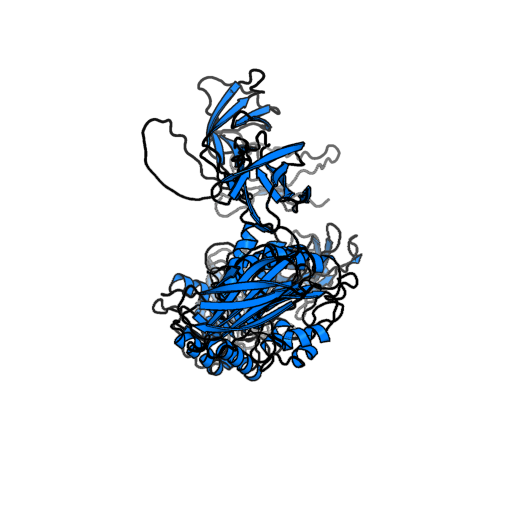45 ? -33.848 11.961 -3.462 1.00 71.19 745 GLY A CA 1
ATOM 5829 C C . GLY A 1 745 ? -33.102 12.074 -4.792 1.00 71.19 745 GLY A C 1
ATOM 5830 O O . GLY A 1 745 ? -31.928 12.423 -4.768 1.00 71.19 745 GLY A O 1
ATOM 5831 N N . GLY A 1 746 ? -33.750 11.799 -5.928 1.00 69.19 746 GLY A N 1
ATOM 5832 C CA . GLY A 1 746 ? -33.168 12.083 -7.244 1.00 69.19 746 GLY A CA 1
ATOM 5833 C C . GLY A 1 746 ? -33.299 13.560 -7.619 1.00 69.19 746 GLY A C 1
ATOM 5834 O O . GLY A 1 746 ? -34.409 14.081 -7.707 1.00 69.19 746 GLY A O 1
ATOM 5835 N N . GLU A 1 747 ? -32.178 14.237 -7.857 1.00 72.06 747 GLU A N 1
ATOM 5836 C CA . GLU A 1 747 ? -32.112 15.631 -8.299 1.00 72.06 747 GLU A CA 1
ATOM 5837 C C . GLU A 1 747 ? -31.492 15.702 -9.696 1.00 72.06 747 GLU A C 1
ATOM 5839 O O . GLU A 1 747 ? -30.275 15.749 -9.853 1.00 72.06 747 GLU A O 1
ATOM 5844 N N . LEU A 1 748 ? -32.346 15.710 -10.721 1.00 72.12 748 LEU A N 1
ATOM 5845 C CA . LEU A 1 748 ? -31.891 15.818 -12.102 1.00 72.12 748 LEU A CA 1
ATOM 5846 C C . LEU A 1 748 ? -31.436 17.243 -12.416 1.00 72.12 748 LEU A C 1
ATOM 5848 O O . LEU A 1 748 ? -32.179 18.210 -12.219 1.00 72.12 748 LEU A O 1
ATOM 5852 N N . VAL A 1 749 ? -30.219 17.364 -12.932 1.00 71.19 749 VAL A N 1
ATOM 5853 C CA . VAL A 1 749 ? -29.650 18.618 -13.423 1.00 71.19 749 VAL A CA 1
ATOM 5854 C C . VAL A 1 749 ? -29.321 18.443 -14.893 1.00 71.19 749 VAL A C 1
ATOM 5856 O O . VAL A 1 749 ? -28.722 17.447 -15.295 1.00 71.19 749 VAL A O 1
ATOM 5859 N N . VAL A 1 750 ? -29.746 19.425 -15.682 1.00 70.81 750 VAL A N 1
ATOM 5860 C CA . VAL A 1 750 ? -29.396 19.526 -17.094 1.00 70.81 750 VAL A CA 1
ATOM 5861 C C . VAL A 1 750 ? -28.097 20.301 -17.209 1.00 70.81 750 VAL A C 1
ATOM 5863 O O . VAL A 1 750 ? -28.011 21.445 -16.762 1.00 70.81 750 VAL A O 1
ATOM 5866 N N . GLU A 1 751 ? -27.117 19.687 -17.845 1.00 64.62 751 GLU A N 1
ATOM 5867 C CA . GLU A 1 751 ? -25.816 20.270 -18.129 1.00 64.62 751 GLU A CA 1
ATOM 5868 C C . GLU A 1 751 ? -25.529 20.147 -19.619 1.00 64.62 751 GLU A C 1
ATOM 5870 O O . GLU A 1 751 ? -26.009 19.224 -20.273 1.00 64.62 751 GLU A O 1
ATOM 5875 N N . ASP A 1 752 ? -24.769 21.101 -20.156 1.00 64.38 752 ASP A N 1
ATOM 5876 C CA . ASP A 1 752 ? -24.292 21.102 -21.538 1.00 64.38 752 ASP A CA 1
ATOM 5877 C C . ASP A 1 752 ? -25.381 20.767 -22.571 1.00 64.38 752 ASP A C 1
ATOM 5879 O O . ASP A 1 752 ? -25.539 19.629 -23.013 1.00 64.38 752 ASP A O 1
ATOM 5883 N N . VAL A 1 753 ? -26.123 21.792 -22.993 1.00 68.44 753 VAL A N 1
ATOM 5884 C CA . VAL A 1 753 ? -27.007 21.691 -24.161 1.00 68.44 753 VAL A CA 1
ATOM 5885 C C . VAL A 1 753 ? -26.185 22.030 -25.400 1.00 68.44 753 VAL A C 1
ATOM 5887 O O . VAL A 1 753 ? -25.691 23.150 -25.518 1.00 68.44 753 VAL A O 1
ATOM 5890 N N . PHE A 1 754 ? -26.024 21.079 -26.313 1.00 62.38 754 PHE A N 1
ATOM 5891 C CA . PHE A 1 754 ? -25.206 21.231 -27.516 1.00 62.38 754 PHE A CA 1
ATOM 5892 C C . PHE A 1 754 ? -25.826 20.511 -28.712 1.00 62.38 754 PHE A C 1
ATOM 5894 O O . PHE A 1 754 ? -26.786 19.752 -28.588 1.00 62.38 754 PHE A O 1
ATOM 5901 N N . LEU A 1 755 ? -25.276 20.774 -29.895 1.00 62.59 755 LEU A N 1
ATOM 5902 C CA . LEU A 1 755 ? -25.649 20.086 -31.125 1.00 62.59 755 LEU A CA 1
ATOM 5903 C C . LEU A 1 755 ? -24.653 18.953 -31.394 1.00 62.59 755 LEU A C 1
ATOM 5905 O O . LEU A 1 755 ? -23.452 19.135 -31.204 1.00 62.59 755 LEU A O 1
ATOM 5909 N N . ALA A 1 756 ? -25.150 17.790 -31.806 1.00 57.31 756 ALA A N 1
ATOM 5910 C CA . ALA A 1 756 ? -24.362 16.577 -32.028 1.00 57.31 756 ALA A CA 1
ATOM 5911 C C . ALA A 1 756 ? -24.848 15.800 -33.266 1.00 57.31 756 ALA A C 1
ATOM 5913 O O . ALA A 1 756 ? -25.844 16.182 -33.876 1.00 57.31 756 ALA A O 1
ATOM 5914 N N . GLY A 1 757 ? -24.173 14.691 -33.588 1.00 50.41 757 GLY A N 1
ATOM 5915 C CA . GLY A 1 757 ? -24.549 13.753 -34.652 1.00 50.41 757 GLY A CA 1
ATOM 5916 C C . GLY A 1 757 ? -23.720 13.906 -35.932 1.00 50.41 757 GLY A C 1
ATOM 5917 O O . GLY A 1 757 ? -23.430 15.017 -36.370 1.00 50.41 757 GLY A O 1
ATOM 5918 N N . GLU A 1 758 ? -23.316 12.777 -36.525 1.00 44.62 758 GLU A N 1
ATOM 5919 C CA . GLU A 1 758 ? -22.497 12.743 -37.751 1.00 44.62 758 GLU A CA 1
ATOM 5920 C C . GLU A 1 758 ? -23.337 12.699 -39.041 1.00 44.62 758 GLU A C 1
ATOM 5922 O O . GLU A 1 758 ? -22.882 13.155 -40.089 1.00 44.62 758 GLU A O 1
ATOM 5927 N N . GLN A 1 759 ? -24.563 12.158 -38.976 1.00 49.84 759 GLN A N 1
ATOM 5928 C CA . GLN A 1 759 ? -25.459 11.991 -40.135 1.00 49.84 759 GLN A CA 1
ATOM 5929 C C . GLN A 1 759 ? -26.706 12.887 -40.092 1.00 49.84 759 GLN A C 1
ATOM 5931 O O . GLN A 1 759 ? -27.182 13.330 -41.136 1.00 49.84 759 GLN A O 1
ATOM 5936 N N . GLU A 1 760 ? -27.227 13.180 -38.899 1.00 53.69 760 GLU A N 1
ATOM 5937 C CA . GLU A 1 760 ? -28.331 14.115 -38.664 1.00 53.69 760 GLU A CA 1
ATOM 5938 C C . GLU A 1 760 ? -27.964 15.037 -37.500 1.00 53.69 760 GLU A C 1
ATOM 5940 O O . GLU A 1 760 ? -27.273 14.622 -36.572 1.00 53.69 760 GLU A O 1
ATOM 5945 N N . VAL A 1 761 ? -28.441 16.284 -37.528 1.00 54.25 761 VAL A N 1
ATOM 5946 C CA . VAL A 1 761 ? -28.214 17.218 -36.421 1.00 54.25 761 VAL A CA 1
ATOM 5947 C C . VAL A 1 761 ? -29.167 16.880 -35.279 1.00 54.25 761 VAL A C 1
ATOM 5949 O O . VAL A 1 761 ? -30.393 16.963 -35.411 1.00 54.25 761 VAL A O 1
ATOM 5952 N N . LEU A 1 762 ? -28.594 16.530 -34.139 1.00 58.03 762 LEU A N 1
ATOM 5953 C CA . LEU A 1 762 ? -29.295 16.241 -32.901 1.00 58.03 762 LEU A CA 1
ATOM 5954 C C . LEU A 1 762 ? -29.123 17.407 -31.936 1.00 58.03 762 LEU A C 1
ATOM 5956 O O . LEU A 1 762 ? -28.026 17.939 -31.780 1.00 58.03 762 LEU A O 1
ATOM 5960 N N . LEU A 1 763 ? -30.200 17.774 -31.250 1.00 66.75 763 LEU A N 1
ATOM 5961 C CA . LEU A 1 763 ? -30.120 18.628 -30.074 1.00 66.75 763 LEU A CA 1
ATOM 5962 C C . LEU A 1 763 ? -29.965 17.728 -28.850 1.00 66.75 763 LEU A C 1
ATOM 5964 O O . LEU A 1 763 ? -30.874 16.959 -28.534 1.00 66.75 763 LEU A O 1
ATOM 5968 N N . SER A 1 764 ? -28.807 17.810 -28.205 1.00 67.00 764 SER A N 1
ATOM 5969 C CA . SER A 1 764 ? -28.405 16.945 -27.100 1.00 67.00 764 SER A CA 1
ATOM 5970 C C . SER A 1 764 ? -28.279 17.734 -25.803 1.00 67.00 764 SER A C 1
ATOM 5972 O O . SER A 1 764 ? -27.826 18.877 -25.799 1.00 67.00 764 SER A O 1
ATOM 5974 N N . ALA A 1 765 ? -28.658 17.115 -24.690 1.00 67.50 765 ALA A N 1
ATOM 5975 C CA . ALA A 1 765 ? -28.409 17.629 -23.349 1.00 67.50 765 ALA A CA 1
ATOM 5976 C C . ALA A 1 765 ? -27.909 16.501 -22.445 1.00 67.50 765 ALA A C 1
ATOM 5978 O O . ALA A 1 765 ? -28.386 15.367 -22.555 1.00 67.50 765 ALA A O 1
ATOM 5979 N N . ARG A 1 766 ? -26.968 16.802 -21.545 1.00 71.00 766 ARG A N 1
ATOM 5980 C CA . ARG A 1 766 ? -26.541 15.852 -20.511 1.00 71.00 766 ARG A CA 1
ATOM 5981 C C . ARG A 1 766 ? -27.418 16.018 -19.289 1.00 71.00 766 ARG A C 1
ATOM 5983 O O . ARG A 1 766 ? -27.728 17.135 -18.880 1.00 71.00 766 ARG A O 1
ATOM 5990 N N . ILE A 1 767 ? -27.828 14.902 -18.708 1.00 71.31 767 ILE A N 1
ATOM 5991 C CA . ILE A 1 767 ? -28.663 14.900 -17.514 1.00 71.31 767 ILE A CA 1
ATOM 5992 C C . ILE A 1 767 ? -28.008 14.010 -16.478 1.00 71.31 767 ILE A C 1
ATOM 5994 O O . ILE A 1 767 ? -27.887 12.802 -16.675 1.00 71.31 767 ILE A O 1
ATOM 5998 N N . GLY A 1 768 ? -27.581 14.631 -15.385 1.00 69.81 768 GLY A N 1
ATOM 5999 C CA . GLY A 1 768 ? -27.016 13.952 -14.225 1.00 69.81 768 GLY A CA 1
ATOM 6000 C C . GLY A 1 768 ? -27.997 13.955 -13.061 1.00 69.81 768 GLY A C 1
ATOM 6001 O O . GLY A 1 768 ? -28.818 14.866 -12.938 1.00 69.81 768 GLY A O 1
ATOM 6002 N N . ASN A 1 769 ? -27.903 12.950 -12.193 1.00 70.31 769 ASN A N 1
ATOM 6003 C CA . ASN A 1 769 ? -28.599 12.945 -10.912 1.00 70.31 769 ASN A CA 1
ATOM 6004 C C . ASN A 1 769 ? -27.642 13.386 -9.792 1.00 70.31 769 ASN A C 1
ATOM 6006 O O . ASN A 1 769 ? -26.838 12.606 -9.292 1.00 70.31 769 ASN A O 1
ATOM 6010 N N . TYR A 1 770 ? -27.777 14.641 -9.372 1.00 65.38 770 TYR A N 1
ATOM 6011 C CA . TYR A 1 770 ? -27.032 15.261 -8.267 1.00 65.38 770 TYR A CA 1
ATOM 6012 C C . TYR A 1 770 ? -27.665 15.012 -6.896 1.00 65.38 770 TYR A C 1
ATOM 6014 O O . TYR A 1 770 ? -27.255 15.575 -5.875 1.00 65.38 770 TYR A O 1
ATOM 6022 N N . GLY A 1 771 ? -28.705 14.190 -6.887 1.00 65.56 771 GLY A N 1
ATOM 6023 C CA . GLY A 1 771 ? -29.370 13.716 -5.702 1.00 65.56 771 GLY A CA 1
ATOM 6024 C C . GLY A 1 771 ? -28.583 12.614 -5.001 1.00 65.56 771 GLY A C 1
ATOM 6025 O O . GLY A 1 771 ? -27.660 12.022 -5.550 1.00 65.56 771 GLY A O 1
ATOM 6026 N N . ASP A 1 772 ? -28.967 12.325 -3.764 1.00 66.31 772 ASP A N 1
ATOM 6027 C CA . ASP A 1 772 ? -28.416 11.249 -2.928 1.00 66.31 772 ASP A CA 1
ATOM 6028 C C . ASP A 1 772 ? -29.316 9.991 -2.920 1.00 66.31 772 ASP A C 1
ATOM 6030 O O . ASP A 1 772 ? -29.118 9.071 -2.123 1.00 66.31 772 ASP A O 1
ATOM 6034 N N . GLY A 1 773 ? -30.305 9.937 -3.822 1.00 67.06 773 GLY A N 1
ATOM 6035 C CA . GLY A 1 773 ? -31.093 8.749 -4.159 1.00 67.06 773 GLY A CA 1
ATOM 6036 C C . GLY A 1 773 ? -31.418 8.671 -5.660 1.00 67.06 773 GLY A C 1
ATOM 6037 O O . GLY A 1 773 ? -31.247 9.659 -6.373 1.00 67.06 773 GLY A O 1
ATOM 6038 N N . PRO A 1 774 ? -31.861 7.511 -6.176 1.00 67.25 774 PRO A N 1
ATOM 6039 C CA . PRO A 1 774 ? -32.190 7.369 -7.592 1.00 67.25 774 PRO A CA 1
ATOM 6040 C C . PRO A 1 774 ? -33.348 8.293 -8.012 1.00 67.25 774 PRO A C 1
ATOM 6042 O O . PRO A 1 774 ? -34.256 8.553 -7.220 1.00 67.25 774 PRO A O 1
ATOM 6045 N N . SER A 1 775 ? -33.333 8.782 -9.255 1.00 71.88 775 SER A N 1
ATOM 6046 C CA . SER A 1 775 ? -34.436 9.551 -9.848 1.00 71.88 775 SER A CA 1
ATOM 6047 C C . SER A 1 775 ? -35.561 8.636 -10.323 1.00 71.88 775 SER A C 1
ATOM 6049 O O . SER A 1 775 ? -35.333 7.465 -10.612 1.00 71.88 775 SER A O 1
ATOM 6051 N N . GLU A 1 776 ? -36.779 9.153 -10.477 1.00 76.19 776 GLU A N 1
ATOM 6052 C CA . GLU A 1 776 ? -37.788 8.459 -11.286 1.00 76.19 776 GLU A CA 1
ATOM 6053 C C . GLU A 1 776 ? -37.496 8.645 -12.788 1.00 76.19 776 GLU A C 1
ATOM 6055 O O . GLU A 1 776 ? -36.662 9.466 -13.176 1.00 76.19 776 GLU A O 1
ATOM 6060 N N . ALA A 1 777 ? -38.140 7.838 -13.637 1.00 74.50 777 ALA A N 1
ATOM 6061 C CA . ALA A 1 777 ? -38.049 7.999 -15.086 1.00 74.50 777 ALA A CA 1
ATOM 6062 C C . ALA A 1 777 ? -38.914 9.184 -15.539 1.00 74.50 777 ALA A C 1
ATOM 6064 O O . ALA A 1 777 ? -40.119 9.191 -15.280 1.00 74.50 777 ALA A O 1
ATOM 6065 N N . ASP A 1 778 ? -38.325 10.125 -16.274 1.00 73.25 778 ASP A N 1
ATOM 6066 C CA . ASP A 1 778 ? -38.918 11.435 -16.572 1.00 73.25 778 ASP A CA 1
ATOM 6067 C C . ASP A 1 778 ? -38.896 11.780 -18.075 1.00 73.25 778 ASP A C 1
ATOM 6069 O O . ASP A 1 778 ? -38.313 11.055 -18.881 1.00 73.25 778 ASP A O 1
ATOM 6073 N N . GLU A 1 779 ? -39.566 12.862 -18.488 1.00 79.69 779 GLU A N 1
ATOM 6074 C CA . GLU A 1 779 ? -39.520 13.373 -19.873 1.00 79.69 779 GLU A CA 1
ATOM 6075 C C . GLU A 1 779 ? -38.723 14.682 -19.946 1.00 79.69 779 GLU A C 1
ATOM 6077 O O . GLU A 1 779 ? -38.921 15.602 -19.151 1.00 79.69 779 GLU A O 1
ATOM 6082 N N . VAL A 1 780 ? -37.841 14.771 -20.937 1.00 79.38 780 VAL A N 1
ATOM 6083 C CA . VAL A 1 780 ? -37.058 15.964 -21.266 1.00 79.38 780 VAL A CA 1
ATOM 6084 C C . VAL A 1 780 ? -37.678 16.608 -22.477 1.00 79.38 780 VAL A C 1
ATOM 6086 O O . VAL A 1 780 ? -37.893 15.944 -23.492 1.00 79.38 780 VAL A O 1
ATOM 6089 N N . VAL A 1 781 ? -37.938 17.904 -22.386 1.00 80.75 781 VAL A N 1
ATOM 6090 C CA . VAL A 1 781 ? -38.590 18.663 -23.448 1.00 80.75 781 VAL A CA 1
ATOM 6091 C C . VAL A 1 781 ? -37.730 19.857 -23.833 1.00 80.75 781 VAL A C 1
ATOM 6093 O O . VAL A 1 781 ? -37.281 20.608 -22.971 1.00 80.75 781 VAL A O 1
ATOM 6096 N N . PHE A 1 782 ? -37.527 20.047 -25.133 1.00 78.69 782 PHE A N 1
ATOM 6097 C CA . PHE A 1 782 ? -36.781 21.169 -25.694 1.00 78.69 782 PHE A CA 1
ATOM 6098 C C . PHE A 1 782 ? -37.744 22.207 -26.273 1.00 78.69 782 PHE A C 1
ATOM 6100 O O . PHE A 1 782 ? -38.720 21.860 -26.949 1.00 78.69 782 PHE A O 1
ATOM 6107 N N . PHE A 1 783 ? -37.441 23.480 -26.036 1.00 75.88 783 PHE A N 1
ATOM 6108 C CA . PHE A 1 783 ? -38.212 24.634 -26.478 1.00 75.88 783 PHE A CA 1
ATOM 6109 C C . PHE A 1 783 ? -37.321 25.676 -27.156 1.00 75.88 783 PHE A C 1
ATOM 6111 O O . PHE A 1 783 ? -36.185 25.911 -26.738 1.00 75.88 783 PHE A O 1
ATOM 6118 N N . LEU A 1 784 ? -37.870 26.339 -28.171 1.00 74.06 784 LEU A N 1
ATOM 6119 C CA . LEU A 1 784 ? -37.323 27.569 -28.725 1.00 74.06 784 LEU A CA 1
ATOM 6120 C C . LEU A 1 784 ? -38.010 28.773 -28.072 1.00 74.06 784 LEU A C 1
ATOM 6122 O O . LEU A 1 784 ? -39.225 28.951 -28.199 1.00 74.06 784 LEU A O 1
ATOM 6126 N N . GLY A 1 785 ? -37.224 29.613 -27.398 1.00 73.38 785 GLY A N 1
ATOM 6127 C CA . GLY A 1 785 ? -37.756 30.666 -26.534 1.00 73.38 785 GLY A CA 1
ATOM 6128 C C . GLY A 1 785 ? -38.297 30.120 -25.208 1.00 73.38 785 GLY A C 1
ATOM 6129 O O . GLY A 1 785 ? -38.509 28.920 -25.041 1.00 73.38 785 GLY A O 1
ATOM 6130 N N . ASP A 1 786 ? -38.480 31.009 -24.233 1.00 77.44 786 ASP A N 1
ATOM 6131 C CA . ASP A 1 786 ? -38.830 30.612 -22.868 1.00 77.44 786 ASP A CA 1
ATOM 6132 C C . ASP A 1 786 ? -40.229 29.957 -22.823 1.00 77.44 786 ASP A C 1
ATOM 6134 O O . ASP A 1 786 ? -41.222 30.624 -23.146 1.00 77.44 786 ASP A O 1
ATOM 6138 N N . PRO A 1 787 ? -40.357 28.680 -22.407 1.00 79.19 787 PRO A N 1
ATOM 6139 C CA . PRO A 1 787 ? -41.640 27.982 -22.344 1.00 79.19 787 PRO A CA 1
ATOM 6140 C C . PRO A 1 787 ? -42.655 28.670 -21.426 1.00 79.19 787 PRO A C 1
ATOM 6142 O O . PRO A 1 787 ? -43.856 28.621 -21.699 1.00 79.19 787 PRO A O 1
ATOM 6145 N N . ALA A 1 788 ? -42.209 29.368 -20.376 1.00 79.12 788 ALA A N 1
ATOM 6146 C CA . ALA A 1 788 ? -43.105 30.126 -19.501 1.00 79.12 788 ALA A CA 1
ATOM 6147 C C . ALA A 1 788 ? -43.732 31.346 -20.204 1.00 79.12 788 ALA A C 1
ATOM 6149 O O . ALA A 1 788 ? -44.776 31.839 -19.776 1.00 79.12 788 ALA A O 1
ATOM 6150 N N . ASN A 1 789 ? -43.125 31.805 -21.300 1.00 81.88 789 ASN A N 1
ATOM 6151 C CA . ASN A 1 789 ? -43.527 32.978 -22.074 1.00 81.88 789 ASN A CA 1
ATOM 6152 C C . ASN A 1 789 ? -44.027 32.617 -23.486 1.00 81.88 789 ASN A C 1
ATOM 6154 O O . ASN A 1 789 ? -43.998 33.449 -24.392 1.00 81.88 789 ASN A O 1
ATOM 6158 N N . GLY A 1 790 ? -44.527 31.389 -23.667 1.00 79.12 790 GLY A N 1
ATOM 6159 C CA . GLY A 1 790 ? -45.115 30.932 -24.930 1.00 79.12 790 GLY A CA 1
ATOM 6160 C C . GLY A 1 790 ? -44.105 30.416 -25.957 1.00 79.12 790 GLY A C 1
ATOM 6161 O O . GLY A 1 790 ? -44.423 30.419 -27.145 1.00 79.12 790 GLY A O 1
ATOM 6162 N N . GLY A 1 791 ? -42.916 29.989 -25.516 1.00 77.12 791 GLY A N 1
ATOM 6163 C CA . GLY A 1 791 ? -41.917 29.321 -26.354 1.00 77.12 791 GLY A CA 1
ATOM 6164 C C . GLY A 1 791 ? -42.452 28.067 -27.056 1.00 77.12 791 GLY A C 1
ATOM 6165 O O . GLY A 1 791 ? -43.335 27.366 -26.552 1.00 77.12 791 GLY A O 1
ATOM 6166 N N . GLU A 1 792 ? -41.922 27.784 -28.242 1.00 78.44 792 GLU A N 1
ATOM 6167 C CA . GLU A 1 792 ? -42.370 26.682 -29.096 1.00 78.44 792 GLU A CA 1
ATOM 6168 C C . GLU A 1 792 ? -41.685 25.370 -28.695 1.00 78.44 792 GLU A C 1
ATOM 6170 O O . GLU A 1 792 ? -40.459 25.302 -28.652 1.00 78.44 792 GLU A O 1
ATOM 6175 N N . ARG A 1 793 ? -42.454 24.306 -28.417 1.00 80.69 793 ARG A N 1
ATOM 6176 C CA . ARG A 1 793 ? -41.900 22.966 -28.148 1.00 80.69 793 ARG A CA 1
ATOM 6177 C C . ARG A 1 793 ? -41.350 22.375 -29.444 1.00 80.69 793 ARG A C 1
ATOM 6179 O O . ARG A 1 793 ? -42.124 22.076 -30.348 1.00 80.69 793 ARG A O 1
ATOM 6186 N N . ILE A 1 794 ? -40.045 22.131 -29.487 1.00 71.00 794 ILE A N 1
ATOM 6187 C CA . ILE A 1 794 ? -39.349 21.614 -30.674 1.00 71.00 794 ILE A CA 1
ATOM 6188 C C . ILE A 1 794 ? -39.044 20.113 -30.591 1.00 71.00 794 ILE A C 1
ATOM 6190 O O . ILE A 1 794 ? -38.791 19.487 -31.615 1.00 71.00 794 ILE A O 1
ATOM 6194 N N . GLY A 1 795 ? -39.122 19.499 -29.404 1.00 72.62 795 GLY A N 1
ATOM 6195 C CA . GLY A 1 795 ? -38.919 18.056 -29.266 1.00 72.62 795 GLY A CA 1
ATOM 6196 C C . GLY A 1 795 ? -38.958 17.537 -27.836 1.00 72.62 795 GLY A C 1
ATOM 6197 O O . GLY A 1 795 ? -39.012 18.321 -26.890 1.00 72.62 795 GLY A O 1
ATOM 6198 N N . ALA A 1 796 ? -38.968 16.212 -27.673 1.00 77.50 796 ALA A N 1
ATOM 6199 C CA . ALA A 1 796 ? -38.864 15.571 -26.365 1.00 77.50 796 ALA A CA 1
ATOM 6200 C C . ALA A 1 796 ? -38.359 14.129 -26.436 1.00 77.50 796 ALA A C 1
ATOM 6202 O O . ALA A 1 796 ? -38.555 13.446 -27.443 1.00 77.50 796 ALA A O 1
ATOM 6203 N N . ALA A 1 797 ? -37.771 13.668 -25.337 1.00 76.50 797 ALA A N 1
ATOM 6204 C CA . ALA A 1 797 ? -37.292 12.305 -25.162 1.00 76.50 797 ALA A CA 1
ATOM 6205 C C . ALA A 1 797 ? -37.423 11.864 -23.696 1.00 76.50 797 ALA A C 1
ATOM 6207 O O . ALA A 1 797 ? -37.435 12.685 -22.780 1.00 76.50 797 ALA A O 1
ATOM 6208 N N . ARG A 1 798 ? -37.559 10.554 -23.475 1.00 74.75 798 ARG A N 1
ATOM 6209 C CA . ARG A 1 798 ? -37.747 9.977 -22.139 1.00 74.75 798 ARG A CA 1
ATOM 6210 C C . ARG A 1 798 ? -36.404 9.586 -21.528 1.00 74.75 798 ARG A C 1
ATOM 6212 O O . ARG A 1 798 ? -35.611 8.923 -22.185 1.00 74.75 798 ARG A O 1
ATOM 6219 N N . VAL A 1 799 ? -36.204 9.937 -20.264 1.00 72.88 799 VAL A N 1
ATOM 6220 C CA . VAL A 1 799 ? -35.021 9.619 -19.460 1.00 72.88 799 VAL A CA 1
ATOM 6221 C C . VAL A 1 799 ? -35.362 8.482 -18.505 1.00 72.88 799 VAL A C 1
ATOM 6223 O O . VAL A 1 799 ? -36.398 8.545 -17.836 1.00 72.88 799 VAL A O 1
ATOM 6226 N N . PRO A 1 800 ? -34.551 7.414 -18.448 1.00 72.06 800 PRO A N 1
ATOM 6227 C CA . PRO A 1 800 ? -34.731 6.361 -17.457 1.00 72.06 800 PRO A CA 1
ATOM 6228 C C . PRO A 1 800 ? -34.422 6.870 -16.038 1.00 72.06 800 PRO A C 1
ATOM 6230 O O . PRO A 1 800 ? -33.921 7.969 -15.844 1.00 72.06 800 PRO A O 1
ATOM 6233 N N . SER A 1 801 ? -34.727 6.059 -15.028 1.00 71.31 801 SER A N 1
ATOM 6234 C CA . SER A 1 801 ? -34.283 6.318 -13.652 1.00 71.31 801 SER A CA 1
ATOM 6235 C C . SER A 1 801 ? -32.747 6.365 -13.589 1.00 71.31 801 SER A C 1
ATOM 6237 O O . SER A 1 801 ? -32.100 5.467 -14.124 1.00 71.31 801 SER A O 1
ATOM 6239 N N . LEU A 1 802 ? -32.177 7.394 -12.953 1.00 66.56 802 LEU A N 1
ATOM 6240 C CA . LEU A 1 802 ? -30.730 7.606 -12.801 1.00 66.56 802 LEU A CA 1
ATOM 6241 C C . LEU A 1 802 ? -30.304 7.384 -11.341 1.00 66.56 802 LEU A C 1
ATOM 6243 O O . LEU A 1 802 ? -30.948 7.916 -10.440 1.00 66.56 802 LEU A O 1
ATOM 6247 N N . THR A 1 803 ? -29.237 6.625 -11.072 1.00 63.50 803 THR A N 1
ATOM 6248 C CA . THR A 1 803 ? -28.695 6.389 -9.712 1.00 63.50 803 THR A CA 1
ATOM 6249 C C . THR A 1 803 ? -27.985 7.625 -9.137 1.00 63.50 803 THR A C 1
ATOM 6251 O O . THR A 1 803 ? -27.725 8.586 -9.851 1.00 63.50 803 THR A O 1
ATOM 6254 N N . ALA A 1 804 ? -27.749 7.649 -7.821 1.00 55.91 804 ALA A N 1
ATOM 6255 C CA . ALA A 1 804 ? -27.204 8.805 -7.104 1.00 55.91 804 ALA A CA 1
ATOM 6256 C C . ALA A 1 804 ? -25.677 8.781 -6.958 1.00 55.91 804 ALA A C 1
ATOM 6258 O O . ALA A 1 804 ? -25.130 7.752 -6.571 1.00 55.91 804 ALA A O 1
ATOM 6259 N N . GLY A 1 805 ? -25.039 9.950 -7.100 1.00 52.09 805 GLY A N 1
ATOM 6260 C CA . GLY A 1 805 ? -23.786 10.260 -6.402 1.00 52.09 805 GLY A CA 1
ATOM 6261 C C . GLY A 1 805 ? -22.451 9.897 -7.061 1.00 52.09 805 GLY A C 1
ATOM 6262 O O . GLY A 1 805 ? -21.480 9.773 -6.322 1.00 52.09 805 GLY A O 1
ATOM 6263 N N . GLU A 1 806 ? -22.344 9.791 -8.388 1.00 41.34 806 GLU A N 1
ATOM 6264 C CA . GLU A 1 806 ? -21.039 9.585 -9.047 1.00 41.34 806 GLU A CA 1
ATOM 6265 C C . GLU A 1 806 ? -20.507 10.849 -9.752 1.00 41.34 806 GLU A C 1
ATOM 6267 O O . GLU A 1 806 ? -21.286 11.580 -10.372 1.00 41.34 806 GLU A O 1
ATOM 6272 N N . PRO A 1 807 ? -19.191 11.139 -9.681 1.00 41.19 807 PRO A N 1
ATOM 6273 C CA . PRO A 1 807 ? -18.553 12.106 -10.564 1.00 41.19 807 PRO A CA 1
ATOM 6274 C C . PRO A 1 807 ? -18.492 11.587 -12.012 1.00 41.19 807 PRO A C 1
ATOM 6276 O O . PRO A 1 807 ? -18.412 10.391 -12.270 1.00 41.19 807 PRO A O 1
ATOM 6279 N N . TYR A 1 808 ? -18.531 12.532 -12.951 1.00 37.62 808 TYR A N 1
ATOM 6280 C CA . TYR A 1 808 ? -18.657 12.366 -14.401 1.00 37.62 808 TYR A CA 1
ATOM 6281 C C . TYR A 1 808 ? -17.868 11.210 -15.042 1.00 37.62 808 TYR A C 1
ATOM 6283 O O . TYR A 1 808 ? -16.638 11.217 -15.043 1.00 37.62 808 TYR A O 1
ATOM 6291 N N . VAL A 1 809 ? -18.581 10.340 -15.768 1.00 33.72 809 VAL A N 1
ATOM 6292 C CA . VAL A 1 809 ? -18.021 9.539 -16.868 1.00 33.72 809 VAL A CA 1
ATOM 6293 C C . VAL A 1 809 ? -18.892 9.766 -18.113 1.00 33.72 809 VAL A C 1
ATOM 6295 O O . VAL A 1 809 ? -20.096 9.512 -18.056 1.00 33.72 809 VAL A O 1
ATOM 6298 N N . PRO A 1 810 ? -18.353 10.290 -19.231 1.00 31.45 810 PRO A N 1
ATOM 6299 C CA . PRO A 1 810 ? -19.128 10.462 -20.453 1.00 31.45 810 PRO A CA 1
ATOM 6300 C C . PRO A 1 810 ? -19.392 9.098 -21.103 1.00 31.45 810 PRO A C 1
ATOM 6302 O O . PRO A 1 810 ? -18.464 8.432 -21.553 1.00 31.45 810 PRO A O 1
ATOM 6305 N N . PHE A 1 811 ? -20.663 8.707 -21.184 1.00 31.80 811 PHE A N 1
ATOM 6306 C CA . PHE A 1 811 ? -21.123 7.558 -21.964 1.00 31.80 811 PHE A CA 1
ATOM 6307 C C . PHE A 1 811 ? -21.999 8.060 -23.119 1.00 31.80 811 PHE A C 1
ATOM 6309 O O . PHE A 1 811 ? -22.961 8.797 -22.897 1.00 31.80 811 PHE A O 1
ATOM 6316 N N . SER A 1 812 ? -21.660 7.700 -24.359 1.00 32.66 812 SER A N 1
ATOM 6317 C CA . SER A 1 812 ? -22.456 8.012 -25.550 1.00 32.66 812 SER A CA 1
ATOM 6318 C C . SER A 1 812 ? -22.782 6.725 -26.304 1.00 32.66 812 SER A C 1
ATOM 6320 O O . SER A 1 812 ? -21.970 6.254 -27.096 1.00 32.66 812 SER A O 1
ATOM 6322 N N . GLU A 1 813 ? -23.976 6.179 -26.093 1.00 29.70 813 GLU A N 1
ATOM 6323 C CA . GLU A 1 813 ? -24.605 5.284 -27.066 1.00 29.70 813 GLU A CA 1
ATOM 6324 C C . GLU A 1 813 ? -25.826 5.985 -27.674 1.00 29.70 813 GLU A C 1
ATOM 6326 O O . GLU A 1 813 ? -26.654 6.565 -26.968 1.00 29.70 813 GLU A O 1
ATOM 6331 N N . GLU A 1 814 ? -25.921 5.961 -29.006 1.00 33.81 814 GLU A N 1
ATOM 6332 C CA . GLU A 1 814 ? -27.064 6.473 -29.761 1.00 33.81 814 GLU A CA 1
ATOM 6333 C C . GLU A 1 814 ? -28.322 5.644 -29.451 1.00 33.81 814 GLU A C 1
ATOM 6335 O O . GLU A 1 814 ? -28.495 4.520 -29.924 1.00 33.81 814 GLU A O 1
ATOM 6340 N N . LEU A 1 815 ? -29.242 6.209 -28.669 1.00 31.55 815 LEU A N 1
ATOM 6341 C CA . LEU A 1 815 ? -30.562 5.622 -28.441 1.00 31.55 815 LEU A CA 1
ATOM 6342 C C . LEU A 1 815 ? -31.491 5.928 -29.628 1.00 31.55 815 LEU A C 1
ATOM 6344 O O . LEU A 1 815 ? -32.093 6.999 -29.717 1.00 31.55 815 LEU A O 1
ATOM 6348 N N . GLU A 1 816 ? -31.638 4.959 -30.536 1.00 29.23 816 GLU A N 1
ATOM 6349 C CA . GLU A 1 816 ? -32.637 4.981 -31.612 1.00 29.23 816 GLU A CA 1
ATOM 6350 C C . GLU A 1 816 ? -34.069 5.156 -31.063 1.00 29.23 816 GLU A C 1
ATOM 6352 O O . GLU A 1 816 ? -34.589 4.358 -30.276 1.00 29.23 816 GLU A O 1
ATOM 6357 N N . TYR A 1 817 ? -34.762 6.184 -31.556 1.00 31.22 817 TYR A N 1
ATOM 6358 C CA . TYR A 1 817 ? -36.160 6.472 -31.245 1.00 31.22 817 TYR A CA 1
ATOM 6359 C C . TYR A 1 817 ? -37.103 5.403 -31.833 1.00 31.22 817 TYR A C 1
ATOM 6361 O O . TYR A 1 817 ? -37.356 5.371 -33.040 1.00 31.22 817 TYR A O 1
ATOM 6369 N N . ARG A 1 818 ? -37.714 4.568 -30.981 1.00 26.64 818 ARG A N 1
ATOM 6370 C CA . ARG A 1 818 ? -38.909 3.778 -31.336 1.00 26.64 818 ARG A CA 1
ATOM 6371 C C . ARG A 1 818 ? -40.155 4.362 -30.679 1.00 26.64 818 ARG A C 1
ATOM 6373 O O . ARG A 1 818 ? -40.276 4.401 -29.458 1.00 26.64 818 ARG A O 1
ATOM 6380 N N . SER A 1 819 ? -41.122 4.757 -31.503 1.00 25.94 819 SER A N 1
ATOM 6381 C CA . SER A 1 819 ? -42.487 5.040 -31.055 1.00 25.94 819 SER A CA 1
ATOM 6382 C C . SER A 1 819 ? -43.144 3.758 -30.512 1.00 25.94 819 SER A C 1
ATOM 6384 O O . SER A 1 819 ? -43.088 2.698 -31.134 1.00 25.94 819 SER A O 1
ATOM 6386 N N . ALA A 1 820 ? -43.739 3.838 -29.320 1.00 25.81 820 ALA A N 1
ATOM 6387 C CA . ALA A 1 820 ? -44.466 2.740 -28.667 1.00 25.81 820 ALA A CA 1
ATOM 6388 C C . ALA A 1 820 ? -45.867 2.543 -29.321 1.00 25.81 820 ALA A C 1
ATOM 6390 O O . ALA A 1 820 ? -46.370 3.512 -29.898 1.00 25.81 820 ALA A O 1
ATOM 6391 N N . PRO A 1 821 ? -46.543 1.364 -29.235 1.00 34.88 821 PRO A N 1
ATOM 6392 C CA . PRO A 1 821 ? -46.742 0.611 -27.985 1.00 34.88 821 PRO A CA 1
ATOM 6393 C C . PRO A 1 821 ? -46.561 -0.925 -28.058 1.00 34.88 821 PRO A C 1
ATOM 6395 O O . PRO A 1 821 ? -47.007 -1.574 -29.001 1.00 34.88 821 PRO A O 1
ATOM 6398 N N . GLY A 1 822 ? -46.019 -1.528 -26.986 1.00 26.19 822 GLY A N 1
ATOM 6399 C CA . GLY A 1 822 ? -46.119 -2.980 -26.748 1.00 26.19 822 GLY A CA 1
ATOM 6400 C C . GLY A 1 822 ? -45.086 -3.588 -25.783 1.00 26.19 822 GLY A C 1
ATOM 6401 O O . GLY A 1 822 ? -44.019 -3.999 -26.204 1.00 26.19 822 GLY A O 1
ATOM 6402 N N . THR A 1 823 ? -45.438 -3.639 -24.496 1.00 30.44 823 THR A N 1
ATOM 6403 C CA . THR A 1 823 ? -45.007 -4.549 -23.401 1.00 30.44 823 THR A CA 1
ATOM 6404 C C . THR A 1 823 ? -43.830 -5.549 -23.590 1.00 30.44 823 THR A C 1
ATOM 6406 O O . THR A 1 823 ? -44.049 -6.602 -24.179 1.00 30.44 823 THR A O 1
ATOM 6409 N N . GLY A 1 824 ? -42.691 -5.261 -22.919 1.00 26.53 824 GLY A N 1
ATOM 6410 C CA . GLY A 1 824 ? -41.732 -6.118 -22.150 1.00 26.53 824 GLY A CA 1
ATOM 6411 C C . GLY A 1 824 ? -41.135 -7.430 -22.723 1.00 26.53 824 GLY A C 1
ATOM 6412 O O . GLY A 1 824 ? -41.637 -7.936 -23.719 1.00 26.53 824 GLY A O 1
ATOM 6413 N N . PRO A 1 825 ? -40.129 -8.068 -22.062 1.00 32.31 825 PRO A N 1
ATOM 6414 C CA . PRO A 1 825 ? -39.395 -7.682 -20.842 1.00 32.31 825 PRO A CA 1
ATOM 6415 C C . PRO A 1 825 ? -37.841 -7.709 -20.951 1.00 32.31 825 PRO A C 1
ATOM 6417 O O . PRO A 1 825 ? -37.272 -8.519 -21.669 1.00 32.31 825 PRO A O 1
ATOM 6420 N N . GLY A 1 826 ? -37.189 -6.891 -20.111 1.00 31.97 826 GLY A N 1
ATOM 6421 C CA . GLY A 1 826 ? -35.986 -7.244 -19.337 1.00 31.97 826 GLY A CA 1
ATOM 6422 C C . GLY A 1 826 ? -34.620 -7.318 -20.030 1.00 31.97 826 GLY A C 1
ATOM 6423 O O . GLY A 1 826 ? -34.288 -8.343 -20.607 1.00 31.97 826 GLY A O 1
ATOM 6424 N N . THR A 1 827 ? -33.768 -6.327 -19.757 1.00 26.31 827 THR A N 1
ATOM 6425 C CA . THR A 1 827 ? -32.329 -6.530 -19.519 1.00 26.31 827 THR A CA 1
ATOM 6426 C C . THR A 1 827 ? -31.847 -5.538 -18.464 1.00 26.31 827 THR A C 1
ATOM 6428 O O . THR A 1 827 ? -32.084 -4.338 -18.560 1.00 26.31 827 THR A O 1
ATOM 6431 N N . THR A 1 828 ? -31.224 -6.087 -17.428 1.00 33.97 828 THR A N 1
ATOM 6432 C CA . THR A 1 828 ? -30.447 -5.416 -16.388 1.00 33.97 828 THR A CA 1
ATOM 6433 C C . THR A 1 828 ? -29.018 -5.210 -16.887 1.00 33.97 828 THR A C 1
ATOM 6435 O O . THR A 1 828 ? -28.355 -6.199 -17.194 1.00 33.97 828 THR A O 1
ATOM 6438 N N . SER A 1 829 ? -28.532 -3.974 -16.903 1.00 31.03 829 SER A N 1
ATOM 6439 C CA . SER A 1 829 ? -27.105 -3.656 -16.800 1.00 31.03 829 SER A CA 1
ATOM 6440 C C . SER A 1 829 ? -26.958 -2.389 -15.958 1.00 31.03 829 SER A C 1
ATOM 6442 O O . SER A 1 829 ? -27.695 -1.418 -16.120 1.00 31.03 829 SER A O 1
ATOM 6444 N N . SER A 1 830 ? -26.083 -2.477 -14.964 1.00 37.62 830 SER A N 1
ATOM 6445 C CA . SER A 1 830 ? -25.680 -1.412 -14.057 1.00 37.62 830 SER A CA 1
ATOM 6446 C C . SER A 1 830 ? -24.505 -0.669 -14.683 1.00 37.62 830 SER A C 1
ATOM 6448 O O . SER A 1 830 ? -23.386 -1.165 -14.608 1.00 37.62 830 SER A O 1
ATOM 6450 N N . GLU A 1 831 ? -24.753 0.484 -15.296 1.00 35.16 831 GLU A N 1
ATOM 6451 C CA . GLU A 1 831 ? -23.705 1.387 -15.784 1.00 35.16 831 GLU A CA 1
ATOM 6452 C C . GLU A 1 831 ? -24.090 2.850 -15.497 1.00 35.16 831 GLU A C 1
ATOM 6454 O O . GLU A 1 831 ? -25.272 3.199 -15.452 1.00 35.16 831 GLU A O 1
ATOM 6459 N N . ALA A 1 832 ? -23.056 3.646 -15.214 1.00 39.53 832 ALA A N 1
ATOM 6460 C CA . ALA A 1 832 ? -22.988 5.031 -14.739 1.00 39.53 832 ALA A CA 1
ATOM 6461 C C . ALA A 1 832 ? -24.180 5.963 -15.060 1.00 39.53 832 ALA A C 1
ATOM 6463 O O . ALA A 1 832 ? -24.612 6.113 -16.203 1.00 39.53 832 ALA A O 1
ATOM 6464 N N . ALA A 1 833 ? -24.676 6.683 -14.048 1.00 48.22 833 ALA A N 1
ATOM 6465 C CA . ALA A 1 833 ? -25.868 7.525 -14.162 1.00 48.22 833 ALA A CA 1
ATOM 6466 C C . ALA A 1 833 ? -25.586 8.966 -14.622 1.00 48.22 833 ALA A C 1
ATOM 6468 O O . ALA A 1 833 ? -25.766 9.935 -13.882 1.00 48.22 833 ALA A O 1
ATOM 6469 N N . SER A 1 834 ? -25.255 9.110 -15.903 1.00 50.28 834 SER A N 1
ATOM 6470 C CA . SER A 1 834 ? -25.608 10.306 -16.671 1.00 50.28 834 SER A CA 1
ATOM 6471 C C . SER A 1 834 ? -26.258 9.872 -17.984 1.00 50.28 834 SER A C 1
ATOM 6473 O O . SER A 1 834 ? -25.768 8.968 -18.653 1.00 50.28 834 SER A O 1
ATOM 6475 N N . ALA A 1 835 ? -27.397 10.465 -18.338 1.00 55.25 835 ALA A N 1
ATOM 6476 C CA . ALA A 1 835 ? -28.051 10.194 -19.615 1.00 55.25 835 ALA A CA 1
ATOM 6477 C C . ALA A 1 835 ? -27.769 11.343 -20.581 1.00 55.25 835 ALA A C 1
ATOM 6479 O O . ALA A 1 835 ? -28.051 12.503 -20.273 1.00 55.25 835 ALA A O 1
ATOM 6480 N N . ILE A 1 836 ? -27.256 11.022 -21.769 1.00 59.50 836 ILE A N 1
ATOM 6481 C CA . ILE A 1 836 ? -27.306 11.945 -22.903 1.00 59.50 836 ILE A CA 1
ATOM 6482 C C . ILE A 1 836 ? -28.668 11.779 -23.557 1.00 59.50 836 ILE A C 1
ATOM 6484 O O . ILE A 1 836 ? -29.063 10.684 -23.956 1.00 59.50 836 ILE A O 1
ATOM 6488 N N . VAL A 1 837 ? -29.399 12.881 -23.652 1.00 63.22 837 VAL A N 1
ATOM 6489 C CA . VAL A 1 837 ? -30.722 12.901 -24.258 1.00 63.22 837 VAL A CA 1
ATOM 6490 C C . VAL A 1 837 ? -30.657 13.700 -25.531 1.00 63.22 837 VAL A C 1
ATOM 6492 O O . VAL A 1 837 ? -30.414 14.904 -25.494 1.00 63.22 837 VAL A O 1
ATOM 6495 N N . SER A 1 838 ? -30.910 13.023 -26.642 1.00 63.06 838 SER A N 1
ATOM 6496 C CA . SER A 1 838 ? -30.871 13.612 -27.970 1.00 63.06 838 SER A CA 1
ATOM 6497 C C . SER A 1 838 ? -32.258 13.615 -28.592 1.00 63.06 838 SER A C 1
ATOM 6499 O O . SER A 1 838 ? -32.982 12.618 -28.549 1.00 63.06 838 SER A O 1
ATOM 6501 N N . VAL A 1 839 ? -32.628 14.737 -29.203 1.00 63.78 839 VAL A N 1
ATOM 6502 C CA . VAL A 1 839 ? -33.807 14.826 -30.066 1.00 63.78 839 VAL A CA 1
ATOM 6503 C C . VAL A 1 839 ? -33.333 15.158 -31.480 1.00 63.78 839 VAL A C 1
ATOM 6505 O O . VAL A 1 839 ? -32.665 16.179 -31.668 1.00 63.78 839 VAL A O 1
ATOM 6508 N N . PRO A 1 840 ? -33.682 14.339 -32.488 1.00 59.53 840 PRO A N 1
ATOM 6509 C CA . PRO A 1 840 ? -33.364 14.654 -33.868 1.00 59.53 840 PRO A CA 1
ATOM 6510 C C . PRO A 1 840 ? -34.124 15.890 -34.334 1.00 59.53 840 PRO A C 1
ATOM 6512 O O . PRO A 1 840 ? -35.347 15.984 -34.183 1.00 59.53 840 PRO A O 1
ATOM 6515 N N . LEU A 1 841 ? -33.406 16.818 -34.963 1.00 58.41 841 LEU A N 1
ATOM 6516 C CA . LEU A 1 841 ? -34.000 17.956 -35.653 1.00 58.41 841 LEU A CA 1
ATOM 6517 C C . LEU A 1 841 ? -34.564 17.477 -36.996 1.00 58.41 841 LEU A C 1
ATOM 6519 O O . LEU A 1 841 ? -34.012 17.747 -38.060 1.00 58.41 841 LEU A O 1
ATOM 6523 N N . ARG A 1 842 ? -35.676 16.732 -36.978 1.00 49.69 842 ARG A N 1
ATOM 6524 C CA . ARG A 1 842 ? -36.376 16.413 -38.227 1.00 49.69 842 ARG A CA 1
ATOM 6525 C C . ARG A 1 842 ? -36.999 17.684 -38.781 1.00 49.69 842 ARG A C 1
ATOM 6527 O O . ARG A 1 842 ? -37.853 18.290 -38.136 1.00 49.69 842 ARG A O 1
ATOM 6534 N N . ALA A 1 843 ? -36.603 18.047 -40.000 1.00 44.78 843 ALA A N 1
ATOM 6535 C CA . ALA A 1 843 ? -37.316 19.018 -40.810 1.00 44.78 843 ALA A CA 1
ATOM 6536 C C . ALA A 1 843 ? -38.794 18.610 -40.862 1.00 44.78 843 ALA A C 1
ATOM 6538 O O . ALA A 1 843 ? -39.159 17.638 -41.525 1.00 44.78 843 ALA A O 1
ATOM 6539 N N . LEU A 1 844 ? -39.642 19.331 -40.125 1.00 35.88 844 LEU A N 1
ATOM 6540 C CA . LEU A 1 844 ? -41.082 19.295 -40.329 1.00 35.88 844 LEU A CA 1
ATOM 6541 C C . LEU A 1 844 ? -41.307 19.538 -41.823 1.00 35.88 844 LEU A C 1
ATOM 6543 O O . LEU A 1 844 ? -40.875 20.560 -42.361 1.00 35.88 844 LEU A O 1
ATOM 6547 N N . GLU A 1 845 ? -41.892 18.554 -42.507 1.00 36.44 845 GLU A N 1
ATOM 6548 C CA . GLU A 1 845 ? -42.188 18.625 -43.933 1.00 36.44 845 GLU A CA 1
ATOM 6549 C C . GLU A 1 845 ? -42.968 19.911 -44.232 1.00 36.44 845 GLU A C 1
ATOM 6551 O O . GLU A 1 845 ? -44.159 20.025 -43.950 1.00 36.44 845 GLU A O 1
ATOM 6556 N N . GLY A 1 846 ? -42.267 20.885 -44.813 1.00 33.31 846 GLY A N 1
ATOM 6557 C CA . GLY A 1 846 ? -42.834 22.162 -45.231 1.00 33.31 846 GLY A CA 1
ATOM 6558 C C . GLY A 1 846 ? -42.146 23.357 -44.586 1.00 33.31 846 GLY A C 1
ATOM 6559 O O . GLY A 1 846 ? -42.647 23.896 -43.611 1.00 33.31 846 GLY A O 1
ATOM 6560 N N . ARG A 1 847 ? -41.033 23.788 -45.204 1.00 35.41 847 ARG A N 1
ATOM 6561 C CA . ARG A 1 847 ? -40.329 25.070 -44.996 1.00 35.41 847 ARG A CA 1
ATOM 6562 C C . ARG A 1 847 ? -40.375 25.589 -43.560 1.00 35.41 847 ARG A C 1
ATOM 6564 O O . ARG A 1 847 ? -41.179 26.461 -43.236 1.00 35.41 847 ARG A O 1
ATOM 6571 N N . VAL A 1 848 ? -39.416 25.151 -42.756 1.00 34.91 848 VAL A N 1
ATOM 6572 C CA . VAL A 1 848 ? -38.998 25.971 -41.625 1.00 34.91 848 VAL A CA 1
ATOM 6573 C C . VAL A 1 848 ? -37.810 26.803 -42.093 1.00 34.91 848 VAL A C 1
ATOM 6575 O O . VAL A 1 848 ? -36.676 26.332 -42.115 1.00 34.91 848 VAL A O 1
ATOM 6578 N N . ASP A 1 849 ? -38.096 28.028 -42.539 1.00 36.12 849 ASP A N 1
ATOM 6579 C CA . ASP A 1 849 ? -37.094 29.090 -42.616 1.00 36.12 849 ASP A CA 1
ATOM 6580 C C . ASP A 1 849 ? -36.678 29.400 -41.173 1.00 36.12 849 ASP A C 1
ATOM 6582 O O . ASP A 1 849 ? -37.243 30.281 -40.530 1.00 36.12 849 ASP A O 1
ATOM 6586 N N . TRP A 1 850 ? -35.727 28.643 -40.631 1.00 43.88 850 TRP A N 1
ATOM 6587 C CA . TRP A 1 850 ? -34.961 29.111 -39.486 1.00 43.88 850 TRP A CA 1
ATOM 6588 C C . TRP A 1 850 ? -33.958 30.130 -40.022 1.00 43.88 850 TRP A C 1
ATOM 6590 O O . TRP A 1 850 ? -33.046 29.744 -40.759 1.00 43.88 850 TRP A O 1
ATOM 6600 N N . PRO A 1 851 ? -34.061 31.425 -39.687 1.00 38.09 851 PRO A N 1
ATOM 6601 C CA . PRO A 1 851 ? -32.996 32.361 -39.983 1.00 38.09 851 PRO A CA 1
ATOM 6602 C C . PRO A 1 851 ? -31.903 32.151 -38.925 1.00 38.09 851 PRO A C 1
ATOM 6604 O O . PRO A 1 851 ? -31.718 32.972 -38.034 1.00 38.09 851 PRO A O 1
ATOM 6607 N N . LEU A 1 852 ? -31.206 31.014 -38.975 1.00 43.94 852 LEU A N 1
ATOM 6608 C CA . LEU A 1 852 ? -30.059 30.731 -38.112 1.00 43.94 852 LEU A CA 1
ATOM 6609 C C . LEU A 1 852 ? -28.809 31.357 -38.732 1.00 43.94 852 LEU A C 1
ATOM 6611 O O . LEU A 1 852 ? -27.951 30.694 -39.306 1.00 43.94 852 LEU A O 1
ATOM 6615 N N . ILE A 1 853 ? -28.767 32.682 -38.646 1.00 38.75 853 ILE A N 1
ATOM 6616 C CA . ILE A 1 853 ? -27.529 33.453 -38.583 1.00 38.75 853 ILE A CA 1
ATOM 6617 C C . ILE A 1 853 ? -27.683 34.310 -37.321 1.00 38.75 853 ILE A C 1
ATOM 6619 O O . ILE A 1 853 ? -28.219 35.416 -37.381 1.00 38.75 853 ILE A O 1
ATOM 6623 N N . GLY A 1 854 ? -27.325 33.748 -36.160 1.00 49.59 854 GLY A N 1
ATOM 6624 C CA . GLY A 1 854 ? -27.390 34.435 -34.864 1.00 49.59 854 GLY A CA 1
ATOM 6625 C C . GLY A 1 854 ? -27.613 33.513 -33.659 1.00 49.59 854 GLY A C 1
ATOM 6626 O O . GLY A 1 854 ? -28.142 32.412 -33.798 1.00 49.59 854 GLY A O 1
ATOM 6627 N N . GLU A 1 855 ? -27.213 33.992 -32.478 1.00 53.56 855 GLU A N 1
ATOM 6628 C CA . GLU A 1 855 ? -27.444 33.366 -31.167 1.00 53.56 855 GLU A CA 1
ATOM 6629 C C . GLU A 1 855 ? -28.944 33.098 -30.940 1.00 53.56 855 GLU A C 1
ATOM 6631 O O . GLU A 1 855 ? -29.752 34.030 -30.936 1.00 53.56 855 GLU A O 1
ATOM 6636 N N . GLN A 1 856 ? -29.331 31.833 -30.738 1.00 61.22 856 GLN A N 1
ATOM 6637 C CA . GLN A 1 856 ? -30.689 31.454 -30.328 1.00 61.22 856 GLN A CA 1
ATOM 6638 C C . GLN A 1 856 ? -30.665 30.871 -28.917 1.00 61.22 856 GLN A C 1
ATOM 6640 O O . GLN A 1 856 ? -29.776 30.091 -28.576 1.00 61.22 856 GLN A O 1
ATOM 6645 N N . THR A 1 857 ? -31.650 31.221 -28.089 1.00 70.12 857 THR A N 1
ATOM 6646 C CA . THR A 1 857 ? -31.804 30.601 -26.767 1.00 70.12 857 THR A CA 1
ATOM 6647 C C . THR A 1 857 ? -32.671 29.358 -26.877 1.00 70.12 857 THR A C 1
ATOM 6649 O O . THR A 1 857 ? -33.858 29.441 -27.211 1.00 70.12 857 THR A O 1
ATOM 6652 N N . ILE A 1 858 ? -32.094 28.212 -26.538 1.00 74.50 858 ILE A N 1
ATOM 6653 C CA . ILE A 1 858 ? -32.829 26.968 -26.352 1.00 74.50 858 ILE A CA 1
ATOM 6654 C C . ILE A 1 858 ? -33.116 26.795 -24.871 1.00 74.50 858 ILE A C 1
ATOM 6656 O O . ILE A 1 858 ? -32.236 26.964 -24.026 1.00 74.50 858 ILE A O 1
ATOM 6660 N N . PHE A 1 859 ? -34.357 26.436 -24.566 1.00 76.94 859 PHE A N 1
ATOM 6661 C CA . PHE A 1 859 ? -34.782 26.111 -23.218 1.00 76.94 859 PHE A CA 1
ATOM 6662 C C . PHE A 1 859 ? -35.033 24.609 -23.109 1.00 76.94 859 PHE A C 1
ATOM 6664 O O . PHE A 1 859 ? -35.713 24.021 -23.946 1.00 76.94 859 PHE A O 1
ATOM 6671 N N . VAL A 1 860 ? -34.488 23.980 -22.075 1.00 78.38 860 VAL A N 1
ATOM 6672 C CA . VAL A 1 860 ? -34.660 22.556 -21.780 1.00 78.38 860 VAL A CA 1
ATOM 6673 C C . VAL A 1 860 ? -35.413 22.430 -20.473 1.00 78.38 860 VAL A C 1
ATOM 6675 O O . VAL A 1 860 ? -35.059 23.076 -19.488 1.00 78.38 860 VAL A O 1
ATOM 6678 N N . GLN A 1 861 ? -36.457 21.611 -20.460 1.00 79.81 861 GLN A N 1
ATOM 6679 C CA . GLN A 1 861 ? -37.264 21.378 -19.275 1.00 79.81 861 GLN A CA 1
ATOM 6680 C C . GLN A 1 861 ? -37.207 19.913 -18.853 1.00 79.81 861 GLN A C 1
ATOM 6682 O O . GLN A 1 861 ? -37.493 19.028 -19.660 1.00 79.81 861 GLN A O 1
ATOM 6687 N N . VAL A 1 862 ? -36.861 19.680 -17.583 1.00 76.38 862 VAL A N 1
ATOM 6688 C CA . VAL A 1 862 ? -36.772 18.350 -16.949 1.00 76.38 862 VAL A CA 1
ATOM 6689 C C . VAL A 1 862 ? -37.338 18.447 -15.539 1.00 76.38 862 VAL A C 1
ATOM 6691 O O . VAL A 1 862 ? -37.046 19.410 -14.827 1.00 76.38 862 VAL A O 1
ATOM 6694 N N . CYS A 1 863 ? -38.206 17.511 -15.147 1.00 74.06 863 CYS A N 1
ATOM 6695 C CA . CYS A 1 863 ? -38.919 17.537 -13.858 1.00 74.06 863 CYS A CA 1
ATOM 6696 C C . CYS A 1 863 ? -39.603 18.894 -13.561 1.00 74.06 863 CYS A C 1
ATOM 6698 O O . CYS A 1 863 ? -39.661 19.352 -12.420 1.00 74.06 863 CYS A O 1
ATOM 6700 N N . GLY A 1 864 ? -40.062 19.600 -14.602 1.00 70.50 864 GLY A N 1
ATOM 6701 C CA . GLY A 1 864 ? -40.672 20.927 -14.485 1.00 70.50 864 GLY A CA 1
ATOM 6702 C C . GLY A 1 864 ? -39.702 22.106 -14.307 1.00 70.50 864 GLY A C 1
ATOM 6703 O O . GLY A 1 864 ? -40.159 23.246 -14.395 1.00 70.50 864 GLY A O 1
ATOM 6704 N N . ARG A 1 865 ? -38.393 21.881 -14.118 1.00 75.19 865 ARG A N 1
ATOM 6705 C CA . ARG A 1 865 ? -37.366 22.938 -14.059 1.00 75.19 865 ARG A CA 1
ATOM 6706 C C . ARG A 1 865 ? -36.922 23.322 -15.469 1.00 75.19 865 ARG A C 1
ATOM 6708 O O . ARG A 1 865 ? -36.596 22.444 -16.260 1.00 75.19 865 ARG A O 1
ATOM 6715 N N . THR A 1 866 ? -36.903 24.621 -15.761 1.00 78.19 866 THR A N 1
ATOM 6716 C CA . THR A 1 866 ? -36.510 25.168 -17.066 1.00 78.19 866 THR A CA 1
ATOM 6717 C C . THR A 1 866 ? -35.085 25.712 -17.007 1.00 78.19 866 THR A C 1
ATOM 6719 O O . THR A 1 866 ? -34.780 26.571 -16.182 1.00 78.19 866 THR A O 1
ATOM 6722 N N . TYR A 1 867 ? -34.238 25.250 -17.919 1.00 76.06 867 TYR A N 1
ATOM 6723 C CA . TYR A 1 867 ? -32.856 25.679 -18.108 1.00 76.06 867 TYR A CA 1
ATOM 6724 C C . TYR A 1 867 ? -32.730 26.349 -19.468 1.00 76.06 867 TYR A C 1
ATOM 6726 O O . TYR A 1 867 ? -33.375 25.912 -20.413 1.00 76.06 867 TYR A O 1
ATOM 6734 N N . SER A 1 868 ? -31.917 27.393 -19.588 1.00 76.19 868 SER A N 1
ATOM 6735 C CA . SER A 1 868 ? -31.710 28.108 -20.850 1.00 76.19 868 SER A CA 1
ATOM 6736 C C . SER A 1 868 ? -30.245 28.076 -21.237 1.00 76.19 868 SER A C 1
ATOM 6738 O O . SER A 1 868 ? -29.401 28.409 -20.404 1.00 76.19 868 SER A O 1
ATOM 6740 N N . ASN A 1 869 ? -29.945 27.757 -22.490 1.00 66.69 869 ASN A N 1
ATOM 6741 C CA . ASN A 1 869 ? -28.601 27.900 -23.024 1.00 66.69 869 ASN A CA 1
ATOM 6742 C C . ASN A 1 869 ? -28.635 28.586 -24.390 1.00 66.69 869 ASN A C 1
ATOM 6744 O O . ASN A 1 869 ? -29.556 28.377 -25.184 1.00 66.69 869 ASN A O 1
ATOM 6748 N N . TRP A 1 870 ? -27.643 29.433 -24.643 1.00 65.12 870 TRP A N 1
ATOM 6749 C CA . TRP A 1 870 ? -27.475 30.066 -25.943 1.00 65.12 870 TRP A CA 1
ATOM 6750 C C . TRP A 1 870 ? -26.688 29.123 -26.831 1.00 65.12 870 TRP A C 1
ATOM 6752 O O . TRP A 1 870 ? -25.576 28.726 -26.495 1.00 65.12 870 TRP A O 1
ATOM 6762 N N . ILE A 1 871 ? -27.276 28.766 -27.964 1.00 56.50 871 ILE A N 1
ATOM 6763 C CA . ILE A 1 871 ? -26.600 27.972 -28.976 1.00 56.50 871 ILE A CA 1
ATOM 6764 C C . ILE A 1 871 ? -26.446 28.859 -30.199 1.00 56.50 871 ILE A C 1
ATOM 6766 O O . ILE A 1 871 ? -27.425 29.307 -30.804 1.00 56.50 871 ILE A O 1
ATOM 6770 N N . THR A 1 872 ? -25.194 29.132 -30.545 1.00 52.94 872 THR A N 1
ATOM 6771 C CA . THR A 1 872 ? -24.848 29.803 -31.792 1.00 52.94 872 THR A CA 1
ATOM 6772 C C . THR A 1 872 ? -24.663 28.744 -32.855 1.00 52.94 872 THR A C 1
ATOM 6774 O O . THR A 1 872 ? -23.840 27.842 -32.716 1.00 52.94 872 THR A O 1
ATOM 6777 N N . VAL A 1 873 ? -25.446 28.853 -33.919 1.00 45.12 873 VAL A N 1
ATOM 6778 C CA . VAL A 1 873 ? -25.336 27.979 -35.079 1.00 45.12 873 VAL A CA 1
ATOM 6779 C C . VAL A 1 873 ? -24.704 28.780 -36.203 1.00 45.12 873 VAL A C 1
ATOM 6781 O O . VAL A 1 873 ? -25.384 29.569 -36.861 1.00 45.12 873 VAL A O 1
ATOM 6784 N N . ASP A 1 874 ? -23.410 28.578 -36.434 1.00 42.38 874 ASP A N 1
ATOM 6785 C CA . ASP A 1 874 ? -22.778 29.029 -37.670 1.00 42.38 874 ASP A CA 1
ATOM 6786 C C . ASP A 1 874 ? -23.098 28.008 -38.763 1.00 42.38 874 ASP A C 1
ATOM 6788 O O . ASP A 1 874 ? -22.489 26.949 -38.838 1.00 42.38 874 ASP A O 1
ATOM 6792 N N . ARG A 1 875 ? -24.130 28.331 -39.553 1.00 43.00 875 ARG A N 1
ATOM 6793 C CA . ARG A 1 875 ? -24.535 27.721 -40.833 1.00 43.00 875 ARG A CA 1
ATOM 6794 C C . ARG A 1 875 ? -24.360 26.191 -40.934 1.00 43.00 875 ARG A C 1
ATOM 6796 O O . ARG A 1 875 ? -23.290 25.686 -41.246 1.00 43.00 875 ARG A O 1
ATOM 6803 N N . PHE A 1 876 ? -25.464 25.453 -40.806 1.00 37.22 876 PHE A N 1
ATOM 6804 C CA . PHE A 1 876 ? -25.494 24.025 -41.135 1.00 37.22 876 PHE A CA 1
ATOM 6805 C C . PHE A 1 876 ? -25.438 23.793 -42.649 1.00 37.22 876 PHE A C 1
ATOM 6807 O O . PHE A 1 876 ? -26.433 24.017 -43.338 1.00 37.22 876 PHE A O 1
ATOM 6814 N N . ASP A 1 877 ? -24.323 23.269 -43.153 1.00 34.38 877 ASP A N 1
ATOM 6815 C CA . ASP A 1 877 ? -24.289 22.621 -44.465 1.00 34.38 877 ASP A CA 1
ATOM 6816 C C . ASP A 1 877 ? -24.592 21.127 -44.287 1.00 34.38 877 ASP A C 1
ATOM 6818 O O . ASP A 1 877 ? -23.699 20.285 -44.203 1.00 34.38 877 ASP A O 1
ATOM 6822 N N . VAL A 1 878 ? -25.882 20.778 -44.237 1.00 31.00 878 VAL A N 1
ATOM 6823 C CA . VAL A 1 878 ? -26.292 19.405 -44.557 1.00 31.00 878 VAL A CA 1
ATOM 6824 C C . VAL A 1 878 ? -26.111 19.275 -46.062 1.00 31.00 878 VAL A C 1
ATOM 6826 O O . VAL A 1 878 ? -26.910 19.808 -46.830 1.00 31.00 878 VAL A O 1
ATOM 6829 N N . THR A 1 879 ? -25.032 18.637 -46.506 1.00 29.81 879 THR A N 1
ATOM 6830 C CA . THR A 1 879 ? -24.834 18.408 -47.938 1.00 29.81 879 THR A CA 1
ATOM 6831 C C . THR A 1 879 ? -25.857 17.386 -48.432 1.00 29.81 879 THR A C 1
ATOM 6833 O O . THR A 1 879 ? -25.887 16.240 -47.989 1.00 29.81 879 THR A O 1
ATOM 6836 N N . PRO A 1 880 ? -26.650 17.764 -49.439 1.00 31.16 880 PRO A N 1
ATOM 6837 C CA . PRO A 1 880 ? -26.628 17.016 -50.673 1.00 31.16 880 PRO A CA 1
ATOM 6838 C C . PRO A 1 880 ? -25.970 17.918 -51.706 1.00 31.16 880 PRO A C 1
ATOM 6840 O O . PRO A 1 880 ? -26.575 18.873 -52.172 1.00 31.16 880 PRO A O 1
ATOM 6843 N N . GLU A 1 881 ? -24.728 17.582 -52.045 1.00 34.97 881 GLU A N 1
ATOM 6844 C CA . GLU A 1 881 ? -23.998 18.143 -53.182 1.00 34.97 881 GLU A CA 1
ATOM 6845 C C . GLU A 1 881 ? -23.647 19.650 -53.103 1.00 34.97 881 GLU A C 1
ATOM 6847 O O . GLU A 1 881 ? -24.484 20.540 -53.020 1.00 34.97 881 GLU A O 1
ATOM 6852 N N . ALA A 1 882 ? -22.348 19.906 -53.280 1.00 28.98 882 ALA A N 1
ATOM 6853 C CA . ALA A 1 882 ? -21.725 21.163 -53.700 1.00 28.98 882 ALA A CA 1
ATOM 6854 C C . ALA A 1 882 ? -21.604 22.327 -52.687 1.00 28.98 882 ALA A C 1
ATOM 6856 O O . ALA A 1 882 ? -22.548 23.062 -52.416 1.00 28.98 882 ALA A O 1
ATOM 6857 N N . GLY A 1 883 ? -20.344 22.609 -52.318 1.00 29.95 883 GLY A N 1
ATOM 6858 C CA . GLY A 1 883 ? -19.866 23.957 -51.978 1.00 29.95 883 GLY A CA 1
ATOM 6859 C C . GLY A 1 883 ? -19.187 24.072 -50.614 1.00 29.95 883 GLY A C 1
ATOM 6860 O O . GLY A 1 883 ? -19.799 24.547 -49.672 1.00 29.95 883 GLY A O 1
ATOM 6861 N N . ILE A 1 884 ? -17.918 23.665 -50.510 1.00 38.19 884 ILE A N 1
ATOM 6862 C CA . ILE A 1 884 ? -17.180 23.590 -49.238 1.00 38.19 884 ILE A CA 1
ATOM 6863 C C . ILE A 1 884 ? -16.610 24.958 -48.820 1.00 38.19 884 ILE A C 1
ATOM 6865 O O . ILE A 1 884 ? -15.864 25.587 -49.573 1.00 38.19 884 ILE A O 1
ATOM 6869 N N . GLY A 1 885 ? -16.891 25.363 -47.577 1.00 30.20 885 GLY A N 1
ATOM 6870 C CA . GLY A 1 885 ? -15.995 26.175 -46.748 1.00 30.20 885 GLY A CA 1
ATOM 6871 C C . GLY A 1 885 ? -15.100 25.251 -45.912 1.00 30.20 885 GLY A C 1
ATOM 6872 O O . GLY A 1 885 ? -15.595 24.321 -45.286 1.00 30.20 885 GLY A O 1
ATOM 6873 N N . GLY A 1 886 ? -13.781 25.452 -45.946 1.00 33.97 886 GLY A N 1
ATOM 6874 C CA . GLY A 1 886 ? -12.822 24.630 -45.202 1.00 33.97 886 GLY A CA 1
ATOM 6875 C C . GLY A 1 886 ? -12.363 25.301 -43.907 1.00 33.97 886 GLY A C 1
ATOM 6876 O O . GLY A 1 886 ? -12.060 26.493 -43.905 1.00 33.97 886 GLY A O 1
ATOM 6877 N N . ALA A 1 887 ? -12.271 24.525 -42.826 1.00 31.98 887 ALA A N 1
ATOM 6878 C CA . ALA A 1 887 ? -11.564 24.902 -41.606 1.00 31.98 887 ALA A CA 1
ATOM 6879 C C . ALA A 1 887 ? -10.052 24.666 -41.770 1.00 31.98 887 ALA A C 1
ATOM 6881 O O . ALA A 1 887 ? -9.629 23.685 -42.383 1.00 31.98 887 ALA A O 1
ATOM 6882 N N . ALA A 1 888 ? -9.241 25.561 -41.208 1.00 32.19 888 ALA A N 1
ATOM 6883 C CA . ALA A 1 888 ? -7.795 25.408 -41.124 1.00 32.19 888 ALA A CA 1
ATOM 6884 C C . ALA A 1 888 ? -7.402 25.061 -39.682 1.00 32.19 888 ALA A C 1
ATOM 6886 O O . ALA A 1 888 ? -7.714 25.807 -38.758 1.00 32.19 888 ALA A O 1
ATOM 6887 N N . THR A 1 889 ? -6.673 23.963 -39.501 1.00 37.31 889 THR A N 1
ATOM 6888 C CA . THR A 1 889 ? -5.978 23.625 -38.252 1.00 37.31 889 THR A CA 1
ATOM 6889 C C . THR A 1 889 ? -4.540 23.258 -38.583 1.00 37.31 889 THR A C 1
ATOM 6891 O O . THR A 1 889 ? -4.301 22.435 -39.467 1.00 37.31 889 THR A O 1
ATOM 6894 N N . GLY A 1 890 ? -3.581 23.847 -37.874 1.00 31.86 890 GLY A N 1
ATOM 6895 C CA . GLY A 1 890 ? -2.171 23.491 -37.993 1.00 31.86 890 GLY A CA 1
ATOM 6896 C C . GLY A 1 890 ? -1.377 23.970 -36.784 1.00 31.86 890 GLY A C 1
ATOM 6897 O O . GLY A 1 890 ? -1.477 25.134 -36.409 1.00 31.86 890 GLY A O 1
ATOM 6898 N N . ALA A 1 891 ? -0.607 23.056 -36.191 1.00 35.12 891 ALA A N 1
ATOM 6899 C CA . ALA A 1 891 ? 0.272 23.293 -35.046 1.00 35.12 891 ALA A CA 1
ATOM 6900 C C . ALA A 1 891 ? 1.718 23.662 -35.445 1.00 35.12 891 ALA A C 1
ATOM 6902 O O . ALA A 1 891 ? 2.505 24.032 -34.585 1.00 35.12 891 ALA A O 1
ATOM 6903 N N . ASP A 1 892 ? 2.059 23.648 -36.738 1.00 33.62 892 ASP A N 1
ATOM 6904 C CA . ASP A 1 892 ? 3.414 23.908 -37.238 1.00 33.62 892 ASP A CA 1
ATOM 6905 C C . ASP A 1 892 ? 3.362 24.923 -38.392 1.00 33.62 892 ASP A C 1
ATOM 6907 O O . ASP A 1 892 ? 2.393 24.931 -39.147 1.00 33.62 892 ASP A O 1
ATOM 6911 N N . ARG A 1 893 ? 4.387 25.779 -38.544 1.00 36.47 893 ARG A N 1
ATOM 6912 C CA . ARG A 1 893 ? 4.452 27.016 -39.375 1.00 36.47 893 ARG A CA 1
ATOM 6913 C C . ARG A 1 893 ? 4.215 26.892 -40.907 1.00 36.47 893 ARG A C 1
ATOM 6915 O O . ARG A 1 893 ? 4.686 27.736 -41.661 1.00 36.47 893 ARG A O 1
ATOM 6922 N N . ASN A 1 894 ? 3.479 25.898 -41.400 1.00 35.88 894 ASN A N 1
ATOM 6923 C CA . ASN A 1 894 ? 3.100 25.736 -42.805 1.00 35.88 894 ASN A CA 1
ATOM 6924 C C . ASN A 1 894 ? 1.582 25.584 -42.971 1.00 35.88 894 ASN A C 1
ATOM 6926 O O . ASN A 1 894 ? 0.970 24.687 -42.395 1.00 35.88 894 ASN A O 1
ATOM 6930 N N . LEU A 1 895 ? 0.986 26.396 -43.849 1.00 38.59 895 LEU A N 1
ATOM 6931 C CA . LEU A 1 895 ? -0.406 26.236 -44.270 1.00 38.59 895 LEU A CA 1
ATOM 6932 C C . LEU A 1 895 ? -0.468 25.214 -45.420 1.00 38.59 895 LEU A C 1
ATOM 6934 O O . LEU A 1 895 ? 0.136 25.433 -46.471 1.00 38.59 895 LEU A O 1
ATOM 6938 N N . ARG A 1 896 ? -1.184 24.096 -45.251 1.00 39.75 896 ARG A N 1
ATOM 6939 C CA . ARG A 1 896 ? -1.405 23.111 -46.327 1.00 39.75 896 ARG A CA 1
ATOM 6940 C C . ARG A 1 896 ? -2.866 23.133 -46.762 1.00 39.75 896 ARG A C 1
ATOM 6942 O O . ARG A 1 896 ? -3.756 22.952 -45.941 1.00 39.75 896 ARG A O 1
ATOM 6949 N N . LEU A 1 897 ? -3.095 23.337 -48.056 1.00 42.50 897 LEU A N 1
ATOM 6950 C CA . LEU A 1 897 ? -4.412 23.305 -48.691 1.00 42.50 897 LEU A CA 1
ATOM 6951 C C . LEU A 1 897 ? -4.431 22.151 -49.695 1.00 42.50 897 LEU A C 1
ATOM 6953 O O . LEU A 1 897 ? -3.538 22.049 -50.534 1.00 42.50 897 LEU A O 1
ATOM 6957 N N . SER A 1 898 ? -5.439 21.286 -49.610 1.00 38.06 898 SER A N 1
ATOM 6958 C CA . SER A 1 898 ? -5.677 20.236 -50.604 1.00 38.06 898 SER A CA 1
ATOM 6959 C C . SER A 1 898 ? -6.798 20.704 -51.528 1.00 38.06 898 SER A C 1
ATOM 6961 O O . SER A 1 898 ? -7.873 21.043 -51.040 1.00 38.06 898 SER A O 1
ATOM 6963 N N . ILE A 1 899 ? -6.537 20.780 -52.834 1.00 42.25 899 ILE A N 1
ATOM 6964 C CA . ILE A 1 899 ? -7.492 21.242 -53.852 1.00 42.25 899 ILE A CA 1
ATOM 6965 C C . ILE A 1 899 ? -7.585 20.144 -54.908 1.00 42.25 899 ILE A C 1
ATOM 6967 O O . ILE A 1 899 ? -6.551 19.693 -55.403 1.00 42.25 899 ILE A O 1
ATOM 6971 N N . GLY A 1 900 ? -8.793 19.698 -55.252 1.00 39.16 900 GLY A N 1
ATOM 6972 C CA . GLY A 1 900 ? -8.971 18.628 -56.232 1.00 39.16 900 GLY A CA 1
ATOM 6973 C C . GLY A 1 900 ? -8.454 19.016 -57.631 1.00 39.16 900 GLY A C 1
ATOM 6974 O O . GLY A 1 900 ? -8.467 20.196 -57.987 1.00 39.16 900 GLY A O 1
ATOM 6975 N N . PRO A 1 901 ? -8.030 18.048 -58.469 1.00 36.19 901 PRO A N 1
ATOM 6976 C CA . PRO A 1 901 ? -7.392 18.315 -59.767 1.00 36.19 901 PRO A CA 1
ATOM 6977 C C . PRO A 1 901 ? -8.270 19.058 -60.798 1.00 36.19 901 PRO A C 1
ATOM 6979 O O . PRO A 1 901 ? -7.734 19.541 -61.793 1.00 36.19 901 PRO A O 1
ATOM 6982 N N . ASP A 1 902 ? -9.575 19.212 -60.547 1.00 41.78 902 ASP A N 1
ATOM 6983 C CA . ASP A 1 902 ? -10.530 19.903 -61.429 1.00 41.78 902 ASP A CA 1
ATOM 6984 C C . ASP A 1 902 ? -11.023 21.263 -60.875 1.00 41.78 902 ASP A C 1
ATOM 6986 O O . ASP A 1 902 ? -11.875 21.913 -61.482 1.00 41.78 902 ASP A O 1
ATOM 6990 N N . GLU A 1 903 ? -10.499 21.725 -59.733 1.00 42.12 903 GLU A N 1
ATOM 6991 C CA . GLU A 1 903 ? -11.096 22.826 -58.951 1.00 42.12 903 GLU A CA 1
ATOM 6992 C C . GLU A 1 903 ? -10.419 24.202 -59.113 1.00 42.12 903 GLU A C 1
ATOM 6994 O O . GLU A 1 903 ? -10.809 25.167 -58.455 1.00 42.12 903 GLU A O 1
ATOM 6999 N N . VAL A 1 904 ? -9.448 24.359 -60.022 1.00 40.59 904 VAL A N 1
ATOM 7000 C CA . VAL A 1 904 ? -8.842 25.673 -60.324 1.00 40.59 904 VAL A CA 1
ATOM 7001 C C . VAL A 1 904 ? -8.959 25.985 -61.813 1.00 40.59 904 VAL A C 1
ATOM 7003 O O . VAL A 1 904 ? -8.119 25.598 -62.620 1.00 40.59 904 VAL A O 1
ATOM 7006 N N . SER A 1 905 ? -10.001 26.725 -62.197 1.00 37.41 905 SER A N 1
ATOM 7007 C CA . SER A 1 905 ? -10.240 27.092 -63.602 1.00 37.41 905 SER A CA 1
ATOM 7008 C C . SER A 1 905 ? -9.624 28.436 -64.024 1.00 37.41 905 SER A C 1
ATOM 7010 O O . SER A 1 905 ? -9.689 28.790 -65.201 1.00 37.41 905 SER A O 1
ATOM 7012 N N . ALA A 1 906 ? -9.054 29.215 -63.098 1.00 36.38 906 ALA A N 1
ATOM 7013 C CA . ALA A 1 906 ? -8.370 30.482 -63.379 1.00 36.38 906 ALA A CA 1
ATOM 7014 C C . ALA A 1 906 ? -7.441 30.890 -62.212 1.00 36.38 906 ALA A C 1
ATOM 7016 O O . ALA A 1 906 ? -7.675 30.452 -61.085 1.00 36.38 906 ALA A O 1
ATOM 7017 N N . PRO A 1 907 ? -6.420 31.746 -62.435 1.00 36.41 907 PRO A N 1
ATOM 7018 C CA . PRO A 1 907 ? -5.536 32.198 -61.363 1.00 36.41 907 PRO A CA 1
ATOM 7019 C C . PRO A 1 907 ? -6.318 33.039 -60.343 1.00 36.41 907 PRO A C 1
ATOM 7021 O O . PRO A 1 907 ? -6.821 34.114 -60.674 1.00 36.41 907 PRO A O 1
ATOM 7024 N N . GLY A 1 908 ? -6.428 32.542 -59.112 1.00 39.81 908 GLY A N 1
ATOM 7025 C CA . GLY A 1 908 ? -7.059 33.225 -57.982 1.00 39.81 908 GLY A CA 1
ATOM 7026 C C . GLY A 1 908 ? -6.031 33.756 -56.982 1.00 39.81 908 GLY A C 1
ATOM 7027 O O . GLY A 1 908 ? -4.910 33.259 -56.906 1.00 39.81 908 GLY A O 1
ATOM 7028 N N . VAL A 1 909 ? -6.412 34.777 -56.210 1.00 36.25 909 VAL A N 1
ATOM 7029 C CA . VAL A 1 909 ? -5.579 35.360 -55.146 1.00 36.25 909 VAL A CA 1
ATOM 7030 C C . VAL A 1 909 ? -6.002 34.763 -53.806 1.00 36.25 909 VAL A C 1
ATOM 7032 O O . VAL A 1 909 ? -7.148 34.936 -53.394 1.00 36.25 909 VAL A O 1
ATOM 7035 N N . LEU A 1 910 ? -5.081 34.091 -53.112 1.00 35.84 910 LEU A N 1
ATOM 7036 C CA . LEU A 1 910 ? -5.285 33.663 -51.729 1.00 35.84 910 LEU A CA 1
ATOM 7037 C C . LEU A 1 910 ? -5.201 34.894 -50.812 1.00 35.84 910 LEU A C 1
ATOM 7039 O O . LEU A 1 910 ? -4.218 35.634 -50.861 1.00 35.84 910 LEU A O 1
ATOM 7043 N N . ARG A 1 911 ? -6.225 35.133 -49.987 1.00 35.72 911 ARG A N 1
ATOM 7044 C CA . ARG A 1 911 ? -6.262 36.255 -49.039 1.00 35.72 911 ARG A CA 1
ATOM 7045 C C . ARG A 1 911 ? -6.380 35.703 -47.622 1.00 35.72 911 ARG A C 1
ATOM 7047 O O . ARG A 1 911 ? -7.423 35.174 -47.261 1.00 35.72 911 ARG A O 1
ATOM 7054 N N . ILE A 1 912 ? -5.310 35.822 -46.842 1.00 38.84 912 ILE A N 1
ATOM 7055 C CA . ILE A 1 912 ? -5.308 35.484 -45.415 1.00 38.84 912 ILE A CA 1
ATOM 7056 C C . ILE A 1 912 ? -5.773 36.736 -44.665 1.00 38.84 912 ILE A C 1
ATOM 7058 O O . ILE A 1 912 ? -5.221 37.814 -44.880 1.00 38.84 912 ILE A O 1
ATOM 7062 N N . VAL A 1 913 ? -6.816 36.624 -43.844 1.00 36.97 913 VAL A N 1
ATOM 7063 C CA . VAL A 1 913 ? -7.334 37.740 -43.040 1.00 36.97 913 VAL A CA 1
ATOM 7064 C C . VAL A 1 913 ? -7.009 37.450 -41.579 1.00 36.97 913 VAL A C 1
ATOM 7066 O O . VAL A 1 913 ? -7.592 36.546 -40.991 1.00 36.97 913 VAL A O 1
ATOM 7069 N N . GLY A 1 914 ? -6.050 38.190 -41.028 1.00 37.28 914 GLY A N 1
ATOM 7070 C CA . GLY A 1 914 ? -5.795 38.292 -39.590 1.00 37.28 914 GLY A CA 1
ATOM 7071 C C . GLY A 1 914 ? -6.154 39.691 -39.080 1.00 37.28 914 GLY A C 1
ATOM 7072 O O . GLY A 1 914 ? -6.623 40.517 -39.865 1.00 37.28 914 GLY A O 1
ATOM 7073 N N . ASP A 1 915 ? -5.939 39.927 -37.782 1.00 35.44 915 ASP A N 1
ATOM 7074 C CA . ASP A 1 915 ? -6.158 41.194 -37.053 1.00 35.44 915 ASP A CA 1
ATOM 7075 C C . ASP A 1 915 ? -5.858 42.447 -37.928 1.00 35.44 915 ASP A C 1
ATOM 7077 O O . ASP A 1 915 ? -4.851 42.435 -38.646 1.00 35.44 915 ASP A O 1
ATOM 7081 N N . PRO A 1 916 ? -6.687 43.519 -37.933 1.00 40.00 916 PRO A N 1
ATOM 7082 C CA . PRO A 1 916 ? -6.724 44.531 -39.002 1.00 40.00 916 PRO A CA 1
ATOM 7083 C C . PRO A 1 916 ? -5.432 45.313 -39.303 1.00 40.00 916 PRO A C 1
ATOM 7085 O O . PRO A 1 916 ? -5.406 46.034 -40.301 1.00 40.00 916 PRO A O 1
ATOM 7088 N N . ASP A 1 917 ? -4.378 45.183 -38.493 1.00 40.75 917 ASP A N 1
ATOM 7089 C CA . ASP A 1 917 ? -3.158 45.995 -38.580 1.00 40.75 917 ASP A CA 1
ATOM 7090 C C . ASP A 1 917 ? -1.924 45.277 -39.170 1.00 40.75 917 ASP A C 1
ATOM 7092 O O . ASP A 1 917 ? -0.864 45.895 -39.292 1.00 40.75 917 ASP A O 1
ATOM 7096 N N . VAL A 1 918 ? -2.027 44.017 -39.620 1.00 37.47 918 VAL A N 1
ATOM 7097 C CA . VAL A 1 918 ? -0.913 43.322 -40.306 1.00 37.47 918 VAL A CA 1
ATOM 7098 C C . VAL A 1 918 ? -1.315 42.877 -41.713 1.00 37.47 918 VAL A C 1
ATOM 7100 O O . VAL A 1 918 ? -1.961 41.853 -41.918 1.00 37.47 918 VAL A O 1
ATOM 7103 N N . VAL A 1 919 ? -0.883 43.642 -42.720 1.00 36.78 919 VAL A N 1
ATOM 7104 C CA . VAL A 1 919 ? -0.995 43.270 -44.139 1.00 36.78 919 VAL A CA 1
ATOM 7105 C C . VAL A 1 919 ? 0.332 42.669 -44.598 1.00 36.78 919 VAL A C 1
ATOM 7107 O O . VAL A 1 919 ? 1.274 43.402 -44.894 1.00 36.78 919 VAL A O 1
ATOM 7110 N N . VAL A 1 920 ? 0.410 41.341 -44.711 1.00 37.44 920 VAL A N 1
ATOM 7111 C CA . VAL A 1 920 ? 1.504 40.682 -45.443 1.00 37.44 920 VAL A CA 1
ATOM 7112 C C . VAL A 1 920 ? 1.094 40.563 -46.912 1.00 37.44 920 VAL A C 1
ATOM 7114 O O . VAL A 1 920 ? 0.181 39.818 -47.261 1.00 37.44 920 VAL A O 1
ATOM 7117 N N . SER A 1 921 ? 1.745 41.335 -47.787 1.00 39.25 921 SER A N 1
ATOM 7118 C CA . SER A 1 921 ? 1.555 41.279 -49.241 1.00 39.25 921 SER A CA 1
ATOM 7119 C C . SER A 1 921 ? 2.723 40.566 -49.920 1.00 39.25 921 SER A C 1
ATOM 7121 O O . SER A 1 921 ? 3.601 41.207 -50.499 1.00 39.25 921 SER A O 1
ATOM 7123 N N . THR A 1 922 ? 2.743 39.240 -49.892 1.00 42.12 922 THR A N 1
ATOM 7124 C CA . THR A 1 922 ? 3.614 38.459 -50.776 1.00 42.12 922 THR A CA 1
ATOM 7125 C C . THR A 1 922 ? 2.765 37.439 -51.521 1.00 42.12 922 THR A C 1
ATOM 7127 O O . THR A 1 922 ? 1.903 36.783 -50.942 1.00 42.12 922 THR A O 1
ATOM 7130 N N . GLN A 1 923 ? 2.942 37.370 -52.845 1.00 41.06 923 GLN A N 1
ATOM 7131 C CA . GLN A 1 923 ? 2.325 36.325 -53.658 1.00 41.06 923 GLN A CA 1
ATOM 7132 C C . GLN A 1 923 ? 3.114 35.034 -53.431 1.00 41.06 923 GLN A C 1
ATOM 7134 O O . GLN A 1 923 ? 4.314 35.034 -53.711 1.00 41.06 923 GLN A O 1
ATOM 7139 N N . PRO A 1 924 ? 2.497 33.963 -52.912 1.00 43.00 924 PRO A N 1
ATOM 7140 C CA . PRO A 1 924 ? 3.221 32.727 -52.687 1.00 43.00 924 PRO A CA 1
ATOM 7141 C C . PRO A 1 924 ? 3.424 31.960 -53.997 1.00 43.00 924 PRO A C 1
ATOM 7143 O O . PRO A 1 924 ? 2.608 32.049 -54.919 1.00 43.00 924 PRO A O 1
ATOM 7146 N N . ASP A 1 925 ? 4.513 31.197 -54.058 1.00 42.62 925 ASP A N 1
ATOM 7147 C CA . ASP A 1 925 ? 4.837 30.349 -55.204 1.00 42.62 925 ASP A CA 1
ATOM 7148 C C . ASP A 1 925 ? 4.214 28.959 -55.002 1.00 42.62 925 ASP A C 1
ATOM 7150 O O . ASP A 1 925 ? 4.358 28.347 -53.938 1.00 42.62 925 ASP A O 1
ATOM 7154 N N . PHE A 1 926 ? 3.493 28.467 -56.011 1.00 44.88 926 PHE A N 1
ATOM 7155 C CA . PHE A 1 926 ? 2.764 27.198 -55.949 1.00 44.88 926 PHE A CA 1
ATOM 7156 C C . PHE A 1 926 ? 3.547 26.119 -56.691 1.00 44.88 926 PHE A C 1
ATOM 7158 O O . PHE A 1 926 ? 3.766 26.224 -57.898 1.00 44.88 926 PHE A O 1
ATOM 7165 N N . SER A 1 927 ? 3.930 25.052 -55.990 1.00 42.78 927 SER A N 1
ATOM 7166 C CA . SER A 1 927 ? 4.577 23.891 -56.612 1.00 42.78 927 SER A CA 1
ATOM 7167 C C . SER A 1 927 ? 3.748 22.622 -56.384 1.00 42.78 927 SER A C 1
ATOM 7169 O O . SER A 1 927 ? 3.438 22.303 -55.234 1.00 42.78 927 SER A O 1
ATOM 7171 N N . PRO A 1 928 ? 3.368 21.886 -57.444 1.00 43.66 928 PRO A N 1
ATOM 7172 C CA . PRO A 1 928 ? 2.628 20.636 -57.307 1.00 43.66 928 PRO A CA 1
ATOM 7173 C C . PRO A 1 928 ? 3.524 19.529 -56.736 1.00 43.66 928 PRO A C 1
ATOM 7175 O O . PRO A 1 928 ? 4.681 19.388 -57.138 1.00 43.66 928 PRO A O 1
ATOM 7178 N N . VAL A 1 929 ? 2.986 18.715 -55.825 1.00 39.94 929 VAL A N 1
ATOM 7179 C CA . VAL A 1 929 ? 3.703 17.589 -55.202 1.00 39.94 929 VAL A CA 1
ATOM 7180 C C . VAL A 1 929 ? 2.930 16.289 -55.413 1.00 39.94 929 VAL A C 1
ATOM 7182 O O . VAL A 1 929 ? 1.703 16.253 -55.364 1.00 39.94 929 VAL A O 1
ATOM 7185 N N . ARG A 1 930 ? 3.655 15.195 -55.670 1.00 40.19 930 ARG A N 1
ATOM 7186 C CA . ARG A 1 930 ? 3.081 13.865 -55.907 1.00 40.19 930 ARG A CA 1
ATOM 7187 C C . ARG A 1 930 ? 3.087 13.052 -54.610 1.00 40.19 930 ARG A C 1
ATOM 7189 O O . ARG A 1 930 ? 4.160 12.797 -54.069 1.00 40.19 930 ARG A O 1
ATOM 7196 N N . LEU A 1 931 ? 1.914 12.622 -54.143 1.00 37.50 931 LEU A N 1
ATOM 7197 C CA . LEU A 1 931 ? 1.761 11.749 -52.971 1.00 37.50 931 LEU A CA 1
ATOM 7198 C C . LEU A 1 931 ? 1.193 10.373 -53.374 1.00 37.50 931 LEU A C 1
ATOM 7200 O O . LEU A 1 931 ? 0.340 10.312 -54.264 1.00 37.50 931 LEU A O 1
ATOM 7204 N N . PRO A 1 932 ? 1.639 9.257 -52.761 1.00 30.23 932 PRO A N 1
ATOM 7205 C CA . PRO A 1 932 ? 1.169 7.920 -53.124 1.00 30.23 932 PRO A CA 1
ATOM 7206 C C . PRO A 1 932 ? -0.316 7.746 -52.776 1.00 30.23 932 PRO A C 1
ATOM 7208 O O . PRO A 1 932 ? -0.701 7.904 -51.624 1.00 30.23 932 PRO A O 1
ATOM 7211 N N . GLY A 1 933 ? -1.139 7.417 -53.775 1.00 43.25 933 GLY A N 1
ATOM 7212 C CA . GLY A 1 933 ? -2.596 7.266 -53.637 1.00 43.25 933 GLY A CA 1
ATOM 7213 C C . GLY A 1 933 ? -3.420 8.342 -54.354 1.00 43.25 933 GLY A C 1
ATOM 7214 O O . GLY A 1 933 ? -4.610 8.134 -54.564 1.00 43.25 933 GLY A O 1
ATOM 7215 N N . TYR A 1 934 ? -2.793 9.432 -54.814 1.00 36.38 934 TYR A N 1
ATOM 7216 C CA . TYR A 1 934 ? -3.447 10.500 -55.581 1.00 36.38 934 TYR A CA 1
ATOM 7217 C C . TYR A 1 934 ? -2.741 10.748 -56.932 1.00 36.38 934 TYR A C 1
ATOM 7219 O O . TYR A 1 934 ? -1.528 10.537 -57.040 1.00 36.38 934 TYR A O 1
ATOM 7227 N N . PRO A 1 935 ? -3.465 11.169 -57.991 1.00 39.12 935 PRO A N 1
ATOM 7228 C CA . PRO A 1 935 ? -2.858 11.488 -59.282 1.00 39.12 935 PRO A CA 1
ATOM 7229 C C . PRO A 1 935 ? -1.919 12.709 -59.199 1.00 39.12 935 PRO A C 1
ATOM 7231 O O . PRO A 1 935 ? -2.057 13.585 -58.348 1.00 39.12 935 PRO A O 1
ATOM 7234 N N . GLU A 1 936 ? -0.927 12.756 -60.091 1.00 40.22 936 GLU A N 1
ATOM 7235 C CA . GLU A 1 936 ? 0.099 13.807 -60.129 1.00 40.22 936 GLU A CA 1
ATOM 7236 C C . GLU A 1 936 ? -0.529 15.180 -60.430 1.00 40.22 936 GLU A C 1
ATOM 7238 O O . GLU A 1 936 ? -1.178 15.339 -61.461 1.00 40.22 936 GLU A O 1
ATOM 7243 N N . GLY A 1 937 ? -0.347 16.154 -59.525 1.00 43.31 937 GLY A N 1
ATOM 7244 C CA . GLY A 1 937 ? -0.937 17.500 -59.621 1.00 43.31 937 GLY A CA 1
ATOM 7245 C C . GLY A 1 937 ? -2.150 17.767 -58.717 1.00 43.31 937 GLY A C 1
ATOM 7246 O O . GLY A 1 937 ? -2.646 18.885 -58.720 1.00 43.31 937 GLY A O 1
ATOM 7247 N N . ALA A 1 938 ? -2.607 16.792 -57.922 1.00 38.81 938 ALA A N 1
ATOM 7248 C CA . ALA A 1 938 ? -3.773 16.942 -57.037 1.00 38.81 938 ALA A CA 1
ATOM 7249 C C . ALA A 1 938 ? -3.490 17.646 -55.692 1.00 38.81 938 ALA A C 1
ATOM 7251 O O . ALA A 1 938 ? -4.398 17.820 -54.889 1.00 38.81 938 ALA A O 1
ATOM 7252 N N . VAL A 1 939 ? -2.236 18.009 -55.401 1.00 40.22 939 VAL A N 1
ATOM 7253 C CA . VAL A 1 939 ? -1.860 18.694 -54.155 1.00 40.22 939 VAL A CA 1
ATOM 7254 C C . VAL A 1 939 ? -0.786 19.733 -54.463 1.00 40.22 939 VAL A C 1
ATOM 7256 O O . VAL A 1 939 ? 0.233 19.416 -55.085 1.00 40.22 939 VAL A O 1
ATOM 7259 N N . TYR A 1 940 ? -1.013 20.971 -54.026 1.00 39.97 940 TYR A N 1
ATOM 7260 C CA . TYR A 1 940 ? -0.088 22.091 -54.192 1.00 39.97 940 TYR A CA 1
ATOM 7261 C C . TYR A 1 940 ? 0.494 22.487 -52.837 1.00 39.97 940 TYR A C 1
ATOM 7263 O O . TYR A 1 940 ? -0.240 22.641 -51.863 1.00 39.97 940 TYR A O 1
ATOM 7271 N N . THR A 1 941 ? 1.807 22.697 -52.780 1.00 40.19 941 THR A N 1
ATOM 7272 C CA . THR A 1 941 ? 2.450 23.303 -51.610 1.00 40.19 941 THR A CA 1
ATOM 7273 C C . THR A 1 941 ? 2.617 24.795 -51.858 1.00 40.19 941 THR A C 1
ATOM 7275 O O . THR A 1 941 ? 3.068 25.202 -52.931 1.00 40.19 941 THR A O 1
ATOM 7278 N N . VAL A 1 942 ? 2.242 25.593 -50.861 1.00 39.94 942 VAL A N 1
ATOM 7279 C CA . VAL A 1 942 ? 2.344 27.053 -50.861 1.00 39.94 942 VAL A CA 1
ATOM 7280 C C . VAL A 1 942 ? 3.458 27.425 -49.893 1.00 39.94 942 VAL A C 1
ATOM 7282 O O . VAL A 1 942 ? 3.358 27.122 -48.706 1.00 39.94 942 VAL A O 1
ATOM 7285 N N . SER A 1 943 ? 4.528 28.042 -50.390 1.00 40.09 943 SER A N 1
ATOM 7286 C CA . SER A 1 943 ? 5.671 28.446 -49.563 1.00 40.09 943 SER A CA 1
ATOM 7287 C C . SER A 1 943 ? 5.773 29.969 -49.504 1.00 40.09 943 SER A C 1
ATOM 7289 O O . SER A 1 943 ? 5.741 30.637 -50.538 1.00 40.09 943 SER A O 1
ATOM 7291 N N . PHE A 1 944 ? 5.918 30.517 -48.298 1.00 42.47 944 PHE A N 1
ATOM 7292 C CA . PHE A 1 944 ? 6.221 31.932 -48.072 1.00 42.47 944 PHE A CA 1
ATOM 7293 C C . PHE A 1 944 ? 7.727 32.068 -47.806 1.00 42.47 944 PHE A C 1
ATOM 7295 O O . PHE A 1 944 ? 8.291 31.257 -47.076 1.00 42.47 944 PHE A O 1
ATOM 7302 N N . SER A 1 945 ? 8.404 33.040 -48.424 1.00 37.44 945 SER A N 1
ATOM 7303 C CA . SER A 1 945 ? 9.832 33.278 -48.176 1.00 37.44 945 SER A CA 1
ATOM 7304 C C . SER A 1 945 ? 10.038 34.077 -46.890 1.00 37.44 945 SER A C 1
ATOM 7306 O O . SER A 1 945 ? 9.386 35.107 -46.728 1.00 37.44 945 SER A O 1
ATOM 7308 N N . ASP A 1 946 ? 10.972 33.622 -46.052 1.00 43.69 946 ASP A N 1
ATOM 7309 C CA . ASP A 1 946 ? 11.378 34.193 -44.761 1.00 43.69 946 ASP A CA 1
ATOM 7310 C C . ASP A 1 946 ? 11.539 35.729 -44.771 1.00 43.69 946 ASP A C 1
ATOM 7312 O O . ASP A 1 946 ? 12.582 36.255 -45.175 1.00 43.69 946 ASP A O 1
ATOM 7316 N N . SER A 1 947 ? 10.530 36.456 -44.286 1.00 32.28 947 SER A N 1
ATOM 7317 C CA . SER A 1 947 ? 10.680 37.809 -43.729 1.00 32.28 947 SER A CA 1
ATOM 7318 C C . SER A 1 947 ? 9.560 38.131 -42.758 1.00 32.28 947 SER A C 1
ATOM 7320 O O . SER A 1 947 ? 8.395 38.087 -43.221 1.00 32.28 947 SER A O 1
#